Protein 7B73 (pdb70)

Secondary structure (DSSP, 8-state):
--TTHHHHTTPPPTT---TTTT-EEEETTTTSTTHHHHHHHHHHTT-EEEE------STTHHHHHHHHH---SEEEEE---PPP---GGG--HHHHHHHHHHHTTHHHHHHHHHHHHHHHHT-EEEEEEEEGGGTS--TT-HHHHHHHHHHHHHHHHHHHHHGGGTEEEEEEEE-SB--TTTS-HHHHT-HHHHHHHHHH-TTSSPBPHHHHHHHHHHHTSGGGGG--S-EEEESTTS--/-GGGT---TTTT-EEEETTTTSTTHHHHHHHHHHTT-EEEE------STTHHHHHHHHH---SEEEEE---PPP---GGG--HHHHHHHHHHHTTHHHHHHHHHHHHHHHHT-EEEEEEEEGGGTS--TT-HHHHHHHHHHHHHHHHHHHHHGGGTEEEEEEEE-SB--TTTS-HHHHT-HHHHHHHHHH-TTSSPBPHHHHHHHHHHHTSGGGGG--S-EEEESTTS--/------TTTT-EEEETTTTSTTHHHHHHHHHHTT-EEEE------STTHHHHHHHHH---SEEEEE---PPP---GGG--HHHHHHHHHHHTTHHHHHHHHHHHHHHHHT-EEEEEEEEGGGTS--TT-HHHHHHHHHHHHHHHHHHHHHGGGTEEEEEEEE-SB--TTTS-HHHHT-HHHHHHHHHH-TTSSPBPHHHHHHHHHHHTSGGGGG--S-EEEESTTS--/--TTTT-EEEETTTTSTTHHHHHHHHHHTT-EEEE------STTHHHHHHHHH---SEEEE----PPP---GGG--HHHHHHHHHHHTTHHHHHHHHHHHHHHHHT-EEEEEEEEGGGTS--TT-HHHHHHHHHHHHHHHHHHHHHGGGTEEEEEEEE-SB--TTTS-HHHHH-HHHHHHHHHH-TTSSPBPHHHHHHHHHHHTSGGGGG--S-EEEESTTS--

Structure (mmCIF, N/CA/C/O backbone):
data_7B73
#
_entry.id   7B73
#
_cell.length_a   78.022
_cell.length_b   94.857
_cell.length_c   140.271
_cell.angle_alpha   90.000
_cell.angle_beta   90.000
_cell.angle_gamma   90.000
#
_symmetry.space_group_name_H-M   'P 21 21 21'
#
loop_
_entity.id
_entity.type
_entity.pdbx_description
1 polymer 'Short-chain dehydrogenase/reductase SDR'
2 non-polymer '2-[N-CYCLOHEXYLAMINO]ETHANE SULFONIC ACID'
3 non-polymer GLYCEROL
4 water water
#
loop_
_atom_site.group_PDB
_atom_site.id
_atom_site.type_symbol
_atom_site.label_atom_id
_atom_site.label_alt_id
_atom_site.label_comp_id
_atom_site.label_asym_id
_atom_site.label_entity_id
_atom_site.label_seq_id
_atom_site.pdbx_PDB_ins_code
_atom_site.Cartn_x
_atom_site.Cartn_y
_atom_site.Cartn_z
_atom_site.occupancy
_atom_site.B_iso_or_equiv
_atom_site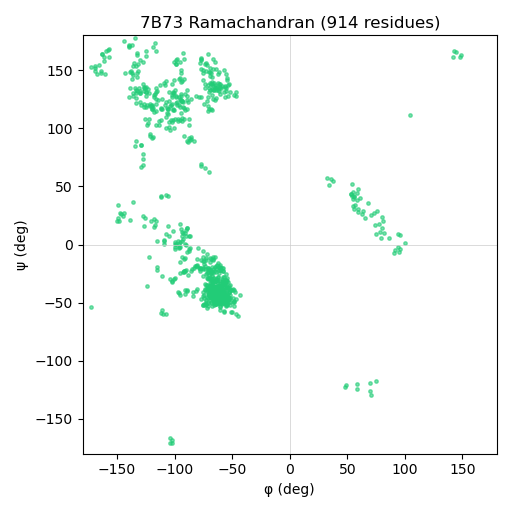.auth_seq_id
_atom_site.auth_comp_id
_atom_site.auth_asym_id
_atom_site.auth_atom_id
_atom_site.pdbx_PDB_model_num
ATOM 1 N N . SER A 1 1 ? 32.842 9.907 8.537 1.00 38.71 -16 SER A N 1
ATOM 2 C CA . SER A 1 1 ? 33.495 8.569 8.908 1.00 37.78 -16 SER A CA 1
ATOM 3 C C . SER A 1 1 ? 34.456 8.638 10.119 1.00 38.97 -16 SER A C 1
ATOM 4 O O . SER A 1 1 ? 34.932 7.517 10.518 1.00 33.93 -16 SER A O 1
ATOM 7 N N . HIS A 1 2 ? 34.805 9.834 10.650 1.00 33.23 -15 HIS A N 1
ATOM 8 C CA . HIS A 1 2 ? 35.850 9.998 11.700 1.00 34.04 -15 HIS A CA 1
ATOM 9 C C . HIS A 1 2 ? 35.325 9.551 13.089 1.00 28.80 -15 HIS A C 1
ATOM 10 O O . HIS A 1 2 ? 34.165 9.840 13.503 1.00 26.08 -15 HIS A O 1
ATOM 17 N N . HIS A 1 3 ? 36.197 8.904 13.856 1.00 28.67 -14 HIS A N 1
ATOM 18 C CA . HIS A 1 3 ? 35.812 8.171 15.089 1.00 28.25 -14 HIS A CA 1
ATOM 19 C C . HIS A 1 3 ? 35.402 9.102 16.235 1.00 29.00 -14 HIS A C 1
ATOM 20 O O . HIS A 1 3 ? 34.725 8.634 17.159 1.00 22.82 -14 HIS A O 1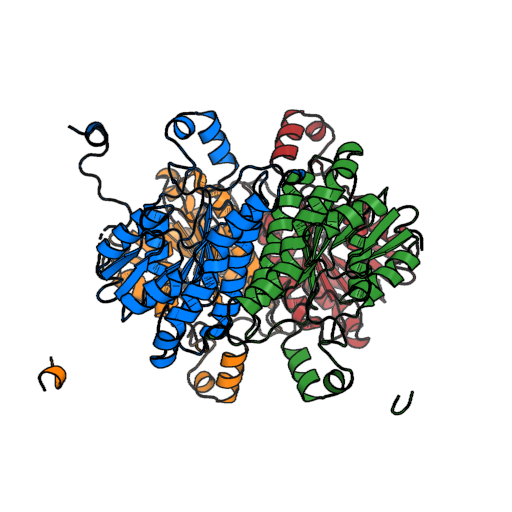
ATOM 27 N N . HIS A 1 4 ? 35.851 10.358 16.254 1.00 30.47 -13 HIS A N 1
ATOM 28 C CA . HIS A 1 4 ? 35.428 11.297 17.325 1.00 31.78 -13 HIS A CA 1
ATOM 29 C C . HIS A 1 4 ? 33.903 11.489 17.277 1.00 27.97 -13 HIS A C 1
ATOM 30 O O . HIS A 1 4 ? 33.338 11.873 18.291 1.00 28.47 -13 HIS A O 1
ATOM 37 N N . HIS A 1 5 ? 33.212 11.184 16.180 1.00 26.90 -12 HIS A N 1
ATOM 38 C CA . HIS A 1 5 ? 31.752 11.436 16.104 1.00 25.95 -12 HIS A CA 1
ATOM 39 C C . HIS A 1 5 ? 30.962 10.449 16.976 1.00 23.10 -12 HIS A C 1
ATOM 40 O O . HIS A 1 5 ? 29.818 10.782 17.260 1.00 23.82 -12 HIS A O 1
ATOM 47 N N . HIS A 1 6 ? 31.478 9.244 17.293 1.00 23.14 -11 HIS A N 1
ATOM 48 C CA . HIS A 1 6 ? 30.694 8.242 18.063 1.00 22.80 -11 HIS A CA 1
ATOM 49 C C . HIS A 1 6 ? 30.213 8.899 19.362 1.00 23.51 -11 HIS A C 1
ATOM 50 O O . HIS A 1 6 ? 29.044 8.761 19.711 1.00 22.95 -11 HIS A O 1
ATOM 57 N N . HIS A 1 7 ? 31.094 9.623 20.037 1.00 20.15 -10 HIS A N 1
ATOM 58 C CA . HIS A 1 7 ? 30.803 10.148 21.394 1.00 21.02 -10 HIS A CA 1
ATOM 59 C C . HIS A 1 7 ? 30.909 11.662 21.477 1.00 23.75 -10 HIS A C 1
ATOM 60 O O . HIS A 1 7 ? 30.518 12.170 22.535 1.00 25.33 -10 HIS A O 1
ATOM 67 N N . SER A 1 8 ? 31.447 12.357 20.463 1.00 24.66 -9 SER A N 1
ATOM 68 C CA . SER A 1 8 ? 31.705 13.826 20.576 1.00 26.45 -9 SER A CA 1
ATOM 69 C C . SER A 1 8 ? 30.881 14.592 19.536 1.00 30.74 -9 SER A C 1
ATOM 70 O O . SER A 1 8 ? 31.163 15.763 19.313 1.00 31.79 -9 SER A O 1
ATOM 73 N N . SER A 1 9 ? 29.885 13.966 18.922 1.00 31.13 -8 SER A N 1
ATOM 74 C CA . SER A 1 9 ? 28.969 14.682 18.000 1.00 34.66 -8 SER A CA 1
ATOM 75 C C . SER A 1 9 ? 28.118 15.692 18.773 1.00 32.85 -8 SER A C 1
ATOM 76 O O . SER A 1 9 ? 27.648 15.364 19.887 1.00 34.29 -8 SER A O 1
ATOM 79 N N . GLY A 1 10 ? 27.935 16.862 18.163 1.00 35.91 -7 GLY A N 1
ATOM 80 C CA . GLY A 1 10 ? 27.007 17.922 18.603 1.00 37.75 -7 GLY A CA 1
ATOM 81 C C . GLY A 1 10 ? 27.438 18.635 19.872 1.00 37.31 -7 GLY A C 1
ATOM 82 O O . GLY A 1 10 ? 26.561 19.160 20.568 1.00 43.28 -7 GLY A O 1
ATOM 83 N N . LEU A 1 11 ? 28.733 18.668 20.198 1.00 38.70 -6 LEU A N 1
ATOM 84 C CA . LEU A 1 11 ? 29.185 19.302 21.462 1.00 35.56 -6 LEU A CA 1
ATOM 85 C C . LEU A 1 11 ? 29.712 20.713 21.161 1.00 37.63 -6 LEU A C 1
ATOM 86 O O . LEU A 1 11 ? 30.469 20.861 20.227 1.00 33.56 -6 LEU A O 1
ATOM 91 N N . VAL A 1 12 ? 29.305 21.710 21.939 1.00 38.86 -5 VAL A N 1
ATOM 92 C CA . VAL A 1 12 ? 29.797 23.107 21.750 1.00 45.74 -5 VAL A CA 1
ATOM 93 C C . VAL A 1 12 ? 31.116 23.238 22.522 1.00 42.37 -5 VAL A C 1
ATOM 94 O O . VAL A 1 12 ? 31.144 22.953 23.722 1.00 39.68 -5 VAL A O 1
ATOM 98 N N . PRO A 1 13 ? 32.241 23.659 21.886 1.00 43.85 -4 PRO A N 1
ATOM 99 C CA . PRO A 1 13 ? 33.501 23.845 22.612 1.00 43.76 -4 PRO A CA 1
ATOM 100 C C . PRO A 1 13 ? 33.376 24.842 23.785 1.00 44.08 -4 PRO A C 1
ATOM 101 O O . PRO A 1 13 ? 32.521 25.735 23.718 1.00 40.67 -4 PRO A O 1
ATOM 105 N N . ARG A 1 14 ? 34.194 24.643 24.833 1.00 43.67 -3 ARG A N 1
ATOM 106 C CA . ARG A 1 14 ? 34.402 25.549 26.009 1.00 46.46 -3 ARG A CA 1
ATOM 107 C C . ARG A 1 14 ? 34.598 27.002 25.547 1.00 39.36 -3 ARG A C 1
ATOM 108 O O . ARG A 1 14 ? 35.391 27.208 24.650 1.00 36.76 -3 ARG A O 1
ATOM 116 N N . GLY A 1 15 ? 33.892 27.978 26.128 1.00 40.85 -2 GLY A N 1
ATOM 117 C CA . GLY A 1 15 ? 34.037 29.415 25.793 1.00 45.54 -2 GLY A CA 1
ATOM 118 C C . GLY A 1 15 ? 33.559 29.793 24.391 1.00 46.67 -2 GLY A C 1
ATOM 119 O O . GLY A 1 15 ? 34.181 30.691 23.801 1.00 48.90 -2 GLY A O 1
ATOM 120 N N . SER A 1 16 ? 32.485 29.175 23.876 1.00 48.29 -1 SER A N 1
ATOM 121 C CA . SER A 1 16 ? 31.773 29.571 22.622 1.00 56.74 -1 SER A CA 1
ATOM 122 C C . SER A 1 16 ? 30.549 30.447 22.955 1.00 55.85 -1 SER A C 1
ATOM 123 O O . SER A 1 16 ? 30.601 31.674 22.690 1.00 55.80 -1 SER A O 1
ATOM 126 N N . ASN A 1 20 ? 33.733 36.374 20.401 1.00 54.53 3 ASN A N 1
ATOM 127 C CA . ASN A 1 20 ? 33.051 36.438 19.078 1.00 56.45 3 ASN A CA 1
ATOM 128 C C . ASN A 1 20 ? 33.715 37.548 18.242 1.00 55.41 3 ASN A C 1
ATOM 129 O O . ASN A 1 20 ? 34.160 37.268 17.099 1.00 58.37 3 ASN A O 1
ATOM 134 N N . SER A 1 21 ? 33.803 38.769 18.786 1.00 44.90 4 SER A N 1
ATOM 135 C CA . SER A 1 21 ? 34.493 39.919 18.143 1.00 41.94 4 SER A CA 1
ATOM 136 C C . SER A 1 21 ? 35.512 40.539 19.124 1.00 31.72 4 SER A C 1
ATOM 137 O O . SER A 1 21 ? 35.881 41.690 18.960 1.00 31.11 4 SER A O 1
ATOM 140 N N . GLN A 1 22 ? 35.995 39.761 20.102 1.00 30.15 5 GLN A N 1
ATOM 141 C CA . GLN A 1 22 ? 36.967 40.229 21.119 1.00 28.97 5 GLN A CA 1
ATOM 142 C C . GLN A 1 22 ? 38.267 40.699 20.443 1.00 26.86 5 GLN A C 1
ATOM 143 O O . GLN A 1 22 ? 38.907 41.633 20.972 1.00 26.20 5 GLN A O 1
ATOM 149 N N . LEU A 1 23 ? 38.671 40.126 19.304 1.00 22.48 6 LEU A N 1
ATOM 150 C CA . LEU A 1 23 ? 39.924 40.563 18.619 1.00 22.39 6 LEU A CA 1
ATOM 151 C C . LEU A 1 23 ? 39.635 41.130 17.225 1.00 24.25 6 LEU A C 1
ATOM 152 O O . LEU A 1 23 ? 40.580 41.232 16.447 1.00 24.10 6 LEU A O 1
ATOM 157 N N . ALA A 1 24 ? 38.407 41.577 16.966 1.00 26.94 7 ALA A N 1
ATOM 158 C CA . ALA A 1 24 ? 37.984 42.109 15.647 1.00 27.78 7 ALA A CA 1
ATOM 159 C C . ALA A 1 24 ? 38.910 43.249 15.222 1.00 28.16 7 ALA A C 1
ATOM 160 O O . ALA A 1 24 ? 39.132 44.165 16.035 1.00 28.63 7 ALA A O 1
ATOM 162 N N . GLY A 1 25 ? 39.387 43.199 13.983 1.00 33.27 8 GLY A N 1
ATOM 163 C CA . GLY A 1 25 ? 40.172 44.287 13.357 1.00 36.28 8 GLY A CA 1
ATOM 164 C C . GLY A 1 25 ? 41.587 44.339 13.897 1.00 35.01 8 GLY A C 1
ATOM 165 O O . GLY A 1 25 ? 42.275 45.345 13.659 1.00 43.34 8 GLY A O 1
ATOM 166 N N . LYS A 1 26 ? 42.001 43.342 14.679 1.00 27.95 9 LYS A N 1
ATOM 167 C CA . LYS A 1 26 ? 43.400 43.253 15.168 1.00 24.97 9 LYS A CA 1
ATOM 168 C C . LYS A 1 26 ? 44.197 42.374 14.220 1.00 24.49 9 LYS A C 1
ATOM 169 O O . LYS A 1 26 ? 43.752 41.258 13.911 1.00 25.48 9 LYS A O 1
ATOM 175 N N . ARG A 1 27 ? 45.346 42.880 13.786 1.00 21.54 10 ARG A N 1
ATOM 176 C CA . ARG A 1 27 ? 46.317 42.093 13.026 1.00 20.86 10 ARG A CA 1
ATOM 177 C C . ARG A 1 27 ? 47.277 41.459 14.019 1.00 21.39 10 ARG A C 1
ATOM 178 O O . ARG A 1 27 ? 48.080 42.169 14.664 1.00 19.42 10 ARG A O 1
ATOM 186 N N . ILE A 1 28 ? 47.242 40.138 14.071 1.00 20.48 11 ILE A N 1
ATOM 187 C CA . ILE A 1 28 ? 48.048 39.375 15.053 1.00 19.86 11 ILE A CA 1
ATOM 188 C C . ILE A 1 28 ? 48.981 38.447 14.320 1.00 21.05 11 ILE A C 1
ATOM 189 O O . ILE A 1 28 ? 48.496 37.600 13.605 1.00 21.00 11 ILE A O 1
ATOM 194 N N . LEU A 1 29 ? 50.275 38.639 14.532 1.00 19.44 12 LEU A N 1
ATOM 195 C CA . LEU A 1 29 ? 51.303 37.793 13.925 1.00 20.59 12 LEU A CA 1
ATOM 196 C C . LEU A 1 29 ? 51.640 36.711 14.929 1.00 20.79 12 LEU A C 1
ATOM 197 O O . LEU A 1 29 ? 51.983 37.054 16.090 1.00 18.73 12 LEU A O 1
ATOM 202 N N . VAL A 1 30 ? 51.516 35.449 14.500 1.00 19.91 13 VAL A N 1
ATOM 203 C CA . VAL A 1 30 ? 51.873 34.263 15.330 1.00 17.69 13 VAL A CA 1
ATOM 204 C C . VAL A 1 30 ? 53.100 33.583 14.727 1.00 19.19 13 VAL A C 1
ATOM 205 O O . VAL A 1 30 ? 53.087 33.101 13.548 1.00 21.01 13 VAL A O 1
ATOM 209 N N . THR A 1 31 ? 54.193 33.553 15.467 1.00 18.89 14 THR A N 1
ATOM 210 C CA . THR A 1 31 ? 55.429 32.882 15.006 1.00 19.62 14 THR A CA 1
ATOM 211 C C . THR A 1 31 ? 55.289 31.365 15.160 1.00 22.46 14 THR A C 1
ATOM 212 O O . THR A 1 31 ? 54.405 30.889 15.936 1.00 21.45 14 THR A O 1
ATOM 216 N N . GLN A 1 32 ? 56.107 30.620 14.412 1.00 20.46 15 GLN A N 1
ATOM 217 C CA . GLN A 1 32 ? 56.071 29.133 14.399 1.00 21.95 15 GLN A CA 1
ATOM 218 C C . GLN A 1 32 ? 54.614 28.682 14.503 1.00 22.15 15 GLN A C 1
ATOM 219 O O . GLN A 1 32 ? 54.318 27.834 15.362 1.00 23.98 15 GLN A O 1
ATOM 225 N N . ALA A 1 33 ? 53.758 29.162 13.598 1.00 20.47 16 ALA A N 1
ATOM 226 C CA . ALA A 1 33 ? 52.289 29.074 13.703 1.00 23.00 16 ALA A CA 1
ATOM 227 C C . ALA A 1 33 ? 51.843 27.623 13.528 1.00 23.55 16 ALA A C 1
ATOM 228 O O . ALA A 1 33 ? 50.697 27.350 13.883 1.00 22.29 16 ALA A O 1
ATOM 230 N N . ASP A 1 34 ? 52.737 26.774 13.020 1.00 25.39 17 ASP A N 1
ATOM 231 C CA . ASP A 1 34 ? 52.481 25.364 12.677 1.00 28.36 17 ASP A CA 1
ATOM 232 C C . ASP A 1 34 ? 52.910 24.454 13.821 1.00 30.21 17 ASP A C 1
ATOM 233 O O . ASP A 1 34 ? 52.624 23.269 13.684 1.00 30.24 17 ASP A O 1
ATOM 238 N N . THR A 1 35 ? 53.492 24.950 14.932 1.00 27.85 18 THR A N 1
ATOM 239 C CA . THR A 1 35 ? 54.000 24.097 16.055 1.00 32.31 18 THR A CA 1
ATOM 240 C C . THR A 1 35 ? 53.694 24.694 17.441 1.00 33.08 18 THR A C 1
ATOM 241 O O . THR A 1 35 ? 53.248 25.881 17.510 1.00 29.14 18 THR A O 1
ATOM 245 N N . PHE A 1 36 ? 53.926 23.885 18.500 1.00 35.28 19 PHE A N 1
ATOM 246 C CA . PHE A 1 36 ? 53.633 24.171 19.938 1.00 31.74 19 PHE A CA 1
ATOM 247 C C . PHE A 1 36 ? 52.178 24.670 19.959 1.00 28.17 19 PHE A C 1
ATOM 248 O O . PHE A 1 36 ? 51.270 23.982 19.474 1.00 26.67 19 PHE A O 1
ATOM 256 N N . MET A 1 37 ? 51.963 25.876 20.440 1.00 24.37 20 MET A N 1
ATOM 257 C CA . MET A 1 37 ? 50.597 26.410 20.593 1.00 24.00 20 MET A CA 1
ATOM 258 C C . MET A 1 37 ? 50.133 27.090 19.296 1.00 22.46 20 MET A C 1
ATOM 259 O O . MET A 1 37 ? 48.997 27.592 19.271 1.00 20.03 20 MET A O 1
ATOM 264 N N . GLY A 1 38 ? 50.988 27.179 18.276 1.00 23.11 21 GLY A N 1
ATOM 265 C CA . GLY A 1 38 ? 50.681 27.970 17.058 1.00 21.03 21 GLY A CA 1
ATOM 266 C C . GLY A 1 38 ? 49.311 27.653 16.463 1.00 22.30 21 GLY A C 1
ATOM 267 O O . GLY A 1 38 ? 48.466 28.530 16.224 1.00 19.73 21 GLY A O 1
ATOM 268 N N . PRO A 1 39 ? 49.067 26.367 16.111 1.00 21.40 22 PRO A N 1
ATOM 269 C CA . PRO A 1 39 ? 47.820 26.028 15.449 1.00 21.62 22 PRO A CA 1
ATOM 270 C C . PRO A 1 39 ? 46.607 26.501 16.239 1.00 20.51 22 PRO A C 1
ATOM 271 O O . PRO A 1 39 ? 45.732 27.113 15.669 1.00 22.77 22 PRO A O 1
ATOM 275 N N . THR A 1 40 ? 46.547 26.149 17.524 1.00 20.77 23 THR A N 1
ATOM 276 C CA . THR A 1 40 ? 45.387 26.492 18.377 1.00 21.27 23 THR A CA 1
ATOM 277 C C . THR A 1 40 ? 45.240 28.001 18.481 1.00 18.91 23 THR A C 1
ATOM 278 O O . THR A 1 40 ? 44.119 28.534 18.449 1.00 20.31 23 THR A O 1
ATOM 282 N N . LEU A 1 41 ? 46.360 28.707 18.635 1.00 20.68 24 LEU A N 1
ATOM 283 C CA . LEU A 1 41 ? 46.300 30.185 18.732 1.00 21.24 24 LEU A CA 1
ATOM 284 C C . LEU A 1 41 ? 45.702 30.763 17.453 1.00 18.96 24 LEU A C 1
ATOM 285 O O . LEU A 1 41 ? 44.776 31.616 17.530 1.00 19.80 24 LEU A O 1
ATOM 290 N N . CYS A 1 42 ? 46.158 30.277 16.302 1.00 20.52 25 CYS A N 1
ATOM 291 C CA . CYS A 1 42 ? 45.705 30.795 14.985 1.00 22.55 25 CYS A CA 1
ATOM 292 C C . CYS A 1 42 ? 44.198 30.551 14.878 1.00 22.19 25 CYS A C 1
ATOM 293 O O . CYS A 1 42 ? 43.470 31.478 14.493 1.00 22.03 25 CYS A O 1
ATOM 296 N N . GLU A 1 43 ? 43.750 29.366 15.287 1.00 21.64 26 GLU A N 1
ATOM 297 C CA . GLU A 1 43 ? 42.314 29.004 15.164 1.00 23.53 26 GLU A CA 1
ATOM 298 C C . GLU A 1 43 ? 41.510 29.875 16.122 1.00 20.93 26 GLU A C 1
ATOM 299 O O . GLU A 1 43 ? 40.527 30.460 15.722 1.00 22.18 26 GLU A O 1
ATOM 305 N N . VAL A 1 44 ? 41.917 29.944 17.387 1.00 21.98 27 VAL A N 1
ATOM 306 C CA . VAL A 1 44 ? 41.109 30.680 18.386 1.00 22.28 27 VAL A CA 1
ATOM 307 C C . VAL A 1 44 ? 41.120 32.171 18.050 1.00 22.61 27 VAL A C 1
ATOM 308 O O . VAL A 1 44 ? 40.065 32.829 18.204 1.00 22.12 27 VAL A O 1
ATOM 312 N N . PHE A 1 45 ? 42.274 32.731 17.714 1.00 20.27 28 PHE A N 1
ATOM 313 C CA . PHE A 1 45 ? 42.322 34.175 17.401 1.00 21.94 28 PHE A CA 1
ATOM 314 C C . PHE A 1 45 ? 41.398 34.502 16.218 1.00 21.66 28 PHE A C 1
ATOM 315 O O . PHE A 1 45 ? 40.716 35.512 16.264 1.00 20.62 28 PHE A O 1
ATOM 323 N N . ALA A 1 46 ? 41.408 33.673 15.157 1.00 21.69 29 ALA A N 1
ATOM 324 C CA . ALA A 1 46 ? 40.504 33.860 13.987 1.00 23.39 29 ALA A CA 1
ATOM 325 C C . ALA A 1 46 ? 39.050 33.774 14.450 1.00 23.04 29 ALA A C 1
ATOM 326 O O . ALA A 1 46 ? 38.189 34.605 14.049 1.00 23.47 29 ALA A O 1
ATOM 328 N N . GLU A 1 47 ? 38.764 32.816 15.325 1.00 23.72 30 GLU A N 1
ATOM 329 C CA . GLU A 1 47 ? 37.415 32.633 15.865 1.00 25.02 30 GLU A CA 1
ATOM 330 C C . GLU A 1 47 ? 36.975 33.927 16.552 1.00 27.83 30 GLU A C 1
ATOM 331 O O . GLU A 1 47 ? 35.794 34.259 16.431 1.00 27.59 30 GLU A O 1
ATOM 337 N N . MET A 1 48 ? 37.890 34.680 17.187 1.00 25.98 31 MET A N 1
ATOM 338 C CA . MET A 1 48 ? 37.508 35.904 17.953 1.00 30.05 31 MET A CA 1
ATOM 339 C C . MET A 1 48 ? 37.598 37.143 17.051 1.00 27.07 31 MET A C 1
ATOM 340 O O . MET A 1 48 ? 37.517 38.288 17.547 1.00 28.11 31 MET A O 1
ATOM 345 N N . GLY A 1 49 ? 37.790 36.942 15.754 1.00 27.73 32 GLY A N 1
ATOM 346 C CA . GLY A 1 49 ? 37.719 38.005 14.743 1.00 27.37 32 GLY A CA 1
ATOM 347 C C . GLY A 1 49 ? 39.059 38.613 14.379 1.00 25.08 32 GLY A C 1
ATOM 348 O O . GLY A 1 49 ? 39.044 39.602 13.636 1.00 24.66 32 GLY A O 1
ATOM 349 N N . ALA A 1 50 ? 40.186 38.065 14.835 1.00 24.73 33 ALA A N 1
ATOM 350 C CA . ALA A 1 50 ? 41.516 38.601 14.475 1.00 23.07 33 ALA A CA 1
ATOM 351 C C . ALA A 1 50 ? 41.810 38.352 12.997 1.00 25.70 33 ALA A C 1
ATOM 352 O O . ALA A 1 50 ? 41.402 37.306 12.455 1.00 24.71 33 ALA A O 1
ATOM 354 N N . GLU A 1 51 ? 42.619 39.220 12.400 1.00 24.01 34 GLU A N 1
ATOM 355 C CA . GLU A 1 51 ? 43.326 38.897 11.142 1.00 24.06 34 GLU A CA 1
ATOM 356 C C . GLU A 1 51 ? 44.681 38.311 11.519 1.00 23.02 34 GLU A C 1
ATOM 357 O O . GLU A 1 51 ? 45.564 39.046 11.972 1.00 24.08 34 GLU A O 1
ATOM 363 N N . VAL A 1 52 ? 44.824 37.023 11.320 1.00 20.58 35 VAL A N 1
ATOM 364 C CA . VAL A 1 52 ? 45.967 36.234 11.808 1.00 21.70 35 VAL A CA 1
ATOM 365 C C . VAL A 1 52 ? 47.005 36.183 10.694 1.00 24.54 35 VAL A C 1
ATOM 366 O O . VAL A 1 52 ? 46.671 35.748 9.566 1.00 22.86 35 VAL A O 1
ATOM 370 N N . ILE A 1 53 ? 48.210 36.632 11.000 1.00 22.29 36 ILE A N 1
ATOM 371 C CA . ILE A 1 53 ? 49.397 36.494 10.129 1.00 23.23 36 ILE A CA 1
ATOM 372 C C . ILE A 1 53 ? 50.170 35.315 10.690 1.00 24.50 36 ILE A C 1
ATOM 373 O O . ILE A 1 53 ? 50.723 35.422 11.798 1.00 25.64 36 ILE A O 1
ATOM 378 N N . ALA A 1 54 ? 50.161 34.199 9.978 1.00 24.74 37 ALA A N 1
ATOM 379 C CA . ALA A 1 54 ? 50.770 32.941 10.444 1.00 23.60 37 ALA A CA 1
ATOM 380 C C . ALA A 1 54 ? 52.133 32.747 9.785 1.00 27.83 37 ALA A C 1
ATOM 381 O O . ALA A 1 54 ? 52.179 32.643 8.565 1.00 32.46 37 ALA A O 1
ATOM 383 N N . ASP A 1 55 ? 53.220 32.741 10.550 1.00 24.14 38 ASP A N 1
ATOM 384 C CA . ASP A 1 55 ? 54.560 32.460 10.019 1.00 24.13 38 ASP A CA 1
ATOM 385 C C . ASP A 1 55 ? 55.039 31.124 10.547 1.00 27.76 38 ASP A C 1
ATOM 386 O O . ASP A 1 55 ? 55.064 30.960 11.776 1.00 22.45 38 ASP A O 1
ATOM 391 N N . ASN A 1 56 ? 55.420 30.201 9.650 1.00 25.32 39 ASN A N 1
ATOM 392 C CA . ASN A 1 56 ? 55.776 28.817 10.059 1.00 26.83 39 ASN A CA 1
ATOM 393 C C . ASN A 1 56 ? 57.276 28.625 10.220 1.00 26.85 39 ASN A C 1
ATOM 394 O O . ASN A 1 56 ? 57.685 27.515 10.532 1.00 31.32 39 ASN A O 1
ATOM 399 N N . ASN A 1 57 ? 58.098 29.649 10.055 1.00 25.79 40 ASN A N 1
ATOM 400 C CA . ASN A 1 57 ? 59.568 29.434 10.082 1.00 25.74 40 ASN A CA 1
ATOM 401 C C . ASN A 1 57 ? 60.071 29.168 11.505 1.00 27.58 40 ASN A C 1
ATOM 402 O O . ASN A 1 57 ? 59.723 29.975 12.420 1.00 26.08 40 ASN A O 1
ATOM 407 N N . LEU A 1 58 ? 60.936 28.169 11.680 1.00 25.26 41 LEU A N 1
ATOM 408 C CA . LEU A 1 58 ? 61.909 28.144 12.803 1.00 27.36 41 LEU A CA 1
ATOM 409 C C . LEU A 1 58 ? 62.802 29.391 12.655 1.00 29.31 41 LEU A C 1
ATOM 410 O O . LEU A 1 58 ? 63.126 29.741 11.527 1.00 26.43 41 LEU A O 1
ATOM 415 N N . LEU A 1 59 ? 63.127 30.099 13.731 1.00 25.06 42 LEU A N 1
ATOM 416 C CA . LEU A 1 59 ? 63.736 31.441 13.593 1.00 26.85 42 LEU A CA 1
ATOM 417 C C . LEU A 1 59 ? 65.167 31.382 14.080 1.00 24.85 42 LEU A C 1
ATOM 418 O O . LEU A 1 59 ? 65.598 32.306 14.766 1.00 24.73 42 LEU A O 1
ATOM 423 N N . THR A 1 60 ? 65.911 30.336 13.743 1.00 26.32 43 THR A N 1
ATOM 424 C CA . THR A 1 60 ? 67.332 30.284 14.147 1.00 26.67 43 THR A CA 1
ATOM 425 C C . THR A 1 60 ? 68.152 31.290 13.320 1.00 27.79 43 THR A C 1
ATOM 426 O O . THR A 1 60 ? 69.144 31.795 13.840 1.00 26.42 43 THR A O 1
ATOM 430 N N . ASP A 1 61 ? 67.751 31.598 12.089 1.00 26.95 44 ASP A N 1
ATOM 431 C CA . ASP A 1 61 ? 68.470 32.575 11.224 1.00 27.86 44 ASP A CA 1
ATOM 432 C C . ASP A 1 61 ? 68.338 33.996 11.802 1.00 26.93 44 ASP A C 1
ATOM 433 O O . ASP A 1 61 ? 67.244 34.562 11.858 1.00 23.44 44 ASP A O 1
ATOM 438 N N . PRO A 1 62 ? 69.442 34.640 12.233 1.00 23.97 45 PRO A N 1
ATOM 439 C CA . PRO A 1 62 ? 69.372 35.982 12.815 1.00 25.82 45 PRO A CA 1
ATOM 440 C C . PRO A 1 62 ? 68.702 37.060 11.947 1.00 24.34 45 PRO A C 1
ATOM 441 O O . PRO A 1 62 ? 68.144 38.010 12.459 1.00 24.39 45 PRO A O 1
ATOM 445 N N . ALA A 1 63 ? 68.711 36.888 10.631 1.00 24.85 46 ALA A N 1
ATOM 446 C CA . ALA A 1 63 ? 68.165 37.903 9.713 1.00 24.97 46 ALA A CA 1
ATOM 447 C C . ALA A 1 63 ? 66.652 37.769 9.585 1.00 23.38 46 ALA A C 1
ATOM 448 O O . ALA A 1 63 ? 66.030 38.709 9.114 1.00 25.08 46 ALA A O 1
ATOM 450 N N . LEU A 1 64 ? 66.079 36.625 9.943 1.00 22.51 47 LEU A N 1
ATOM 451 C CA . LEU A 1 64 ? 64.714 36.284 9.527 1.00 22.86 47 LEU A CA 1
ATOM 452 C C . LEU A 1 64 ? 63.670 37.074 10.310 1.00 22.69 47 LEU A C 1
ATOM 453 O O . LEU A 1 64 ? 62.700 37.537 9.712 1.00 22.12 47 LEU A O 1
ATOM 458 N N . PRO A 1 65 ? 63.738 37.203 11.658 1.00 20.99 48 PRO A N 1
ATOM 459 C CA . PRO A 1 65 ? 62.703 37.972 12.360 1.00 20.62 48 PRO A CA 1
ATOM 460 C C . PRO A 1 65 ? 62.398 39.347 11.754 1.00 19.31 48 PRO A C 1
ATOM 461 O O . PRO A 1 65 ? 61.221 39.682 11.566 1.00 18.92 48 PRO A O 1
ATOM 465 N N . ALA A 1 66 ? 63.439 40.141 11.469 1.00 21.17 49 ALA A N 1
ATOM 466 C CA . ALA A 1 66 ? 63.258 41.506 10.949 1.00 23.24 49 ALA A CA 1
ATOM 467 C C . ALA A 1 66 ? 62.492 41.418 9.624 1.00 23.16 49 ALA A C 1
ATOM 468 O O . ALA A 1 66 ? 61.609 42.263 9.374 1.00 21.99 49 ALA A O 1
ATOM 470 N N . LYS A 1 67 ? 62.803 40.405 8.813 1.00 22.61 50 LYS A N 1
ATOM 471 C CA . LYS A 1 67 ? 62.186 40.296 7.464 1.00 24.61 50 LYS A CA 1
ATOM 472 C C . LYS A 1 67 ? 60.709 39.950 7.624 1.00 21.25 50 LYS A C 1
ATOM 473 O O . LYS A 1 67 ? 59.878 40.537 6.945 1.00 22.31 50 LYS A O 1
ATOM 479 N N . ILE A 1 68 ? 60.377 39.059 8.557 1.00 21.60 51 ILE A N 1
ATOM 480 C CA . ILE A 1 68 ? 58.959 38.655 8.760 1.00 20.38 51 ILE A CA 1
ATOM 481 C C . ILE A 1 68 ? 58.124 39.848 9.252 1.00 21.10 51 ILE A C 1
ATOM 482 O O . ILE A 1 68 ? 56.987 40.059 8.800 1.00 20.57 51 ILE A O 1
ATOM 487 N N . ILE A 1 69 ? 58.637 40.589 10.225 1.00 19.89 52 ILE A N 1
ATOM 488 C CA . ILE A 1 69 ? 57.929 41.793 10.744 1.00 20.22 52 ILE A CA 1
ATOM 489 C C . ILE A 1 69 ? 57.781 42.828 9.602 1.00 17.68 52 ILE A C 1
ATOM 490 O O . ILE A 1 69 ? 56.697 43.404 9.403 1.00 19.79 52 ILE A O 1
ATOM 495 N N . GLN A 1 70 ? 58.864 43.076 8.877 1.00 21.44 53 GLN A N 1
ATOM 496 C CA . GLN A 1 70 ? 58.887 44.073 7.770 1.00 19.68 53 GLN A CA 1
ATOM 497 C C . GLN A 1 70 ? 57.774 43.762 6.768 1.00 21.29 53 GLN A C 1
ATOM 498 O O . GLN A 1 70 ? 57.001 44.649 6.372 1.00 20.49 53 GLN A O 1
ATOM 504 N N . GLN A 1 71 ? 57.665 42.513 6.353 1.00 21.85 54 GLN A N 1
ATOM 505 C CA . GLN A 1 71 ? 56.715 42.144 5.286 1.00 23.54 54 GLN A CA 1
ATOM 506 C C . GLN A 1 71 ? 55.270 42.212 5.779 1.00 22.27 54 GLN A C 1
ATOM 507 O O . GLN A 1 71 ? 54.365 42.276 4.931 1.00 21.97 54 GLN A O 1
ATOM 513 N N . ALA A 1 72 ? 55.010 42.177 7.100 1.00 20.48 55 ALA A N 1
ATOM 514 C CA . ALA A 1 72 ? 53.645 42.136 7.636 1.00 20.54 55 ALA A CA 1
ATOM 515 C C . ALA A 1 72 ? 52.993 43.512 7.572 1.00 21.33 55 ALA A C 1
ATOM 516 O O . ALA A 1 72 ? 51.755 43.577 7.648 1.00 23.83 55 ALA A O 1
ATOM 518 N N . GLY A 1 73 ? 53.772 44.595 7.468 1.00 20.95 56 GLY A N 1
ATOM 519 C CA . GLY A 1 73 ? 53.192 45.935 7.570 1.00 21.16 56 GLY A CA 1
ATOM 520 C C . GLY A 1 73 ? 52.724 46.232 9.005 1.00 19.87 56 GLY A C 1
ATOM 521 O O . GLY A 1 73 ? 53.543 46.218 9.900 1.00 20.41 56 GLY A O 1
ATOM 522 N N . HIS A 1 74 ? 51.440 46.490 9.185 1.00 20.24 57 HIS A N 1
ATOM 523 C CA . HIS A 1 74 ? 50.847 46.811 10.501 1.00 19.65 57 HIS A CA 1
ATOM 524 C C . HIS A 1 74 ? 50.688 45.526 11.331 1.00 20.95 57 HIS A C 1
ATOM 525 O O . HIS A 1 74 ? 49.997 44.562 10.892 1.00 19.87 57 HIS A O 1
ATOM 532 N N . ILE A 1 75 ? 51.213 45.544 12.540 1.00 20.12 58 ILE A N 1
ATOM 533 C CA . ILE A 1 75 ? 50.990 44.457 13.521 1.00 19.01 58 ILE A CA 1
ATOM 534 C C . ILE A 1 75 ? 50.467 45.080 14.813 1.00 20.09 58 ILE A C 1
ATOM 535 O O . ILE A 1 75 ? 51.183 45.904 15.377 1.00 20.38 58 ILE A O 1
ATOM 540 N N . ASP A 1 76 ? 49.245 44.701 15.212 1.00 18.72 59 ASP A N 1
ATOM 541 C CA . ASP A 1 76 ? 48.626 45.099 16.499 1.00 18.04 59 ASP A CA 1
ATOM 542 C C . ASP A 1 76 ? 49.257 44.251 17.612 1.00 18.63 59 ASP A C 1
ATOM 543 O O . ASP A 1 76 ? 49.540 44.797 18.704 1.00 19.00 59 ASP A O 1
ATOM 548 N N . VAL A 1 77 ? 49.348 42.947 17.381 1.00 17.10 60 VAL A N 1
ATOM 549 C CA . VAL A 1 77 ? 49.781 41.997 18.439 1.00 18.33 60 VAL A CA 1
ATOM 550 C C . VAL A 1 77 ? 50.807 41.058 17.843 1.00 18.32 60 VAL A C 1
ATOM 551 O O . VAL A 1 77 ? 50.516 40.438 16.832 1.00 18.16 60 VAL A O 1
ATOM 555 N N . LEU A 1 78 ? 51.963 40.966 18.472 1.00 17.51 61 LEU A N 1
ATOM 556 C CA . LEU A 1 78 ? 52.961 39.934 18.158 1.00 17.87 61 LEU A CA 1
ATOM 557 C C . LEU A 1 78 ? 52.906 38.831 19.220 1.00 17.86 61 LEU A C 1
ATOM 558 O O . LEU A 1 78 ? 53.131 39.136 20.404 1.00 17.84 61 LEU A O 1
ATOM 563 N N . VAL A 1 79 ? 52.639 37.611 18.794 1.00 18.44 62 VAL A N 1
ATOM 564 C CA . VAL A 1 79 ? 52.656 36.406 19.676 1.00 18.07 62 VAL A CA 1
ATOM 565 C C . VAL A 1 79 ? 53.919 35.611 19.391 1.00 18.56 62 VAL A C 1
ATOM 566 O O . VAL A 1 79 ? 54.066 35.070 18.251 1.00 19.51 62 VAL A O 1
ATOM 570 N N . ILE A 1 80 ? 54.862 35.706 20.330 1.00 17.33 63 ILE A N 1
ATOM 571 C CA . ILE A 1 80 ? 56.183 35.052 20.267 1.00 17.35 63 ILE A CA 1
ATOM 572 C C . ILE A 1 80 ? 56.035 33.622 20.749 1.00 18.67 63 ILE A C 1
ATOM 573 O O . ILE A 1 80 ? 56.130 33.371 21.957 1.00 17.82 63 ILE A O 1
ATOM 578 N N . ASN A 1 81 ? 55.731 32.738 19.792 1.00 18.50 64 ASN A N 1
ATOM 579 C CA . ASN A 1 81 ? 55.542 31.292 19.998 1.00 19.39 64 ASN A CA 1
ATOM 580 C C . ASN A 1 81 ? 56.819 30.663 19.471 1.00 19.63 64 ASN A C 1
ATOM 581 O O . ASN A 1 81 ? 56.947 30.600 18.239 1.00 19.73 64 ASN A O 1
ATOM 586 N N . LEU A 1 82 ? 57.766 30.329 20.325 1.00 19.07 65 LEU A N 1
ATOM 587 C CA . LEU A 1 82 ? 59.066 29.801 19.873 1.00 19.67 65 LEU A CA 1
ATOM 588 C C . LEU A 1 82 ? 59.241 28.464 20.547 1.00 20.20 65 LEU A C 1
ATOM 589 O O . LEU A 1 82 ? 59.060 28.391 21.755 1.00 23.40 65 LEU A O 1
ATOM 594 N N . ALA A 1 83 ? 59.645 27.426 19.830 1.00 19.69 66 ALA A N 1
ATOM 595 C CA . ALA A 1 83 ? 59.809 26.129 20.492 1.00 19.16 66 ALA A CA 1
ATOM 596 C C . ALA A 1 83 ? 60.629 25.206 19.613 1.00 21.17 66 ALA A C 1
ATOM 597 O O . ALA A 1 83 ? 60.537 25.301 18.356 1.00 24.59 66 ALA A O 1
ATOM 599 N N . ILE A 1 84 ? 61.331 24.351 20.313 1.00 20.98 67 ILE A N 1
ATOM 600 C CA . ILE A 1 84 ? 61.878 23.085 19.762 1.00 24.30 67 ILE A CA 1
ATOM 601 C C . ILE A 1 84 ? 61.526 22.010 20.767 1.00 23.89 67 ILE A C 1
ATOM 602 O O . ILE A 1 84 ? 61.160 22.307 21.907 1.00 23.13 67 ILE A O 1
ATOM 607 N N . PRO A 1 85 ? 61.620 20.725 20.383 1.00 25.08 68 PRO A N 1
ATOM 608 C CA . PRO A 1 85 ? 61.395 19.647 21.347 1.00 26.70 68 PRO A CA 1
ATOM 609 C C . PRO A 1 85 ? 62.356 19.834 22.520 1.00 24.71 68 PRO A C 1
ATOM 610 O O . PRO A 1 85 ? 63.534 20.013 22.315 1.00 22.22 68 PRO A O 1
ATOM 614 N N . ALA A 1 86 ? 61.830 19.860 23.736 1.00 22.71 69 ALA A N 1
ATOM 615 C CA . ALA A 1 86 ? 62.630 20.150 24.936 1.00 23.94 69 ALA A CA 1
ATOM 616 C C . ALA A 1 86 ? 63.640 19.040 25.079 1.00 24.32 69 ALA A C 1
ATOM 617 O O . ALA A 1 86 ? 63.223 17.895 25.180 1.00 22.14 69 ALA A O 1
ATOM 619 N N . PRO A 1 87 ? 64.955 19.323 25.181 1.00 22.05 70 PRO A N 1
ATOM 620 C CA . PRO A 1 87 ? 65.897 18.296 25.591 1.00 24.20 70 PRO A CA 1
ATOM 621 C C . PRO A 1 87 ? 65.516 17.649 26.927 1.00 27.24 70 PRO A C 1
ATOM 622 O O . PRO A 1 87 ? 65.070 18.358 27.844 1.00 25.20 70 PRO A O 1
ATOM 626 N N . PHE A 1 88 ? 65.721 16.332 27.030 1.00 25.47 71 PHE A N 1
ATOM 627 C CA . PHE A 1 88 ? 65.490 15.498 28.241 1.00 27.34 71 PHE A CA 1
ATOM 628 C C . PHE A 1 88 ? 66.855 15.142 28.873 1.00 27.48 71 PHE A C 1
ATOM 629 O O . PHE A 1 88 ? 66.980 14.287 29.769 1.00 34.47 71 PHE A O 1
ATOM 637 N N . THR A 1 89 ? 67.904 15.846 28.490 1.00 27.35 72 THR A N 1
ATOM 638 C CA . THR A 1 89 ? 69.300 15.516 28.843 1.00 25.14 72 THR A CA 1
ATOM 639 C C . THR A 1 89 ? 69.536 15.697 30.335 1.00 26.69 72 THR A C 1
ATOM 640 O O . THR A 1 89 ? 69.175 16.760 30.898 1.00 25.68 72 THR A O 1
ATOM 644 N N . LYS A 1 90 ? 70.176 14.724 30.974 1.00 23.84 73 LYS A N 1
ATOM 645 C CA . LYS A 1 90 ? 70.682 14.861 32.354 1.00 25.25 73 LYS A CA 1
ATOM 646 C C . LYS A 1 90 ? 71.564 16.107 32.470 1.00 25.90 73 LYS A C 1
ATOM 647 O O . LYS A 1 90 ? 72.409 16.321 31.589 1.00 25.87 73 LYS A O 1
ATOM 653 N N . GLY A 1 91 ? 71.410 16.882 33.541 1.00 23.14 74 GLY A N 1
ATOM 654 C CA . GLY A 1 91 ? 72.129 18.162 33.719 1.00 26.04 74 GLY A CA 1
ATOM 655 C C . GLY A 1 91 ? 73.634 18.016 33.554 1.00 24.04 74 GLY A C 1
ATOM 656 O O . GLY A 1 91 ? 74.250 18.929 32.985 1.00 26.27 74 GLY A O 1
ATOM 657 N N . GLU A 1 92 ? 74.227 16.909 34.011 1.00 26.58 75 GLU A N 1
ATOM 658 C CA . GLU A 1 92 ? 75.709 16.735 33.961 1.00 29.09 75 GLU A CA 1
ATOM 659 C C . GLU A 1 92 ? 76.164 16.425 32.525 1.00 28.40 75 GLU A C 1
ATOM 660 O O . GLU A 1 92 ? 77.376 16.509 32.265 1.00 27.67 75 GLU A O 1
ATOM 666 N N . LEU A 1 93 ? 75.243 16.148 31.605 1.00 27.10 76 LEU A N 1
ATOM 667 C CA . LEU A 1 93 ? 75.594 15.709 30.221 1.00 29.11 76 LEU A CA 1
ATOM 668 C C . LEU A 1 93 ? 75.304 16.768 29.171 1.00 29.17 76 LEU A C 1
ATOM 669 O O . LEU A 1 93 ? 75.511 16.460 27.983 1.00 28.54 76 LEU A O 1
ATOM 674 N N . VAL A 1 94 ? 74.842 17.953 29.559 1.00 25.77 77 VAL A N 1
ATOM 675 C CA . VAL A 1 94 ? 74.469 18.986 28.577 1.00 26.15 77 VAL A CA 1
ATOM 676 C C . VAL A 1 94 ? 75.730 19.506 27.893 1.00 24.89 77 VAL A C 1
ATOM 677 O O . VAL A 1 94 ? 76.748 19.769 28.584 1.00 28.23 77 VAL A O 1
ATOM 681 N N . ASP A 1 95 ? 75.644 19.725 26.581 1.00 26.79 78 ASP A N 1
ATOM 682 C CA . ASP A 1 95 ? 76.795 20.203 25.781 1.00 26.86 78 ASP A CA 1
ATOM 683 C C . ASP A 1 95 ? 76.417 21.474 25.029 1.00 28.82 78 ASP A C 1
ATOM 684 O O . ASP A 1 95 ? 75.236 21.801 24.934 1.00 24.80 78 ASP A O 1
ATOM 689 N N . ASP A 1 96 ? 77.415 22.152 24.496 1.00 27.17 79 ASP A N 1
ATOM 690 C CA . ASP A 1 96 ? 77.276 23.406 23.723 1.00 27.65 79 ASP A CA 1
ATOM 691 C C . ASP A 1 96 ? 76.261 23.250 22.597 1.00 27.82 79 ASP A C 1
ATOM 692 O O . ASP A 1 96 ? 75.546 24.246 22.267 1.00 26.66 79 ASP A O 1
ATOM 697 N N . SER A 1 97 ? 76.242 22.095 21.923 1.00 26.37 80 SER A N 1
ATOM 698 C CA . SER A 1 97 ? 75.337 21.891 20.783 1.00 28.64 80 SER A CA 1
ATOM 699 C C . SER A 1 97 ? 73.888 21.992 21.266 1.00 25.27 80 SER A C 1
ATOM 700 O O . SER A 1 97 ? 73.098 22.669 20.608 1.00 25.59 80 SER A O 1
ATOM 703 N N . GLU A 1 98 ? 73.579 21.369 22.392 1.00 24.63 81 GLU A N 1
ATOM 704 C CA . GLU A 1 98 ? 72.207 21.403 22.965 1.00 24.89 81 GLU A CA 1
ATOM 705 C C . GLU A 1 98 ? 71.873 22.824 23.443 1.00 24.54 81 GLU A C 1
ATOM 706 O O . GLU A 1 98 ? 70.730 23.323 23.214 1.00 24.42 81 GLU A O 1
ATOM 712 N N . TRP A 1 99 ? 72.823 23.462 24.107 1.00 25.07 82 TRP A N 1
ATOM 713 C CA . TRP A 1 99 ? 72.589 24.794 24.691 1.00 24.45 82 TRP A CA 1
ATOM 714 C C . TRP A 1 99 ? 72.366 25.785 23.554 1.00 23.77 82 TRP A C 1
ATOM 715 O O . TRP A 1 99 ? 71.342 26.491 23.558 1.00 23.22 82 TRP A O 1
ATOM 726 N N . SER A 1 100 ? 73.248 25.750 22.545 1.00 23.42 83 SER A N 1
ATOM 727 C CA . SER A 1 100 ? 73.176 26.641 21.364 1.00 25.95 83 SER A CA 1
ATOM 728 C C . SER A 1 100 ? 71.865 26.403 20.613 1.00 25.20 83 SER A C 1
ATOM 729 O O . SER A 1 100 ? 71.242 27.373 20.223 1.00 24.71 83 SER A O 1
ATOM 732 N N . ALA A 1 101 ? 71.498 25.145 20.348 1.00 25.43 84 ALA A N 1
ATOM 733 C CA . ALA A 1 101 ? 70.286 24.773 19.597 1.00 26.69 84 ALA A CA 1
ATOM 734 C C . ALA A 1 101 ? 69.067 25.355 20.320 1.00 25.64 84 ALA A C 1
ATOM 735 O O . ALA A 1 101 ? 68.138 25.862 19.659 1.00 23.33 84 ALA A O 1
ATOM 737 N N . THR A 1 102 ? 69.056 25.269 21.646 1.00 23.45 85 THR A N 1
ATOM 738 C CA . THR A 1 102 ? 67.853 25.658 22.417 1.00 22.58 85 THR A CA 1
ATOM 739 C C . THR A 1 102 ? 67.777 27.179 22.453 1.00 21.96 85 THR A C 1
ATOM 740 O O . THR A 1 102 ? 66.698 27.764 22.151 1.00 20.24 85 THR A O 1
ATOM 744 N N . PHE A 1 103 ? 68.863 27.841 22.853 1.00 21.76 86 PHE A N 1
ATOM 745 C CA . PHE A 1 103 ? 68.871 29.313 22.964 1.00 20.72 86 PHE A CA 1
ATOM 746 C C . PHE A 1 103 ? 68.672 29.942 21.582 1.00 21.69 86 PHE A C 1
ATOM 747 O O . PHE A 1 103 ? 67.950 30.938 21.440 1.00 19.95 86 PHE A O 1
ATOM 755 N N . SER A 1 104 ? 69.289 29.395 20.532 1.00 22.26 87 SER A N 1
ATOM 756 C CA . SER A 1 104 ? 69.183 29.957 19.166 1.00 21.93 87 SER A CA 1
ATOM 757 C C . SER A 1 104 ? 67.742 29.972 18.692 1.00 20.17 87 SER A C 1
ATOM 758 O O . SER A 1 104 ? 67.387 30.888 17.970 1.00 22.60 87 SER A O 1
ATOM 761 N N . ALA A 1 105 ? 66.956 28.989 19.105 1.00 21.75 88 ALA A N 1
ATOM 762 C CA . ALA A 1 105 ? 65.557 28.817 18.644 1.00 20.16 88 ALA A CA 1
ATOM 763 C C . ALA A 1 105 ? 64.571 29.550 19.565 1.00 19.97 88 ALA A C 1
ATOM 764 O O . ALA A 1 105 ? 63.576 30.038 19.059 1.00 20.31 88 ALA A O 1
ATOM 766 N N . VAL A 1 106 ? 64.819 29.515 20.868 1.00 20.07 89 VAL A N 1
ATOM 767 C CA . VAL A 1 106 ? 63.810 29.881 21.907 1.00 22.59 89 VAL A CA 1
ATOM 768 C C . VAL A 1 106 ? 64.086 31.275 22.461 1.00 20.83 89 VAL A C 1
ATOM 769 O O . VAL A 1 106 ? 63.105 31.952 22.795 1.00 19.85 89 VAL A O 1
ATOM 773 N N . VAL A 1 107 ? 65.348 31.690 22.505 1.00 20.05 90 VAL A N 1
ATOM 774 C CA . VAL A 1 107 ? 65.729 32.934 23.232 1.00 20.32 90 VAL A CA 1
ATOM 775 C C . VAL A 1 107 ? 66.159 34.028 22.249 1.00 20.75 90 VAL A C 1
ATOM 776 O O . VAL A 1 107 ? 65.534 35.119 22.216 1.00 20.84 90 VAL A O 1
ATOM 780 N N . ASP A 1 108 ? 67.146 33.724 21.420 1.00 19.23 91 ASP A N 1
ATOM 781 C CA . ASP A 1 108 ? 67.783 34.757 20.559 1.00 19.86 91 ASP A CA 1
ATOM 782 C C . ASP A 1 108 ? 66.780 35.392 19.601 1.00 20.51 91 ASP A C 1
ATOM 783 O O . ASP A 1 108 ? 66.900 36.566 19.303 1.00 20.59 91 ASP A O 1
ATOM 788 N N . PRO A 1 109 ? 65.750 34.698 19.060 1.00 19.47 92 PRO A N 1
ATOM 789 C CA . PRO A 1 109 ? 64.834 35.365 18.142 1.00 20.94 92 PRO A CA 1
ATOM 790 C C . PRO A 1 109 ? 63.968 36.421 18.835 1.00 19.95 92 PRO A C 1
ATOM 791 O O . PRO A 1 109 ? 63.415 37.308 18.189 1.00 19.05 92 PRO A O 1
ATOM 795 N N . MET A 1 110 ? 63.798 36.254 20.135 1.00 20.04 93 MET A N 1
ATOM 796 C CA . MET A 1 110 ? 62.802 37.038 20.892 1.00 20.05 93 MET A CA 1
ATOM 797 C C . MET A 1 110 ? 63.124 38.527 20.787 1.00 18.26 93 MET A C 1
ATOM 798 O O . MET A 1 110 ? 62.280 39.337 20.370 1.00 17.31 93 MET A O 1
ATOM 803 N N . PRO A 1 111 ? 64.326 39.006 21.159 1.00 19.70 94 PRO A N 1
ATOM 804 C CA . PRO A 1 111 ? 64.629 40.438 21.008 1.00 21.21 94 PRO A CA 1
ATOM 805 C C . PRO A 1 111 ? 64.691 40.904 19.543 1.00 19.15 94 PRO A C 1
ATOM 806 O O . PRO A 1 111 ? 64.342 42.035 19.230 1.00 21.14 94 PRO A O 1
ATOM 810 N N . ARG A 1 112 ? 65.055 40.012 18.631 1.00 17.65 95 ARG A N 1
ATOM 811 C CA . ARG A 1 112 ? 65.045 40.407 17.187 1.00 18.12 95 ARG A CA 1
ATOM 812 C C . ARG A 1 112 ? 63.616 40.751 16.761 1.00 18.11 95 ARG A C 1
ATOM 813 O O . ARG A 1 112 ? 63.427 41.688 16.022 1.00 18.41 95 ARG A O 1
ATOM 821 N N . LEU A 1 113 ? 62.660 39.905 17.129 1.00 17.32 96 LEU A N 1
ATOM 822 C CA . LEU A 1 113 ? 61.239 40.134 16.827 1.00 18.06 96 LEU A CA 1
ATOM 823 C C . LEU A 1 113 ? 60.802 41.433 17.492 1.00 17.99 96 LEU A C 1
ATOM 824 O O . LEU A 1 113 ? 60.142 42.218 16.864 1.00 20.14 96 LEU A O 1
ATOM 829 N N . CYS A 1 114 ? 61.151 41.639 18.761 1.00 19.03 97 CYS A N 1
ATOM 830 C CA . CYS A 1 114 ? 60.649 42.810 19.523 1.00 19.28 97 CYS A CA 1
ATOM 831 C C . CYS A 1 114 ? 61.281 44.100 18.968 1.00 19.09 97 CYS A C 1
ATOM 832 O O . CYS A 1 114 ? 60.558 45.063 18.796 1.00 18.78 97 CYS A O 1
ATOM 835 N N . THR A 1 115 ? 62.599 44.116 18.717 1.00 19.79 98 THR A N 1
ATOM 836 C CA . THR A 1 115 ? 63.252 45.325 18.142 1.00 20.49 98 THR A CA 1
ATOM 837 C C . THR A 1 115 ? 62.696 45.622 16.742 1.00 18.96 98 THR A C 1
ATOM 838 O O . THR A 1 115 ? 62.630 46.823 16.361 1.00 19.83 98 THR A O 1
ATOM 842 N N . ALA A 1 116 ? 62.277 44.601 15.984 1.00 19.41 99 ALA A N 1
ATOM 843 C CA . ALA A 1 116 ? 61.687 44.819 14.652 1.00 20.15 99 ALA A CA 1
ATOM 844 C C . ALA A 1 116 ? 60.299 45.475 14.781 1.00 19.60 99 ALA A C 1
ATOM 845 O O . ALA A 1 116 ? 60.008 46.365 14.008 1.00 21.06 99 ALA A O 1
ATOM 847 N N . VAL A 1 117 ? 59.441 45.027 15.707 1.00 17.74 100 VAL A N 1
ATOM 848 C CA . VAL A 1 117 ? 58.032 45.485 15.762 1.00 18.08 100 VAL A CA 1
ATOM 849 C C . VAL A 1 117 ? 57.870 46.691 16.692 1.00 17.49 100 VAL A C 1
ATOM 850 O O . VAL A 1 117 ? 56.941 47.487 16.468 1.00 18.30 100 VAL A O 1
ATOM 854 N N . LEU A 1 118 ? 58.751 46.912 17.659 1.00 17.86 101 LEU A N 1
ATOM 855 C CA . LEU A 1 118 ? 58.507 48.004 18.640 1.00 17.72 101 LEU A CA 1
ATOM 856 C C . LEU A 1 118 ? 58.457 49.403 18.020 1.00 18.55 101 LEU A C 1
ATOM 857 O O . LEU A 1 118 ? 57.634 50.208 18.437 1.00 19.24 101 LEU A O 1
ATOM 862 N N . PRO A 1 119 ? 59.283 49.771 17.005 1.00 20.32 102 PRO A N 1
ATOM 863 C CA . PRO A 1 119 ? 59.209 51.115 16.443 1.00 21.40 102 PRO A CA 1
ATOM 864 C C . PRO A 1 119 ? 57.811 51.508 15.983 1.00 20.15 102 PRO A C 1
ATOM 865 O O . PRO A 1 119 ? 57.436 52.627 16.308 1.00 21.14 102 PRO A O 1
ATOM 869 N N . GLN A 1 120 ? 57.043 50.659 15.262 1.00 19.27 103 GLN A N 1
ATOM 870 C CA . GLN A 1 120 ? 55.712 51.097 14.812 1.00 18.70 103 GLN A CA 1
ATOM 871 C C . GLN A 1 120 ? 54.810 51.255 16.035 1.00 17.88 103 GLN A C 1
ATOM 872 O O . GLN A 1 120 ? 53.940 52.125 16.045 1.00 18.57 103 GLN A O 1
ATOM 878 N N . MET A 1 121 ? 54.975 50.400 17.034 1.00 19.11 104 MET A N 1
ATOM 879 C CA . MET A 1 121 ? 54.123 50.453 18.245 1.00 20.45 104 MET A CA 1
ATOM 880 C C . MET A 1 121 ? 54.449 51.704 19.062 1.00 17.65 104 MET A C 1
ATOM 881 O O . MET A 1 121 ? 53.519 52.366 19.542 1.00 20.38 104 MET A O 1
ATOM 886 N N . ILE A 1 122 ? 55.724 52.007 19.221 1.00 19.39 105 ILE A N 1
ATOM 887 C CA . ILE A 1 122 ? 56.157 53.250 19.939 1.00 19.39 105 ILE A CA 1
ATOM 888 C C . ILE A 1 122 ? 55.577 54.461 19.213 1.00 20.10 105 ILE A C 1
ATOM 889 O O . ILE A 1 122 ? 55.045 55.381 19.838 1.00 21.30 105 ILE A O 1
ATOM 894 N N . GLU A 1 123 ? 55.702 54.481 17.896 1.00 22.22 106 GLU A N 1
ATOM 895 C CA . GLU A 1 123 ? 55.265 55.666 17.125 1.00 22.46 106 GLU A CA 1
ATOM 896 C C . GLU A 1 123 ? 53.771 55.888 17.359 1.00 23.31 106 GLU A C 1
ATOM 897 O O . GLU A 1 123 ? 53.377 57.027 17.459 1.00 23.42 106 GLU A O 1
ATOM 903 N N . ARG A 1 124 ? 52.933 54.862 17.427 1.00 21.06 107 ARG A N 1
ATOM 904 C CA . ARG A 1 124 ? 51.487 55.118 17.549 1.00 22.82 107 ARG A CA 1
ATOM 905 C C . ARG A 1 124 ? 51.023 54.981 19.003 1.00 21.42 107 ARG A C 1
ATOM 906 O O . ARG A 1 124 ? 49.832 55.108 19.226 1.00 22.39 107 ARG A O 1
ATOM 914 N N . GLN A 1 125 ? 51.935 54.676 19.916 1.00 24.36 108 GLN A N 1
ATOM 915 C CA . GLN A 1 125 ? 51.671 54.515 21.378 1.00 22.65 108 GLN A CA 1
ATOM 916 C C . GLN A 1 125 ? 50.629 53.409 21.581 1.00 19.80 108 GLN A C 1
ATOM 917 O O . GLN A 1 125 ? 49.742 53.585 22.357 1.00 22.20 108 GLN A O 1
ATOM 923 N N . GLY A 1 126 ? 50.818 52.265 20.933 1.00 19.81 109 GLY A N 1
ATOM 924 C CA . GLY A 1 126 ? 49.932 51.112 21.115 1.00 19.76 109 GLY A CA 1
ATOM 925 C C . GLY A 1 126 ? 50.542 49.849 20.552 1.00 20.18 109 GLY A C 1
ATOM 926 O O . GLY A 1 126 ? 51.377 49.927 19.608 1.00 19.75 109 GLY A O 1
ATOM 927 N N . GLY A 1 127 ? 50.121 48.704 21.099 1.00 18.87 110 GLY A N 1
ATOM 928 C CA . GLY A 1 127 ? 50.575 47.395 20.618 1.00 18.41 110 GLY A CA 1
ATOM 929 C C . GLY A 1 127 ? 50.780 46.429 21.756 1.00 19.76 110 GLY A C 1
ATOM 930 O O . GLY A 1 127 ? 50.926 46.870 22.913 1.00 18.64 110 GLY A O 1
ATOM 931 N N . LYS A 1 128 ? 50.809 45.155 21.419 1.00 17.79 111 LYS A N 1
ATOM 932 C CA . LYS A 1 128 ? 50.987 44.096 22.418 1.00 18.18 111 LYS A CA 1
ATOM 933 C C . LYS A 1 128 ? 52.039 43.125 21.930 1.00 18.57 111 LYS A C 1
ATOM 934 O O . LYS A 1 128 ? 52.078 42.799 20.717 1.00 18.01 111 LYS A O 1
ATOM 940 N N . ILE A 1 129 ? 52.837 42.612 22.862 1.00 18.27 112 ILE A N 1
ATOM 941 C CA . ILE A 1 129 ? 53.725 41.452 22.600 1.00 16.98 112 ILE A CA 1
ATOM 942 C C . ILE A 1 129 ? 53.408 40.408 23.676 1.00 18.19 112 ILE A C 1
ATOM 943 O O . ILE A 1 129 ? 53.482 40.747 24.856 1.00 19.33 112 ILE A O 1
ATOM 948 N N . LEU A 1 130 ? 52.984 39.214 23.270 1.00 16.73 113 LEU A N 1
ATOM 949 C CA . LEU A 1 130 ? 52.720 38.102 24.219 1.00 16.13 113 LEU A CA 1
ATOM 950 C C . LEU A 1 130 ? 53.721 36.997 23.946 1.00 16.76 113 LEU A C 1
ATOM 951 O O . LEU A 1 130 ? 53.719 36.468 22.809 1.00 19.53 113 LEU A O 1
ATOM 956 N N . VAL A 1 131 ? 54.483 36.582 24.952 1.00 16.66 114 VAL A N 1
ATOM 957 C CA . VAL A 1 131 ? 55.420 35.447 24.839 1.00 16.59 114 VAL A CA 1
ATOM 958 C C . VAL A 1 131 ? 54.717 34.190 25.348 1.00 16.57 114 VAL A C 1
ATOM 959 O O . VAL A 1 131 ? 54.175 34.207 26.479 1.00 17.18 114 VAL A O 1
ATOM 963 N N . MET A 1 132 ? 54.691 33.153 24.514 1.00 15.97 115 MET A N 1
ATOM 964 C CA . MET A 1 132 ? 54.163 31.829 24.919 1.00 17.36 115 MET A CA 1
ATOM 965 C C . MET A 1 132 ? 55.290 31.069 25.587 1.00 16.79 115 MET A C 1
ATOM 966 O O . MET A 1 132 ? 56.123 30.392 24.900 1.00 17.37 115 MET A O 1
ATOM 971 N N . GLY A 1 133 ? 55.371 31.241 26.911 1.00 16.59 116 GLY A N 1
ATOM 972 C CA . GLY A 1 133 ? 56.491 30.722 27.700 1.00 16.58 116 GLY A CA 1
ATOM 973 C C . GLY A 1 133 ? 56.131 29.482 28.476 1.00 16.44 116 GLY A C 1
ATOM 974 O O . GLY A 1 133 ? 55.047 28.924 28.295 1.00 17.38 116 GLY A O 1
ATOM 975 N N . SER A 1 134 ? 56.997 29.143 29.400 1.00 17.67 117 SER A N 1
ATOM 976 C CA . SER A 1 134 ? 56.975 27.847 30.102 1.00 16.52 117 SER A CA 1
ATOM 977 C C . SER A 1 134 ? 57.066 28.024 31.627 1.00 18.80 117 SER A C 1
ATOM 978 O O . SER A 1 134 ? 57.996 28.716 32.082 1.00 18.22 117 SER A O 1
ATOM 981 N N . ALA A 1 135 ? 56.221 27.297 32.360 1.00 16.54 118 ALA A N 1
ATOM 982 C CA . ALA A 1 135 ? 56.247 27.246 33.834 1.00 15.46 118 ALA A CA 1
ATOM 983 C C . ALA A 1 135 ? 57.459 26.457 34.282 1.00 16.65 118 ALA A C 1
ATOM 984 O O . ALA A 1 135 ? 57.749 26.471 35.477 1.00 16.54 118 ALA A O 1
ATOM 986 N N . SER A 1 136 ? 58.188 25.804 33.369 1.00 19.37 119 SER A N 1
ATOM 987 C CA . SER A 1 136 ? 59.459 25.135 33.752 1.00 18.05 119 SER A CA 1
ATOM 988 C C . SER A 1 136 ? 60.472 26.176 34.227 1.00 17.96 119 SER A C 1
ATOM 989 O O . SER A 1 136 ? 61.402 25.772 34.901 1.00 19.05 119 SER A O 1
ATOM 992 N N . ALA A 1 137 ? 60.280 27.446 33.845 1.00 17.64 120 ALA A N 1
ATOM 993 C CA . ALA A 1 137 ? 61.143 28.587 34.233 1.00 16.89 120 ALA A CA 1
ATOM 994 C C . ALA A 1 137 ? 60.802 29.029 35.681 1.00 17.07 120 ALA A C 1
ATOM 995 O O . ALA A 1 137 ? 61.606 29.759 36.298 1.00 19.20 120 ALA A O 1
ATOM 997 N N . LEU A 1 138 ? 59.595 28.708 36.152 1.00 18.32 121 LEU A N 1
ATOM 998 C CA . LEU A 1 138 ? 59.103 29.109 37.479 1.00 17.29 121 LEU A CA 1
ATOM 999 C C . LEU A 1 138 ? 59.434 28.042 38.524 1.00 19.94 121 LEU A C 1
ATOM 1000 O O . LEU A 1 138 ? 59.760 28.398 39.680 1.00 22.20 121 LEU A O 1
ATOM 1005 N N . ARG A 1 139 ? 59.246 26.772 38.177 1.00 18.23 122 ARG A N 1
ATOM 1006 C CA . ARG A 1 139 ? 59.327 25.661 39.142 1.00 18.73 122 ARG A CA 1
ATOM 1007 C C . ARG A 1 139 ? 60.246 24.596 38.566 1.00 19.85 122 ARG A C 1
ATOM 1008 O O . ARG A 1 139 ? 60.088 24.256 37.363 1.00 20.58 122 ARG A O 1
ATOM 1016 N N . GLY A 1 140 ? 61.207 24.146 39.367 1.00 19.19 123 GLY A N 1
ATOM 1017 C CA . GLY A 1 140 ? 62.249 23.225 38.902 1.00 20.97 123 GLY A CA 1
ATOM 1018 C C . GLY A 1 140 ? 61.671 21.837 38.624 1.00 21.60 123 GLY A C 1
ATOM 1019 O O . GLY A 1 140 ? 60.925 21.249 39.478 1.00 21.44 123 GLY A O 1
ATOM 1020 N N . MET A 1 141 ? 62.061 21.271 37.490 1.00 25.00 124 MET A N 1
ATOM 1021 C CA . MET A 1 141 ? 61.782 19.862 37.197 1.00 25.29 124 MET A CA 1
ATOM 1022 C C . MET A 1 141 ? 63.086 19.208 36.760 1.00 26.03 124 MET A C 1
ATOM 1023 O O . MET A 1 141 ? 64.017 19.913 36.397 1.00 21.85 124 MET A O 1
ATOM 1028 N N . LYS A 1 142 ? 63.122 17.887 36.872 1.00 27.76 125 LYS A N 1
ATOM 1029 C CA . LYS A 1 142 ? 64.288 17.063 36.468 1.00 24.81 125 LYS A CA 1
ATOM 1030 C C . LYS A 1 142 ? 64.401 16.988 34.958 1.00 22.78 125 LYS A C 1
ATOM 1031 O O . LYS A 1 142 ? 63.381 16.959 34.274 1.00 26.73 125 LYS A O 1
ATOM 1037 N N . ARG A 1 143 ? 65.639 16.866 34.473 1.00 22.93 126 ARG A N 1
ATOM 1038 C CA . ARG A 1 143 ? 65.987 16.572 33.070 1.00 24.43 126 ARG A CA 1
ATOM 1039 C C . ARG A 1 143 ? 65.358 17.607 32.151 1.00 22.61 126 ARG A C 1
ATOM 1040 O O . ARG A 1 143 ? 64.930 17.269 31.078 1.00 23.47 126 ARG A O 1
ATOM 1048 N N . ALA A 1 144 ? 65.412 18.868 32.568 1.00 22.62 127 ALA A N 1
ATOM 1049 C CA . ALA A 1 144 ? 64.860 19.983 31.776 1.00 21.99 127 ALA A CA 1
ATOM 1050 C C . ALA A 1 144 ? 65.729 21.219 31.960 1.00 22.17 127 ALA A C 1
ATOM 1051 O O . ALA A 1 144 ? 65.213 22.333 31.784 1.00 21.35 127 ALA A O 1
ATOM 1053 N N . SER A 1 145 ? 66.998 21.059 32.306 1.00 21.32 128 SER A N 1
ATOM 1054 C CA . SER A 1 145 ? 67.840 22.211 32.725 1.00 20.03 128 SER A CA 1
ATOM 1055 C C . SER A 1 145 ? 68.027 23.207 31.563 1.00 22.04 128 SER A C 1
ATOM 1056 O O . SER A 1 145 ? 67.793 24.408 31.752 1.00 20.51 128 SER A O 1
ATOM 1059 N N . THR A 1 146 ? 68.403 22.745 30.373 1.00 20.06 129 THR A N 1
ATOM 1060 C CA . THR A 1 146 ? 68.613 23.661 29.237 1.00 20.37 129 THR A CA 1
ATOM 1061 C C . THR A 1 146 ? 67.322 24.385 28.908 1.00 18.31 129 THR A C 1
ATOM 1062 O O . THR A 1 146 ? 67.331 25.649 28.727 1.00 20.23 129 THR A O 1
ATOM 1066 N N . TYR A 1 147 ? 66.244 23.626 28.762 1.00 18.96 130 TYR A N 1
ATOM 1067 C CA . TYR A 1 147 ? 64.956 24.209 28.341 1.00 18.27 130 TYR A CA 1
ATOM 1068 C C . TYR A 1 147 ? 64.470 25.220 29.392 1.00 18.56 130 TYR A C 1
ATOM 1069 O O . TYR A 1 147 ? 63.939 26.295 29.006 1.00 18.63 130 TYR A O 1
ATOM 1078 N N . SER A 1 148 ? 64.581 24.854 30.653 1.00 17.90 131 SER A N 1
ATOM 1079 C CA . SER A 1 148 ? 64.185 25.732 31.782 1.00 18.17 131 SER A CA 1
ATOM 1080 C C . SER A 1 148 ? 64.974 27.054 31.712 1.00 19.04 131 SER A C 1
ATOM 1081 O O . SER A 1 148 ? 64.343 28.133 31.861 1.00 19.68 131 SER A O 1
ATOM 1084 N N . ALA A 1 149 ? 66.295 26.996 31.521 1.00 19.07 132 ALA A N 1
ATOM 1085 C CA . ALA A 1 149 ? 67.161 28.197 31.472 1.00 18.90 132 ALA A CA 1
ATOM 1086 C C . ALA A 1 149 ? 66.707 29.092 30.314 1.00 17.72 132 ALA A C 1
ATOM 1087 O O . ALA A 1 149 ? 66.569 30.298 30.477 1.00 18.93 132 ALA A O 1
ATOM 1089 N N . ALA A 1 150 ? 66.455 28.508 29.142 1.00 17.75 133 ALA A N 1
ATOM 1090 C CA . ALA A 1 150 ? 66.009 29.278 27.963 1.00 18.41 133 ALA A CA 1
ATOM 1091 C C . ALA A 1 150 ? 64.648 29.932 28.270 1.00 18.87 133 ALA A C 1
ATOM 1092 O O . ALA A 1 150 ? 64.452 31.124 27.963 1.00 18.30 133 ALA A O 1
ATOM 1094 N N . ARG A 1 151 ? 63.757 29.192 28.937 1.00 17.18 134 ARG A N 1
ATOM 1095 C CA . ARG A 1 151 ? 62.414 29.703 29.244 1.00 18.15 134 ARG A CA 1
ATOM 1096 C C . ARG A 1 151 ? 62.516 30.801 30.319 1.00 16.80 134 ARG A C 1
ATOM 1097 O O . ARG A 1 151 ? 61.665 31.742 30.275 1.00 18.49 134 ARG A O 1
ATOM 1105 N N . GLY A 1 152 ? 63.508 30.748 31.211 1.00 15.57 135 GLY A N 1
ATOM 1106 C CA . GLY A 1 152 ? 63.737 31.790 32.230 1.00 16.62 135 GLY A CA 1
ATOM 1107 C C . GLY A 1 152 ? 64.193 33.081 31.600 1.00 17.06 135 GLY A C 1
ATOM 1108 O O . GLY A 1 152 ? 63.828 34.152 32.089 1.00 17.32 135 GLY A O 1
ATOM 1109 N N . ALA A 1 153 ? 65.051 33.004 30.583 1.00 18.40 136 ALA A N 1
ATOM 1110 C CA . ALA A 1 153 ? 65.478 34.190 29.796 1.00 19.43 136 ALA A CA 1
ATOM 1111 C C . ALA A 1 153 ? 64.235 34.860 29.222 1.00 17.65 136 ALA A C 1
ATOM 1112 O O . ALA A 1 153 ? 64.115 36.084 29.311 1.00 17.49 136 ALA A O 1
ATOM 1114 N N . GLN A 1 154 ? 63.279 34.090 28.672 1.00 15.91 137 GLN A N 1
ATOM 1115 C CA . GLN A 1 154 ? 62.052 34.708 28.108 1.00 15.62 137 GLN A CA 1
ATOM 1116 C C . GLN A 1 154 ? 61.314 35.466 29.214 1.00 15.63 137 GLN A C 1
ATOM 1117 O O . GLN A 1 154 ? 60.890 36.592 28.953 1.00 16.20 137 GLN A O 1
ATOM 1123 N N . LEU A 1 155 ? 61.014 34.798 30.344 1.00 16.69 138 LEU A N 1
ATOM 1124 C CA . LEU A 1 155 ? 60.110 35.398 31.347 1.00 16.74 138 LEU A CA 1
ATOM 1125 C C . LEU A 1 155 ? 60.763 36.674 31.906 1.00 16.18 138 LEU A C 1
ATOM 1126 O O . LEU A 1 155 ? 60.081 37.663 32.094 1.00 15.25 138 LEU A O 1
ATOM 1131 N N . SER A 1 156 ? 62.057 36.669 32.157 1.00 15.04 139 SER A N 1
ATOM 1132 C CA . SER A 1 156 ? 62.772 37.829 32.754 1.00 16.30 139 SER A CA 1
ATOM 1133 C C . SER A 1 156 ? 62.853 38.969 31.726 1.00 16.28 139 SER A C 1
ATOM 1134 O O . SER A 1 156 ? 62.686 40.148 32.096 1.00 17.23 139 SER A O 1
ATOM 1137 N N . TYR A 1 157 ? 63.053 38.633 30.456 1.00 16.03 140 TYR A N 1
ATOM 1138 C CA . TYR A 1 157 ? 62.996 39.613 29.346 1.00 16.94 140 TYR A CA 1
ATOM 1139 C C . TYR A 1 157 ? 61.635 40.316 29.409 1.00 15.91 140 TYR A C 1
ATOM 1140 O O . TYR A 1 157 ? 61.552 41.559 29.328 1.00 17.43 140 TYR A O 1
ATOM 1149 N N . VAL A 1 158 ? 60.562 39.524 29.466 1.00 15.47 141 VAL A N 1
ATOM 1150 C CA . VAL A 1 158 ? 59.191 40.076 29.503 1.00 15.34 141 VAL A CA 1
ATOM 1151 C C . VAL A 1 158 ? 59.037 41.013 30.703 1.00 15.77 141 VAL A C 1
ATOM 1152 O O . VAL A 1 158 ? 58.370 42.036 30.538 1.00 16.01 141 VAL A O 1
ATOM 1156 N N . LYS A 1 159 ? 59.454 40.624 31.891 1.00 16.11 142 LYS A N 1
ATOM 1157 C CA . LYS A 1 159 ? 59.173 41.467 33.085 1.00 16.78 142 LYS A CA 1
ATOM 1158 C C . LYS A 1 159 ? 59.898 42.810 32.922 1.00 16.55 142 LYS A C 1
ATOM 1159 O O . LYS A 1 159 ? 59.308 43.863 33.307 1.00 18.68 142 LYS A O 1
ATOM 1165 N N . ALA A 1 160 ? 61.104 42.790 32.349 1.00 16.70 143 ALA A N 1
ATOM 1166 C CA . ALA A 1 160 ? 61.920 44.014 32.200 1.00 15.99 143 ALA A CA 1
ATOM 1167 C C . ALA A 1 160 ? 61.348 44.870 31.064 1.00 15.69 143 ALA A C 1
ATOM 1168 O O . ALA A 1 160 ? 61.037 46.076 31.261 1.00 17.48 143 ALA A O 1
ATOM 1170 N N . MET A 1 161 ? 61.144 44.272 29.894 1.00 16.57 144 MET A N 1
ATOM 1171 C CA . MET A 1 161 ? 60.597 44.998 28.734 1.00 16.70 144 MET A CA 1
ATOM 1172 C C . MET A 1 161 ? 59.184 45.505 29.041 1.00 16.53 144 MET A C 1
ATOM 1173 O O . MET A 1 161 ? 58.785 46.571 28.548 1.00 16.97 144 MET A O 1
ATOM 1178 N N . GLY A 1 162 ? 58.378 44.748 29.810 1.00 15.89 145 GLY A N 1
ATOM 1179 C CA . GLY A 1 162 ? 57.001 45.212 30.049 1.00 16.33 145 GLY A CA 1
ATOM 1180 C C . GLY A 1 162 ? 57.005 46.459 30.909 1.00 15.73 145 GLY A C 1
ATOM 1181 O O . GLY A 1 162 ? 56.166 47.346 30.694 1.00 17.34 145 GLY A O 1
ATOM 1182 N N . VAL A 1 163 ? 57.889 46.506 31.892 1.00 16.17 146 VAL A N 1
ATOM 1183 C CA . VAL A 1 163 ? 58.028 47.760 32.699 1.00 16.77 146 VAL A CA 1
ATOM 1184 C C . VAL A 1 163 ? 58.509 48.897 31.792 1.00 16.01 146 VAL A C 1
ATOM 1185 O O . VAL A 1 163 ? 57.992 49.983 31.874 1.00 18.29 146 VAL A O 1
ATOM 1189 N N . GLU A 1 164 ? 59.461 48.606 30.944 1.00 16.17 147 GLU A N 1
ATOM 1190 C CA . GLU A 1 164 ? 60.104 49.645 30.104 1.00 17.17 147 GLU A CA 1
ATOM 1191 C C . GLU A 1 164 ? 59.105 50.197 29.086 1.00 17.77 147 GLU A C 1
ATOM 1192 O O . GLU A 1 164 ? 59.171 51.393 28.861 1.00 19.48 147 GLU A O 1
ATOM 1198 N N . MET A 1 165 ? 58.294 49.356 28.435 1.00 17.31 148 MET A N 1
ATOM 1199 C CA . MET A 1 165 ? 57.445 49.773 27.297 1.00 17.22 148 MET A CA 1
ATOM 1200 C C . MET A 1 165 ? 56.044 50.211 27.748 1.00 17.82 148 MET A C 1
ATOM 1201 O O . MET A 1 165 ? 55.363 50.852 26.964 1.00 17.97 148 MET A O 1
ATOM 1206 N N . ALA A 1 166 ? 55.641 49.947 28.989 1.00 18.40 149 ALA A N 1
ATOM 1207 C CA . ALA A 1 166 ? 54.310 50.319 29.526 1.00 19.16 149 ALA A CA 1
ATOM 1208 C C . ALA A 1 166 ? 54.030 51.802 29.331 1.00 18.73 149 ALA A C 1
ATOM 1209 O O . ALA A 1 166 ? 52.943 52.168 28.903 1.00 19.55 149 ALA A O 1
ATOM 1211 N N . PRO A 1 167 ? 54.954 52.701 29.703 1.00 23.02 150 PRO A N 1
ATOM 1212 C CA . PRO A 1 167 ? 54.722 54.136 29.539 1.00 24.72 150 PRO A CA 1
ATOM 1213 C C . PRO A 1 167 ? 54.541 54.573 28.091 1.00 27.79 150 PRO A C 1
ATOM 1214 O O . PRO A 1 167 ? 54.033 55.645 27.875 1.00 28.12 150 PRO A O 1
ATOM 1218 N N . GLN A 1 168 ? 54.921 53.743 27.123 1.00 23.60 151 GLN A N 1
ATOM 1219 C CA . GLN A 1 168 ? 54.711 54.017 25.683 1.00 24.74 151 GLN A CA 1
ATOM 1220 C C . GLN A 1 168 ? 53.418 53.405 25.194 1.00 23.70 151 GLN A C 1
ATOM 1221 O O . GLN A 1 168 ? 53.231 53.439 24.018 1.00 27.04 151 GLN A O 1
ATOM 1227 N N . GLY A 1 169 ? 52.544 52.907 26.076 1.00 19.81 152 GLY A N 1
ATOM 1228 C CA . GLY A 1 169 ? 51.200 52.451 25.715 1.00 19.30 152 GLY A CA 1
ATOM 1229 C C . GLY A 1 169 ? 51.219 51.038 25.128 1.00 19.20 152 GLY A C 1
ATOM 1230 O O . GLY A 1 169 ? 50.263 50.678 24.461 1.00 18.91 152 GLY A O 1
ATOM 1231 N N . ILE A 1 170 ? 52.275 50.266 25.390 1.00 20.37 153 ILE A N 1
ATOM 1232 C CA . ILE A 1 170 ? 52.518 48.907 24.836 1.00 19.48 153 ILE A CA 1
ATOM 1233 C C . ILE A 1 170 ? 52.488 47.885 25.979 1.00 19.14 153 ILE A C 1
ATOM 1234 O O . ILE A 1 170 ? 53.083 48.145 27.002 1.00 19.57 153 ILE A O 1
ATOM 1239 N N . GLN A 1 171 ? 51.761 46.784 25.796 1.00 15.69 154 GLN A N 1
ATOM 1240 C CA . GLN A 1 171 ? 51.646 45.707 26.814 1.00 16.64 154 GLN A CA 1
ATOM 1241 C C . GLN A 1 171 ? 52.456 44.497 26.376 1.00 16.25 154 GLN A C 1
ATOM 1242 O O . GLN A 1 171 ? 52.112 43.863 25.366 1.00 16.96 154 GLN A O 1
ATOM 1248 N N . ILE A 1 172 ? 53.466 44.160 27.164 1.00 16.29 155 ILE A N 1
ATOM 1249 C CA . ILE A 1 172 ? 54.341 42.988 26.990 1.00 14.92 155 ILE A CA 1
ATOM 1250 C C . ILE A 1 172 ? 54.148 42.071 28.194 1.00 15.96 155 ILE A C 1
ATOM 1251 O O . ILE A 1 172 ? 54.450 42.496 29.319 1.00 16.12 155 ILE A O 1
ATOM 1256 N N . ASN A 1 173 ? 53.606 40.893 27.917 1.00 14.88 156 ASN A N 1
ATOM 1257 C CA . ASN A 1 173 ? 53.263 39.887 28.943 1.00 14.87 156 ASN A CA 1
ATOM 1258 C C . ASN A 1 173 ? 53.671 38.498 28.478 1.00 16.26 156 ASN A C 1
ATOM 1259 O O . ASN A 1 173 ? 54.137 38.325 27.356 1.00 15.90 156 ASN A O 1
ATOM 1264 N N . ALA A 1 174 ? 53.568 37.530 29.374 1.00 15.74 157 ALA A N 1
ATOM 1265 C CA . ALA A 1 174 ? 53.866 36.132 29.037 1.00 17.11 157 ALA A CA 1
ATOM 1266 C C . ALA A 1 174 ? 52.845 35.209 29.680 1.00 16.82 157 ALA A C 1
ATOM 1267 O O . ALA A 1 174 ? 52.438 35.450 30.805 1.00 16.65 157 ALA A O 1
ATOM 1269 N N . ILE A 1 175 ? 52.572 34.099 29.004 1.00 15.16 158 ILE A N 1
ATOM 1270 C CA . ILE A 1 175 ? 52.036 32.877 29.638 1.00 16.03 158 ILE A CA 1
ATOM 1271 C C . ILE A 1 175 ? 53.214 31.967 29.988 1.00 16.83 158 ILE A C 1
ATOM 1272 O O . ILE A 1 175 ? 54.216 31.898 29.218 1.00 17.95 158 ILE A O 1
ATOM 1277 N N . ALA A 1 176 ? 53.144 31.315 31.165 1.00 16.51 159 ALA A N 1
ATOM 1278 C CA . ALA A 1 176 ? 54.126 30.316 31.606 1.00 16.82 159 ALA A CA 1
ATOM 1279 C C . ALA A 1 176 ? 53.375 28.985 31.781 1.00 17.94 159 ALA A C 1
ATOM 1280 O O . ALA A 1 176 ? 52.690 28.810 32.821 1.00 16.56 159 ALA A O 1
ATOM 1282 N N . GLN A 1 177 ? 53.369 28.174 30.724 1.00 16.52 160 GLN A N 1
ATOM 1283 C CA . GLN A 1 177 ? 52.456 27.000 30.732 1.00 16.80 160 GLN A CA 1
ATOM 1284 C C . GLN A 1 177 ? 53.192 25.723 31.124 1.00 18.15 160 GLN A C 1
ATOM 1285 O O . GLN A 1 177 ? 54.421 25.592 30.924 1.00 17.86 160 GLN A O 1
ATOM 1291 N N . ASN A 1 178 ? 52.421 24.769 31.641 1.00 18.37 161 ASN A N 1
ATOM 1292 C CA . ASN A 1 178 ? 52.855 23.359 31.752 1.00 17.80 161 ASN A CA 1
ATOM 1293 C C . ASN A 1 178 ? 51.572 22.534 31.833 1.00 18.42 161 ASN A C 1
ATOM 1294 O O . ASN A 1 178 ? 50.485 23.103 32.134 1.00 17.52 161 ASN A O 1
ATOM 1299 N N . PHE A 1 179 ? 51.685 21.241 31.564 1.00 18.28 162 PHE A N 1
ATOM 1300 C CA . PHE A 1 179 ? 50.530 20.307 31.660 1.00 20.05 162 PHE A CA 1
ATOM 1301 C C . PHE A 1 179 ? 49.379 20.809 30.808 1.00 19.01 162 PHE A C 1
ATOM 1302 O O . PHE A 1 179 ? 48.204 20.676 31.205 1.00 20.52 162 PHE A O 1
ATOM 1310 N N . VAL A 1 180 ? 49.721 21.340 29.626 1.00 18.87 163 VAL A N 1
ATOM 1311 C CA . VAL A 1 180 ? 48.760 21.625 28.549 1.00 20.52 163 VAL A CA 1
ATOM 1312 C C . VAL A 1 180 ? 48.781 20.425 27.603 1.00 21.94 163 VAL A C 1
ATOM 1313 O O . VAL A 1 180 ? 49.848 19.887 27.344 1.00 23.40 163 VAL A O 1
ATOM 1317 N N . ASP A 1 181 ? 47.611 20.091 27.084 1.00 20.70 164 ASP A N 1
ATOM 1318 C CA . ASP A 1 181 ? 47.392 18.849 26.295 1.00 20.96 164 ASP A CA 1
ATOM 1319 C C . ASP A 1 181 ? 47.928 18.980 24.859 1.00 23.39 164 ASP A C 1
ATOM 1320 O O . ASP A 1 181 ? 47.128 18.977 23.914 1.00 24.76 164 ASP A O 1
ATOM 1325 N N . ASN A 1 182 ? 49.247 19.038 24.745 1.00 26.47 165 ASN A N 1
ATOM 1326 C CA . ASN A 1 182 ? 50.014 19.068 23.483 1.00 30.23 165 ASN A CA 1
ATOM 1327 C C . ASN A 1 182 ? 50.346 17.611 23.225 1.00 28.75 165 ASN A C 1
ATOM 1328 O O . ASN A 1 182 ? 51.126 17.064 23.988 1.00 24.91 165 ASN A O 1
ATOM 1333 N N . PRO A 1 183 ? 49.751 16.930 22.220 1.00 30.78 166 PRO A N 1
ATOM 1334 C CA . PRO A 1 183 ? 49.984 15.495 22.007 1.00 34.72 166 PRO A CA 1
ATOM 1335 C C . PRO A 1 183 ? 51.454 15.103 21.787 1.00 33.93 166 PRO A C 1
ATOM 1336 O O . PRO A 1 183 ? 51.809 13.990 22.072 1.00 36.30 166 PRO A O 1
ATOM 1340 N N . THR A 1 184 ? 52.307 16.037 21.408 1.00 31.91 167 THR A N 1
ATOM 1341 C CA . THR A 1 184 ? 53.777 15.826 21.342 1.00 38.69 167 THR A CA 1
ATOM 1342 C C . THR A 1 184 ? 54.349 15.408 22.701 1.00 32.25 167 THR A C 1
ATOM 1343 O O . THR A 1 184 ? 55.233 14.544 22.762 1.00 30.97 167 THR A O 1
ATOM 1347 N N . TYR A 1 185 ? 53.924 16.054 23.770 1.00 24.90 168 TYR A N 1
ATOM 1348 C CA . TYR A 1 185 ? 54.407 15.736 25.128 1.00 25.32 168 TYR A CA 1
ATOM 1349 C C . TYR A 1 185 ? 53.472 14.771 25.861 1.00 22.91 168 TYR A C 1
ATOM 1350 O O . TYR A 1 185 ? 53.899 14.146 26.853 1.00 22.77 168 TYR A O 1
ATOM 1359 N N . PHE A 1 186 ? 52.199 14.730 25.474 1.00 23.45 169 PHE A N 1
ATOM 1360 C CA . PHE A 1 186 ? 51.205 13.833 26.127 1.00 23.55 169 PHE A CA 1
ATOM 1361 C C . PHE A 1 186 ? 50.506 12.994 25.061 1.00 22.08 169 PHE A C 1
ATOM 1362 O O . PHE A 1 186 ? 49.341 13.207 24.728 1.00 23.02 169 PHE A O 1
ATOM 1370 N N . PRO A 1 187 ? 51.214 12.005 24.499 1.00 23.38 170 PRO A N 1
ATOM 1371 C CA . PRO A 1 187 ? 50.648 11.206 23.421 1.00 23.03 170 PRO A CA 1
ATOM 1372 C C . PRO A 1 187 ? 49.476 10.356 23.923 1.00 23.36 170 PRO A C 1
ATOM 1373 O O . PRO A 1 187 ? 49.412 10.079 25.117 1.00 22.74 170 PRO A O 1
ATOM 1377 N N . GLU A 1 188 ? 48.626 9.914 23.002 1.00 24.51 171 GLU A N 1
ATOM 1378 C CA . GLU A 1 188 ? 47.464 9.037 23.370 1.00 25.69 171 GLU A CA 1
ATOM 1379 C C . GLU A 1 188 ? 47.939 7.853 24.216 1.00 23.93 171 GLU A C 1
ATOM 1380 O O . GLU A 1 188 ? 47.280 7.498 25.170 1.00 22.64 171 GLU A O 1
ATOM 1386 N N . GLU A 1 189 ? 49.087 7.270 23.896 1.00 23.62 172 GLU A N 1
ATOM 1387 C CA . GLU A 1 189 ? 49.571 6.054 24.583 1.00 26.00 172 GLU A CA 1
ATOM 1388 C C . GLU A 1 189 ? 49.866 6.374 26.051 1.00 26.07 172 GLU A C 1
ATOM 1389 O O . GLU A 1 189 ? 49.685 5.491 26.907 1.00 23.78 172 GLU A O 1
ATOM 1395 N N . THR A 1 190 ? 50.338 7.596 26.343 1.00 25.70 173 THR A N 1
ATOM 1396 C CA . THR A 1 190 ? 50.564 8.062 27.733 1.00 25.14 173 THR A CA 1
ATOM 1397 C C . THR A 1 190 ? 49.211 8.293 28.412 1.00 23.35 173 THR A C 1
ATOM 1398 O O . THR A 1 190 ? 49.053 7.868 29.565 1.00 22.39 173 THR A O 1
ATOM 1402 N N . LYS A 1 191 ? 48.284 8.966 27.739 1.00 21.66 174 LYS A N 1
ATOM 1403 C CA . LYS A 1 191 ? 46.987 9.349 28.373 1.00 26.93 174 LYS A CA 1
ATOM 1404 C C . LYS A 1 191 ? 46.175 8.074 28.681 1.00 26.24 174 LYS A C 1
ATOM 1405 O O . LYS A 1 191 ? 45.293 8.120 29.557 1.00 29.12 174 LYS A O 1
ATOM 1411 N N . ALA A 1 192 ? 46.434 6.995 27.957 1.00 25.20 175 ALA A N 1
ATOM 1412 C CA . ALA A 1 192 ? 45.683 5.715 28.065 1.00 25.15 175 ALA A CA 1
ATOM 1413 C C . ALA A 1 192 ? 46.304 4.850 29.169 1.00 27.70 175 ALA A C 1
ATOM 1414 O O . ALA A 1 192 ? 45.942 3.700 29.270 1.00 25.40 175 ALA A O 1
ATOM 1416 N N . ASN A 1 193 ? 47.256 5.389 29.921 1.00 25.65 176 ASN A N 1
ATOM 1417 C CA . ASN A 1 193 ? 47.978 4.632 30.963 1.00 26.49 176 ASN A CA 1
ATOM 1418 C C . ASN A 1 193 ? 47.434 5.072 32.318 1.00 27.04 176 ASN A C 1
ATOM 1419 O O . ASN A 1 193 ? 47.528 6.240 32.688 1.00 27.45 176 ASN A O 1
ATOM 1424 N N . PRO A 1 194 ? 46.853 4.174 33.131 1.00 25.95 177 PRO A N 1
ATOM 1425 C CA . PRO A 1 194 ? 46.204 4.605 34.366 1.00 25.01 177 PRO A CA 1
ATOM 1426 C C . PRO A 1 194 ? 47.207 5.223 35.349 1.00 25.67 177 PRO A C 1
ATOM 1427 O O . PRO A 1 194 ? 46.794 6.043 36.147 1.00 26.69 177 PRO A O 1
ATOM 1431 N N . LYS A 1 195 ? 48.465 4.792 35.311 1.00 26.73 178 LYS A N 1
ATOM 1432 C CA . LYS A 1 195 ? 49.475 5.310 36.260 1.00 30.79 178 LYS A CA 1
ATOM 1433 C C . LYS A 1 195 ? 49.744 6.773 35.917 1.00 31.29 178 LYS A C 1
ATOM 1434 O O . LYS A 1 195 ? 50.019 7.559 36.848 1.00 32.79 178 LYS A O 1
ATOM 1440 N N . PHE A 1 196 ? 49.721 7.130 34.634 1.00 28.35 179 PHE A N 1
ATOM 1441 C CA . PHE A 1 196 ? 49.901 8.547 34.209 1.00 29.53 179 PHE A CA 1
ATOM 1442 C C . PHE A 1 196 ? 48.765 9.404 34.784 1.00 29.66 179 PHE A C 1
ATOM 1443 O O . PHE A 1 196 ? 48.997 10.501 35.315 1.00 31.30 179 PHE A O 1
ATOM 1451 N N . GLN A 1 197 ? 47.535 8.942 34.650 1.00 28.76 180 GLN A N 1
ATOM 1452 C CA . GLN A 1 197 ? 46.341 9.661 35.151 1.00 30.47 180 GLN A CA 1
ATOM 1453 C C . GLN A 1 197 ? 46.464 9.807 36.675 1.00 29.50 180 GLN A C 1
ATOM 1454 O O . GLN A 1 197 ? 46.175 10.902 37.236 1.00 25.18 180 GLN A O 1
ATOM 1460 N N . GLU A 1 198 ? 46.952 8.765 37.349 1.00 29.25 181 GLU A N 1
ATOM 1461 C CA . GLU A 1 198 ? 47.042 8.761 38.834 1.00 28.81 181 GLU A CA 1
ATOM 1462 C C . GLU A 1 198 ? 48.141 9.749 39.249 1.00 30.84 181 GLU A C 1
ATOM 1463 O O . GLU A 1 198 ? 47.897 10.581 40.162 1.00 30.87 181 GLU A O 1
ATOM 1469 N N . ARG A 1 199 ? 49.273 9.740 38.555 1.00 28.73 182 ARG A N 1
ATOM 1470 C CA . ARG A 1 199 ? 50.395 10.672 38.829 1.00 34.88 182 ARG A CA 1
ATOM 1471 C C . ARG A 1 199 ? 49.984 12.121 38.512 1.00 34.22 182 ARG A C 1
ATOM 1472 O O . ARG A 1 199 ? 50.438 13.033 39.233 1.00 31.43 182 ARG A O 1
ATOM 1480 N N . LEU A 1 200 ? 49.242 12.316 37.425 1.00 28.82 183 LEU A N 1
ATOM 1481 C CA . LEU A 1 200 ? 48.751 13.651 36.986 1.00 30.00 183 LEU A CA 1
ATOM 1482 C C . LEU A 1 200 ? 47.885 14.238 38.103 1.00 31.27 183 LEU A C 1
ATOM 1483 O O . LEU A 1 200 ? 48.126 15.389 38.496 1.00 29.96 183 LEU A O 1
ATOM 1488 N N . LYS A 1 201 ? 46.976 13.449 38.680 1.00 30.17 184 LYS A N 1
ATOM 1489 C CA . LYS A 1 201 ? 46.072 13.919 39.761 1.00 36.63 184 LYS A CA 1
ATOM 1490 C C . LYS A 1 201 ? 46.890 14.225 41.028 1.00 36.11 184 LYS A C 1
ATOM 1491 O O . LYS A 1 201 ? 46.472 15.110 41.790 1.00 35.03 184 LYS A O 1
ATOM 1497 N N . ARG A 1 202 ? 48.039 13.570 41.220 1.00 36.31 185 ARG A N 1
ATOM 1498 C CA . ARG A 1 202 ? 48.940 13.835 42.367 1.00 41.01 185 ARG A CA 1
ATOM 1499 C C . ARG A 1 202 ? 49.646 15.176 42.179 1.00 37.12 185 ARG A C 1
ATOM 1500 O O . ARG A 1 202 ? 49.623 15.986 43.129 1.00 37.20 185 ARG A O 1
ATOM 1508 N N . ASP A 1 203 ? 50.262 15.378 41.015 1.00 28.96 186 ASP A N 1
ATOM 1509 C CA . ASP A 1 203 ? 51.193 16.492 40.725 1.00 30.09 186 ASP A CA 1
ATOM 1510 C C . ASP A 1 203 ? 50.461 17.760 40.268 1.00 26.12 186 ASP A C 1
ATOM 1511 O O . ASP A 1 203 ? 51.078 18.839 40.343 1.00 26.96 186 ASP A O 1
ATOM 1516 N N . VAL A 1 204 ? 49.245 17.655 39.746 1.00 24.63 187 VAL A N 1
ATOM 1517 C CA . VAL A 1 204 ? 48.532 18.805 39.135 1.00 22.26 187 VAL A CA 1
ATOM 1518 C C . VAL A 1 204 ? 47.224 19.002 39.863 1.00 21.26 187 VAL A C 1
ATOM 1519 O O . VAL A 1 204 ? 46.282 18.228 39.656 1.00 20.08 187 VAL A O 1
ATOM 1523 N N . PRO A 1 205 ? 47.096 20.078 40.683 1.00 20.01 188 PRO A N 1
ATOM 1524 C CA . PRO A 1 205 ? 45.866 20.296 41.442 1.00 20.82 188 PRO A CA 1
ATOM 1525 C C . PRO A 1 205 ? 44.586 20.203 40.597 1.00 20.33 188 PRO A C 1
ATOM 1526 O O . PRO A 1 205 ? 43.643 19.615 41.055 1.00 21.57 188 PRO A O 1
ATOM 1530 N N . LEU A 1 206 ? 44.586 20.699 39.354 1.00 19.39 189 LEU A N 1
ATOM 1531 C CA . LEU A 1 206 ? 43.434 20.665 38.432 1.00 20.11 189 LEU A CA 1
ATOM 1532 C C . LEU A 1 206 ? 42.978 19.218 38.233 1.00 21.88 189 LEU A C 1
ATOM 1533 O O . LEU A 1 206 ? 41.780 18.979 38.000 1.00 22.03 189 LEU A O 1
ATOM 1538 N N . GLY A 1 207 ? 43.920 18.291 38.268 1.00 23.05 190 GLY A N 1
ATOM 1539 C CA . GLY A 1 207 ? 43.577 16.850 38.138 1.00 24.43 190 GLY A CA 1
ATOM 1540 C C . GLY A 1 207 ? 43.349 16.424 36.703 1.00 24.86 190 GLY A C 1
ATOM 1541 O O . GLY A 1 207 ? 42.933 15.267 36.476 1.00 23.38 190 GLY A O 1
ATOM 1542 N N . ARG A 1 208 ? 43.754 17.246 35.733 1.00 20.35 191 ARG A N 1
ATOM 1543 C CA . ARG A 1 208 ? 43.640 16.925 34.299 1.00 21.75 191 ARG A CA 1
ATOM 1544 C C . ARG A 1 208 ? 44.575 17.898 33.578 1.00 21.51 191 ARG A C 1
ATOM 1545 O O . ARG A 1 208 ? 45.019 18.842 34.233 1.00 21.68 191 ARG A O 1
ATOM 1553 N N . LEU A 1 209 ? 44.907 17.631 32.326 1.00 19.89 192 LEU A N 1
ATOM 1554 C CA . LEU A 1 209 ? 45.624 18.588 31.463 1.00 20.78 192 LEU A CA 1
ATOM 1555 C C . LEU A 1 209 ? 44.725 19.801 31.190 1.00 19.41 192 LEU A C 1
ATOM 1556 O O . LEU A 1 209 ? 43.493 19.678 31.004 1.00 20.39 192 LEU A O 1
ATOM 1561 N N . VAL A 1 210 ? 45.348 20.985 31.225 1.00 18.36 193 VAL A N 1
ATOM 1562 C CA . VAL A 1 210 ? 44.754 22.201 30.621 1.00 16.67 193 VAL A CA 1
ATOM 1563 C C . VAL A 1 210 ? 44.566 21.961 29.123 1.00 17.12 193 VAL A C 1
ATOM 1564 O O . VAL A 1 210 ? 45.488 21.431 28.478 1.00 17.87 193 VAL A O 1
ATOM 1568 N N . SER A 1 211 ? 43.385 22.218 28.582 1.00 19.40 194 SER A N 1
ATOM 1569 C CA . SER A 1 211 ? 43.115 21.991 27.138 1.00 20.49 194 SER A CA 1
ATOM 1570 C C . SER A 1 211 ? 43.901 23.027 26.341 1.00 21.93 194 SER A C 1
ATOM 1571 O O . SER A 1 211 ? 44.105 24.166 26.855 1.00 19.07 194 SER A O 1
ATOM 1574 N N . LEU A 1 212 ? 44.341 22.663 25.137 1.00 20.40 195 LEU A N 1
ATOM 1575 C CA . LEU A 1 212 ? 44.884 23.656 24.175 1.00 20.11 195 LEU A CA 1
ATOM 1576 C C . LEU A 1 212 ? 43.949 24.861 24.115 1.00 20.92 195 LEU A C 1
ATOM 1577 O O . LEU A 1 212 ? 44.431 26.009 24.049 1.00 20.53 195 LEU A O 1
ATOM 1582 N N . ARG A 1 213 ? 42.649 24.625 23.992 1.00 20.55 196 ARG A N 1
ATOM 1583 C CA . ARG A 1 213 ? 41.679 25.700 23.804 1.00 19.40 196 ARG A CA 1
ATOM 1584 C C . ARG A 1 213 ? 41.730 26.632 25.035 1.00 18.48 196 ARG A C 1
ATOM 1585 O O . ARG A 1 213 ? 41.635 27.839 24.854 1.00 18.57 196 ARG A O 1
ATOM 1593 N N . GLU A 1 214 ? 41.730 26.077 26.243 1.00 19.33 197 GLU A N 1
ATOM 1594 C CA . GLU A 1 214 ? 41.693 26.896 27.471 1.00 19.02 197 GLU A CA 1
ATOM 1595 C C . GLU A 1 214 ? 42.884 27.848 27.449 1.00 18.76 197 GLU A C 1
ATOM 1596 O O . GLU A 1 214 ? 42.729 29.048 27.751 1.00 20.62 197 GLU A O 1
ATOM 1602 N N . ASP A 1 215 ? 44.035 27.321 27.091 1.00 17.95 198 ASP A N 1
ATOM 1603 C CA . ASP A 1 215 ? 45.310 28.089 27.047 1.00 18.89 198 ASP A CA 1
ATOM 1604 C C . ASP A 1 215 ? 45.172 29.203 26.005 1.00 17.44 198 ASP A C 1
ATOM 1605 O O . ASP A 1 215 ? 45.432 30.358 26.316 1.00 15.96 198 ASP A O 1
ATOM 1610 N N . ALA A 1 216 ? 44.650 28.860 24.821 1.00 17.75 199 ALA A N 1
ATOM 1611 C CA . ALA A 1 216 ? 44.518 29.842 23.726 1.00 17.57 199 ALA A CA 1
ATOM 1612 C C . ALA A 1 216 ? 43.453 30.884 24.062 1.00 17.53 199 ALA A C 1
ATOM 1613 O O . ALA A 1 216 ? 43.600 32.027 23.638 1.00 16.33 199 ALA A O 1
ATOM 1615 N N . LEU A 1 217 ? 42.377 30.504 24.742 1.00 17.02 200 LEU A N 1
ATOM 1616 C CA . LEU A 1 217 ? 41.333 31.474 25.135 1.00 17.06 200 LEU A CA 1
ATOM 1617 C C . LEU A 1 217 ? 41.938 32.507 26.114 1.00 17.32 200 LEU A C 1
ATOM 1618 O O . LEU A 1 217 ? 41.565 33.666 26.044 1.00 18.08 200 LEU A O 1
ATOM 1623 N N . PHE A 1 218 ? 42.812 32.054 27.000 1.00 19.18 201 PHE A N 1
ATOM 1624 C CA . PHE A 1 218 ? 43.538 32.965 27.936 1.00 18.13 201 PHE A CA 1
ATOM 1625 C C . PHE A 1 218 ? 44.489 33.887 27.153 1.00 17.02 201 PHE A C 1
ATOM 1626 O O . PHE A 1 218 ? 44.452 35.093 27.403 1.00 17.69 201 PHE A O 1
ATOM 1634 N N . ALA A 1 219 ? 45.254 33.354 26.213 1.00 17.93 202 ALA A N 1
ATOM 1635 C CA . ALA A 1 219 ? 46.091 34.173 25.298 1.00 16.41 202 ALA A CA 1
ATOM 1636 C C . ALA A 1 219 ? 45.217 35.194 24.565 1.00 17.18 202 ALA A C 1
ATOM 1637 O O . ALA A 1 219 ? 45.578 36.356 24.541 1.00 18.31 202 ALA A O 1
ATOM 1639 N N . ALA A 1 220 ? 44.022 34.793 24.097 1.00 17.96 203 ALA A N 1
ATOM 1640 C CA . ALA A 1 220 ? 43.112 35.694 23.354 1.00 18.13 203 ALA A CA 1
ATOM 1641 C C . ALA A 1 220 ? 42.680 36.803 24.295 1.00 17.57 203 ALA A C 1
ATOM 1642 O O . ALA A 1 220 ? 42.624 37.941 23.862 1.00 18.02 203 ALA A O 1
ATOM 1644 N N . TYR A 1 221 ? 42.355 36.488 25.547 1.00 16.64 204 TYR A N 1
ATOM 1645 C CA . TYR A 1 221 ? 42.012 37.539 26.538 1.00 17.30 204 TYR A CA 1
ATOM 1646 C C . TYR A 1 221 ? 43.184 38.528 26.645 1.00 17.31 204 TYR A C 1
ATOM 1647 O O . TYR A 1 221 ? 42.972 39.767 26.600 1.00 18.27 204 TYR A O 1
ATOM 1656 N N . LEU A 1 222 ? 44.402 38.017 26.801 1.00 18.17 205 LEU A N 1
ATOM 1657 C CA . LEU A 1 222 ? 45.575 38.896 27.019 1.00 17.30 205 LEU A CA 1
ATOM 1658 C C . LEU A 1 222 ? 45.829 39.755 25.775 1.00 17.82 205 LEU A C 1
ATOM 1659 O O . LEU A 1 222 ? 46.472 40.827 25.903 1.00 19.48 205 LEU A O 1
ATOM 1664 N N . CYS A 1 223 ? 45.371 39.327 24.615 1.00 16.76 206 CYS A N 1
ATOM 1665 C CA . CYS A 1 223 ? 45.548 40.074 23.354 1.00 17.80 206 CYS A CA 1
ATOM 1666 C C . CYS A 1 223 ? 44.426 41.100 23.158 1.00 18.11 206 CYS A C 1
ATOM 1667 O O . CYS A 1 223 ? 44.502 41.897 22.153 1.00 19.56 206 CYS A O 1
ATOM 1670 N N . SER A 1 224 ? 43.441 41.139 24.068 1.00 16.65 207 SER A N 1
ATOM 1671 C CA . SER A 1 224 ? 42.227 41.976 23.909 1.00 18.37 207 SER A CA 1
ATOM 1672 C C . SER A 1 224 ? 42.438 43.330 24.583 1.00 18.79 207 SER A C 1
ATOM 1673 O O . SER A 1 224 ? 43.339 43.485 25.467 1.00 19.16 207 SER A O 1
ATOM 1676 N N . ASP A 1 225 ? 41.563 44.282 24.250 1.00 21.53 208 ASP A N 1
ATOM 1677 C CA . ASP A 1 225 ? 41.628 45.645 24.823 1.00 21.43 208 ASP A CA 1
ATOM 1678 C C . ASP A 1 225 ? 41.406 45.585 26.333 1.00 18.56 208 ASP A C 1
ATOM 1679 O O . ASP A 1 225 ? 41.965 46.438 27.052 1.00 20.00 208 ASP A O 1
ATOM 1684 N N . ALA A 1 226 ? 40.603 44.633 26.810 1.00 18.22 209 ALA A N 1
ATOM 1685 C CA . ALA A 1 226 ? 40.301 44.482 28.247 1.00 20.53 209 ALA A CA 1
ATOM 1686 C C . ALA A 1 226 ? 41.599 44.288 29.038 1.00 18.37 209 ALA A C 1
ATOM 1687 O O . ALA A 1 226 ? 41.651 44.635 30.241 1.00 19.08 209 ALA A O 1
ATOM 1689 N N . ALA A 1 227 ? 42.593 43.665 28.419 1.00 17.94 210 ALA A N 1
ATOM 1690 C CA . ALA A 1 227 ? 43.870 43.325 29.085 1.00 17.32 210 ALA A CA 1
ATOM 1691 C C . ALA A 1 227 ? 44.912 44.452 28.955 1.00 16.80 210 ALA A C 1
ATOM 1692 O O . ALA A 1 227 ? 46.103 44.225 29.284 1.00 16.59 210 ALA A O 1
ATOM 1694 N N . ASP A 1 228 ? 44.532 45.653 28.521 1.00 18.15 211 ASP A N 1
ATOM 1695 C CA . ASP A 1 228 ? 45.474 46.813 28.459 1.00 18.92 211 ASP A CA 1
ATOM 1696 C C . ASP A 1 228 ? 46.071 47.138 29.841 1.00 18.94 211 ASP A C 1
ATOM 1697 O O . ASP A 1 228 ? 47.122 47.775 29.861 1.00 17.60 211 ASP A O 1
ATOM 1702 N N . CYS A 1 229 ? 45.431 46.705 30.935 1.00 17.66 212 CYS A N 1
ATOM 1703 C CA . CYS A 1 229 ? 45.895 46.943 32.331 1.00 18.61 212 CYS A CA 1
ATOM 1704 C C . CYS A 1 229 ? 47.084 46.065 32.698 1.00 18.29 212 CYS A C 1
ATOM 1705 O O . CYS A 1 229 ? 47.716 46.368 33.724 1.00 19.36 212 CYS A O 1
ATOM 1708 N N . PHE A 1 230 ? 47.384 45.033 31.905 1.00 16.69 213 PHE A N 1
ATOM 1709 C CA . PHE A 1 230 ? 48.456 44.077 32.260 1.00 17.94 213 PHE A CA 1
ATOM 1710 C C . PHE A 1 230 ? 49.707 44.460 31.491 1.00 17.30 213 PHE A C 1
ATOM 1711 O O . PHE A 1 230 ? 49.655 44.503 30.249 1.00 17.75 213 PHE A O 1
ATOM 1719 N N . VAL A 1 231 ? 50.773 44.724 32.238 1.00 16.20 214 VAL A N 1
ATOM 1720 C CA . VAL A 1 231 ? 52.129 45.042 31.720 1.00 16.95 214 VAL A CA 1
ATOM 1721 C C . VAL A 1 231 ? 53.166 44.243 32.486 1.00 16.55 214 VAL A C 1
ATOM 1722 O O . VAL A 1 231 ? 53.181 44.233 33.740 1.00 16.61 214 VAL A O 1
ATOM 1726 N N . GLY A 1 232 ? 54.103 43.659 31.749 1.00 16.33 215 GLY A N 1
ATOM 1727 C CA . GLY A 1 232 ? 55.263 42.992 32.335 1.00 15.19 215 GLY A CA 1
ATOM 1728 C C . GLY A 1 232 ? 54.840 41.868 33.259 1.00 15.74 215 GLY A C 1
ATOM 1729 O O . GLY A 1 232 ? 55.603 41.546 34.195 1.00 15.78 215 GLY A O 1
ATOM 1730 N N . GLN A 1 233 ? 53.699 41.218 32.978 1.00 15.68 216 GLN A N 1
ATOM 1731 C CA . GLN A 1 233 ? 53.163 40.186 33.893 1.00 15.58 216 GLN A CA 1
ATOM 1732 C C . GLN A 1 233 ? 53.316 38.767 33.289 1.00 15.09 216 GLN A C 1
ATOM 1733 O O . GLN A 1 233 ? 53.084 38.582 32.072 1.00 16.57 216 GLN A O 1
ATOM 1739 N N . VAL A 1 234 ? 53.720 37.815 34.124 1.00 15.07 217 VAL A N 1
ATOM 1740 C CA . VAL A 1 234 ? 53.762 36.376 33.802 1.00 15.48 217 VAL A CA 1
ATOM 1741 C C . VAL A 1 234 ? 52.514 35.708 34.380 1.00 17.79 217 VAL A C 1
ATOM 1742 O O . VAL A 1 234 ? 52.217 35.877 35.572 1.00 17.11 217 VAL A O 1
ATOM 1746 N N . PHE A 1 235 ? 51.788 34.977 33.553 1.00 16.46 218 PHE A N 1
ATOM 1747 C CA . PHE A 1 235 ? 50.576 34.265 33.976 1.00 16.84 218 PHE A CA 1
ATOM 1748 C C . PHE A 1 235 ? 50.816 32.770 33.894 1.00 15.87 218 PHE A C 1
ATOM 1749 O O . PHE A 1 235 ? 50.916 32.195 32.784 1.00 15.67 218 PHE A O 1
ATOM 1757 N N . PRO A 1 236 ? 50.975 32.103 35.042 1.00 16.83 219 PRO A N 1
ATOM 1758 C CA . PRO A 1 236 ? 51.125 30.650 35.023 1.00 16.44 219 PRO A CA 1
ATOM 1759 C C . PRO A 1 236 ? 49.816 30.030 34.546 1.00 16.48 219 PRO A C 1
ATOM 1760 O O . PRO A 1 236 ? 48.749 30.430 34.961 1.00 16.66 219 PRO A O 1
ATOM 1764 N N . VAL A 1 237 ? 49.952 29.103 33.616 1.00 17.36 220 VAL A N 1
ATOM 1765 C CA . VAL A 1 237 ? 48.828 28.289 33.090 1.00 16.89 220 VAL A CA 1
ATOM 1766 C C . VAL A 1 237 ? 49.279 26.845 33.181 1.00 16.74 220 VAL A C 1
ATOM 1767 O O . VAL A 1 237 ? 49.831 26.326 32.210 1.00 16.45 220 VAL A O 1
ATOM 1771 N N . SER A 1 238 ? 49.082 26.226 34.330 1.00 18.46 221 SER A N 1
ATOM 1772 C CA . SER A 1 238 ? 49.614 24.871 34.598 1.00 18.12 221 SER A CA 1
ATOM 1773 C C . SER A 1 238 ? 48.717 24.050 35.535 1.00 17.11 221 SER A C 1
ATOM 1774 O O . SER A 1 238 ? 49.230 23.043 36.103 1.00 17.80 221 SER A O 1
ATOM 1777 N N . GLY A 1 239 ? 47.446 24.422 35.671 1.00 19.04 222 GLY A N 1
ATOM 1778 C CA . GLY A 1 239 ? 46.469 23.675 36.488 1.00 19.01 222 GLY A CA 1
ATOM 1779 C C . GLY A 1 239 ? 46.880 23.673 37.946 1.00 21.34 222 GLY A C 1
ATOM 1780 O O . GLY A 1 239 ? 46.589 22.700 38.662 1.00 19.48 222 GLY A O 1
ATOM 1781 N N . GLY A 1 240 ? 47.631 24.703 38.364 1.00 19.14 223 GLY A N 1
ATOM 1782 C CA . GLY A 1 240 ? 48.067 24.871 39.755 1.00 18.45 223 GLY A CA 1
ATOM 1783 C C . GLY A 1 240 ? 49.425 24.237 40.043 1.00 17.48 223 GLY A C 1
ATOM 1784 O O . GLY A 1 240 ? 49.888 24.311 41.183 1.00 18.68 223 GLY A O 1
ATOM 1785 N N . TRP A 1 241 ? 50.025 23.535 39.091 1.00 17.26 224 TRP A N 1
ATOM 1786 C CA . TRP A 1 241 ? 51.376 22.956 39.262 1.00 18.12 224 TRP A CA 1
ATOM 1787 C C . TRP A 1 241 ? 52.374 24.071 39.622 1.00 20.43 224 TRP A C 1
ATOM 1788 O O . TRP A 1 241 ? 53.242 23.901 40.515 1.00 19.51 224 TRP A O 1
ATOM 1799 N N . ALA A 1 242 ? 52.259 25.192 38.908 1.00 20.78 225 ALA A N 1
ATOM 1800 C CA . ALA A 1 242 ? 52.907 26.472 39.282 1.00 20.17 225 ALA A CA 1
ATOM 1801 C C . ALA A 1 242 ? 51.842 27.566 39.236 1.00 18.45 225 ALA A C 1
ATOM 1802 O O . ALA A 1 242 ? 51.013 27.586 38.300 1.00 19.82 225 ALA A O 1
ATOM 1804 N N . VAL A 1 243 ? 51.769 28.347 40.309 1.00 21.15 226 VAL A N 1
ATOM 1805 C CA . VAL A 1 243 ? 50.851 29.505 40.383 1.00 22.36 226 VAL A CA 1
ATOM 1806 C C . VAL A 1 243 ? 51.687 30.757 40.667 1.00 23.50 226 VAL A C 1
ATOM 1807 O O . VAL A 1 243 ? 51.094 31.826 40.565 1.00 24.22 226 VAL A O 1
ATOM 1812 N N . HIS B 1 3 ? 32.232 63.014 6.894 1.00 94.98 -14 HIS B N 1
ATOM 1813 C CA . HIS B 1 3 ? 30.996 63.864 6.956 1.00 94.68 -14 HIS B CA 1
ATOM 1814 C C . HIS B 1 3 ? 29.800 63.009 7.409 1.00 95.01 -14 HIS B C 1
ATOM 1815 O O . HIS B 1 3 ? 28.984 63.526 8.193 1.00 95.51 -14 HIS B O 1
ATOM 1822 N N . HIS B 1 4 ? 29.712 61.748 6.967 1.00 98.71 -13 HIS B N 1
ATOM 1823 C CA . HIS B 1 4 ? 28.849 60.700 7.585 1.00 97.63 -13 HIS B CA 1
ATOM 1824 C C . HIS B 1 4 ? 29.249 60.504 9.055 1.00 90.62 -13 HIS B C 1
ATOM 1825 O O . HIS B 1 4 ? 28.351 60.250 9.871 1.00 88.60 -13 HIS B O 1
ATOM 1832 N N . HIS B 1 5 ? 30.546 60.620 9.381 1.00 79.76 -12 HIS B N 1
ATOM 1833 C CA . HIS B 1 5 ? 31.124 60.247 10.703 1.00 70.23 -12 HIS B CA 1
ATOM 1834 C C . HIS B 1 5 ? 30.527 61.105 11.828 1.00 59.47 -12 HIS B C 1
ATOM 1835 O O . HIS B 1 5 ? 30.464 60.603 12.973 1.00 55.01 -12 HIS B O 1
ATOM 1842 N N . HIS B 1 6 ? 30.079 62.340 11.560 1.00 49.16 -11 HIS B N 1
ATOM 1843 C CA . HIS B 1 6 ? 29.519 63.208 12.637 1.00 46.60 -11 HIS B CA 1
ATOM 1844 C C . HIS B 1 6 ? 28.503 62.416 13.465 1.00 50.62 -11 HIS B C 1
ATOM 1845 O O . HIS B 1 6 ? 28.611 62.424 14.706 1.00 49.02 -11 HIS B O 1
ATOM 1852 N N . HIS B 1 7 ? 27.563 61.752 12.798 1.00 47.16 -10 HIS B N 1
ATOM 1853 C CA . HIS B 1 7 ? 26.430 61.063 13.460 1.00 54.39 -10 HIS B CA 1
ATOM 1854 C C . HIS B 1 7 ? 26.506 59.546 13.246 1.00 59.84 -10 HIS B C 1
ATOM 1855 O O . HIS B 1 7 ? 25.876 58.839 14.044 1.00 65.41 -10 HIS B O 1
ATOM 1862 N N . SER B 1 8 ? 27.259 59.073 12.242 1.00 70.47 -9 SER B N 1
ATOM 1863 C CA . SER B 1 8 ? 27.129 57.713 11.638 1.00 76.34 -9 SER B CA 1
ATOM 1864 C C . SER B 1 8 ? 28.301 56.811 12.050 1.00 73.78 -9 SER B C 1
ATOM 1865 O O . SER B 1 8 ? 28.926 57.105 13.091 1.00 70.63 -9 SER B O 1
ATOM 1868 N N . ASN B 1 20 ? 26.292 40.626 25.171 1.00 68.80 3 ASN B N 1
ATOM 1869 C CA . ASN B 1 20 ? 27.307 39.598 25.517 1.00 64.92 3 ASN B CA 1
ATOM 1870 C C . ASN B 1 20 ? 26.667 38.499 26.380 1.00 59.86 3 ASN B C 1
ATOM 1871 O O . ASN B 1 20 ? 25.675 38.797 27.090 1.00 61.41 3 ASN B O 1
ATOM 1876 N N . SER B 1 21 ? 27.219 37.277 26.323 1.00 49.69 4 SER B N 1
ATOM 1877 C CA . SER B 1 21 ? 26.655 36.074 26.986 1.00 43.78 4 SER B CA 1
ATOM 1878 C C . SER B 1 21 ? 27.752 35.205 27.633 1.00 37.67 4 SER B C 1
ATOM 1879 O O . SER B 1 21 ? 27.453 34.051 27.940 1.00 36.92 4 SER B O 1
ATOM 1882 N N . GLN B 1 22 ? 28.928 35.765 27.928 1.00 32.71 5 GLN B N 1
ATOM 1883 C CA . GLN B 1 22 ? 30.061 35.082 28.617 1.00 32.37 5 GLN B CA 1
ATOM 1884 C C . GLN B 1 22 ? 29.591 34.414 29.930 1.00 29.23 5 GLN B C 1
ATOM 1885 O O . GLN B 1 22 ? 30.249 33.448 30.373 1.00 28.71 5 GLN B O 1
ATOM 1891 N N . LEU B 1 23 ? 28.638 34.994 30.651 1.00 24.39 6 LEU B N 1
ATOM 1892 C CA . LEU B 1 23 ? 28.206 34.464 31.970 1.00 25.24 6 LEU B CA 1
ATOM 1893 C C . LEU B 1 23 ? 26.704 34.127 31.896 1.00 29.48 6 LEU B C 1
ATOM 1894 O O . LEU B 1 23 ? 26.021 34.007 32.967 1.00 25.01 6 LEU B O 1
ATOM 1899 N N . ALA B 1 24 ? 26.196 33.949 30.672 1.00 31.48 7 ALA B N 1
ATOM 1900 C CA . ALA B 1 24 ? 24.751 33.719 30.443 1.00 32.38 7 ALA B CA 1
ATOM 1901 C C . ALA B 1 24 ? 24.304 32.544 31.310 1.00 27.91 7 ALA B C 1
ATOM 1902 O O . ALA B 1 24 ? 24.914 31.478 31.223 1.00 28.74 7 ALA B O 1
ATOM 1904 N N . GLY B 1 25 ? 23.258 32.744 32.084 1.00 33.30 8 GLY B N 1
ATOM 1905 C CA . GLY B 1 25 ? 22.584 31.647 32.802 1.00 39.12 8 GLY B CA 1
ATOM 1906 C C . GLY B 1 25 ? 23.346 31.250 34.049 1.00 38.56 8 GLY B C 1
ATOM 1907 O O . GLY B 1 25 ? 23.005 30.229 34.665 1.00 40.07 8 GLY B O 1
ATOM 1908 N N . LYS B 1 26 ? 24.402 31.983 34.396 1.00 32.50 9 LYS B N 1
ATOM 1909 C CA . LYS B 1 26 ? 25.056 31.776 35.706 1.00 29.75 9 LYS B CA 1
ATOM 1910 C C . LYS B 1 26 ? 24.396 32.679 36.744 1.00 27.09 9 LYS B C 1
ATOM 1911 O O . LYS B 1 26 ? 24.281 33.917 36.502 1.00 27.13 9 LYS B O 1
ATOM 1917 N N . ARG B 1 27 ? 24.077 32.093 37.894 1.00 25.31 10 ARG B N 1
ATOM 1918 C CA . ARG B 1 27 ? 23.593 32.827 39.075 1.00 24.05 10 ARG B CA 1
ATOM 1919 C C . ARG B 1 27 ? 24.821 33.168 39.929 1.00 25.35 10 ARG B C 1
ATOM 1920 O O . ARG B 1 27 ? 25.501 32.232 40.407 1.00 22.04 10 ARG B O 1
ATOM 1928 N N . ILE B 1 28 ? 25.081 34.448 40.104 1.00 23.73 11 ILE B N 1
ATOM 1929 C CA . ILE B 1 28 ? 26.352 34.882 40.749 1.00 23.04 11 ILE B CA 1
ATOM 1930 C C . ILE B 1 28 ? 26.013 35.768 41.923 1.00 21.59 11 ILE B C 1
ATOM 1931 O O . ILE B 1 28 ? 25.391 36.801 41.727 1.00 24.28 11 ILE B O 1
ATOM 1936 N N . LEU B 1 29 ? 26.392 35.347 43.111 1.00 24.34 12 LEU B N 1
ATOM 1937 C CA . LEU B 1 29 ? 26.171 36.132 44.337 1.00 23.72 12 LEU B CA 1
ATOM 1938 C C . LEU B 1 29 ? 27.404 37.005 44.562 1.00 22.55 12 LEU B C 1
ATOM 1939 O O . LEU B 1 29 ? 28.507 36.449 44.576 1.00 23.96 12 LEU B O 1
ATOM 1944 N N . VAL B 1 30 ? 27.192 38.293 44.783 1.00 22.84 13 VAL B N 1
ATOM 1945 C CA . VAL B 1 30 ? 28.278 39.268 45.047 1.00 22.33 13 VAL B CA 1
ATOM 1946 C C . VAL B 1 30 ? 28.012 39.862 46.425 1.00 22.02 13 VAL B C 1
ATOM 1947 O O . VAL B 1 30 ? 26.968 40.522 46.604 1.00 24.35 13 VAL B O 1
ATOM 1951 N N . THR B 1 31 ? 28.921 39.622 47.352 1.00 21.86 14 THR B N 1
ATOM 1952 C CA . THR B 1 31 ? 28.877 40.154 48.742 1.00 20.96 14 THR B CA 1
ATOM 1953 C C . THR B 1 31 ? 29.325 41.620 48.785 1.00 24.53 14 THR B C 1
ATOM 1954 O O . THR B 1 31 ? 30.007 42.119 47.847 1.00 22.28 14 THR B O 1
ATOM 1958 N N . GLN B 1 32 ? 28.873 42.319 49.831 1.00 21.79 15 GLN B N 1
ATOM 1959 C CA . GLN B 1 32 ? 29.070 43.781 50.011 1.00 22.30 15 GLN B CA 1
ATOM 1960 C C . GLN B 1 32 ? 28.992 44.460 48.650 1.00 20.86 15 GLN B C 1
ATOM 1961 O O . GLN B 1 32 ? 29.901 45.179 48.263 1.00 20.56 15 GLN B O 1
ATOM 1967 N N . ALA B 1 33 ? 27.883 44.254 47.947 1.00 21.47 16 ALA B N 1
ATOM 1968 C CA . ALA B 1 33 ? 27.703 44.651 46.538 1.00 21.40 16 ALA B CA 1
ATOM 1969 C C . ALA B 1 33 ? 27.691 46.169 46.357 1.00 22.99 16 ALA B C 1
ATOM 1970 O O . ALA B 1 33 ? 27.801 46.642 45.209 1.00 24.54 16 ALA B O 1
ATOM 1972 N N . ASP B 1 34 ? 27.571 46.932 47.441 1.00 24.46 17 ASP B N 1
ATOM 1973 C CA . ASP B 1 34 ? 27.538 48.408 47.401 1.00 26.86 17 ASP B CA 1
ATOM 1974 C C . ASP B 1 34 ? 28.925 48.995 47.651 1.00 25.84 17 ASP B C 1
ATOM 1975 O O . ASP B 1 34 ? 29.020 50.205 47.642 1.00 29.49 17 ASP B O 1
ATOM 1980 N N . THR B 1 35 ? 29.975 48.221 47.909 1.00 24.22 18 THR B N 1
ATOM 1981 C CA . THR B 1 35 ? 31.288 48.858 48.181 1.00 23.69 18 THR B CA 1
ATOM 1982 C C . THR B 1 35 ? 32.436 48.035 47.609 1.00 23.53 18 THR B C 1
ATOM 1983 O O . THR B 1 35 ? 32.195 46.951 47.081 1.00 21.00 18 THR B O 1
ATOM 1987 N N . PHE B 1 36 ? 33.640 48.585 47.716 1.00 20.11 19 PHE B N 1
ATOM 1988 C CA . PHE B 1 36 ? 34.861 48.026 47.090 1.00 20.38 19 PHE B CA 1
ATOM 1989 C C . PHE B 1 36 ? 34.510 47.701 45.639 1.00 21.85 19 PHE B C 1
ATOM 1990 O O . PHE B 1 36 ? 34.076 48.624 44.932 1.00 20.29 19 PHE B O 1
ATOM 1998 N N . MET B 1 37 ? 34.677 46.452 45.193 1.00 19.70 20 MET B N 1
ATOM 1999 C CA . MET B 1 37 ? 34.489 46.123 43.762 1.00 19.22 20 MET B CA 1
ATOM 2000 C C . MET B 1 37 ? 33.067 45.652 43.508 1.00 18.87 20 MET B C 1
ATOM 2001 O O . MET B 1 37 ? 32.776 45.267 42.339 1.00 17.48 20 MET B O 1
ATOM 2006 N N . GLY B 1 38 ? 32.187 45.733 44.508 1.00 18.48 21 GLY B N 1
ATOM 2007 C CA . GLY B 1 38 ? 30.818 45.220 44.327 1.00 21.53 21 GLY B CA 1
ATOM 2008 C C . GLY B 1 38 ? 30.095 45.905 43.165 1.00 19.66 21 GLY B C 1
ATOM 2009 O O . GLY B 1 38 ? 29.576 45.229 42.266 1.00 19.93 21 GLY B O 1
ATOM 2010 N N . PRO B 1 39 ? 30.062 47.253 43.116 1.00 21.55 22 PRO B N 1
ATOM 2011 C CA . PRO B 1 39 ? 29.346 47.961 42.047 1.00 21.81 22 PRO B CA 1
ATOM 2012 C C . PRO B 1 39 ? 29.845 47.602 40.650 1.00 23.13 22 PRO B C 1
ATOM 2013 O O . PRO B 1 39 ? 29.020 47.343 39.778 1.00 23.51 22 PRO B O 1
ATOM 2017 N N . THR B 1 40 ? 31.170 47.517 40.464 1.00 19.07 23 THR B N 1
ATOM 2018 C CA . THR B 1 40 ? 31.719 47.223 39.118 1.00 19.42 23 THR B CA 1
ATOM 2019 C C . THR B 1 40 ? 31.389 45.778 38.761 1.00 19.06 23 THR B C 1
ATOM 2020 O O . THR B 1 40 ? 31.008 45.515 37.626 1.00 19.58 23 THR B O 1
ATOM 2024 N N . LEU B 1 41 ? 31.525 44.852 39.700 1.00 18.28 24 LEU B N 1
ATOM 2025 C CA . LEU B 1 41 ? 31.262 43.428 39.396 1.00 20.30 24 LEU B CA 1
ATOM 2026 C C . LEU B 1 41 ? 29.787 43.272 39.038 1.00 20.73 24 LEU B C 1
ATOM 2027 O O . LEU B 1 41 ? 29.496 42.559 38.064 1.00 21.89 24 LEU B O 1
ATOM 2032 N N . CYS B 1 42 ? 28.875 43.844 39.815 1.00 21.18 25 CYS B N 1
ATOM 2033 C CA . CYS B 1 42 ? 27.423 43.641 39.575 1.00 22.05 25 CYS B CA 1
ATOM 2034 C C . CYS B 1 42 ? 27.075 44.218 38.197 1.00 21.11 25 CYS B C 1
ATOM 2035 O O . CYS B 1 42 ? 26.338 43.562 37.432 1.00 22.86 25 CYS B O 1
ATOM 2038 N N . GLU B 1 43 ? 27.694 45.334 37.804 1.00 22.08 26 GLU B N 1
ATOM 2039 C CA . GLU B 1 43 ? 27.314 46.048 36.561 1.00 23.87 26 GLU B CA 1
ATOM 2040 C C . GLU B 1 43 ? 27.801 45.237 35.364 1.00 24.89 26 GLU B C 1
ATOM 2041 O O . GLU B 1 43 ? 26.992 44.894 34.469 1.00 24.81 26 GLU B O 1
ATOM 2047 N N . VAL B 1 44 ? 29.077 44.866 35.386 1.00 20.88 27 VAL B N 1
ATOM 2048 C CA . VAL B 1 44 ? 29.737 44.156 34.263 1.00 21.43 27 VAL B CA 1
ATOM 2049 C C . VAL B 1 44 ? 29.210 42.711 34.192 1.00 21.49 27 VAL B C 1
ATOM 2050 O O . VAL B 1 44 ? 29.012 42.190 33.085 1.00 22.70 27 VAL B O 1
ATOM 2054 N N . PHE B 1 45 ? 28.979 42.032 35.318 1.00 22.73 28 PHE B N 1
ATOM 2055 C CA . PHE B 1 45 ? 28.470 40.638 35.289 1.00 22.63 28 PHE B CA 1
ATOM 2056 C C . PHE B 1 45 ? 27.074 40.621 34.643 1.00 23.75 28 PHE B C 1
ATOM 2057 O O . PHE B 1 45 ? 26.770 39.705 33.859 1.00 23.83 28 PHE B O 1
ATOM 2065 N N . ALA B 1 46 ? 26.230 41.583 34.989 1.00 25.03 29 ALA B N 1
ATOM 2066 C CA . ALA B 1 46 ? 24.885 41.690 34.367 1.00 26.69 29 ALA B CA 1
ATOM 2067 C C . ALA B 1 46 ? 25.034 41.953 32.865 1.00 27.21 29 ALA B C 1
ATOM 2068 O O . ALA B 1 46 ? 24.330 41.288 32.059 1.00 26.30 29 ALA B O 1
ATOM 2070 N N . GLU B 1 47 ? 25.947 42.833 32.434 1.00 25.13 30 GLU B N 1
ATOM 2071 C CA . GLU B 1 47 ? 26.139 43.116 30.982 1.00 27.93 30 GLU B CA 1
ATOM 2072 C C . GLU B 1 47 ? 26.446 41.799 30.274 1.00 27.80 30 GLU B C 1
ATOM 2073 O O . GLU B 1 47 ? 26.122 41.628 29.095 1.00 25.32 30 GLU B O 1
ATOM 2079 N N . MET B 1 48 ? 27.149 40.907 30.960 1.00 29.70 31 MET B N 1
ATOM 2080 C CA . MET B 1 48 ? 27.628 39.644 30.361 1.00 29.62 31 MET B CA 1
ATOM 2081 C C . MET B 1 48 ? 26.673 38.488 30.632 1.00 29.41 31 MET B C 1
ATOM 2082 O O . MET B 1 48 ? 27.062 37.339 30.343 1.00 32.04 31 MET B O 1
ATOM 2087 N N . GLY B 1 49 ? 25.432 38.779 31.012 1.00 29.41 32 GLY B N 1
ATOM 2088 C CA . GLY B 1 49 ? 24.369 37.762 30.967 1.00 32.50 32 GLY B CA 1
ATOM 2089 C C . GLY B 1 49 ? 24.185 37.034 32.286 1.00 32.73 32 GLY B C 1
ATOM 2090 O O . GLY B 1 49 ? 23.188 36.250 32.381 1.00 31.08 32 GLY B O 1
ATOM 2091 N N . ALA B 1 50 ? 24.994 37.322 33.318 1.00 26.29 33 ALA B N 1
ATOM 2092 C CA . ALA B 1 50 ? 24.748 36.704 34.647 1.00 25.29 33 ALA B CA 1
ATOM 2093 C C . ALA B 1 50 ? 23.402 37.165 35.210 1.00 28.67 33 ALA B C 1
ATOM 2094 O O . ALA B 1 50 ? 23.021 38.361 35.044 1.00 27.10 33 ALA B O 1
ATOM 2096 N N . GLU B 1 51 ? 22.815 36.281 36.010 1.00 25.14 34 GLU B N 1
ATOM 2097 C CA . GLU B 1 51 ? 21.808 36.644 37.021 1.00 28.14 34 GLU B CA 1
ATOM 2098 C C . GLU B 1 51 ? 22.550 37.000 38.306 1.00 25.57 34 GLU B C 1
ATOM 2099 O O . GLU B 1 51 ? 22.971 36.064 39.021 1.00 28.29 34 GLU B O 1
ATOM 2105 N N . VAL B 1 52 ? 22.674 38.291 38.586 1.00 25.75 35 VAL B N 1
ATOM 2106 C CA . VAL B 1 52 ? 23.454 38.804 39.737 1.00 27.22 35 VAL B CA 1
ATOM 2107 C C . VAL B 1 52 ? 22.585 38.889 40.990 1.00 27.33 35 VAL B C 1
ATOM 2108 O O . VAL B 1 52 ? 21.541 39.556 40.973 1.00 27.94 35 VAL B O 1
ATOM 2112 N N . ILE B 1 53 ? 23.010 38.215 42.049 1.00 27.47 36 ILE B N 1
ATOM 2113 C CA . ILE B 1 53 ? 22.382 38.343 43.394 1.00 26.72 36 ILE B CA 1
ATOM 2114 C C . ILE B 1 53 ? 23.305 39.262 44.191 1.00 27.82 36 ILE B C 1
ATOM 2115 O O . ILE B 1 53 ? 24.415 38.857 44.517 1.00 24.64 36 ILE B O 1
ATOM 2120 N N . ALA B 1 54 ? 22.879 40.490 44.429 1.00 28.07 37 ALA B N 1
ATOM 2121 C CA . ALA B 1 54 ? 23.703 41.522 45.087 1.00 28.04 37 ALA B CA 1
ATOM 2122 C C . ALA B 1 54 ? 23.303 41.552 46.548 1.00 31.43 37 ALA B C 1
ATOM 2123 O O . ALA B 1 54 ? 22.135 41.749 46.812 1.00 31.81 37 ALA B O 1
ATOM 2125 N N . ASP B 1 55 ? 24.223 41.356 47.473 1.00 29.50 38 ASP B N 1
ATOM 2126 C CA . ASP B 1 55 ? 23.910 41.541 48.904 1.00 30.65 38 ASP B CA 1
ATOM 2127 C C . ASP B 1 55 ? 24.763 42.684 49.448 1.00 32.44 38 ASP B C 1
ATOM 2128 O O . ASP B 1 55 ? 25.967 42.632 49.217 1.00 26.47 38 ASP B O 1
ATOM 2133 N N . ASN B 1 56 ? 24.170 43.605 50.219 1.00 31.04 39 ASN B N 1
ATOM 2134 C CA . ASN B 1 56 ? 24.815 44.862 50.690 1.00 32.34 39 ASN B CA 1
ATOM 2135 C C . ASN B 1 56 ? 25.329 44.764 52.123 1.00 31.18 39 ASN B C 1
ATOM 2136 O O . ASN B 1 56 ? 25.933 45.748 52.555 1.00 31.27 39 ASN B O 1
ATOM 2141 N N . ASN B 1 57 ? 25.132 43.644 52.820 1.00 29.61 40 ASN B N 1
ATOM 2142 C CA . ASN B 1 57 ? 25.464 43.511 54.266 1.00 30.89 40 ASN B CA 1
ATOM 2143 C C . ASN B 1 57 ? 26.979 43.510 54.523 1.00 32.75 40 ASN B C 1
ATOM 2144 O O . ASN B 1 57 ? 27.723 42.704 53.893 1.00 27.55 40 ASN B O 1
ATOM 2149 N N . LEU B 1 58 ? 27.427 44.330 55.479 1.00 30.07 41 LEU B N 1
ATOM 2150 C CA . LEU B 1 58 ? 28.715 44.083 56.165 1.00 30.83 41 LEU B CA 1
ATOM 2151 C C . LEU B 1 58 ? 28.559 42.760 56.934 1.00 30.06 41 LEU B C 1
ATOM 2152 O O . LEU B 1 58 ? 27.471 42.492 57.439 1.00 31.47 41 LEU B O 1
ATOM 2157 N N . LEU B 1 59 ? 29.533 41.855 56.879 1.00 27.91 42 LEU B N 1
ATOM 2158 C CA . LEU B 1 59 ? 29.308 40.481 57.375 1.00 28.70 42 LEU B CA 1
ATOM 2159 C C . LEU B 1 59 ? 30.021 40.253 58.716 1.00 27.92 42 LEU B C 1
ATOM 2160 O O . LEU B 1 59 ? 30.582 39.173 58.926 1.00 29.17 42 LEU B O 1
ATOM 2165 N N . THR B 1 60 ? 29.966 41.219 59.624 1.00 28.21 43 THR B N 1
ATOM 2166 C CA . THR B 1 60 ? 30.601 41.051 60.947 1.00 31.27 43 THR B CA 1
ATOM 2167 C C . THR B 1 60 ? 29.769 40.026 61.720 1.00 31.45 43 THR B C 1
ATOM 2168 O O . THR B 1 60 ? 30.375 39.236 62.436 1.00 32.17 43 THR B O 1
ATOM 2172 N N . ASP B 1 61 ? 28.475 39.930 61.450 1.00 31.37 44 ASP B N 1
ATOM 2173 C CA . ASP B 1 61 ? 27.582 38.987 62.180 1.00 33.29 44 ASP B CA 1
ATOM 2174 C C . ASP B 1 61 ? 27.899 37.548 61.768 1.00 29.77 44 ASP B C 1
ATOM 2175 O O . ASP B 1 61 ? 27.720 37.191 60.619 1.00 28.42 44 ASP B O 1
ATOM 2180 N N . PRO B 1 62 ? 28.396 36.666 62.660 1.00 28.32 45 PRO B N 1
ATOM 2181 C CA . PRO B 1 62 ? 28.747 35.297 62.284 1.00 29.91 45 PRO B CA 1
ATOM 2182 C C . PRO B 1 62 ? 27.616 34.449 61.691 1.00 29.94 45 PRO B C 1
ATOM 2183 O O . PRO B 1 62 ? 27.926 33.503 60.993 1.00 28.20 45 PRO B O 1
ATOM 2187 N N . ALA B 1 63 ? 26.350 34.794 61.974 1.00 30.91 46 ALA B N 1
ATOM 2188 C CA . ALA B 1 63 ? 25.169 34.040 61.488 1.00 32.31 46 ALA B CA 1
ATOM 2189 C C . ALA B 1 63 ? 24.766 34.450 60.068 1.00 31.52 46 ALA B C 1
ATOM 2190 O O . ALA B 1 63 ? 24.048 33.660 59.448 1.00 33.66 46 ALA B O 1
ATOM 2192 N N . LEU B 1 64 ? 25.172 35.625 59.575 1.00 30.44 47 LEU B N 1
ATOM 2193 C CA . LEU B 1 64 ? 24.547 36.268 58.396 1.00 29.14 47 LEU B CA 1
ATOM 2194 C C . LEU B 1 64 ? 24.972 35.589 57.095 1.00 31.70 47 LEU B C 1
ATOM 2195 O O . LEU B 1 64 ? 24.132 35.405 56.207 1.00 30.09 47 LEU B O 1
ATOM 2200 N N . PRO B 1 65 ? 26.257 35.194 56.897 1.00 27.89 48 PRO B N 1
ATOM 2201 C CA . PRO B 1 65 ? 26.644 34.560 55.634 1.00 28.10 48 PRO B CA 1
ATOM 2202 C C . PRO B 1 65 ? 25.793 33.326 55.293 1.00 28.81 48 PRO B C 1
ATOM 2203 O O . PRO B 1 65 ? 25.346 33.197 54.185 1.00 27.25 48 PRO B O 1
ATOM 2207 N N . ALA B 1 66 ? 25.586 32.421 56.241 1.00 27.46 49 ALA B N 1
ATOM 2208 C CA . ALA B 1 66 ? 24.804 31.201 55.984 1.00 28.28 49 ALA B CA 1
ATOM 2209 C C . ALA B 1 66 ? 23.368 31.601 55.590 1.00 28.59 49 ALA B C 1
ATOM 2210 O O . ALA B 1 66 ? 22.819 30.930 54.698 1.00 30.09 49 ALA B O 1
ATOM 2212 N N . LYS B 1 67 ? 22.785 32.656 56.175 1.00 32.56 50 LYS B N 1
ATOM 2213 C CA . LYS B 1 67 ? 21.400 33.107 55.817 1.00 32.01 50 LYS B CA 1
ATOM 2214 C C . LYS B 1 67 ? 21.370 33.649 54.381 1.00 32.50 50 LYS B C 1
ATOM 2215 O O . LYS B 1 67 ? 20.450 33.295 53.601 1.00 27.95 50 LYS B O 1
ATOM 2221 N N . ILE B 1 68 ? 22.343 34.488 54.017 1.00 29.46 51 ILE B N 1
ATOM 2222 C CA . ILE B 1 68 ? 22.427 35.079 52.643 1.00 30.24 51 ILE B CA 1
ATOM 2223 C C . ILE B 1 68 ? 22.561 33.958 51.610 1.00 27.25 51 ILE B C 1
ATOM 2224 O O . ILE B 1 68 ? 21.947 34.047 50.521 1.00 28.82 51 ILE B O 1
ATOM 2229 N N . ILE B 1 69 ? 23.415 32.978 51.870 1.00 30.37 52 ILE B N 1
ATOM 2230 C CA . ILE B 1 69 ? 23.616 31.852 50.910 1.00 29.54 52 ILE B CA 1
ATOM 2231 C C . ILE B 1 69 ? 22.323 31.027 50.813 1.00 32.54 52 ILE B C 1
ATOM 2232 O O . ILE B 1 69 ? 21.880 30.724 49.698 1.00 30.74 52 ILE B O 1
ATOM 2237 N N . GLN B 1 70 ? 21.759 30.658 51.954 1.00 32.74 53 GLN B N 1
ATOM 2238 C CA . GLN B 1 70 ? 20.502 29.870 52.028 1.00 39.33 53 GLN B CA 1
ATOM 2239 C C . GLN B 1 70 ? 19.469 30.514 51.096 1.00 31.12 53 GLN B C 1
ATOM 2240 O O . GLN B 1 70 ? 18.914 29.808 50.236 1.00 32.63 53 GLN B O 1
ATOM 2246 N N . GLN B 1 71 ? 19.244 31.806 51.273 1.00 33.55 54 GLN B N 1
ATOM 2247 C CA . GLN B 1 71 ? 18.115 32.595 50.726 1.00 34.80 54 GLN B CA 1
ATOM 2248 C C . GLN B 1 71 ? 18.343 32.813 49.230 1.00 38.50 54 GLN B C 1
ATOM 2249 O O . GLN B 1 71 ? 17.371 33.027 48.526 1.00 35.51 54 GLN B O 1
ATOM 2255 N N . ALA B 1 72 ? 19.585 32.702 48.750 1.00 34.86 55 ALA B N 1
ATOM 2256 C CA . ALA B 1 72 ? 19.939 32.959 47.332 1.00 34.24 55 ALA B CA 1
ATOM 2257 C C . ALA B 1 72 ? 19.608 31.742 46.472 1.00 33.17 55 ALA B C 1
ATOM 2258 O O . ALA B 1 72 ? 19.562 31.875 45.246 1.00 36.91 55 ALA B O 1
ATOM 2260 N N . GLY B 1 73 ? 19.421 30.587 47.092 1.00 32.10 56 GLY B N 1
ATOM 2261 C CA . GLY B 1 73 ? 19.121 29.347 46.371 1.00 34.41 56 GLY B CA 1
ATOM 2262 C C . GLY B 1 73 ? 20.321 28.859 45.580 1.00 31.76 56 GLY B C 1
ATOM 2263 O O . GLY B 1 73 ? 21.384 28.716 46.177 1.00 33.52 56 GLY B O 1
ATOM 2264 N N . HIS B 1 74 ? 20.140 28.626 44.279 1.00 28.49 57 HIS B N 1
ATOM 2265 C CA . HIS B 1 74 ? 21.168 28.030 43.402 1.00 30.21 57 HIS B CA 1
ATOM 2266 C C . HIS B 1 74 ? 22.232 29.098 43.139 1.00 28.22 57 HIS B C 1
ATOM 2267 O O . HIS B 1 74 ? 21.884 30.155 42.584 1.00 28.08 57 HIS B O 1
ATOM 2274 N N . ILE B 1 75 ? 23.477 28.804 43.513 1.00 26.30 58 ILE B N 1
ATOM 2275 C CA . ILE B 1 75 ? 24.613 29.724 43.239 1.00 24.92 58 ILE B CA 1
ATOM 2276 C C . ILE B 1 75 ? 25.636 28.967 42.393 1.00 22.67 58 ILE B C 1
ATOM 2277 O O . ILE B 1 75 ? 26.181 27.959 42.851 1.00 24.00 58 ILE B O 1
ATOM 2282 N N . ASP B 1 76 ? 25.918 29.498 41.215 1.00 23.66 59 ASP B N 1
ATOM 2283 C CA . ASP B 1 76 ? 26.960 28.981 40.302 1.00 23.16 59 ASP B CA 1
ATOM 2284 C C . ASP B 1 76 ? 28.327 29.548 40.685 1.00 22.98 59 ASP B C 1
ATOM 2285 O O . ASP B 1 76 ? 29.318 28.835 40.568 1.00 21.43 59 ASP B O 1
ATOM 2290 N N . VAL B 1 77 ? 28.345 30.818 41.032 1.00 21.78 60 VAL B N 1
ATOM 2291 C CA . VAL B 1 77 ? 29.589 31.554 41.326 1.00 21.74 60 VAL B CA 1
ATOM 2292 C C . VAL B 1 77 ? 29.336 32.384 42.569 1.00 20.78 60 VAL B C 1
ATOM 2293 O O . VAL B 1 77 ? 28.368 33.178 42.560 1.00 21.01 60 VAL B O 1
ATOM 2297 N N . LEU B 1 78 ? 30.237 32.291 43.542 1.00 20.84 61 LEU B N 1
ATOM 2298 C CA . LEU B 1 78 ? 30.254 33.161 44.733 1.00 20.45 61 LEU B CA 1
ATOM 2299 C C . LEU B 1 78 ? 31.428 34.126 44.576 1.00 20.03 61 LEU B C 1
ATOM 2300 O O . LEU B 1 78 ? 32.584 33.664 44.482 1.00 21.91 61 LEU B O 1
ATOM 2305 N N . VAL B 1 79 ? 31.136 35.417 44.603 1.00 20.13 62 VAL B N 1
ATOM 2306 C CA . VAL B 1 79 ? 32.237 36.415 44.566 1.00 19.83 62 VAL B CA 1
ATOM 2307 C C . VAL B 1 79 ? 32.334 36.998 45.976 1.00 20.60 62 VAL B C 1
ATOM 2308 O O . VAL B 1 79 ? 31.413 37.734 46.425 1.00 20.79 62 VAL B O 1
ATOM 2312 N N . ILE B 1 80 ? 33.433 36.705 46.639 1.00 18.77 63 ILE B N 1
ATOM 2313 C CA . ILE B 1 80 ? 33.697 37.163 48.023 1.00 19.80 63 ILE B CA 1
ATOM 2314 C C . ILE B 1 80 ? 34.396 38.517 47.922 1.00 18.66 63 ILE B C 1
ATOM 2315 O O . ILE B 1 80 ? 35.643 38.587 47.875 1.00 19.98 63 ILE B O 1
ATOM 2320 N N . ASN B 1 81 ? 33.561 39.545 47.889 1.00 21.33 64 ASN B N 1
ATOM 2321 C CA . ASN B 1 81 ? 33.941 40.970 47.878 1.00 20.93 64 ASN B CA 1
ATOM 2322 C C . ASN B 1 81 ? 33.759 41.476 49.305 1.00 20.04 64 ASN B C 1
ATOM 2323 O O . ASN B 1 81 ? 32.569 41.686 49.713 1.00 21.66 64 ASN B O 1
ATOM 2328 N N . LEU B 1 82 ? 34.841 41.586 50.066 1.00 21.00 65 LEU B N 1
ATOM 2329 C CA . LEU B 1 82 ? 34.781 41.993 51.491 1.00 20.62 65 LEU B CA 1
ATOM 2330 C C . LEU B 1 82 ? 35.740 43.151 51.715 1.00 20.17 65 LEU B C 1
ATOM 2331 O O . LEU B 1 82 ? 36.830 43.138 51.155 1.00 21.16 65 LEU B O 1
ATOM 2336 N N . ALA B 1 83 ? 35.332 44.165 52.476 1.00 20.16 66 ALA B N 1
ATOM 2337 C CA . ALA B 1 83 ? 36.184 45.352 52.726 1.00 19.25 66 ALA B CA 1
ATOM 2338 C C . ALA B 1 83 ? 35.594 46.190 53.854 1.00 21.27 66 ALA B C 1
ATOM 2339 O O . ALA B 1 83 ? 34.373 46.228 53.998 1.00 23.66 66 ALA B O 1
ATOM 2341 N N . ILE B 1 84 ? 36.481 46.801 54.610 1.00 22.11 67 ILE B N 1
ATOM 2342 C CA . ILE B 1 84 ? 36.270 48.041 55.395 1.00 23.64 67 ILE B CA 1
ATOM 2343 C C . ILE B 1 84 ? 37.412 48.938 54.955 1.00 21.66 67 ILE B C 1
ATOM 2344 O O . ILE B 1 84 ? 38.421 48.444 54.452 1.00 21.09 67 ILE B O 1
ATOM 2349 N N . PRO B 1 85 ? 37.279 50.270 55.098 1.00 22.85 68 PRO B N 1
ATOM 2350 C CA . PRO B 1 85 ? 38.384 51.177 54.807 1.00 20.83 68 PRO B CA 1
ATOM 2351 C C . PRO B 1 85 ? 39.632 50.719 55.573 1.00 21.38 68 PRO B C 1
ATOM 2352 O O . PRO B 1 85 ? 39.521 50.388 56.760 1.00 22.57 68 PRO B O 1
ATOM 2356 N N . ALA B 1 86 ? 40.775 50.622 54.884 1.00 21.30 69 ALA B N 1
ATOM 2357 C CA . ALA B 1 86 ? 42.028 50.125 55.492 1.00 19.89 69 ALA B CA 1
ATOM 2358 C C . ALA B 1 86 ? 42.519 51.098 56.548 1.00 21.43 69 ALA B C 1
ATOM 2359 O O . ALA B 1 86 ? 42.792 52.256 56.252 1.00 21.03 69 ALA B O 1
ATOM 2361 N N . PRO B 1 87 ? 42.754 50.635 57.791 1.00 20.07 70 PRO B N 1
ATOM 2362 C CA . PRO B 1 87 ? 43.478 51.464 58.749 1.00 19.53 70 PRO B CA 1
ATOM 2363 C C . PRO B 1 87 ? 44.838 51.925 58.216 1.00 22.99 70 PRO B C 1
ATOM 2364 O O . PRO B 1 87 ? 45.471 51.166 57.485 1.00 18.26 70 PRO B O 1
ATOM 2368 N N . PHE B 1 88 ? 45.250 53.137 58.628 1.00 21.20 71 PHE B N 1
ATOM 2369 C CA . PHE B 1 88 ? 46.553 53.769 58.305 1.00 20.64 71 PHE B CA 1
ATOM 2370 C C . PHE B 1 88 ? 47.443 53.759 59.567 1.00 19.32 71 PHE B C 1
ATOM 2371 O O . PHE B 1 88 ? 48.547 54.349 59.592 1.00 22.56 71 PHE B O 1
ATOM 2379 N N . THR B 1 89 ? 47.004 53.054 60.598 1.00 19.96 72 THR B N 1
ATOM 2380 C CA . THR B 1 89 ? 47.638 53.097 61.940 1.00 21.66 72 THR B CA 1
ATOM 2381 C C . THR B 1 89 ? 49.082 52.629 61.822 1.00 20.73 72 THR B C 1
ATOM 2382 O O . THR B 1 89 ? 49.322 51.596 61.184 1.00 20.86 72 THR B O 1
ATOM 2386 N N . LYS B 1 90 ? 50.000 53.330 62.463 1.00 20.88 73 LYS B N 1
ATOM 2387 C CA . LYS B 1 90 ? 51.398 52.889 62.617 1.00 20.40 73 LYS B CA 1
ATOM 2388 C C . LYS B 1 90 ? 51.438 51.504 63.252 1.00 20.42 73 LYS B C 1
ATOM 2389 O O . LYS B 1 90 ? 50.680 51.248 64.162 1.00 20.12 73 LYS B O 1
ATOM 2395 N N . GLY B 1 91 ? 52.255 50.622 62.714 1.00 18.52 74 GLY B N 1
ATOM 2396 C CA . GLY B 1 91 ? 52.294 49.224 63.159 1.00 21.07 74 GLY B CA 1
ATOM 2397 C C . GLY B 1 91 ? 52.524 49.097 64.655 1.00 22.13 74 GLY B C 1
ATOM 2398 O O . GLY B 1 91 ? 51.948 48.175 65.230 1.00 20.25 74 GLY B O 1
ATOM 2399 N N . GLU B 1 92 ? 53.364 49.959 65.263 1.00 19.86 75 GLU B N 1
ATOM 2400 C CA . GLU B 1 92 ? 53.614 49.856 66.737 1.00 20.63 75 GLU B CA 1
ATOM 2401 C C . GLU B 1 92 ? 52.437 50.384 67.579 1.00 21.49 75 GLU B C 1
ATOM 2402 O O . GLU B 1 92 ? 52.479 50.174 68.814 1.00 20.95 75 GLU B O 1
ATOM 2408 N N . LEU B 1 93 ? 51.392 50.970 66.999 1.00 19.62 76 LEU B N 1
ATOM 2409 C CA . LEU B 1 93 ? 50.250 51.567 67.743 1.00 21.29 76 LEU B CA 1
ATOM 2410 C C . LEU B 1 93 ? 48.963 50.748 67.583 1.00 20.57 76 LEU B C 1
ATOM 2411 O O . LEU B 1 93 ? 47.953 51.133 68.138 1.00 21.47 76 LEU B O 1
ATOM 2416 N N . VAL B 1 94 ? 48.967 49.643 66.844 1.00 19.27 77 VAL B N 1
ATOM 2417 C CA . VAL B 1 94 ? 47.716 48.917 66.513 1.00 20.34 77 VAL B CA 1
ATOM 2418 C C . VAL B 1 94 ? 47.146 48.301 67.791 1.00 19.86 77 VAL B C 1
ATOM 2419 O O . VAL B 1 94 ? 47.925 47.675 68.543 1.00 20.61 77 VAL B O 1
ATOM 2423 N N . ASP B 1 95 ? 45.830 48.379 67.959 1.00 20.53 78 ASP B N 1
ATOM 2424 C CA . ASP B 1 95 ? 45.180 47.812 69.158 1.00 22.58 78 ASP B CA 1
ATOM 2425 C C . ASP B 1 95 ? 44.235 46.674 68.776 1.00 24.01 78 ASP B C 1
ATOM 2426 O O . ASP B 1 95 ? 43.936 46.456 67.576 1.00 21.80 78 ASP B O 1
ATOM 2431 N N . ASP B 1 96 ? 43.816 45.914 69.782 1.00 22.24 79 ASP B N 1
ATOM 2432 C CA . ASP B 1 96 ? 42.905 44.764 69.565 1.00 24.85 79 ASP B CA 1
ATOM 2433 C C . ASP B 1 96 ? 41.644 45.189 68.826 1.00 23.31 79 ASP B C 1
ATOM 2434 O O . ASP B 1 96 ? 41.173 44.391 68.035 1.00 24.57 79 ASP B O 1
ATOM 2439 N N . SER B 1 97 ? 41.085 46.365 69.084 1.00 22.96 80 SER B N 1
ATOM 2440 C CA . SER B 1 97 ? 39.832 46.807 68.417 1.00 24.46 80 SER B CA 1
ATOM 2441 C C . SER B 1 97 ? 40.045 46.897 66.909 1.00 22.15 80 SER B C 1
ATOM 2442 O O . SER B 1 97 ? 39.184 46.438 66.160 1.00 22.89 80 SER B O 1
ATOM 2445 N N . GLU B 1 98 ? 41.166 47.459 66.486 1.00 21.14 81 GLU B N 1
ATOM 2446 C CA . GLU B 1 98 ? 41.413 47.620 65.023 1.00 20.87 81 GLU B CA 1
ATOM 2447 C C . GLU B 1 98 ? 41.596 46.225 64.400 1.00 21.03 81 GLU B C 1
ATOM 2448 O O . GLU B 1 98 ? 41.043 45.955 63.326 1.00 21.41 81 GLU B O 1
ATOM 2454 N N . TRP B 1 99 ? 42.388 45.380 65.052 1.00 20.84 82 TRP B N 1
ATOM 2455 C CA . TRP B 1 99 ? 42.679 44.012 64.573 1.00 20.23 82 TRP B CA 1
ATOM 2456 C C . TRP B 1 99 ? 41.365 43.252 64.449 1.00 21.53 82 TRP B C 1
ATOM 2457 O O . TRP B 1 99 ? 41.079 42.699 63.362 1.00 20.61 82 TRP B O 1
ATOM 2468 N N . SER B 1 100 ? 40.513 43.275 65.481 1.00 22.18 83 SER B N 1
ATOM 2469 C CA . SER B 1 100 ? 39.259 42.484 65.420 1.00 24.38 83 SER B CA 1
ATOM 2470 C C . SER B 1 100 ? 38.303 43.085 64.382 1.00 22.11 83 SER B C 1
ATOM 2471 O O . SER B 1 100 ? 37.662 42.312 63.719 1.00 23.25 83 SER B O 1
ATOM 2474 N N . ALA B 1 101 ? 38.188 44.402 64.249 1.00 22.96 84 ALA B N 1
ATOM 2475 C CA . ALA B 1 101 ? 37.262 45.058 63.288 1.00 23.64 84 ALA B CA 1
ATOM 2476 C C . ALA B 1 101 ? 37.648 44.643 61.862 1.00 22.07 84 ALA B C 1
ATOM 2477 O O . ALA B 1 101 ? 36.758 44.232 61.093 1.00 22.58 84 ALA B O 1
ATOM 2479 N N . THR B 1 102 ? 38.954 44.619 61.582 1.00 21.07 85 THR B N 1
ATOM 2480 C CA . THR B 1 102 ? 39.493 44.297 60.237 1.00 19.38 85 THR B CA 1
ATOM 2481 C C . THR B 1 102 ? 39.294 42.814 59.966 1.00 19.85 85 THR B C 1
ATOM 2482 O O . THR B 1 102 ? 38.716 42.488 58.914 1.00 22.08 85 THR B O 1
ATOM 2486 N N . PHE B 1 103 ? 39.749 41.939 60.860 1.00 19.53 86 PHE B N 1
ATOM 2487 C CA . PHE B 1 103 ? 39.602 40.476 60.641 1.00 20.35 86 PHE B CA 1
ATOM 2488 C C . PHE B 1 103 ? 38.137 40.050 60.658 1.00 21.49 86 PHE B C 1
ATOM 2489 O O . PHE B 1 103 ? 37.781 39.163 59.842 1.00 19.93 86 PHE B O 1
ATOM 2497 N N . SER B 1 104 ? 37.286 40.663 61.505 1.00 22.95 87 SER B N 1
ATOM 2498 C CA . SER B 1 104 ? 35.829 40.336 61.564 1.00 24.25 87 SER B CA 1
ATOM 2499 C C . SER B 1 104 ? 35.156 40.607 60.229 1.00 24.25 87 SER B C 1
ATOM 2500 O O . SER B 1 104 ? 34.200 39.853 59.872 1.00 23.40 87 SER B O 1
ATOM 2503 N N . ALA B 1 105 ? 35.586 41.654 59.534 1.00 23.23 88 ALA B N 1
ATOM 2504 C CA . ALA B 1 105 ? 34.931 42.096 58.280 1.00 23.02 88 ALA B CA 1
ATOM 2505 C C . ALA B 1 105 ? 35.527 41.415 57.047 1.00 22.73 88 ALA B C 1
ATOM 2506 O O . ALA B 1 105 ? 34.772 41.116 56.130 1.00 25.78 88 ALA B O 1
ATOM 2508 N N . VAL B 1 106 ? 36.839 41.243 57.004 1.00 21.71 89 VAL B N 1
ATOM 2509 C CA . VAL B 1 106 ? 37.558 40.861 55.753 1.00 21.20 89 VAL B CA 1
ATOM 2510 C C . VAL B 1 106 ? 37.886 39.378 55.729 1.00 19.04 89 VAL B C 1
ATOM 2511 O O . VAL B 1 106 ? 37.983 38.811 54.630 1.00 18.97 89 VAL B O 1
ATOM 2515 N N . VAL B 1 107 ? 38.083 38.755 56.888 1.00 19.52 90 VAL B N 1
ATOM 2516 C CA . VAL B 1 107 ? 38.652 37.389 56.972 1.00 19.77 90 VAL B CA 1
ATOM 2517 C C . VAL B 1 107 ? 37.554 36.424 57.472 1.00 22.05 90 VAL B C 1
ATOM 2518 O O . VAL B 1 107 ? 37.286 35.402 56.793 1.00 21.79 90 VAL B O 1
ATOM 2522 N N . ASP B 1 108 ? 37.002 36.690 58.654 1.00 22.16 91 ASP B N 1
ATOM 2523 C CA . ASP B 1 108 ? 36.118 35.691 59.340 1.00 23.20 91 ASP B CA 1
ATOM 2524 C C . ASP B 1 108 ? 34.923 35.313 58.460 1.00 21.80 91 ASP B C 1
ATOM 2525 O O . ASP B 1 108 ? 34.451 34.174 58.503 1.00 22.57 91 ASP B O 1
ATOM 2530 N N . PRO B 1 109 ? 34.345 36.222 57.651 1.00 22.78 92 PRO B N 1
ATOM 2531 C CA . PRO B 1 109 ? 33.184 35.856 56.841 1.00 20.72 92 PRO B CA 1
ATOM 2532 C C . PRO B 1 109 ? 33.489 34.864 55.719 1.00 22.33 92 PRO B C 1
ATOM 2533 O O . PRO B 1 109 ? 32.616 34.139 55.294 1.00 22.61 92 PRO B O 1
ATOM 2537 N N . MET B 1 110 ? 34.742 34.837 55.270 1.00 22.86 93 MET B N 1
ATOM 2538 C CA . MET B 1 110 ? 35.158 34.041 54.102 1.00 23.06 93 MET B CA 1
ATOM 2539 C C . MET B 1 110 ? 34.829 32.560 54.289 1.00 23.57 93 MET B C 1
ATOM 2540 O O . MET B 1 110 ? 34.107 31.974 53.460 1.00 22.59 93 MET B O 1
ATOM 2545 N N . PRO B 1 111 ? 35.317 31.861 55.343 1.00 22.26 94 PRO B N 1
ATOM 2546 C CA . PRO B 1 111 ? 34.997 30.454 55.532 1.00 22.81 94 PRO B CA 1
ATOM 2547 C C . PRO B 1 111 ? 33.497 30.240 55.772 1.00 23.78 94 PRO B C 1
ATOM 2548 O O . PRO B 1 111 ? 32.957 29.201 55.374 1.00 26.35 94 PRO B O 1
ATOM 2552 N N . ARG B 1 112 ? 32.852 31.206 56.393 1.00 23.73 95 ARG B N 1
ATOM 2553 C CA . ARG B 1 112 ? 31.385 31.108 56.668 1.00 24.49 95 ARG B CA 1
ATOM 2554 C C . ARG B 1 112 ? 30.627 31.061 55.342 1.00 25.16 95 ARG B C 1
ATOM 2555 O O . ARG B 1 112 ? 29.722 30.192 55.197 1.00 24.62 95 ARG B O 1
ATOM 2563 N N . LEU B 1 113 ? 30.990 31.927 54.383 1.00 22.71 96 LEU B N 1
ATOM 2564 C CA . LEU B 1 113 ? 30.411 31.914 53.025 1.00 21.59 96 LEU B CA 1
ATOM 2565 C C . LEU B 1 113 ? 30.775 30.628 52.301 1.00 21.88 96 LEU B C 1
ATOM 2566 O O . LEU B 1 113 ? 29.875 30.023 51.652 1.00 23.59 96 LEU B O 1
ATOM 2571 N N . CYS B 1 114 ? 32.020 30.170 52.412 1.00 20.98 97 CYS B N 1
ATOM 2572 C CA . CYS B 1 114 ? 32.459 28.985 51.645 1.00 21.92 97 CYS B CA 1
ATOM 2573 C C . CYS B 1 114 ? 31.775 27.706 52.177 1.00 23.66 97 CYS B C 1
ATOM 2574 O O . CYS B 1 114 ? 31.384 26.879 51.364 1.00 22.84 97 CYS B O 1
ATOM 2577 N N . THR B 1 115 ? 31.704 27.522 53.489 1.00 25.02 98 THR B N 1
ATOM 2578 C CA . THR B 1 115 ? 31.092 26.310 54.093 1.00 24.43 98 THR B CA 1
ATOM 2579 C C . THR B 1 115 ? 29.590 26.333 53.786 1.00 24.93 98 THR B C 1
ATOM 2580 O O . THR B 1 115 ? 29.060 25.253 53.625 1.00 26.58 98 THR B O 1
ATOM 2584 N N . ALA B 1 116 ? 28.933 27.493 53.684 1.00 23.96 99 ALA B N 1
ATOM 2585 C CA . ALA B 1 116 ? 27.499 27.564 53.326 1.00 25.91 99 ALA B CA 1
ATOM 2586 C C . ALA B 1 116 ? 27.281 27.172 51.858 1.00 27.76 99 ALA B C 1
ATOM 2587 O O . ALA B 1 116 ? 26.322 26.428 51.559 1.00 27.11 99 ALA B O 1
ATOM 2589 N N . VAL B 1 117 ? 28.142 27.621 50.931 1.00 23.71 100 VAL B N 1
ATOM 2590 C CA . VAL B 1 117 ? 27.882 27.430 49.483 1.00 22.96 100 VAL B CA 1
ATOM 2591 C C . VAL B 1 117 ? 28.513 26.140 48.976 1.00 23.39 100 VAL B C 1
ATOM 2592 O O . VAL B 1 117 ? 28.022 25.652 47.938 1.00 26.28 100 VAL B O 1
ATOM 2596 N N . LEU B 1 118 ? 29.540 25.589 49.621 1.00 24.68 101 LEU B N 1
ATOM 2597 C CA . LEU B 1 118 ? 30.261 24.429 49.048 1.00 24.63 101 LEU B CA 1
ATOM 2598 C C . LEU B 1 118 ? 29.348 23.198 48.957 1.00 27.27 101 LEU B C 1
ATOM 2599 O O . LEU B 1 118 ? 29.392 22.505 47.945 1.00 29.30 101 LEU B O 1
ATOM 2604 N N . PRO B 1 119 ? 28.478 22.877 49.943 1.00 26.92 102 PRO B N 1
ATOM 2605 C CA . PRO B 1 119 ? 27.674 21.660 49.818 1.00 28.65 102 PRO B CA 1
ATOM 2606 C C . PRO B 1 119 ? 26.987 21.560 48.448 1.00 24.55 102 PRO B C 1
ATOM 2607 O O . PRO B 1 119 ? 27.154 20.516 47.865 1.00 27.04 102 PRO B O 1
ATOM 2611 N N . GLN B 1 120 ? 26.296 22.600 47.951 1.00 24.72 103 GLN B N 1
ATOM 2612 C CA . GLN B 1 120 ? 25.579 22.521 46.642 1.00 25.49 103 GLN B CA 1
ATOM 2613 C C . GLN B 1 120 ? 26.586 22.331 45.497 1.00 29.55 103 GLN B C 1
ATOM 2614 O O . GLN B 1 120 ? 26.294 21.575 44.536 1.00 27.92 103 GLN B O 1
ATOM 2620 N N . MET B 1 121 ? 27.758 22.968 45.569 1.00 25.94 104 MET B N 1
ATOM 2621 C CA . MET B 1 121 ? 28.758 22.821 44.490 1.00 24.00 104 MET B CA 1
ATOM 2622 C C . MET B 1 121 ? 29.354 21.410 44.541 1.00 23.91 104 MET B C 1
ATOM 2623 O O . MET B 1 121 ? 29.613 20.819 43.468 1.00 24.40 104 MET B O 1
ATOM 2628 N N . ILE B 1 122 ? 29.571 20.846 45.727 1.00 25.86 105 ILE B N 1
ATOM 2629 C CA . ILE B 1 122 ? 30.137 19.477 45.836 1.00 25.59 105 ILE B CA 1
ATOM 2630 C C . ILE B 1 122 ? 29.078 18.500 45.305 1.00 26.37 105 ILE B C 1
ATOM 2631 O O . ILE B 1 122 ? 29.447 17.608 44.545 1.00 28.52 105 ILE B O 1
ATOM 2636 N N . GLU B 1 123 ? 27.803 18.724 45.628 1.00 30.12 106 GLU B N 1
ATOM 2637 C CA . GLU B 1 123 ? 26.682 17.849 45.155 1.00 34.89 106 GLU B CA 1
ATOM 2638 C C . GLU B 1 123 ? 26.687 17.860 43.621 1.00 35.21 106 GLU B C 1
ATOM 2639 O O . GLU B 1 123 ? 26.552 16.788 43.012 1.00 33.88 106 GLU B O 1
ATOM 2645 N N . ARG B 1 124 ? 26.901 19.004 42.969 1.00 30.67 107 ARG B N 1
ATOM 2646 C CA . ARG B 1 124 ? 26.748 19.028 41.496 1.00 33.18 107 ARG B CA 1
ATOM 2647 C C . ARG B 1 124 ? 28.109 18.909 40.824 1.00 30.14 107 ARG B C 1
ATOM 2648 O O . ARG B 1 124 ? 28.144 18.884 39.594 1.00 29.36 107 ARG B O 1
ATOM 2656 N N . GLN B 1 125 ? 29.180 18.792 41.602 1.00 26.86 108 GLN B N 1
ATOM 2657 C CA . GLN B 1 125 ? 30.578 18.706 41.110 1.00 25.57 108 GLN B CA 1
ATOM 2658 C C . GLN B 1 125 ? 30.886 19.909 40.203 1.00 25.91 108 GLN B C 1
ATOM 2659 O O . GLN B 1 125 ? 31.483 19.754 39.124 1.00 24.20 108 GLN B O 1
ATOM 2665 N N . GLY B 1 126 ? 30.487 21.097 40.631 1.00 25.48 109 GLY B N 1
ATOM 2666 C CA . GLY B 1 126 ? 30.799 22.306 39.847 1.00 26.14 109 GLY B CA 1
ATOM 2667 C C . GLY B 1 126 ? 30.494 23.542 40.636 1.00 24.16 109 GLY B C 1
ATOM 2668 O O . GLY B 1 126 ? 29.620 23.494 41.497 1.00 24.58 109 GLY B O 1
ATOM 2669 N N . GLY B 1 127 ? 31.216 24.628 40.344 1.00 22.01 110 GLY B N 1
ATOM 2670 C CA . GLY B 1 127 ? 30.966 25.924 40.966 1.00 21.67 110 GLY B CA 1
ATOM 2671 C C . GLY B 1 127 ? 32.295 26.666 41.074 1.00 20.95 110 GLY B C 1
ATOM 2672 O O . GLY B 1 127 ? 33.337 26.024 40.886 1.00 18.11 110 GLY B O 1
ATOM 2673 N N . LYS B 1 128 ? 32.178 27.958 41.293 1.00 20.73 111 LYS B N 1
ATOM 2674 C CA . LYS B 1 128 ? 33.336 28.853 41.420 1.00 19.24 111 LYS B CA 1
ATOM 2675 C C . LYS B 1 128 ? 33.174 29.737 42.640 1.00 18.20 111 LYS B C 1
ATOM 2676 O O . LYS B 1 128 ? 32.075 30.262 42.956 1.00 19.62 111 LYS B O 1
ATOM 2682 N N . ILE B 1 129 ? 34.311 30.037 43.206 1.00 18.31 112 ILE B N 1
ATOM 2683 C CA . ILE B 1 129 ? 34.411 31.026 44.289 1.00 18.08 112 ILE B CA 1
ATOM 2684 C C . ILE B 1 129 ? 35.593 31.924 43.933 1.00 17.93 112 ILE B C 1
ATOM 2685 O O . ILE B 1 129 ? 36.685 31.389 43.721 1.00 18.38 112 ILE B O 1
ATOM 2690 N N . LEU B 1 130 ? 35.339 33.204 43.818 1.00 18.55 113 LEU B N 1
ATOM 2691 C CA . LEU B 1 130 ? 36.395 34.178 43.503 1.00 18.10 113 LEU B CA 1
ATOM 2692 C C . LEU B 1 130 ? 36.489 35.144 44.672 1.00 18.69 113 LEU B C 1
ATOM 2693 O O . LEU B 1 130 ? 35.488 35.767 45.008 1.00 19.21 113 LEU B O 1
ATOM 2698 N N . VAL B 1 131 ? 37.701 35.307 45.207 1.00 17.72 114 VAL B N 1
ATOM 2699 C CA . VAL B 1 131 ? 37.938 36.281 46.303 1.00 17.20 114 VAL B CA 1
ATOM 2700 C C . VAL B 1 131 ? 38.507 37.546 45.682 1.00 17.28 114 VAL B C 1
ATOM 2701 O O . VAL B 1 131 ? 39.463 37.466 44.920 1.00 17.05 114 VAL B O 1
ATOM 2705 N N . MET B 1 132 ? 37.876 38.673 45.977 1.00 17.24 115 MET B N 1
ATOM 2706 C CA . MET B 1 132 ? 38.384 39.987 45.554 1.00 15.60 115 MET B CA 1
ATOM 2707 C C . MET B 1 132 ? 39.353 40.454 46.652 1.00 17.00 115 MET B C 1
ATOM 2708 O O . MET B 1 132 ? 38.948 41.081 47.632 1.00 16.93 115 MET B O 1
ATOM 2713 N N . GLY B 1 133 ? 40.618 40.126 46.459 1.00 18.30 116 GLY B N 1
ATOM 2714 C CA . GLY B 1 133 ? 41.680 40.352 47.444 1.00 15.11 116 GLY B CA 1
ATOM 2715 C C . GLY B 1 133 ? 42.560 41.534 47.087 1.00 16.17 116 GLY B C 1
ATOM 2716 O O . GLY B 1 133 ? 42.253 42.258 46.098 1.00 16.35 116 GLY B O 1
ATOM 2717 N N . SER B 1 134 ? 43.660 41.672 47.844 1.00 17.01 117 SER B N 1
ATOM 2718 C CA . SER B 1 134 ? 44.551 42.856 47.800 1.00 15.20 117 SER B CA 1
ATOM 2719 C C . SER B 1 134 ? 45.994 42.449 47.523 1.00 15.05 117 SER B C 1
ATOM 2720 O O . SER B 1 134 ? 46.505 41.594 48.274 1.00 13.70 117 SER B O 1
ATOM 2723 N N . ALA B 1 135 ? 46.660 43.178 46.618 1.00 15.52 118 ALA B N 1
ATOM 2724 C CA . ALA B 1 135 ? 48.106 43.034 46.393 1.00 16.10 118 ALA B CA 1
ATOM 2725 C C . ALA B 1 135 ? 48.898 43.550 47.602 1.00 14.94 118 ALA B C 1
ATOM 2726 O O . ALA B 1 135 ? 50.069 43.231 47.652 1.00 16.19 118 ALA B O 1
ATOM 2728 N N . SER B 1 136 ? 48.298 44.246 48.570 1.00 14.67 119 SER B N 1
ATOM 2729 C CA . SER B 1 136 ? 48.969 44.571 49.862 1.00 15.99 119 SER B CA 1
ATOM 2730 C C . SER B 1 136 ? 49.411 43.300 50.593 1.00 16.13 119 SER B C 1
ATOM 2731 O O . SER B 1 136 ? 50.346 43.378 51.407 1.00 16.09 119 SER B O 1
ATOM 2734 N N . ALA B 1 137 ? 48.795 42.148 50.307 1.00 15.40 120 ALA B N 1
ATOM 2735 C CA . ALA B 1 137 ? 49.181 40.858 50.919 1.00 15.88 120 ALA B CA 1
ATOM 2736 C C . ALA B 1 137 ? 50.422 40.298 50.237 1.00 17.36 120 ALA B C 1
ATOM 2737 O O . ALA B 1 137 ? 51.087 39.404 50.815 1.00 18.11 120 ALA B O 1
ATOM 2739 N N . LEU B 1 138 ? 50.724 40.748 49.008 1.00 16.76 121 LEU B N 1
ATOM 2740 C CA . LEU B 1 138 ? 51.827 40.192 48.195 1.00 16.80 121 LEU B CA 1
ATOM 2741 C C . LEU B 1 138 ? 53.056 41.066 48.359 1.00 18.76 121 LEU B C 1
ATOM 2742 O O . LEU B 1 138 ? 54.152 40.510 48.376 1.00 22.27 121 LEU B O 1
ATOM 2747 N N . ARG B 1 139 ? 52.876 42.385 48.374 1.00 16.39 122 ARG B N 1
ATOM 2748 C CA . ARG B 1 139 ? 54.018 43.333 48.431 1.00 16.90 122 ARG B CA 1
ATOM 2749 C C . ARG B 1 139 ? 53.847 44.206 49.651 1.00 17.39 122 ARG B C 1
ATOM 2750 O O . ARG B 1 139 ? 52.760 44.785 49.815 1.00 17.09 122 ARG B O 1
ATOM 2758 N N . GLY B 1 140 ? 54.896 44.324 50.457 1.00 18.06 123 GLY B N 1
ATOM 2759 C CA . GLY B 1 140 ? 54.829 45.122 51.695 1.00 18.85 123 GLY B CA 1
ATOM 2760 C C . GLY B 1 140 ? 54.752 46.628 51.435 1.00 17.35 123 GLY B C 1
ATOM 2761 O O . GLY B 1 140 ? 55.506 47.204 50.574 1.00 16.96 123 GLY B O 1
ATOM 2762 N N . MET B 1 141 ? 53.887 47.302 52.175 1.00 18.63 124 MET B N 1
ATOM 2763 C CA . MET B 1 141 ? 53.826 48.776 52.145 1.00 19.98 124 MET B CA 1
ATOM 2764 C C . MET B 1 141 ? 53.733 49.282 53.587 1.00 20.16 124 MET B C 1
ATOM 2765 O O . MET B 1 141 ? 53.343 48.511 54.446 1.00 19.70 124 MET B O 1
ATOM 2770 N N . LYS B 1 142 ? 54.153 50.517 53.805 1.00 19.69 125 LYS B N 1
ATOM 2771 C CA . LYS B 1 142 ? 54.107 51.183 55.126 1.00 21.62 125 LYS B CA 1
ATOM 2772 C C . LYS B 1 142 ? 52.663 51.465 55.495 1.00 20.20 125 LYS B C 1
ATOM 2773 O O . LYS B 1 142 ? 51.882 51.792 54.599 1.00 18.57 125 LYS B O 1
ATOM 2779 N N . ARG B 1 143 ? 52.372 51.444 56.794 1.00 19.35 126 ARG B N 1
ATOM 2780 C CA . ARG B 1 143 ? 51.131 51.969 57.399 1.00 19.67 126 ARG B CA 1
ATOM 2781 C C . ARG B 1 143 ? 49.922 51.228 56.840 1.00 19.83 126 ARG B C 1
ATOM 2782 O O . ARG B 1 143 ? 48.885 51.862 56.685 1.00 19.82 126 ARG B O 1
ATOM 2790 N N . ALA B 1 144 ? 50.012 49.906 56.646 1.00 18.92 127 ALA B N 1
ATOM 2791 C CA . ALA B 1 144 ? 48.872 49.096 56.202 1.00 18.65 127 ALA B CA 1
ATOM 2792 C C . ALA B 1 144 ? 48.964 47.702 56.817 1.00 19.91 127 ALA B C 1
ATOM 2793 O O . ALA B 1 144 ? 48.448 46.769 56.211 1.00 18.19 127 ALA B O 1
ATOM 2795 N N . SER B 1 145 ? 49.609 47.571 57.982 1.00 19.08 128 SER B N 1
ATOM 2796 C CA . SER B 1 145 ? 49.987 46.249 58.542 1.00 18.05 128 SER B CA 1
ATOM 2797 C C . SER B 1 145 ? 48.737 45.414 58.863 1.00 17.62 128 SER B C 1
ATOM 2798 O O . SER B 1 145 ? 48.686 44.229 58.445 1.00 16.75 128 SER B O 1
ATOM 2801 N N . THR B 1 146 ? 47.730 45.997 59.513 1.00 17.64 129 THR B N 1
ATOM 2802 C CA . THR B 1 146 ? 46.530 45.206 59.890 1.00 17.64 129 THR B CA 1
ATOM 2803 C C . THR B 1 146 ? 45.809 44.725 58.604 1.00 17.17 129 THR B C 1
ATOM 2804 O O . THR B 1 146 ? 45.466 43.534 58.490 1.00 16.55 129 THR B O 1
ATOM 2808 N N . TYR B 1 147 ? 45.544 45.648 57.689 1.00 17.05 130 TYR B N 1
ATOM 2809 C CA . TYR B 1 147 ? 44.831 45.312 56.435 1.00 16.81 130 TYR B CA 1
ATOM 2810 C C . TYR B 1 147 ? 45.620 44.275 55.631 1.00 16.62 130 TYR B C 1
ATOM 2811 O O . TYR B 1 147 ? 44.998 43.336 55.088 1.00 17.45 130 TYR B O 1
ATOM 2820 N N . SER B 1 148 ? 46.930 44.454 55.511 1.00 16.92 131 SER B N 1
ATOM 2821 C CA . SER B 1 148 ? 47.807 43.536 54.740 1.00 16.60 131 SER B CA 1
ATOM 2822 C C . SER B 1 148 ? 47.700 42.121 55.325 1.00 18.50 131 SER B C 1
ATOM 2823 O O . SER B 1 148 ? 47.604 41.157 54.552 1.00 16.90 131 SER B O 1
ATOM 2826 N N . ALA B 1 149 ? 47.723 42.013 56.651 1.00 16.87 132 ALA B N 1
ATOM 2827 C CA . ALA B 1 149 ? 47.689 40.720 57.367 1.00 17.13 132 ALA B CA 1
ATOM 2828 C C . ALA B 1 149 ? 46.345 40.063 57.038 1.00 16.61 132 ALA B C 1
ATOM 2829 O O . ALA B 1 149 ? 46.278 38.918 56.638 1.00 16.92 132 ALA B O 1
ATOM 2831 N N . ALA B 1 150 ? 45.256 40.814 57.160 1.00 16.67 133 ALA B N 1
ATOM 2832 C CA . ALA B 1 150 ? 43.905 40.297 56.861 1.00 16.43 133 ALA B CA 1
ATOM 2833 C C . ALA B 1 150 ? 43.872 39.813 55.415 1.00 16.09 133 ALA B C 1
ATOM 2834 O O . ALA B 1 150 ? 43.305 38.739 55.109 1.00 16.96 133 ALA B O 1
ATOM 2836 N N . ARG B 1 151 ? 44.416 40.610 54.520 1.00 15.32 134 ARG B N 1
ATOM 2837 C CA . ARG B 1 151 ? 44.350 40.261 53.091 1.00 16.27 134 ARG B CA 1
ATOM 2838 C C . ARG B 1 151 ? 45.204 39.028 52.817 1.00 16.36 134 ARG B C 1
ATOM 2839 O O . ARG B 1 151 ? 44.837 38.246 51.903 1.00 16.88 134 ARG B O 1
ATOM 2847 N N . GLY B 1 152 ? 46.311 38.831 53.548 1.00 16.34 135 GLY B N 1
ATOM 2848 C CA . GLY B 1 152 ? 47.115 37.606 53.383 1.00 17.41 135 GLY B CA 1
ATOM 2849 C C . GLY B 1 152 ? 46.364 36.359 53.819 1.00 18.14 135 GLY B C 1
ATOM 2850 O O . GLY B 1 152 ? 46.552 35.261 53.213 1.00 17.69 135 GLY B O 1
ATOM 2851 N N . ALA B 1 153 ? 45.567 36.472 54.870 1.00 17.22 136 ALA B N 1
ATOM 2852 C CA . ALA B 1 153 ? 44.712 35.330 55.284 1.00 18.27 136 ALA B CA 1
ATOM 2853 C C . ALA B 1 153 ? 43.786 34.939 54.136 1.00 16.84 136 ALA B C 1
ATOM 2854 O O . ALA B 1 153 ? 43.607 33.737 53.899 1.00 17.44 136 ALA B O 1
ATOM 2856 N N . GLN B 1 154 ? 43.257 35.917 53.387 1.00 16.64 137 GLN B N 1
ATOM 2857 C CA . GLN B 1 154 ? 42.372 35.591 52.248 1.00 17.11 137 GLN B CA 1
ATOM 2858 C C . GLN B 1 154 ? 43.169 34.804 51.184 1.00 16.75 137 GLN B C 1
ATOM 2859 O O . GLN B 1 154 ? 42.657 33.786 50.646 1.00 17.16 137 GLN B O 1
ATOM 2865 N N . LEU B 1 155 ? 44.341 35.308 50.766 1.00 16.29 138 LEU B N 1
ATOM 2866 C CA . LEU B 1 155 ? 45.074 34.695 49.631 1.00 16.06 138 LEU B CA 1
ATOM 2867 C C . LEU B 1 155 ? 45.516 33.274 50.002 1.00 16.07 138 LEU B C 1
ATOM 2868 O O . LEU B 1 155 ? 45.404 32.350 49.188 1.00 16.33 138 LEU B O 1
ATOM 2873 N N . SER B 1 156 ? 45.962 33.050 51.226 1.00 17.10 139 SER B N 1
ATOM 2874 C CA . SER B 1 156 ? 46.453 31.708 51.636 1.00 16.14 139 SER B CA 1
ATOM 2875 C C . SER B 1 156 ? 45.273 30.727 51.796 1.00 17.03 139 SER B C 1
ATOM 2876 O O . SER B 1 156 ? 45.405 29.573 51.435 1.00 19.03 139 SER B O 1
ATOM 2879 N N . TYR B 1 157 ? 44.138 31.209 52.248 1.00 18.32 140 TYR B N 1
ATOM 2880 C CA . TYR B 1 157 ? 42.879 30.421 52.286 1.00 18.09 140 TYR B CA 1
ATOM 2881 C C . TYR B 1 157 ? 42.529 29.953 50.872 1.00 18.23 140 TYR B C 1
ATOM 2882 O O . TYR B 1 157 ? 42.198 28.765 50.667 1.00 18.54 140 TYR B O 1
ATOM 2891 N N . VAL B 1 158 ? 42.568 30.864 49.903 1.00 17.86 141 VAL B N 1
ATOM 2892 C CA . VAL B 1 158 ? 42.275 30.531 48.489 1.00 17.68 141 VAL B CA 1
ATOM 2893 C C . VAL B 1 158 ? 43.265 29.505 47.957 1.00 16.34 141 VAL B C 1
ATOM 2894 O O . VAL B 1 158 ? 42.797 28.593 47.280 1.00 17.89 141 VAL B O 1
ATOM 2898 N N . LYS B 1 159 ? 44.561 29.646 48.198 1.00 15.45 142 LYS B N 1
ATOM 2899 C CA . LYS B 1 159 ? 45.569 28.702 47.646 1.00 18.05 142 LYS B CA 1
ATOM 2900 C C . LYS B 1 159 ? 45.301 27.296 48.196 1.00 18.66 142 LYS B C 1
ATOM 2901 O O . LYS B 1 159 ? 45.382 26.334 47.407 1.00 19.58 142 LYS B O 1
ATOM 2907 N N . ALA B 1 160 ? 44.977 27.181 49.467 1.00 18.71 143 ALA B N 1
ATOM 2908 C CA . ALA B 1 160 ? 44.713 25.884 50.142 1.00 19.36 143 ALA B CA 1
ATOM 2909 C C . ALA B 1 160 ? 43.344 25.340 49.691 1.00 18.13 143 ALA B C 1
ATOM 2910 O O . ALA B 1 160 ? 43.271 24.200 49.172 1.00 21.15 143 ALA B O 1
ATOM 2912 N N . MET B 1 161 ? 42.295 26.137 49.781 1.00 17.91 144 MET B N 1
ATOM 2913 C CA . MET B 1 161 ? 40.948 25.673 49.372 1.00 17.97 144 MET B CA 1
ATOM 2914 C C . MET B 1 161 ? 40.931 25.323 47.878 1.00 19.46 144 MET B C 1
ATOM 2915 O O . MET B 1 161 ? 40.230 24.377 47.470 1.00 18.98 144 MET B O 1
ATOM 2920 N N . GLY B 1 162 ? 41.584 26.108 47.015 1.00 18.70 145 GLY B N 1
ATOM 2921 C CA . GLY B 1 162 ? 41.622 25.799 45.574 1.00 20.45 145 GLY B CA 1
ATOM 2922 C C . GLY B 1 162 ? 42.237 24.437 45.271 1.00 18.71 145 GLY B C 1
ATOM 2923 O O . GLY B 1 162 ? 41.697 23.692 44.418 1.00 20.75 145 GLY B O 1
ATOM 2924 N N . VAL B 1 163 ? 43.339 24.088 45.914 1.00 19.07 146 VAL B N 1
ATOM 2925 C CA . VAL B 1 163 ? 43.949 22.741 45.748 1.00 20.50 146 VAL B CA 1
ATOM 2926 C C . VAL B 1 163 ? 42.932 21.693 46.252 1.00 20.44 146 VAL B C 1
ATOM 2927 O O . VAL B 1 163 ? 42.759 20.625 45.593 1.00 20.48 146 VAL B O 1
ATOM 2931 N N . GLU B 1 164 ? 42.300 21.969 47.383 1.00 20.00 147 GLU B N 1
ATOM 2932 C CA . GLU B 1 164 ? 41.413 20.982 48.048 1.00 20.69 147 GLU B CA 1
ATOM 2933 C C . GLU B 1 164 ? 40.131 20.721 47.259 1.00 21.68 147 GLU B C 1
ATOM 2934 O O . GLU B 1 164 ? 39.718 19.543 47.210 1.00 20.09 147 GLU B O 1
ATOM 2940 N N . MET B 1 165 ? 39.480 21.749 46.708 1.00 20.25 148 MET B N 1
ATOM 2941 C CA . MET B 1 165 ? 38.171 21.608 46.055 1.00 19.45 148 MET B CA 1
ATOM 2942 C C . MET B 1 165 ? 38.316 21.311 44.553 1.00 22.60 148 MET B C 1
ATOM 2943 O O . MET B 1 165 ? 37.291 20.960 43.972 1.00 20.31 148 MET B O 1
ATOM 2948 N N . ALA B 1 166 ? 39.514 21.441 43.960 1.00 20.78 149 ALA B N 1
ATOM 2949 C CA . ALA B 1 166 ? 39.743 21.235 42.510 1.00 23.02 149 ALA B CA 1
ATOM 2950 C C . ALA B 1 166 ? 39.248 19.843 42.094 1.00 25.40 149 ALA B C 1
ATOM 2951 O O . ALA B 1 166 ? 38.574 19.727 41.063 1.00 22.53 149 ALA B O 1
ATOM 2953 N N . PRO B 1 167 ? 39.511 18.761 42.868 1.00 24.86 150 PRO B N 1
ATOM 2954 C CA . PRO B 1 167 ? 39.046 17.419 42.461 1.00 25.72 150 PRO B CA 1
ATOM 2955 C C . PRO B 1 167 ? 37.522 17.249 42.467 1.00 26.21 150 PRO B C 1
ATOM 2956 O O . PRO B 1 167 ? 36.986 16.250 41.957 1.00 26.98 150 PRO B O 1
ATOM 2960 N N . GLN B 1 168 ? 36.816 18.189 43.061 1.00 24.43 151 GLN B N 1
ATOM 2961 C CA . GLN B 1 168 ? 35.344 18.185 43.144 1.00 25.69 151 GLN B CA 1
ATOM 2962 C C . GLN B 1 168 ? 34.759 18.973 41.977 1.00 25.14 151 GLN B C 1
ATOM 2963 O O . GLN B 1 168 ? 33.518 19.177 41.975 1.00 27.92 151 GLN B O 1
ATOM 2969 N N . GLY B 1 169 ? 35.589 19.448 41.032 1.00 24.73 152 GLY B N 1
ATOM 2970 C CA . GLY B 1 169 ? 35.115 20.222 39.870 1.00 24.43 152 GLY B CA 1
ATOM 2971 C C . GLY B 1 169 ? 34.844 21.679 40.222 1.00 23.25 152 GLY B C 1
ATOM 2972 O O . GLY B 1 169 ? 34.054 22.305 39.537 1.00 21.25 152 GLY B O 1
ATOM 2973 N N . ILE B 1 170 ? 35.477 22.198 41.284 1.00 20.29 153 ILE B N 1
ATOM 2974 C CA . ILE B 1 170 ? 35.186 23.537 41.858 1.00 21.66 153 ILE B CA 1
ATOM 2975 C C . ILE B 1 170 ? 36.457 24.392 41.742 1.00 19.02 153 ILE B C 1
ATOM 2976 O O . ILE B 1 170 ? 37.565 23.903 42.072 1.00 21.03 153 ILE B O 1
ATOM 2981 N N . GLN B 1 171 ? 36.293 25.589 41.180 1.00 18.36 154 GLN B N 1
ATOM 2982 C CA . GLN B 1 171 ? 37.453 26.482 40.960 1.00 18.05 154 GLN B CA 1
ATOM 2983 C C . GLN B 1 171 ? 37.422 27.617 41.979 1.00 16.82 154 GLN B C 1
ATOM 2984 O O . GLN B 1 171 ? 36.481 28.433 41.919 1.00 19.01 154 GLN B O 1
ATOM 2990 N N . ILE B 1 172 ? 38.431 27.681 42.843 1.00 17.64 155 ILE B N 1
ATOM 2991 C CA . ILE B 1 172 ? 38.534 28.754 43.875 1.00 17.82 155 ILE B CA 1
ATOM 2992 C C . ILE B 1 172 ? 39.805 29.560 43.598 1.00 16.38 155 ILE B C 1
ATOM 2993 O O . ILE B 1 172 ? 40.872 28.980 43.622 1.00 18.75 155 ILE B O 1
ATOM 2998 N N . ASN B 1 173 ? 39.642 30.832 43.233 1.00 16.70 156 ASN B N 1
ATOM 2999 C CA . ASN B 1 173 ? 40.783 31.697 42.881 1.00 15.47 156 ASN B CA 1
ATOM 3000 C C . ASN B 1 173 ? 40.653 33.058 43.565 1.00 16.64 156 ASN B C 1
ATOM 3001 O O . ASN B 1 173 ? 39.617 33.365 44.197 1.00 16.60 156 ASN B O 1
ATOM 3006 N N . ALA B 1 174 ? 41.652 33.913 43.364 1.00 16.67 157 ALA B N 1
ATOM 3007 C CA . ALA B 1 174 ? 41.603 35.280 43.906 1.00 18.21 157 ALA B CA 1
ATOM 3008 C C . ALA B 1 174 ? 42.237 36.239 42.916 1.00 16.29 157 ALA B C 1
ATOM 3009 O O . ALA B 1 174 ? 43.197 35.868 42.232 1.00 15.91 157 ALA B O 1
ATOM 3011 N N . ILE B 1 175 ? 41.687 37.439 42.926 1.00 16.17 158 ILE B N 1
ATOM 3012 C CA . ILE B 1 175 ? 42.404 38.635 42.419 1.00 16.06 158 ILE B CA 1
ATOM 3013 C C . ILE B 1 175 ? 43.114 39.264 43.600 1.00 16.45 158 ILE B C 1
ATOM 3014 O O . ILE B 1 175 ? 42.529 39.325 44.684 1.00 15.67 158 ILE B O 1
ATOM 3019 N N . ALA B 1 176 ? 44.314 39.767 43.365 1.00 15.43 159 ALA B N 1
ATOM 3020 C CA . ALA B 1 176 ? 45.075 40.553 44.350 1.00 15.55 159 ALA B CA 1
ATOM 3021 C C . ALA B 1 176 ? 45.319 41.935 43.755 1.00 16.18 159 ALA B C 1
ATOM 3022 O O . ALA B 1 176 ? 46.306 42.090 43.015 1.00 15.57 159 ALA B O 1
ATOM 3024 N N . GLN B 1 177 ? 44.416 42.878 44.020 1.00 14.77 160 GLN B N 1
ATOM 3025 C CA . GLN B 1 177 ? 44.420 44.157 43.295 1.00 15.72 160 GLN B CA 1
ATOM 3026 C C . GLN B 1 177 ? 45.068 45.270 44.102 1.00 15.04 160 GLN B C 1
ATOM 3027 O O . GLN B 1 177 ? 45.106 45.225 45.365 1.00 15.42 160 GLN B O 1
ATOM 3033 N N . ASN B 1 178 ? 45.527 46.264 43.353 1.00 16.09 161 ASN B N 1
ATOM 3034 C CA . ASN B 1 178 ? 45.921 47.580 43.905 1.00 15.26 161 ASN B CA 1
ATOM 3035 C C . ASN B 1 178 ? 45.928 48.564 42.722 1.00 15.83 161 ASN B C 1
ATOM 3036 O O . ASN B 1 178 ? 45.942 48.101 41.537 1.00 15.47 161 ASN B O 1
ATOM 3041 N N . PHE B 1 179 ? 45.878 49.874 43.020 1.00 16.52 162 PHE B N 1
ATOM 3042 C CA . PHE B 1 179 ? 45.900 50.931 41.976 1.00 16.12 162 PHE B CA 1
ATOM 3043 C C . PHE B 1 179 ? 44.809 50.660 40.951 1.00 17.07 162 PHE B C 1
ATOM 3044 O O . PHE B 1 179 ? 45.006 50.841 39.760 1.00 17.26 162 PHE B O 1
ATOM 3052 N N . VAL B 1 180 ? 43.626 50.301 41.452 1.00 16.76 163 VAL B N 1
ATOM 3053 C CA . VAL B 1 180 ? 42.376 50.281 40.657 1.00 16.67 163 VAL B CA 1
ATOM 3054 C C . VAL B 1 180 ? 41.693 51.618 40.882 1.00 17.52 163 VAL B C 1
ATOM 3055 O O . VAL B 1 180 ? 41.879 52.205 41.978 1.00 17.08 163 VAL B O 1
ATOM 3059 N N . ASP B 1 181 ? 40.944 52.072 39.888 1.00 17.23 164 ASP B N 1
ATOM 3060 C CA . ASP B 1 181 ? 40.268 53.408 39.906 1.00 18.16 164 ASP B CA 1
ATOM 3061 C C . ASP B 1 181 ? 39.071 53.392 40.851 1.00 18.98 164 ASP B C 1
ATOM 3062 O O . ASP B 1 181 ? 37.899 53.577 40.438 1.00 19.15 164 ASP B O 1
ATOM 3067 N N . ASN B 1 182 ? 39.368 53.230 42.130 1.00 20.15 165 ASN B N 1
ATOM 3068 C CA . ASN B 1 182 ? 38.375 53.007 43.196 1.00 20.06 165 ASN B CA 1
ATOM 3069 C C . ASN B 1 182 ? 38.207 54.348 43.898 1.00 19.82 165 ASN B C 1
ATOM 3070 O O . ASN B 1 182 ? 39.144 54.819 44.519 1.00 19.90 165 ASN B O 1
ATOM 3075 N N . PRO B 1 183 ? 37.015 54.985 43.873 1.00 21.77 166 PRO B N 1
ATOM 3076 C CA . PRO B 1 183 ? 36.839 56.281 44.547 1.00 22.54 166 PRO B CA 1
ATOM 3077 C C . PRO B 1 183 ? 37.113 56.285 46.057 1.00 22.64 166 PRO B C 1
ATOM 3078 O O . PRO B 1 183 ? 37.407 57.360 46.581 1.00 21.83 166 PRO B O 1
ATOM 3082 N N . THR B 1 184 ? 37.048 55.141 46.739 1.00 21.27 167 THR B N 1
ATOM 3083 C CA . THR B 1 184 ? 37.389 55.053 48.187 1.00 21.10 167 THR B CA 1
ATOM 3084 C C . THR B 1 184 ? 38.823 55.569 48.424 1.00 22.12 167 THR B C 1
ATOM 3085 O O . THR B 1 184 ? 39.046 56.243 49.428 1.00 21.55 167 THR B O 1
ATOM 3089 N N . TYR B 1 185 ? 39.764 55.267 47.526 1.00 20.10 168 TYR B N 1
ATOM 3090 C CA . TYR B 1 185 ? 41.211 55.524 47.725 1.00 20.14 168 TYR B CA 1
ATOM 3091 C C . TYR B 1 185 ? 41.744 56.536 46.720 1.00 19.86 168 TYR B C 1
ATOM 3092 O O . TYR B 1 185 ? 42.793 57.110 46.994 1.00 21.00 168 TYR B O 1
ATOM 3101 N N . PHE B 1 186 ? 41.089 56.737 45.586 1.00 18.93 169 PHE B N 1
ATOM 3102 C CA . PHE B 1 186 ? 41.603 57.616 44.522 1.00 18.80 169 PHE B CA 1
ATOM 3103 C C . PHE B 1 186 ? 40.494 58.575 44.133 1.00 20.46 169 PHE B C 1
ATOM 3104 O O . PHE B 1 186 ? 40.007 58.548 43.010 1.00 20.91 169 PHE B O 1
ATOM 3112 N N . PRO B 1 187 ? 40.102 59.475 45.041 1.00 21.25 170 PRO B N 1
ATOM 3113 C CA . PRO B 1 187 ? 39.086 60.465 44.664 1.00 22.07 170 PRO B CA 1
ATOM 3114 C C . PRO B 1 187 ? 39.645 61.380 43.565 1.00 20.51 170 PRO B C 1
ATOM 3115 O O . PRO B 1 187 ? 40.862 61.520 43.411 1.00 19.88 170 PRO B O 1
ATOM 3119 N N . GLU B 1 188 ? 38.738 61.989 42.806 1.00 23.19 171 GLU B N 1
ATOM 3120 C CA . GLU B 1 188 ? 39.102 62.851 41.645 1.00 25.26 171 GLU B CA 1
ATOM 3121 C C . GLU B 1 188 ? 40.115 63.910 42.073 1.00 21.62 171 GLU B C 1
ATOM 3122 O O . GLU B 1 188 ? 41.024 64.140 41.279 1.00 22.27 171 GLU B O 1
ATOM 3128 N N . GLU B 1 189 ? 39.993 64.531 43.251 1.00 23.17 172 GLU B N 1
ATOM 3129 C CA . GLU B 1 189 ? 40.932 65.621 43.627 1.00 27.62 172 GLU B CA 1
ATOM 3130 C C . GLU B 1 189 ? 42.329 65.053 43.876 1.00 27.80 172 GLU B C 1
ATOM 3131 O O . GLU B 1 189 ? 43.335 65.720 43.593 1.00 28.17 172 GLU B O 1
ATOM 3137 N N . THR B 1 190 ? 42.409 63.807 44.322 1.00 22.95 173 THR B N 1
ATOM 3138 C CA . THR B 1 190 ? 43.741 63.151 44.413 1.00 22.66 173 THR B CA 1
ATOM 3139 C C . THR B 1 190 ? 44.294 62.923 43.013 1.00 22.07 173 THR B C 1
ATOM 3140 O O . THR B 1 190 ? 45.462 63.233 42.767 1.00 21.92 173 THR B O 1
ATOM 3144 N N . LYS B 1 191 ? 43.523 62.290 42.142 1.00 19.52 174 LYS B N 1
ATOM 3145 C CA . LYS B 1 191 ? 43.966 61.911 40.780 1.00 22.48 174 LYS B CA 1
ATOM 3146 C C . LYS B 1 191 ? 44.437 63.160 40.015 1.00 23.53 174 LYS B C 1
ATOM 3147 O O . LYS B 1 191 ? 45.296 63.032 39.155 1.00 22.46 174 LYS B O 1
ATOM 3153 N N . ALA B 1 192 ? 43.818 64.313 40.295 1.00 23.91 175 ALA B N 1
ATOM 3154 C CA . ALA B 1 192 ? 44.070 65.569 39.566 1.00 25.18 175 ALA B CA 1
ATOM 3155 C C . ALA B 1 192 ? 45.334 66.209 40.093 1.00 26.24 175 ALA B C 1
ATOM 3156 O O . ALA B 1 192 ? 45.849 67.109 39.427 1.00 27.64 175 ALA B O 1
ATOM 3158 N N . ASN B 1 193 ? 45.851 65.735 41.218 1.00 24.74 176 ASN B N 1
ATOM 3159 C CA . ASN B 1 193 ? 47.010 66.391 41.870 1.00 28.27 176 ASN B CA 1
ATOM 3160 C C . ASN B 1 193 ? 48.304 65.945 41.198 1.00 32.57 176 ASN B C 1
ATOM 3161 O O . ASN B 1 193 ? 48.574 64.750 41.042 1.00 28.29 176 ASN B O 1
ATOM 3166 N N . PRO B 1 194 ? 49.181 66.885 40.767 1.00 31.35 177 PRO B N 1
ATOM 3167 C CA . PRO B 1 194 ? 50.365 66.505 40.008 1.00 31.30 177 PRO B CA 1
ATOM 3168 C C . PRO B 1 194 ? 51.376 65.702 40.834 1.00 28.26 177 PRO B C 1
ATOM 3169 O O . PRO B 1 194 ? 52.049 64.925 40.216 1.00 30.25 177 PRO B O 1
ATOM 3173 N N . LYS B 1 195 ? 51.459 65.933 42.143 1.00 29.31 178 LYS B N 1
ATOM 3174 C CA . LYS B 1 195 ? 52.323 65.146 43.049 1.00 31.96 178 LYS B CA 1
ATOM 3175 C C . LYS B 1 195 ? 51.798 63.711 43.051 1.00 28.55 178 LYS B C 1
ATOM 3176 O O . LYS B 1 195 ? 52.608 62.763 42.989 1.00 27.62 178 LYS B O 1
ATOM 3182 N N . PHE B 1 196 ? 50.478 63.536 43.114 1.00 26.09 179 PHE B N 1
ATOM 3183 C CA . PHE B 1 196 ? 49.894 62.169 43.023 1.00 24.03 179 PHE B CA 1
ATOM 3184 C C . PHE B 1 196 ? 50.322 61.525 41.690 1.00 23.47 179 PHE B C 1
ATOM 3185 O O . PHE B 1 196 ? 50.743 60.359 41.690 1.00 23.77 179 PHE B O 1
ATOM 3193 N N . GLN B 1 197 ? 50.155 62.234 40.571 1.00 24.71 180 GLN B N 1
ATOM 3194 C CA . GLN B 1 197 ? 50.437 61.693 39.224 1.00 27.12 180 GLN B CA 1
ATOM 3195 C C . GLN B 1 197 ? 51.920 61.327 39.139 1.00 27.31 180 GLN B C 1
ATOM 3196 O O . GLN B 1 197 ? 52.238 60.280 38.572 1.00 27.93 180 GLN B O 1
ATOM 3202 N N . GLU B 1 198 ? 52.806 62.115 39.737 1.00 29.79 181 GLU B N 1
ATOM 3203 C CA . GLU B 1 198 ? 54.258 61.802 39.696 1.00 32.31 181 GLU B CA 1
ATOM 3204 C C . GLU B 1 198 ? 54.519 60.498 40.466 1.00 27.00 181 GLU B C 1
ATOM 3205 O O . GLU B 1 198 ? 55.265 59.644 39.961 1.00 28.93 181 GLU B O 1
ATOM 3211 N N . ARG B 1 199 ? 53.956 60.373 41.658 1.00 22.90 182 ARG B N 1
ATOM 3212 C CA . ARG B 1 199 ? 54.106 59.146 42.484 1.00 27.15 182 ARG B CA 1
ATOM 3213 C C . ARG B 1 199 ? 53.579 57.933 41.715 1.00 24.82 182 ARG B C 1
ATOM 3214 O O . ARG B 1 199 ? 54.260 56.881 41.689 1.00 25.72 182 ARG B O 1
ATOM 3222 N N . LEU B 1 200 ? 52.405 58.084 41.114 1.00 22.62 183 LEU B N 1
ATOM 3223 C CA . LEU B 1 200 ? 51.727 56.966 40.424 1.00 23.24 183 LEU B CA 1
ATOM 3224 C C . LEU B 1 200 ? 52.632 56.478 39.314 1.00 25.78 183 LEU B C 1
ATOM 3225 O O . LEU B 1 200 ? 52.793 55.273 39.183 1.00 27.79 183 LEU B O 1
ATOM 3230 N N . LYS B 1 201 ? 53.131 57.395 38.487 1.00 25.92 184 LYS B N 1
ATOM 3231 C CA . LYS B 1 201 ? 53.975 57.035 37.329 1.00 28.03 184 LYS B CA 1
ATOM 3232 C C . LYS B 1 201 ? 55.267 56.355 37.797 1.00 28.48 184 LYS B C 1
ATOM 3233 O O . LYS B 1 201 ? 55.671 55.401 37.118 1.00 27.86 184 LYS B O 1
ATOM 3239 N N . ARG B 1 202 ? 55.837 56.773 38.926 1.00 30.97 185 ARG B N 1
ATOM 3240 C CA . ARG B 1 202 ? 57.041 56.150 39.539 1.00 34.71 185 ARG B CA 1
ATOM 3241 C C . ARG B 1 202 ? 56.735 54.725 40.018 1.00 31.32 185 ARG B C 1
ATOM 3242 O O . ARG B 1 202 ? 57.537 53.836 39.754 1.00 32.66 185 ARG B O 1
ATOM 3250 N N . ASP B 1 203 ? 55.608 54.531 40.692 1.00 26.35 186 ASP B N 1
ATOM 3251 C CA . ASP B 1 203 ? 55.302 53.312 41.489 1.00 25.76 186 ASP B CA 1
ATOM 3252 C C . ASP B 1 203 ? 54.552 52.268 40.656 1.00 25.03 186 ASP B C 1
ATOM 3253 O O . ASP B 1 203 ? 54.583 51.072 41.007 1.00 25.82 186 ASP B O 1
ATOM 3258 N N . VAL B 1 204 ? 53.863 52.681 39.605 1.00 20.65 187 VAL B N 1
ATOM 3259 C CA . VAL B 1 204 ? 52.958 51.768 38.861 1.00 20.79 187 VAL B CA 1
ATOM 3260 C C . VAL B 1 204 ? 53.406 51.757 37.411 1.00 18.93 187 VAL B C 1
ATOM 3261 O O . VAL B 1 204 ? 53.130 52.682 36.652 1.00 18.44 187 VAL B O 1
ATOM 3265 N N . PRO B 1 205 ? 54.074 50.685 36.947 1.00 18.64 188 PRO B N 1
ATOM 3266 C CA . PRO B 1 205 ? 54.526 50.652 35.576 1.00 20.53 188 PRO B CA 1
ATOM 3267 C C . PRO B 1 205 ? 53.479 51.063 34.547 1.00 19.80 188 PRO B C 1
ATOM 3268 O O . PRO B 1 205 ? 53.811 51.714 33.585 1.00 20.75 188 PRO B O 1
ATOM 3272 N N . LEU B 1 206 ? 52.234 50.617 34.742 1.00 20.77 189 LEU B N 1
ATOM 3273 C CA . LEU B 1 206 ? 51.121 50.876 33.798 1.00 19.99 189 LEU B CA 1
ATOM 3274 C C . LEU B 1 206 ? 50.983 52.398 33.574 1.00 21.21 189 LEU B C 1
ATOM 3275 O O . LEU B 1 206 ? 50.560 52.801 32.471 1.00 19.47 189 LEU B O 1
ATOM 3280 N N . GLY B 1 207 ? 51.326 53.210 34.567 1.00 21.15 190 GLY B N 1
ATOM 3281 C CA . GLY B 1 207 ? 51.347 54.687 34.427 1.00 20.72 190 GLY B CA 1
ATOM 3282 C C . GLY B 1 207 ? 49.963 55.303 34.592 1.00 20.74 190 GLY B C 1
ATOM 3283 O O . GLY B 1 207 ? 49.780 56.506 34.355 1.00 21.05 190 GLY B O 1
ATOM 3284 N N . ARG B 1 208 ? 48.991 54.526 35.025 1.00 19.05 191 ARG B N 1
ATOM 3285 C CA . ARG B 1 208 ? 47.604 54.954 35.250 1.00 18.28 191 ARG B CA 1
ATOM 3286 C C . ARG B 1 208 ? 46.940 53.888 36.122 1.00 18.54 191 ARG B C 1
ATOM 3287 O O . ARG B 1 208 ? 47.553 52.824 36.349 1.00 18.60 191 ARG B O 1
ATOM 3295 N N . LEU B 1 209 ? 45.807 54.227 36.714 1.00 16.88 192 LEU B N 1
ATOM 3296 C CA . LEU B 1 209 ? 45.001 53.253 37.490 1.00 16.47 192 LEU B CA 1
ATOM 3297 C C . LEU B 1 209 ? 44.408 52.239 36.524 1.00 18.61 192 LEU B C 1
ATOM 3298 O O . LEU B 1 209 ? 44.015 52.598 35.411 1.00 18.12 192 LEU B O 1
ATOM 3303 N N . VAL B 1 210 ? 44.311 51.008 36.989 1.00 17.60 193 VAL B N 1
ATOM 3304 C CA . VAL B 1 210 ? 43.474 49.973 36.333 1.00 16.83 193 VAL B CA 1
ATOM 3305 C C . VAL B 1 210 ? 42.035 50.454 36.430 1.00 16.97 193 VAL B C 1
ATOM 3306 O O . VAL B 1 210 ? 41.634 50.901 37.496 1.00 17.95 193 VAL B O 1
ATOM 3310 N N . SER B 1 211 ? 41.285 50.400 35.337 1.00 17.84 194 SER B N 1
ATOM 3311 C CA . SER B 1 211 ? 39.883 50.866 35.367 1.00 17.92 194 SER B CA 1
ATOM 3312 C C . SER B 1 211 ? 39.022 49.870 36.137 1.00 17.32 194 SER B C 1
ATOM 3313 O O . SER B 1 211 ? 39.357 48.680 36.231 1.00 17.67 194 SER B O 1
ATOM 3316 N N . LEU B 1 212 ? 37.904 50.355 36.666 1.00 18.29 195 LEU B N 1
ATOM 3317 C CA . LEU B 1 212 ? 36.902 49.495 37.346 1.00 17.39 195 LEU B CA 1
ATOM 3318 C C . LEU B 1 212 ? 36.430 48.446 36.331 1.00 19.02 195 LEU B C 1
ATOM 3319 O O . LEU B 1 212 ? 36.258 47.249 36.675 1.00 18.76 195 LEU B O 1
ATOM 3324 N N . ARG B 1 213 ? 36.228 48.853 35.085 1.00 19.83 196 ARG B N 1
ATOM 3325 C CA . ARG B 1 213 ? 35.768 47.927 34.032 1.00 19.50 196 ARG B CA 1
ATOM 3326 C C . ARG B 1 213 ? 36.850 46.868 33.772 1.00 19.03 196 ARG B C 1
ATOM 3327 O O . ARG B 1 213 ? 36.518 45.693 33.643 1.00 20.78 196 ARG B O 1
ATOM 3335 N N . GLU B 1 214 ? 38.113 47.261 33.644 1.00 18.48 197 GLU B N 1
ATOM 3336 C CA . GLU B 1 214 ? 39.217 46.288 33.397 1.00 17.39 197 GLU B CA 1
ATOM 3337 C C . GLU B 1 214 ? 39.242 45.229 34.505 1.00 17.37 197 GLU B C 1
ATOM 3338 O O . GLU B 1 214 ? 39.367 44.026 34.200 1.00 16.53 197 GLU B O 1
ATOM 3344 N N . ASP B 1 215 ? 39.125 45.655 35.749 1.00 18.25 198 ASP B N 1
ATOM 3345 C CA . ASP B 1 215 ? 39.137 44.772 36.940 1.00 18.21 198 ASP B CA 1
ATOM 3346 C C . ASP B 1 215 ? 37.954 43.806 36.827 1.00 17.21 198 ASP B C 1
ATOM 3347 O O . ASP B 1 215 ? 38.161 42.592 36.921 1.00 17.24 198 ASP B O 1
ATOM 3352 N N . ALA B 1 216 ? 36.754 44.321 36.548 1.00 17.32 199 ALA B N 1
ATOM 3353 C CA . ALA B 1 216 ? 35.536 43.464 36.520 1.00 17.08 199 ALA B CA 1
ATOM 3354 C C . ALA B 1 216 ? 35.565 42.529 35.310 1.00 17.40 199 ALA B C 1
ATOM 3355 O O . ALA B 1 216 ? 35.054 41.399 35.420 1.00 18.13 199 ALA B O 1
ATOM 3357 N N . LEU B 1 217 ? 36.090 42.967 34.172 1.00 16.45 200 LEU B N 1
ATOM 3358 C CA . LEU B 1 217 ? 36.172 42.087 32.974 1.00 18.20 200 LEU B CA 1
ATOM 3359 C C . LEU B 1 217 ? 37.121 40.915 33.276 1.00 17.86 200 LEU B C 1
ATOM 3360 O O . LEU B 1 217 ? 36.888 39.817 32.748 1.00 17.81 200 LEU B O 1
ATOM 3365 N N . PHE B 1 218 ? 38.215 41.156 33.997 1.00 18.75 201 PHE B N 1
ATOM 3366 C CA . PHE B 1 218 ? 39.161 40.060 34.364 1.00 17.28 201 PHE B CA 1
ATOM 3367 C C . PHE B 1 218 ? 38.430 39.078 35.303 1.00 16.67 201 PHE B C 1
ATOM 3368 O O . PHE B 1 218 ? 38.492 37.847 35.096 1.00 18.20 201 PHE B O 1
ATOM 3376 N N . ALA B 1 219 ? 37.764 39.617 36.301 1.00 16.55 202 ALA B N 1
ATOM 3377 C CA . ALA B 1 219 ? 36.910 38.855 37.230 1.00 17.17 202 ALA B CA 1
ATOM 3378 C C . ALA B 1 219 ? 35.898 38.042 36.409 1.00 17.14 202 ALA B C 1
ATOM 3379 O O . ALA B 1 219 ? 35.725 36.833 36.691 1.00 18.31 202 ALA B O 1
ATOM 3381 N N . ALA B 1 220 ? 35.298 38.653 35.402 1.00 17.85 203 ALA B N 1
ATOM 3382 C CA . ALA B 1 220 ? 34.260 37.978 34.590 1.00 18.79 203 ALA B CA 1
ATOM 3383 C C . ALA B 1 220 ? 34.916 36.818 33.832 1.00 20.24 203 ALA B C 1
ATOM 3384 O O . ALA B 1 220 ? 34.302 35.745 33.731 1.00 19.69 203 ALA B O 1
ATOM 3386 N N . TYR B 1 221 ? 36.139 36.996 33.297 1.00 18.25 204 TYR B N 1
ATOM 3387 C CA . TYR B 1 221 ? 36.869 35.907 32.632 1.00 19.34 204 TYR B CA 1
ATOM 3388 C C . TYR B 1 221 ? 37.030 34.777 33.643 1.00 18.86 204 TYR B C 1
ATOM 3389 O O . TYR B 1 221 ? 36.778 33.606 33.313 1.00 19.65 204 TYR B O 1
ATOM 3398 N N . LEU B 1 222 ? 37.471 35.076 34.867 1.00 17.89 205 LEU B N 1
ATOM 3399 C CA . LEU B 1 222 ? 37.770 34.014 35.851 1.00 16.54 205 LEU B CA 1
ATOM 3400 C C . LEU B 1 222 ? 36.468 33.307 36.282 1.00 18.05 205 LEU B C 1
ATOM 3401 O O . LEU B 1 222 ? 36.564 32.228 36.847 1.00 20.49 205 LEU B O 1
ATOM 3406 N N . CYS B 1 223 ? 35.308 33.922 36.090 1.00 19.11 206 CYS B N 1
ATOM 3407 C CA . CYS B 1 223 ? 33.993 33.342 36.469 1.00 19.40 206 CYS B CA 1
ATOM 3408 C C . CYS B 1 223 ? 33.380 32.609 35.273 1.00 20.20 206 CYS B C 1
ATOM 3409 O O . CYS B 1 223 ? 32.269 32.010 35.438 1.00 21.64 206 CYS B O 1
ATOM 3412 N N . SER B 1 224 ? 34.088 32.542 34.148 1.00 20.86 207 SER B N 1
ATOM 3413 C CA . SER B 1 224 ? 33.605 31.984 32.860 1.00 20.06 207 SER B CA 1
ATOM 3414 C C . SER B 1 224 ? 34.098 30.545 32.698 1.00 20.48 207 SER B C 1
ATOM 3415 O O . SER B 1 224 ? 35.061 30.103 33.360 1.00 18.81 207 SER B O 1
ATOM 3418 N N . ASP B 1 225 ? 33.425 29.788 31.840 1.00 20.76 208 ASP B N 1
ATOM 3419 C CA . ASP B 1 225 ? 33.787 28.395 31.568 1.00 21.80 208 ASP B CA 1
ATOM 3420 C C . ASP B 1 225 ? 35.226 28.332 31.043 1.00 20.74 208 ASP B C 1
ATOM 3421 O O . ASP B 1 225 ? 35.912 27.294 31.239 1.00 23.33 208 ASP B O 1
ATOM 3426 N N . ALA B 1 226 ? 35.691 29.343 30.335 1.00 19.77 209 ALA B N 1
ATOM 3427 C CA . ALA B 1 226 ? 37.073 29.348 29.805 1.00 20.49 209 ALA B CA 1
ATOM 3428 C C . ALA B 1 226 ? 38.110 29.209 30.936 1.00 18.40 209 ALA B C 1
ATOM 3429 O O . ALA B 1 226 ? 39.240 28.683 30.635 1.00 19.30 209 ALA B O 1
ATOM 3431 N N . ALA B 1 227 ? 37.791 29.655 32.156 1.00 19.46 210 ALA B N 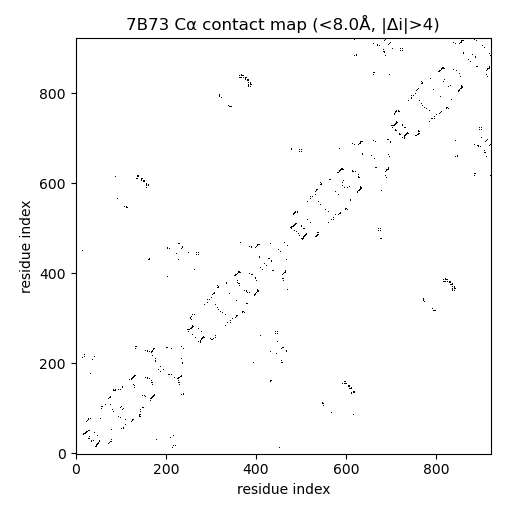1
ATOM 3432 C CA . ALA B 1 227 ? 38.753 29.721 33.289 1.00 19.23 210 ALA B CA 1
ATOM 3433 C C . ALA B 1 227 ? 38.638 28.448 34.151 1.00 19.28 210 ALA B C 1
ATOM 3434 O O . ALA B 1 227 ? 39.185 28.413 35.239 1.00 18.31 210 ALA B O 1
ATOM 3436 N N . ASP B 1 228 ? 37.962 27.388 33.688 1.00 18.95 211 ASP B N 1
ATOM 3437 C CA . ASP B 1 228 ? 37.849 26.148 34.499 1.00 19.41 211 ASP B CA 1
ATOM 3438 C C . ASP B 1 228 ? 39.230 25.545 34.785 1.00 17.54 211 ASP B C 1
ATOM 3439 O O . ASP B 1 228 ? 39.346 24.765 35.740 1.00 19.87 211 ASP B O 1
ATOM 3444 N N . CYS B 1 229 ? 40.241 25.903 34.010 1.00 18.39 212 CYS B N 1
ATOM 3445 C CA . CYS B 1 229 ? 41.617 25.387 34.163 1.00 17.98 212 CYS B CA 1
ATOM 3446 C C . CYS B 1 229 ? 42.353 26.049 35.328 1.00 18.04 212 CYS B C 1
ATOM 3447 O O . CYS B 1 229 ? 43.456 25.589 35.640 1.00 18.81 212 CYS B O 1
ATOM 3450 N N . PHE B 1 230 ? 41.819 27.139 35.870 1.00 18.26 213 PHE B N 1
ATOM 3451 C CA . PHE B 1 230 ? 42.475 27.851 36.997 1.00 17.91 213 PHE B CA 1
ATOM 3452 C C . PHE B 1 230 ? 41.891 27.397 38.319 1.00 16.48 213 PHE B C 1
ATOM 3453 O O . PHE B 1 230 ? 40.650 27.535 38.544 1.00 18.04 213 PHE B O 1
ATOM 3461 N N . VAL B 1 231 ? 42.766 26.852 39.159 1.00 18.62 214 VAL B N 1
ATOM 3462 C CA . VAL B 1 231 ? 42.430 26.417 40.542 1.00 17.97 214 VAL B CA 1
ATOM 3463 C C . VAL B 1 231 ? 43.482 26.912 41.552 1.00 17.26 214 VAL B C 1
ATOM 3464 O O . VAL B 1 231 ? 44.666 26.736 41.323 1.00 16.78 214 VAL B O 1
ATOM 3468 N N . GLY B 1 232 ? 43.022 27.524 42.643 1.00 19.10 215 GLY B N 1
ATOM 3469 C CA . GLY B 1 232 ? 43.872 27.961 43.766 1.00 17.97 215 GLY B CA 1
ATOM 3470 C C . GLY B 1 232 ? 44.857 29.028 43.332 1.00 17.90 215 GLY B C 1
ATOM 3471 O O . GLY B 1 232 ? 45.958 29.046 43.880 1.00 18.58 215 GLY B O 1
ATOM 3472 N N . GLN B 1 233 ? 44.513 29.835 42.323 1.00 16.52 216 GLN B N 1
ATOM 3473 C CA . GLN B 1 233 ? 45.531 30.745 41.753 1.00 16.57 216 GLN B CA 1
ATOM 3474 C C . GLN B 1 233 ? 45.205 32.184 42.179 1.00 16.38 216 GLN B C 1
ATOM 3475 O O . GLN B 1 233 ? 44.052 32.585 42.198 1.00 18.34 216 GLN B O 1
ATOM 3481 N N . VAL B 1 234 ? 46.256 32.927 42.494 1.00 16.71 217 VAL B N 1
ATOM 3482 C CA . VAL B 1 234 ? 46.148 34.368 42.824 1.00 17.19 217 VAL B CA 1
ATOM 3483 C C . VAL B 1 234 ? 46.610 35.153 41.597 1.00 15.92 217 VAL B C 1
ATOM 3484 O O . VAL B 1 234 ? 47.678 34.871 41.046 1.00 15.42 217 VAL B O 1
ATOM 3488 N N . PHE B 1 235 ? 45.772 36.074 41.159 1.00 15.54 218 PHE B N 1
ATOM 3489 C CA . PHE B 1 235 ? 46.082 36.905 39.976 1.00 15.94 218 PHE B CA 1
ATOM 3490 C C . PHE B 1 235 ? 46.286 38.329 40.448 1.00 14.85 218 PHE B C 1
ATOM 3491 O O . PHE B 1 235 ? 45.320 39.036 40.776 1.00 15.36 218 PHE B O 1
ATOM 3499 N N . PRO B 1 236 ? 47.535 38.813 40.459 1.00 15.31 219 PRO B N 1
ATOM 3500 C CA . PRO B 1 236 ? 47.758 40.223 40.732 1.00 15.55 219 PRO B CA 1
ATOM 3501 C C . PRO B 1 236 ? 47.110 41.086 39.644 1.00 15.04 219 PRO B C 1
ATOM 3502 O O . PRO B 1 236 ? 47.295 40.817 38.437 1.00 15.40 219 PRO B O 1
ATOM 3506 N N . VAL B 1 237 ? 46.424 42.147 40.076 1.00 15.28 220 VAL B N 1
ATOM 3507 C CA . VAL B 1 237 ? 45.866 43.167 39.155 1.00 15.62 220 VAL B CA 1
ATOM 3508 C C . VAL B 1 237 ? 46.248 44.504 39.753 1.00 16.57 220 VAL B C 1
ATOM 3509 O O . VAL B 1 237 ? 45.475 45.061 40.563 1.00 16.81 220 VAL B O 1
ATOM 3513 N N . SER B 1 238 ? 47.408 45.013 39.376 1.00 17.94 221 SER B N 1
ATOM 3514 C CA . SER B 1 238 ? 47.917 46.237 40.031 1.00 17.31 221 SER B CA 1
ATOM 3515 C C . SER B 1 238 ? 48.771 47.046 39.068 1.00 17.86 221 SER B C 1
ATOM 3516 O O . SER B 1 238 ? 49.565 47.888 39.525 1.00 16.91 221 SER B O 1
ATOM 3519 N N . GLY B 1 239 ? 48.614 46.812 37.777 1.00 17.01 222 GLY B N 1
ATOM 3520 C CA . GLY B 1 239 ? 49.332 47.653 36.793 1.00 18.33 222 GLY B CA 1
ATOM 3521 C C . GLY B 1 239 ? 50.846 47.453 36.888 1.00 19.41 222 GLY B C 1
ATOM 3522 O O . GLY B 1 239 ? 51.620 48.371 36.520 1.00 18.51 222 GLY B O 1
ATOM 3523 N N . GLY B 1 240 ? 51.281 46.326 37.420 1.00 18.24 223 GLY B N 1
ATOM 3524 C CA . GLY B 1 240 ? 52.711 45.987 37.493 1.00 18.62 223 GLY B CA 1
ATOM 3525 C C . GLY B 1 240 ? 53.322 46.365 38.836 1.00 18.47 223 GLY B C 1
ATOM 3526 O O . GLY B 1 240 ? 54.515 46.035 39.093 1.00 19.29 223 GLY B O 1
ATOM 3527 N N . TRP B 1 241 ? 52.548 47.002 39.716 1.00 17.07 224 TRP B N 1
ATOM 3528 C CA . TRP B 1 241 ? 53.032 47.342 41.086 1.00 18.34 224 TRP B CA 1
ATOM 3529 C C . TRP B 1 241 ? 53.415 46.053 41.824 1.00 18.54 224 TRP B C 1
ATOM 3530 O O . TRP B 1 241 ? 54.495 45.973 42.419 1.00 20.71 224 TRP B O 1
ATOM 3541 N N . ALA B 1 242 ? 52.604 45.026 41.631 1.00 18.67 225 ALA B N 1
ATOM 3542 C CA . ALA B 1 242 ? 52.937 43.652 42.027 1.00 19.94 225 ALA B CA 1
ATOM 3543 C C . ALA B 1 242 ? 52.454 42.749 40.892 1.00 18.29 225 ALA B C 1
ATOM 3544 O O . ALA B 1 242 ? 51.334 42.944 40.410 1.00 18.88 225 ALA B O 1
ATOM 3546 N N . VAL B 1 243 ? 53.299 41.822 40.503 1.00 19.54 226 VAL B N 1
ATOM 3547 C CA . VAL B 1 243 ? 52.982 40.839 39.435 1.00 19.58 226 VAL B CA 1
ATOM 3548 C C . VAL B 1 243 ? 53.230 39.445 40.006 1.00 23.56 226 VAL B C 1
ATOM 3549 O O . VAL B 1 243 ? 52.893 38.507 39.285 1.00 22.63 226 VAL B O 1
ATOM 3554 N N . HIS C 1 5 ? 97.324 58.820 43.183 1.00 69.91 -12 HIS C N 1
ATOM 3555 C CA . HIS C 1 5 ? 95.970 59.069 42.620 1.00 67.48 -12 HIS C CA 1
ATOM 3556 C C . HIS C 1 5 ? 96.170 59.715 41.235 1.00 62.47 -12 HIS C C 1
ATOM 3557 O O . HIS C 1 5 ? 96.183 58.978 40.202 1.00 59.03 -12 HIS C O 1
ATOM 3564 N N . HIS C 1 6 ? 96.423 61.027 41.197 1.00 51.58 -11 HIS C N 1
ATOM 3565 C CA . HIS C 1 6 ? 96.603 61.809 39.941 1.00 44.02 -11 HIS C CA 1
ATOM 3566 C C . HIS C 1 6 ? 97.820 61.335 39.143 1.00 42.25 -11 HIS C C 1
ATOM 3567 O O . HIS C 1 6 ? 97.761 61.418 37.911 1.00 46.22 -11 HIS C O 1
ATOM 3574 N N . HIS C 1 7 ? 98.906 60.983 39.834 1.00 40.64 -10 HIS C N 1
ATOM 3575 C CA . HIS C 1 7 ? 100.210 60.580 39.233 1.00 48.61 -10 HIS C CA 1
ATOM 3576 C C . HIS C 1 7 ? 100.580 59.185 39.769 1.00 54.77 -10 HIS C C 1
ATOM 3577 O O . HIS C 1 7 ? 101.239 58.433 39.023 1.00 63.37 -10 HIS C O 1
ATOM 3584 N N . SER C 1 8 ? 100.231 58.925 41.043 1.00 63.82 -9 SER C N 1
ATOM 3585 C CA . SER C 1 8 ? 99.889 57.617 41.681 1.00 65.48 -9 SER C CA 1
ATOM 3586 C C . SER C 1 8 ? 100.400 57.585 43.139 1.00 67.32 -9 SER C C 1
ATOM 3587 O O . SER C 1 8 ? 99.684 58.139 44.050 1.00 57.45 -9 SER C O 1
ATOM 3590 N N . ASN C 1 20 ? 87.219 31.476 63.106 1.00 78.11 3 ASN C N 1
ATOM 3591 C CA . ASN C 1 20 ? 86.139 31.257 62.103 1.00 72.32 3 ASN C CA 1
ATOM 3592 C C . ASN C 1 20 ? 86.449 29.993 61.290 1.00 57.89 3 ASN C C 1
ATOM 3593 O O . ASN C 1 20 ? 87.424 29.998 60.501 1.00 57.06 3 ASN C O 1
ATOM 3598 N N . SER C 1 21 ? 85.641 28.949 61.478 1.00 49.88 4 SER C N 1
ATOM 3599 C CA . SER C 1 21 ? 85.840 27.608 60.869 1.00 49.40 4 SER C CA 1
ATOM 3600 C C . SER C 1 21 ? 84.576 27.149 60.111 1.00 43.30 4 SER C C 1
ATOM 3601 O O . SER C 1 21 ? 84.485 25.968 59.753 1.00 39.90 4 SER C O 1
ATOM 3604 N N . GLN C 1 22 ? 83.649 28.063 59.807 1.00 44.74 5 GLN C N 1
ATOM 3605 C CA . GLN C 1 22 ? 82.366 27.748 59.121 1.00 39.35 5 GLN C CA 1
ATOM 3606 C C . GLN C 1 22 ? 82.634 26.991 57.804 1.00 37.27 5 GLN C C 1
ATOM 3607 O O . GLN C 1 22 ? 81.808 26.124 57.419 1.00 36.34 5 GLN C O 1
ATOM 3613 N N . LEU C 1 23 ? 83.700 27.327 57.079 1.00 30.95 6 LEU C N 1
ATOM 3614 C CA . LEU C 1 23 ? 83.995 26.676 55.773 1.00 32.41 6 LEU C CA 1
ATOM 3615 C C . LEU C 1 23 ? 85.334 25.922 55.838 1.00 35.67 6 LEU C C 1
ATOM 3616 O O . LEU C 1 23 ? 85.867 25.621 54.767 1.00 31.39 6 LEU C O 1
ATOM 3621 N N . ALA C 1 24 ? 85.852 25.646 57.043 1.00 39.25 7 ALA C N 1
ATOM 3622 C CA . ALA C 1 24 ? 87.130 24.922 57.268 1.00 39.57 7 ALA C CA 1
ATOM 3623 C C . ALA C 1 24 ? 87.178 23.653 56.413 1.00 38.18 7 ALA C C 1
ATOM 3624 O O . ALA C 1 24 ? 86.233 22.877 56.481 1.00 35.67 7 ALA C O 1
ATOM 3626 N N . GLY C 1 25 ? 88.258 23.461 55.655 1.00 42.84 8 GLY C N 1
ATOM 3627 C CA . GLY C 1 25 ? 88.559 22.195 54.959 1.00 45.19 8 GLY C CA 1
ATOM 3628 C C . GLY C 1 25 ? 87.718 22.021 53.707 1.00 44.32 8 GLY C C 1
ATOM 3629 O O . GLY C 1 25 ? 87.593 20.878 53.241 1.00 54.56 8 GLY C O 1
ATOM 3630 N N . LYS C 1 26 ? 87.135 23.110 53.206 1.00 37.60 9 LYS C N 1
ATOM 3631 C CA . LYS C 1 26 ? 86.404 23.153 51.914 1.00 36.49 9 LYS C CA 1
ATOM 3632 C C . LYS C 1 26 ? 87.271 23.863 50.878 1.00 33.46 9 LYS C C 1
ATOM 3633 O O . LYS C 1 26 ? 87.774 24.976 51.150 1.00 32.00 9 LYS C O 1
ATOM 3639 N N . ARG C 1 27 ? 87.398 23.247 49.708 1.00 31.61 10 ARG C N 1
ATOM 3640 C CA . ARG C 1 27 ? 88.050 23.892 48.555 1.00 32.78 10 ARG C CA 1
ATOM 3641 C C . ARG C 1 27 ? 86.927 24.578 47.754 1.00 29.66 10 ARG C C 1
ATOM 3642 O O . ARG C 1 27 ? 86.002 23.876 47.285 1.00 30.04 10 ARG C O 1
ATOM 3650 N N . ILE C 1 28 ? 87.000 25.893 47.621 1.00 31.28 11 ILE C N 1
ATOM 3651 C CA . ILE C 1 28 ? 85.930 26.687 46.955 1.00 27.37 11 ILE C CA 1
ATOM 3652 C C . ILE C 1 28 ? 86.550 27.392 45.775 1.00 27.58 11 ILE C C 1
ATOM 3653 O O . ILE C 1 28 ? 87.460 28.211 45.999 1.00 27.39 11 ILE C O 1
ATOM 3658 N N . LEU C 1 29 ? 86.090 27.052 44.568 1.00 28.49 12 LEU C N 1
ATOM 3659 C CA . LEU C 1 29 ? 86.488 27.774 43.343 1.00 28.25 12 LEU C CA 1
ATOM 3660 C C . LEU C 1 29 ? 85.517 28.937 43.098 1.00 27.94 12 LEU C C 1
ATOM 3661 O O . LEU C 1 29 ? 84.286 28.686 42.995 1.00 27.56 12 LEU C O 1
ATOM 3666 N N . VAL C 1 30 ? 86.075 30.140 42.988 1.00 27.06 13 VAL C N 1
ATOM 3667 C CA . VAL C 1 30 ? 85.333 31.393 42.683 1.00 26.81 13 VAL C CA 1
ATOM 3668 C C . VAL C 1 30 ? 85.752 31.858 41.297 1.00 29.27 13 VAL C C 1
ATOM 3669 O O . VAL C 1 30 ? 86.931 32.202 41.114 1.00 29.73 13 VAL C O 1
ATOM 3673 N N . THR C 1 31 ? 84.800 31.907 40.364 1.00 26.74 14 THR C N 1
ATOM 3674 C CA . THR C 1 31 ? 85.021 32.430 38.993 1.00 25.73 14 THR C CA 1
ATOM 3675 C C . THR C 1 31 ? 85.056 33.955 39.013 1.00 26.20 14 THR C C 1
ATOM 3676 O O . THR C 1 31 ? 84.561 34.568 39.992 1.00 25.47 14 THR C O 1
ATOM 3680 N N . GLN C 1 32 ? 85.637 34.523 37.953 1.00 26.40 15 GLN C N 1
ATOM 3681 C CA . GLN C 1 32 ? 85.861 35.977 37.797 1.00 27.08 15 GLN C CA 1
ATOM 3682 C C . GLN C 1 32 ? 86.147 36.567 39.184 1.00 26.94 15 GLN C C 1
ATOM 3683 O O . GLN C 1 32 ? 85.523 37.560 39.580 1.00 26.92 15 GLN C O 1
ATOM 3689 N N . ALA C 1 33 ? 87.094 35.966 39.894 1.00 27.97 16 ALA C N 1
ATOM 3690 C CA . ALA C 1 33 ? 87.394 36.255 41.315 1.00 31.10 16 ALA C CA 1
ATOM 3691 C C . ALA C 1 33 ? 87.800 37.719 41.497 1.00 28.30 16 ALA C C 1
ATOM 3692 O O . ALA C 1 33 ? 87.742 38.181 42.632 1.00 28.11 16 ALA C O 1
ATOM 3694 N N . ASP C 1 34 ? 88.175 38.424 40.424 1.00 29.25 17 ASP C N 1
ATOM 3695 C CA . ASP C 1 34 ? 88.609 39.844 40.501 1.00 34.64 17 ASP C CA 1
ATOM 3696 C C . ASP C 1 34 ? 87.439 40.794 40.214 1.00 34.99 17 ASP C C 1
ATOM 3697 O O . ASP C 1 34 ? 87.674 42.010 40.241 1.00 33.76 17 ASP C O 1
ATOM 3702 N N . THR C 1 35 ? 86.329 40.192 40.019 1.00 30.79 18 THR C N 1
ATOM 3703 C CA . THR C 1 35 ? 85.259 41.072 39.451 1.00 32.85 18 THR C CA 1
ATOM 3704 C C . THR C 1 35 ? 83.936 40.946 40.199 1.00 32.37 18 THR C C 1
ATOM 3705 O O . THR C 1 35 ? 83.730 39.884 40.871 1.00 31.68 18 THR C O 1
ATOM 3709 N N . PHE C 1 36 ? 82.891 41.889 40.288 1.00 33.06 19 PHE C N 1
ATOM 3710 C CA . PHE C 1 36 ? 81.522 41.782 40.859 1.00 32.13 19 PHE C CA 1
ATOM 3711 C C . PHE C 1 36 ? 81.750 41.399 42.331 1.00 28.65 19 PHE C C 1
ATOM 3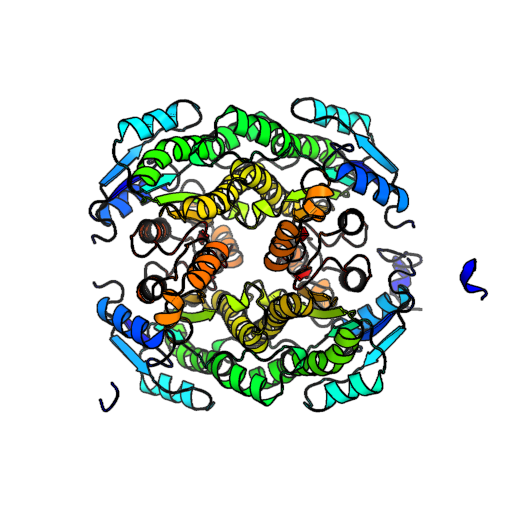712 O O . PHE C 1 36 ? 82.457 42.101 43.028 1.00 30.31 19 PHE C O 1
ATOM 3720 N N . MET C 1 37 ? 81.243 40.260 42.768 1.00 28.95 20 MET C N 1
ATOM 3721 C CA . MET C 1 37 ? 81.311 39.844 44.177 1.00 27.95 20 MET C CA 1
ATOM 3722 C C . MET C 1 37 ? 82.603 39.055 44.458 1.00 25.53 20 MET C C 1
ATOM 3723 O O . MET C 1 37 ? 82.823 38.739 45.626 1.00 27.62 20 MET C O 1
ATOM 3728 N N . GLY C 1 38 ? 83.393 38.738 43.421 1.00 28.75 21 GLY C N 1
ATOM 3729 C CA . GLY C 1 38 ? 84.633 37.931 43.519 1.00 28.84 21 GLY C CA 1
ATOM 3730 C C . GLY C 1 38 ? 85.515 38.361 44.687 1.00 27.21 21 GLY C C 1
ATOM 3731 O O . GLY C 1 38 ? 85.794 37.564 45.572 1.00 27.76 21 GLY C O 1
ATOM 3732 N N . PRO C 1 39 ? 86.008 39.619 44.717 1.00 30.30 22 PRO C N 1
ATOM 3733 C CA . PRO C 1 39 ? 86.963 40.013 45.758 1.00 30.69 22 PRO C CA 1
ATOM 3734 C C . PRO C 1 39 ? 86.437 39.749 47.173 1.00 32.25 22 PRO C C 1
ATOM 3735 O O . PRO C 1 39 ? 87.125 39.085 47.939 1.00 30.24 22 PRO C O 1
ATOM 3739 N N . THR C 1 40 ? 85.221 40.217 47.486 1.00 29.78 23 THR C N 1
ATOM 3740 C CA . THR C 1 40 ? 84.634 40.092 48.843 1.00 28.14 23 THR C CA 1
ATOM 3741 C C . THR C 1 40 ? 84.371 38.615 49.149 1.00 27.25 23 THR C C 1
ATOM 3742 O O . THR C 1 40 ? 84.654 38.186 50.251 1.00 26.42 23 THR C O 1
ATOM 3746 N N . LEU C 1 41 ? 83.873 37.841 48.185 1.00 25.53 24 LEU C N 1
ATOM 3747 C CA . LEU C 1 41 ? 83.651 36.404 48.410 1.00 25.31 24 LEU C CA 1
ATOM 3748 C C . LEU C 1 41 ? 84.983 35.740 48.797 1.00 28.70 24 LEU C C 1
ATOM 3749 O O . LEU C 1 41 ? 84.976 34.897 49.689 1.00 28.71 24 LEU C O 1
ATOM 3754 N N . CYS C 1 42 ? 86.060 36.082 48.092 1.00 29.81 25 CYS C N 1
ATOM 3755 C CA . CYS C 1 42 ? 87.377 35.416 48.288 1.00 32.45 25 CYS C CA 1
ATOM 3756 C C . CYS C 1 42 ? 87.861 35.749 49.703 1.00 30.21 25 CYS C C 1
ATOM 3757 O O . CYS C 1 42 ? 88.195 34.798 50.448 1.00 29.59 25 CYS C O 1
ATOM 3760 N N . GLU C 1 43 ? 87.862 37.033 50.058 1.00 32.61 26 GLU C N 1
ATOM 3761 C CA . GLU C 1 43 ? 88.201 37.559 51.406 1.00 34.66 26 GLU C CA 1
ATOM 3762 C C . GLU C 1 43 ? 87.392 36.816 52.475 1.00 36.17 26 GLU C C 1
ATOM 3763 O O . GLU C 1 43 ? 88.002 36.247 53.403 1.00 30.06 26 GLU C O 1
ATOM 3769 N N . VAL C 1 44 ? 86.054 36.845 52.389 1.00 31.47 27 VAL C N 1
ATOM 3770 C CA . VAL C 1 44 ? 85.178 36.289 53.465 1.00 30.60 27 VAL C CA 1
ATOM 3771 C C . VAL C 1 44 ? 85.337 34.768 53.548 1.00 28.85 27 VAL C C 1
ATOM 3772 O O . VAL C 1 44 ? 85.337 34.212 54.660 1.00 31.64 27 VAL C O 1
ATOM 3776 N N . PHE C 1 45 ? 85.370 34.075 52.410 1.00 31.26 28 PHE C N 1
ATOM 3777 C CA . PHE C 1 45 ? 85.458 32.597 52.413 1.00 29.97 28 PHE C CA 1
ATOM 3778 C C . PHE C 1 45 ? 86.771 32.183 53.116 1.00 30.66 28 PHE C C 1
ATOM 3779 O O . PHE C 1 45 ? 86.727 31.219 53.939 1.00 29.38 28 PHE C O 1
ATOM 3787 N N . ALA C 1 46 ? 87.862 32.897 52.828 1.00 31.53 29 ALA C N 1
ATOM 3788 C CA . ALA C 1 46 ? 89.213 32.675 53.399 1.00 33.64 29 ALA C CA 1
ATOM 3789 C C . ALA C 1 46 ? 89.153 32.946 54.906 1.00 33.74 29 ALA C C 1
ATOM 3790 O O . ALA C 1 46 ? 89.635 32.094 55.674 1.00 36.23 29 ALA C O 1
ATOM 3792 N N . GLU C 1 47 ? 88.476 34.025 55.316 1.00 35.30 30 GLU C N 1
ATOM 3793 C CA . GLU C 1 47 ? 88.246 34.365 56.750 1.00 39.44 30 GLU C CA 1
ATOM 3794 C C . GLU C 1 47 ? 87.595 33.188 57.480 1.00 39.77 30 GLU C C 1
ATOM 3795 O O . GLU C 1 47 ? 87.824 33.035 58.709 1.00 38.11 30 GLU C O 1
ATOM 3801 N N . MET C 1 48 ? 86.780 32.401 56.787 1.00 35.82 31 MET C N 1
ATOM 3802 C CA . MET C 1 48 ? 86.003 31.327 57.445 1.00 40.71 31 MET C CA 1
ATOM 3803 C C . MET C 1 48 ? 86.645 29.971 57.219 1.00 34.94 31 MET C C 1
ATOM 3804 O O . MET C 1 48 ? 85.996 28.986 57.553 1.00 36.77 31 MET C O 1
ATOM 3809 N N . GLY C 1 49 ? 87.883 29.936 56.714 1.00 35.07 32 GLY C N 1
ATOM 3810 C CA . GLY C 1 49 ? 88.704 28.714 56.750 1.00 38.01 32 GLY C CA 1
ATOM 3811 C C . GLY C 1 49 ? 88.706 27.973 55.435 1.00 36.69 32 GLY C C 1
ATOM 3812 O O . GLY C 1 49 ? 89.339 26.910 55.371 1.00 36.40 32 GLY C O 1
ATOM 3813 N N . ALA C 1 50 ? 88.016 28.478 54.409 1.00 35.75 33 ALA C N 1
ATOM 3814 C CA . ALA C 1 50 ? 88.002 27.824 53.080 1.00 34.50 33 ALA C CA 1
ATOM 3815 C C . ALA C 1 50 ? 89.398 27.931 52.445 1.00 31.22 33 ALA C C 1
ATOM 3816 O O . ALA C 1 50 ? 90.046 28.979 52.600 1.00 30.45 33 ALA C O 1
ATOM 3818 N N . GLU C 1 51 ? 89.768 26.923 51.663 1.00 31.92 34 GLU C N 1
ATOM 3819 C CA . GLU C 1 51 ? 90.869 27.005 50.680 1.00 34.14 34 GLU C CA 1
ATOM 3820 C C . GLU C 1 51 ? 90.241 27.543 49.383 1.00 31.55 34 GLU C C 1
ATOM 3821 O O . GLU C 1 51 ? 89.470 26.826 48.739 1.00 31.85 34 GLU C O 1
ATOM 3827 N N . VAL C 1 52 ? 90.531 28.787 49.049 1.00 30.25 35 VAL C N 1
ATOM 3828 C CA . VAL C 1 52 ? 89.866 29.522 47.945 1.00 32.20 35 VAL C CA 1
ATOM 3829 C C . VAL C 1 52 ? 90.713 29.347 46.693 1.00 36.47 35 VAL C C 1
ATOM 3830 O O . VAL C 1 52 ? 91.912 29.676 46.752 1.00 35.51 35 VAL C O 1
ATOM 3834 N N . ILE C 1 53 ? 90.114 28.837 45.620 1.00 33.79 36 ILE C N 1
ATOM 3835 C CA . ILE C 1 53 ? 90.711 28.863 44.258 1.00 31.78 36 ILE C CA 1
ATOM 3836 C C . ILE C 1 53 ? 90.111 30.064 43.533 1.00 32.40 36 ILE C C 1
ATOM 3837 O O . ILE C 1 53 ? 88.931 29.999 43.097 1.00 34.06 36 ILE C O 1
ATOM 3842 N N . ALA C 1 54 ? 90.900 31.115 43.368 1.00 32.53 37 ALA C N 1
ATOM 3843 C CA . ALA C 1 54 ? 90.444 32.366 42.731 1.00 35.41 37 ALA C CA 1
ATOM 3844 C C . ALA C 1 54 ? 90.834 32.321 41.255 1.00 38.07 37 ALA C C 1
ATOM 3845 O O . ALA C 1 54 ? 92.014 32.465 40.983 1.00 35.27 37 ALA C O 1
ATOM 3847 N N . ASP C 1 55 ? 89.872 32.131 40.350 1.00 33.56 38 ASP C N 1
ATOM 3848 C CA . ASP C 1 55 ? 90.106 32.200 38.890 1.00 35.10 38 ASP C CA 1
ATOM 3849 C C . ASP C 1 55 ? 89.607 33.540 38.361 1.00 33.50 38 ASP C C 1
ATOM 3850 O O . ASP C 1 55 ? 88.437 33.890 38.612 1.00 34.35 38 ASP C O 1
ATOM 3855 N N . ASN C 1 56 ? 90.462 34.246 37.614 1.00 33.34 39 ASN C N 1
ATOM 3856 C CA . ASN C 1 56 ? 90.218 35.638 37.175 1.00 38.55 39 ASN C CA 1
ATOM 3857 C C . ASN C 1 56 ? 89.717 35.725 35.730 1.00 37.80 39 ASN C C 1
ATOM 3858 O O . ASN C 1 56 ? 89.359 36.845 35.327 1.00 43.99 39 ASN C O 1
ATOM 3863 N N . ASN C 1 57 ? 89.618 34.618 35.000 1.00 37.38 40 ASN C N 1
ATOM 3864 C CA . ASN C 1 57 ? 89.295 34.627 33.545 1.00 38.36 40 ASN C CA 1
ATOM 3865 C C . ASN C 1 57 ? 87.847 35.060 33.281 1.00 37.26 40 ASN C C 1
ATOM 3866 O O . ASN C 1 57 ? 86.933 34.512 33.912 1.00 34.54 40 ASN C O 1
ATOM 3871 N N . LEU C 1 58 ? 87.645 35.969 32.335 1.00 38.56 41 LEU C N 1
ATOM 3872 C CA . LEU C 1 58 ? 86.353 36.065 31.610 1.00 37.11 41 LEU C CA 1
ATOM 3873 C C . LEU C 1 58 ? 86.186 34.719 30.882 1.00 38.07 41 LEU C C 1
ATOM 3874 O O . LEU C 1 58 ? 87.188 34.157 30.402 1.00 36.78 41 LEU C O 1
ATOM 3879 N N . LEU C 1 59 ? 84.983 34.156 30.877 1.00 35.06 42 LEU C N 1
ATOM 3880 C CA . LEU C 1 59 ? 84.771 32.769 30.393 1.00 33.06 42 LEU C CA 1
ATOM 3881 C C . LEU C 1 59 ? 83.959 32.784 29.094 1.00 34.07 42 LEU C C 1
ATOM 3882 O O . LEU C 1 59 ? 83.121 31.904 28.915 1.00 37.05 42 LEU C O 1
ATOM 3887 N N . THR C 1 60 ? 84.250 33.721 28.182 1.00 34.09 43 THR C N 1
ATOM 3888 C CA . THR C 1 60 ? 83.656 33.745 26.823 1.00 36.73 43 THR C CA 1
ATOM 3889 C C . THR C 1 60 ? 84.188 32.543 26.029 1.00 37.23 43 THR C C 1
ATOM 3890 O O . THR C 1 60 ? 83.420 31.986 25.250 1.00 31.54 43 THR C O 1
ATOM 3894 N N . ASP C 1 61 ? 85.426 32.106 26.261 1.00 32.06 44 ASP C N 1
ATOM 3895 C CA . ASP C 1 61 ? 85.974 30.931 25.531 1.00 35.16 44 ASP C CA 1
ATOM 3896 C C . ASP C 1 61 ? 85.290 29.651 26.011 1.00 31.14 44 ASP C C 1
ATOM 3897 O O . ASP C 1 61 ? 85.409 29.273 27.172 1.00 27.47 44 ASP C O 1
ATOM 3902 N N . PRO C 1 62 ? 84.597 28.903 25.126 1.00 29.77 45 PRO C N 1
ATOM 3903 C CA . PRO C 1 62 ? 83.914 27.676 25.524 1.00 31.94 45 PRO C CA 1
ATOM 3904 C C . PRO C 1 62 ? 84.764 26.583 26.175 1.00 34.31 45 PRO C C 1
ATOM 3905 O O . PRO C 1 62 ? 84.192 25.819 26.926 1.00 31.98 45 PRO C O 1
ATOM 3909 N N . ALA C 1 63 ? 86.067 26.510 25.856 1.00 34.86 46 ALA C N 1
ATOM 3910 C CA . ALA C 1 63 ? 86.977 25.432 26.320 1.00 34.66 46 ALA C CA 1
ATOM 3911 C C . ALA C 1 63 ? 87.466 25.728 27.737 1.00 34.90 46 ALA C C 1
ATOM 3912 O O . ALA C 1 63 ? 87.939 24.788 28.422 1.00 33.43 46 ALA C O 1
ATOM 3914 N N . LEU C 1 64 ? 87.358 26.979 28.174 1.00 33.82 47 LEU C N 1
ATOM 3915 C CA . LEU C 1 64 ? 88.106 27.447 29.364 1.00 36.37 47 LEU C CA 1
ATOM 3916 C C . LEU C 1 64 ? 87.472 26.887 30.646 1.00 35.57 47 LEU C C 1
ATOM 3917 O O . LEU C 1 64 ? 88.196 26.422 31.512 1.00 30.58 47 LEU C O 1
ATOM 3922 N N . PRO C 1 65 ? 86.122 26.846 30.858 1.00 31.40 48 PRO C N 1
ATOM 3923 C CA . PRO C 1 65 ? 85.596 26.264 32.107 1.00 29.49 48 PRO C CA 1
ATOM 3924 C C . PRO C 1 65 ? 86.056 24.837 32.450 1.00 29.11 48 PRO C C 1
ATOM 3925 O O . PRO C 1 65 ? 86.376 24.581 33.590 1.00 31.11 48 PRO C O 1
ATOM 3929 N N . ALA C 1 66 ? 86.073 23.916 31.486 1.00 30.63 49 ALA C N 1
ATOM 3930 C CA . ALA C 1 66 ? 86.579 22.536 31.716 1.00 32.83 49 ALA C CA 1
ATOM 3931 C C . ALA C 1 66 ? 88.058 22.583 32.136 1.00 30.71 49 ALA C C 1
ATOM 3932 O O . ALA C 1 66 ? 88.426 21.842 33.078 1.00 33.24 49 ALA C O 1
ATOM 3934 N N . LYS C 1 67 ? 88.872 23.416 31.484 1.00 33.81 50 LYS C N 1
ATOM 3935 C CA . LYS C 1 67 ? 90.334 23.528 31.805 1.00 36.94 50 LYS C CA 1
ATOM 3936 C C . LYS C 1 67 ? 90.463 23.975 33.264 1.00 37.27 50 LYS C C 1
ATOM 3937 O O . LYS C 1 67 ? 91.204 23.357 34.033 1.00 35.59 50 LYS C O 1
ATOM 3943 N N . ILE C 1 68 ? 89.756 25.043 33.639 1.00 36.36 51 ILE C N 1
ATOM 3944 C CA . ILE C 1 68 ? 89.862 25.650 34.995 1.00 32.83 51 ILE C CA 1
ATOM 3945 C C . ILE C 1 68 ? 89.464 24.602 36.028 1.00 32.09 51 ILE C C 1
ATOM 3946 O O . ILE C 1 68 ? 90.154 24.468 37.054 1.00 33.86 51 ILE C O 1
ATOM 3951 N N . ILE C 1 69 ? 88.356 23.902 35.793 1.00 33.08 52 ILE C N 1
ATOM 3952 C CA . ILE C 1 69 ? 87.855 22.894 36.764 1.00 31.60 52 ILE C CA 1
ATOM 3953 C C . ILE C 1 69 ? 88.856 21.729 36.818 1.00 35.83 52 ILE C C 1
ATOM 3954 O O . ILE C 1 69 ? 89.159 21.280 37.940 1.00 31.36 52 ILE C O 1
ATOM 3959 N N . GLN C 1 70 ? 89.307 21.234 35.659 1.00 36.17 53 GLN C N 1
ATOM 3960 C CA . GLN C 1 70 ? 90.307 20.125 35.612 1.00 38.77 53 GLN C CA 1
ATOM 3961 C C . GLN C 1 70 ? 91.506 20.501 36.487 1.00 36.68 53 GLN C C 1
ATOM 3962 O O . GLN C 1 70 ? 91.812 19.727 37.401 1.00 39.02 53 GLN C O 1
ATOM 3968 N N . GLN C 1 71 ? 92.079 21.688 36.265 1.00 35.93 54 GLN C N 1
ATOM 3969 C CA . GLN C 1 71 ? 93.354 22.151 36.884 1.00 40.56 54 GLN C CA 1
ATOM 3970 C C . GLN C 1 71 ? 93.178 22.340 38.392 1.00 42.92 54 GLN C C 1
ATOM 3971 O O . GLN C 1 71 ? 94.161 22.160 39.127 1.00 36.73 54 GLN C O 1
ATOM 3977 N N . ALA C 1 72 ? 91.970 22.671 38.864 1.00 34.62 55 ALA C N 1
ATOM 3978 C CA . ALA C 1 72 ? 91.721 22.942 40.299 1.00 35.02 55 ALA C CA 1
ATOM 3979 C C . ALA C 1 72 ? 91.682 21.639 41.108 1.00 31.82 55 ALA C C 1
ATOM 3980 O O . ALA C 1 72 ? 91.781 21.712 42.329 1.00 40.70 55 ALA C O 1
ATOM 3982 N N . GLY C 1 73 ? 91.437 20.498 40.481 1.00 33.74 56 GLY C N 1
ATOM 3983 C CA . GLY C 1 73 ? 91.331 19.222 41.204 1.00 34.37 56 GLY C CA 1
ATOM 3984 C C . GLY C 1 73 ? 90.070 19.131 42.049 1.00 35.84 56 GLY C C 1
ATOM 3985 O O . GLY C 1 73 ? 88.960 19.350 41.483 1.00 37.68 56 GLY C O 1
ATOM 3986 N N . HIS C 1 74 ? 90.198 18.775 43.329 1.00 34.40 57 HIS C N 1
ATOM 3987 C CA . HIS C 1 74 ? 89.059 18.538 44.250 1.00 32.38 57 HIS C CA 1
ATOM 3988 C C . HIS C 1 74 ? 88.348 19.875 44.526 1.00 33.99 57 HIS C C 1
ATOM 3989 O O . HIS C 1 74 ? 88.992 20.793 45.072 1.00 31.35 57 HIS C O 1
ATOM 3996 N N . ILE C 1 75 ? 87.080 19.993 44.131 1.00 32.80 58 ILE C N 1
ATOM 3997 C CA . ILE C 1 75 ? 86.227 21.192 44.432 1.00 30.94 58 ILE C CA 1
ATOM 3998 C C . ILE C 1 75 ? 85.031 20.739 45.269 1.00 28.06 58 ILE C C 1
ATOM 3999 O O . ILE C 1 75 ? 84.244 19.907 44.754 1.00 27.34 58 ILE C O 1
ATOM 4004 N N . ASP C 1 76 ? 84.923 21.254 46.492 1.00 28.21 59 ASP C N 1
ATOM 4005 C CA . ASP C 1 76 ? 83.770 21.067 47.393 1.00 27.55 59 ASP C CA 1
ATOM 4006 C C . ASP C 1 76 ? 82.636 22.039 46.995 1.00 27.46 59 ASP C C 1
ATOM 4007 O O . ASP C 1 76 ? 81.455 21.604 47.060 1.00 23.73 59 ASP C O 1
ATOM 4012 N N . VAL C 1 77 ? 82.976 23.264 46.604 1.00 26.55 60 VAL C N 1
ATOM 4013 C CA . VAL C 1 77 ? 81.955 24.318 46.305 1.00 26.91 60 VAL C CA 1
ATOM 4014 C C . VAL C 1 77 ? 82.410 25.079 45.075 1.00 23.81 60 VAL C C 1
ATOM 4015 O O . VAL C 1 77 ? 83.561 25.571 45.080 1.00 27.06 60 VAL C O 1
ATOM 4019 N N . LEU C 1 78 ? 81.552 25.182 44.064 1.00 25.44 61 LEU C N 1
ATOM 4020 C CA . LEU C 1 78 ? 81.797 26.059 42.906 1.00 21.60 61 LEU C CA 1
ATOM 4021 C C . LEU C 1 78 ? 80.892 27.289 43.062 1.00 25.07 61 LEU C C 1
ATOM 4022 O O . LEU C 1 78 ? 79.659 27.116 43.186 1.00 23.09 61 LEU C O 1
ATOM 4027 N N . VAL C 1 79 ? 81.483 28.469 43.072 1.00 23.72 62 VAL C N 1
ATOM 4028 C CA . VAL C 1 79 ? 80.727 29.739 43.110 1.00 23.44 62 VAL C CA 1
ATOM 4029 C C . VAL C 1 79 ? 80.816 30.330 41.725 1.00 25.03 62 VAL C C 1
ATOM 4030 O O . VAL C 1 79 ? 81.914 30.798 41.298 1.00 23.15 62 VAL C O 1
ATOM 4034 N N . ILE C 1 80 ? 79.682 30.366 41.052 1.00 24.31 63 ILE C N 1
ATOM 4035 C CA . ILE C 1 80 ? 79.595 30.862 39.663 1.00 22.88 63 ILE C CA 1
ATOM 4036 C C . ILE C 1 80 ? 79.276 32.335 39.748 1.00 24.14 63 ILE C C 1
ATOM 4037 O O . ILE C 1 80 ? 78.052 32.717 39.823 1.00 21.45 63 ILE C O 1
ATOM 4042 N N . ASN C 1 81 ? 80.342 33.127 39.725 1.00 21.83 64 ASN C N 1
ATOM 4043 C CA . ASN C 1 81 ? 80.364 34.595 39.745 1.00 23.07 64 ASN C CA 1
ATOM 4044 C C . ASN C 1 81 ? 80.692 35.020 38.321 1.00 24.50 64 ASN C C 1
ATOM 4045 O O . ASN C 1 81 ? 81.842 34.834 37.901 1.00 25.54 64 ASN C O 1
ATOM 4050 N N . LEU C 1 82 ? 79.682 35.425 37.554 1.00 24.00 65 LEU C N 1
ATOM 4051 C CA . LEU C 1 82 ? 79.864 35.811 36.134 1.00 23.57 65 LEU C CA 1
ATOM 4052 C C . LEU C 1 82 ? 79.276 37.198 35.962 1.00 29.00 65 LEU C C 1
ATOM 4053 O O . LEU C 1 82 ? 78.158 37.445 36.474 1.00 26.00 65 LEU C O 1
ATOM 4058 N N . ALA C 1 83 ? 79.991 38.083 35.275 1.00 26.50 66 ALA C N 1
ATOM 4059 C CA . ALA C 1 83 ? 79.527 39.466 35.124 1.00 28.86 66 ALA C CA 1
ATOM 4060 C C . ALA C 1 83 ? 80.285 40.136 34.000 1.00 29.25 66 ALA C C 1
ATOM 4061 O O . ALA C 1 83 ? 81.475 39.847 33.834 1.00 30.67 66 ALA C O 1
ATOM 4063 N N . ILE C 1 84 ? 79.582 41.030 33.333 1.00 27.65 67 ILE C N 1
ATOM 4064 C CA . ILE C 1 84 ? 80.148 42.143 32.538 1.00 29.05 67 ILE C CA 1
ATOM 4065 C C . ILE C 1 84 ? 79.359 43.364 32.951 1.00 30.37 67 ILE C C 1
ATOM 4066 O O . ILE C 1 84 ? 78.256 43.222 33.481 1.00 27.72 67 ILE C O 1
ATOM 4071 N N . PRO C 1 85 ? 79.840 44.588 32.668 1.00 30.47 68 PRO C N 1
ATOM 4072 C CA . PRO C 1 85 ? 79.057 45.778 32.972 1.00 30.28 68 PRO C CA 1
ATOM 4073 C C . PRO C 1 85 ? 77.701 45.656 32.248 1.00 29.60 68 PRO C C 1
ATOM 4074 O O . PRO C 1 85 ? 77.650 45.299 31.067 1.00 29.32 68 PRO C O 1
ATOM 4078 N N . ALA C 1 86 ? 76.614 45.886 32.961 1.00 26.63 69 ALA C N 1
ATOM 4079 C CA . ALA C 1 86 ? 75.259 45.676 32.397 1.00 24.97 69 ALA C CA 1
ATOM 4080 C C . ALA C 1 86 ? 75.000 46.690 31.295 1.00 24.41 69 ALA C C 1
ATOM 4081 O O . ALA C 1 86 ? 75.119 47.891 31.499 1.00 22.59 69 ALA C O 1
ATOM 4083 N N . PRO C 1 87 ? 74.566 46.245 30.107 1.00 24.17 70 PRO C N 1
ATOM 4084 C CA . PRO C 1 87 ? 74.095 47.166 29.092 1.00 25.37 70 PRO C CA 1
ATOM 4085 C C . PRO C 1 87 ? 72.879 47.925 29.630 1.00 26.04 70 PRO C C 1
ATOM 4086 O O . PRO C 1 87 ? 72.107 47.368 30.402 1.00 23.76 70 PRO C O 1
ATOM 4090 N N . PHE C 1 88 ? 72.689 49.164 29.203 1.00 25.25 71 PHE C N 1
ATOM 4091 C CA . PHE C 1 88 ? 71.483 49.944 29.578 1.00 25.57 71 PHE C CA 1
ATOM 4092 C C . PHE C 1 88 ? 70.792 50.444 28.318 1.00 22.33 71 PHE C C 1
ATOM 4093 O O . PHE C 1 88 ? 69.946 51.394 28.406 1.00 23.12 71 PHE C O 1
ATOM 4101 N N . THR C 1 89 ? 71.048 49.765 27.192 1.00 21.90 72 THR C N 1
ATOM 4102 C CA . THR C 1 89 ? 70.404 50.044 25.894 1.00 22.34 72 THR C CA 1
ATOM 4103 C C . THR C 1 89 ? 68.881 49.960 26.045 1.00 20.70 72 THR C C 1
ATOM 4104 O O . THR C 1 89 ? 68.406 48.989 26.670 1.00 20.87 72 THR C O 1
ATOM 4108 N N . LYS C 1 90 ? 68.169 50.912 25.461 1.00 21.09 73 LYS C N 1
ATOM 4109 C CA . LYS C 1 90 ? 66.706 50.874 25.288 1.00 20.68 73 LYS C CA 1
ATOM 4110 C C . LYS C 1 90 ? 66.336 49.573 24.620 1.00 20.32 73 LYS C C 1
ATOM 4111 O O . LYS C 1 90 ? 67.006 49.158 23.652 1.00 22.06 73 LYS C O 1
ATOM 4117 N N . GLY C 1 91 ? 65.266 48.969 25.111 1.00 21.15 74 GLY C N 1
ATOM 4118 C CA . GLY C 1 91 ? 64.819 47.668 24.631 1.00 20.24 74 GLY C CA 1
ATOM 4119 C C . GLY C 1 91 ? 64.648 47.587 23.121 1.00 20.92 74 GLY C C 1
ATOM 4120 O O . GLY C 1 91 ? 64.967 46.523 22.560 1.00 22.12 74 GLY C O 1
ATOM 4121 N N . GLU C 1 92 ? 64.094 48.621 22.486 1.00 20.50 75 GLU C N 1
ATOM 4122 C CA . GLU C 1 92 ? 63.819 48.624 21.027 1.00 21.82 75 GLU C CA 1
ATOM 4123 C C . GLU C 1 92 ? 65.114 48.760 20.211 1.00 23.85 75 GLU C C 1
ATOM 4124 O O . GLU C 1 92 ? 65.024 48.554 18.989 1.00 23.22 75 GLU C O 1
ATOM 4130 N N . LEU C 1 93 ? 66.260 49.095 20.812 1.00 22.54 76 LEU C N 1
ATOM 4131 C CA . LEU C 1 93 ? 67.527 49.363 20.073 1.00 23.01 76 LEU C CA 1
ATOM 4132 C C . LEU C 1 93 ? 68.562 48.269 20.283 1.00 22.95 76 LEU C C 1
ATOM 4133 O O . LEU C 1 93 ? 69.659 48.394 19.775 1.00 26.21 76 LEU C O 1
ATOM 4138 N N . VAL C 1 94 ? 68.238 47.201 20.992 1.00 21.87 77 VAL C N 1
ATOM 4139 C CA . VAL C 1 94 ? 69.222 46.130 21.293 1.00 22.34 77 VAL C CA 1
ATOM 4140 C C . VAL C 1 94 ? 69.561 45.393 19.991 1.00 21.13 77 VAL C C 1
ATOM 4141 O O . VAL C 1 94 ? 68.653 45.025 19.272 1.00 21.96 77 VAL C O 1
ATOM 4145 N N . ASP C 1 95 ? 70.848 45.083 19.790 1.00 24.47 78 ASP C N 1
ATOM 4146 C CA . ASP C 1 95 ? 71.325 44.343 18.606 1.00 25.41 78 ASP C CA 1
ATOM 4147 C C . ASP C 1 95 ? 71.967 43.033 19.040 1.00 25.06 78 ASP C C 1
ATOM 4148 O O . ASP C 1 95 ? 72.136 42.787 20.270 1.00 24.80 78 ASP C O 1
ATOM 4153 N N . ASP C 1 96 ? 72.245 42.190 18.045 1.00 23.92 79 ASP C N 1
ATOM 4154 C CA . ASP C 1 96 ? 72.812 40.843 18.230 1.00 24.20 79 ASP C CA 1
ATOM 4155 C C . ASP C 1 96 ? 74.129 40.934 18.993 1.00 23.74 79 ASP C C 1
ATOM 4156 O O . ASP C 1 96 ? 74.371 40.049 19.785 1.00 24.19 79 ASP C O 1
ATOM 4161 N N . SER C 1 97 ? 74.948 41.956 18.768 1.00 23.54 80 SER C N 1
ATOM 4162 C CA . SER C 1 97 ? 76.274 42.032 19.439 1.00 24.88 80 SER C CA 1
ATOM 4163 C C . SER C 1 97 ? 76.092 42.134 20.951 1.00 24.95 80 SER C C 1
ATOM 4164 O O . SER C 1 97 ? 76.787 41.396 21.662 1.00 24.60 80 SER C O 1
ATOM 4167 N N . GLU C 1 98 ? 75.162 42.982 21.379 1.00 22.99 81 GLU C N 1
ATOM 4168 C CA . GLU C 1 98 ? 74.864 43.143 22.831 1.00 23.20 81 GLU C CA 1
ATOM 4169 C C . GLU C 1 98 ? 74.333 41.819 23.396 1.00 23.26 81 GLU C C 1
ATOM 4170 O O . GLU C 1 98 ? 74.801 41.359 24.469 1.00 21.78 81 GLU C O 1
ATOM 4176 N N . TRP C 1 99 ? 73.366 41.236 22.701 1.00 22.66 82 TRP C N 1
ATOM 4177 C CA . TRP C 1 99 ? 72.735 39.988 23.197 1.00 21.41 82 TRP C CA 1
ATOM 4178 C C . TRP C 1 99 ? 73.802 38.922 23.345 1.00 21.86 82 TRP C C 1
ATOM 4179 O O . TRP C 1 99 ? 73.931 38.317 24.417 1.00 20.71 82 TRP C O 1
ATOM 4190 N N . SER C 1 100 ? 74.616 38.758 22.292 1.00 23.76 83 SER C N 1
ATOM 4191 C CA . SER C 1 100 ? 75.649 37.697 22.256 1.00 25.06 83 SER C CA 1
ATOM 4192 C C . SER C 1 100 ? 76.705 37.956 23.336 1.00 23.44 83 SER C C 1
ATOM 4193 O O . SER C 1 100 ? 77.080 36.995 24.027 1.00 25.30 83 SER C O 1
ATOM 4196 N N . ALA C 1 101 ? 77.137 39.198 23.532 1.00 22.97 84 ALA C N 1
ATOM 4197 C CA . ALA C 1 101 ? 78.232 39.497 24.488 1.00 25.96 84 ALA C CA 1
ATOM 4198 C C . ALA C 1 101 ? 77.749 39.183 25.911 1.00 24.68 84 ALA C C 1
ATOM 4199 O O . ALA C 1 101 ? 78.508 38.586 26.716 1.00 26.12 84 ALA C O 1
ATOM 4201 N N . THR C 1 102 ? 76.491 39.520 26.198 1.00 23.81 85 THR C N 1
ATOM 4202 C CA . THR C 1 102 ? 75.926 39.362 27.561 1.00 23.66 85 THR C CA 1
ATOM 4203 C C . THR C 1 102 ? 75.685 37.890 27.853 1.00 21.75 85 THR C C 1
ATOM 4204 O O . THR C 1 102 ? 76.111 37.402 28.912 1.00 24.21 85 THR C O 1
ATOM 4208 N N . PHE C 1 103 ? 75.060 37.169 26.937 1.00 21.53 86 PHE C N 1
ATOM 4209 C CA . PHE C 1 103 ? 74.776 35.732 27.159 1.00 22.19 86 PHE C CA 1
ATOM 4210 C C . PHE C 1 103 ? 76.079 34.922 27.131 1.00 24.06 86 PHE C C 1
ATOM 4211 O O . PHE C 1 103 ? 76.228 33.970 27.918 1.00 21.40 86 PHE C O 1
ATOM 4219 N N . SER C 1 104 ? 77.021 35.306 26.272 1.00 25.61 87 SER C N 1
ATOM 4220 C CA . SER C 1 104 ? 78.321 34.583 26.187 1.00 24.54 87 SER C CA 1
ATOM 4221 C C . SER C 1 104 ? 79.053 34.656 27.522 1.00 23.51 87 SER C C 1
ATOM 4222 O O . SER C 1 104 ? 79.699 33.679 27.873 1.00 28.88 87 SER C O 1
ATOM 4225 N N . ALA C 1 105 ? 78.969 35.779 28.214 1.00 22.92 88 ALA C N 1
ATOM 4226 C CA . ALA C 1 105 ? 79.702 36.012 29.474 1.00 24.42 88 ALA C CA 1
ATOM 4227 C C . ALA C 1 105 ? 78.958 35.446 30.694 1.00 25.77 88 ALA C C 1
ATOM 4228 O O . ALA C 1 105 ? 79.596 34.904 31.593 1.00 25.28 88 ALA C O 1
ATOM 4230 N N . VAL C 1 106 ? 77.650 35.679 30.762 1.00 25.47 89 VAL C N 1
ATOM 4231 C CA . VAL C 1 106 ? 76.861 35.499 32.003 1.00 25.23 89 VAL C CA 1
ATOM 4232 C C . VAL C 1 106 ? 76.116 34.156 31.995 1.00 23.17 89 VAL C C 1
ATOM 4233 O O . VAL C 1 106 ? 75.855 33.629 33.074 1.00 21.78 89 VAL C O 1
ATOM 4237 N N . VAL C 1 107 ? 75.751 33.627 30.837 1.00 22.36 90 VAL C N 1
ATOM 4238 C CA . VAL C 1 107 ? 74.854 32.450 30.727 1.00 22.04 90 VAL C CA 1
ATOM 4239 C C . VAL C 1 107 ? 75.646 31.241 30.225 1.00 23.14 90 VAL C C 1
ATOM 4240 O O . VAL C 1 107 ? 75.670 30.219 30.911 1.00 21.34 90 VAL C O 1
ATOM 4244 N N . ASP C 1 108 ? 76.233 31.350 29.036 1.00 23.80 91 ASP C N 1
ATOM 4245 C CA . ASP C 1 108 ? 76.801 30.171 28.337 1.00 23.75 91 ASP C CA 1
ATOM 4246 C C . ASP C 1 108 ? 77.840 29.481 29.216 1.00 25.16 91 ASP C C 1
ATOM 4247 O O . ASP C 1 108 ? 77.909 28.255 29.143 1.00 24.97 91 ASP C O 1
ATOM 4252 N N . PRO C 1 109 ? 78.644 30.172 30.066 1.00 23.65 92 PRO C N 1
ATOM 4253 C CA . PRO C 1 109 ? 79.682 29.494 30.847 1.00 24.86 92 PRO C CA 1
ATOM 4254 C C . PRO C 1 109 ? 79.137 28.611 31.968 1.00 26.83 92 PRO C C 1
ATOM 4255 O O . PRO C 1 109 ? 79.802 27.705 32.465 1.00 23.87 92 PRO C O 1
ATOM 4259 N N . MET C 1 110 ? 77.889 28.894 32.355 1.00 24.83 93 MET C N 1
ATOM 4260 C CA . MET C 1 110 ? 77.322 28.320 33.587 1.00 22.94 93 MET C CA 1
ATOM 4261 C C . MET C 1 110 ? 77.176 26.800 33.443 1.00 22.21 93 MET C C 1
ATOM 4262 O O . MET C 1 110 ? 77.601 26.045 34.323 1.00 23.72 93 MET C O 1
ATOM 4267 N N . PRO C 1 111 ? 76.538 26.266 32.383 1.00 23.53 94 PRO C N 1
ATOM 4268 C CA . PRO C 1 111 ? 76.438 24.829 32.221 1.00 23.90 94 PRO C CA 1
ATOM 4269 C C . PRO C 1 111 ? 77.819 24.199 31.953 1.00 24.96 94 PRO C C 1
ATOM 4270 O O . PRO C 1 111 ? 78.054 23.091 32.369 1.00 27.56 94 PRO C O 1
ATOM 4274 N N . ARG C 1 112 ? 78.700 24.931 31.290 1.00 24.70 95 ARG C N 1
ATOM 4275 C CA . ARG C 1 112 ? 80.071 24.384 31.000 1.00 25.63 95 ARG C CA 1
ATOM 4276 C C . ARG C 1 112 ? 80.793 24.157 32.323 1.00 24.55 95 ARG C C 1
ATOM 4277 O O . ARG C 1 112 ? 81.480 23.093 32.467 1.00 26.96 95 ARG C O 1
ATOM 4285 N N . LEU C 1 113 ? 80.669 25.093 33.270 1.00 24.97 96 LEU C N 1
ATOM 4286 C CA . LEU C 1 113 ? 81.269 24.933 34.625 1.00 25.12 96 LEU C CA 1
ATOM 4287 C C . LEU C 1 113 ? 80.585 23.783 35.377 1.00 27.03 96 LEU C C 1
ATOM 4288 O O . LEU C 1 113 ? 81.285 22.989 36.072 1.00 26.13 96 LEU C O 1
ATOM 4293 N N . CYS C 1 114 ? 79.245 23.714 35.315 1.00 25.38 97 CYS C N 1
ATOM 4294 C CA . CYS C 1 114 ? 78.490 22.703 36.098 1.00 24.21 97 CYS C CA 1
ATOM 4295 C C . CYS C 1 114 ? 78.775 21.305 35.534 1.00 26.00 97 CYS C C 1
ATOM 4296 O O . CYS C 1 114 ? 78.966 20.381 36.368 1.00 23.55 97 CYS C O 1
ATOM 4299 N N . THR C 1 115 ? 78.763 21.130 34.217 1.00 27.46 98 THR C N 1
ATOM 4300 C CA . THR C 1 115 ? 78.994 19.777 33.625 1.00 27.26 98 THR C CA 1
ATOM 4301 C C . THR C 1 115 ? 80.442 19.363 33.869 1.00 27.25 98 THR C C 1
ATOM 4302 O O . THR C 1 115 ? 80.659 18.170 34.037 1.00 29.72 98 THR C O 1
ATOM 4306 N N . ALA C 1 116 ? 81.377 20.306 33.958 1.00 27.77 99 ALA C N 1
ATOM 4307 C CA . ALA C 1 116 ? 82.762 19.959 34.326 1.00 26.90 99 ALA C CA 1
ATOM 4308 C C . ALA C 1 116 ? 82.843 19.510 35.790 1.00 29.73 99 ALA C C 1
ATOM 4309 O O . ALA C 1 116 ? 83.621 18.579 36.072 1.00 29.51 99 ALA C O 1
ATOM 4311 N N . VAL C 1 117 ? 82.148 20.152 36.747 1.00 25.03 100 VAL C N 1
ATOM 4312 C CA . VAL C 1 117 ? 82.408 19.877 38.187 1.00 24.50 100 VAL C CA 1
ATOM 4313 C C . VAL C 1 117 ? 81.479 18.761 38.699 1.00 27.84 100 VAL C C 1
ATOM 4314 O O . VAL C 1 117 ? 81.820 18.142 39.713 1.00 29.54 100 VAL C O 1
ATOM 4318 N N . LEU C 1 118 ? 80.329 18.501 38.071 1.00 25.66 101 LEU C N 1
ATOM 4319 C CA . LEU C 1 118 ? 79.308 17.602 38.682 1.00 27.53 101 LEU C CA 1
ATOM 4320 C C . LEU C 1 118 ? 79.800 16.156 38.772 1.00 29.42 101 LEU C C 1
ATOM 4321 O O . LEU C 1 118 ? 79.490 15.477 39.743 1.00 27.90 101 LEU C O 1
ATOM 4326 N N . PRO C 1 119 ? 80.545 15.611 37.782 1.00 33.70 102 PRO C N 1
ATOM 4327 C CA . PRO C 1 119 ? 80.975 14.207 37.875 1.00 33.27 102 PRO C CA 1
ATOM 4328 C C . PRO C 1 119 ? 81.662 13.896 39.217 1.00 31.84 102 PRO C C 1
ATOM 4329 O O . PRO C 1 119 ? 81.241 12.971 39.878 1.00 31.86 102 PRO C O 1
ATOM 4333 N N . GLN C 1 120 ? 82.637 14.696 39.655 1.00 31.60 103 GLN C N 1
ATOM 4334 C CA . GLN C 1 120 ? 83.316 14.476 40.960 1.00 32.99 103 GLN C CA 1
ATOM 4335 C C . GLN C 1 120 ? 82.303 14.574 42.112 1.00 35.34 103 GLN C C 1
ATOM 4336 O O . GLN C 1 120 ? 82.385 13.773 43.066 1.00 32.93 103 GLN C O 1
ATOM 4342 N N . MET C 1 121 ? 81.327 15.478 42.035 1.00 31.16 104 MET C N 1
ATOM 4343 C CA . MET C 1 121 ? 80.343 15.647 43.130 1.00 29.35 104 MET C CA 1
ATOM 4344 C C . MET C 1 121 ? 79.371 14.473 43.129 1.00 27.47 104 MET C C 1
ATOM 4345 O O . MET C 1 121 ? 78.997 14.025 44.213 1.00 29.35 104 MET C O 1
ATOM 4350 N N . ILE C 1 122 ? 78.959 13.997 41.953 1.00 30.74 105 ILE C N 1
ATOM 4351 C CA . ILE C 1 122 ? 78.051 12.821 41.844 1.00 28.93 105 ILE C CA 1
ATOM 4352 C C . ILE C 1 122 ? 78.812 11.608 42.400 1.00 32.17 105 ILE C C 1
ATOM 4353 O O . ILE C 1 122 ? 78.229 10.850 43.179 1.00 29.39 105 ILE C O 1
ATOM 4358 N N . GLU C 1 123 ? 80.084 11.475 42.019 1.00 36.14 106 GLU C N 1
ATOM 4359 C CA . GLU C 1 123 ? 80.954 10.335 42.459 1.00 41.57 106 GLU C CA 1
ATOM 4360 C C . GLU C 1 123 ? 80.938 10.305 43.991 1.00 39.19 106 GLU C C 1
ATOM 4361 O O . GLU C 1 123 ? 80.539 9.262 44.532 1.00 39.84 106 GLU C O 1
ATOM 4367 N N . ARG C 1 124 ? 81.242 11.435 44.648 1.00 38.46 107 ARG C N 1
ATOM 4368 C CA . ARG C 1 124 ? 81.286 11.633 46.131 1.00 36.59 107 ARG C CA 1
ATOM 4369 C C . ARG C 1 124 ? 79.895 11.701 46.786 1.00 36.11 107 ARG C C 1
ATOM 4370 O O . ARG C 1 124 ? 79.840 11.597 48.007 1.00 33.30 107 ARG C O 1
ATOM 4378 N N . GLN C 1 125 ? 78.820 11.959 46.035 1.00 32.75 108 GLN C N 1
ATOM 4379 C CA . GLN C 1 125 ? 77.464 12.241 46.584 1.00 33.57 108 GLN C CA 1
ATOM 4380 C C . GLN C 1 125 ? 77.533 13.453 47.517 1.00 31.03 108 GLN C C 1
ATOM 4381 O O . GLN C 1 125 ? 76.948 13.411 48.608 1.00 31.96 108 GLN C O 1
ATOM 4387 N N . GLY C 1 126 ? 78.239 14.502 47.085 1.00 30.93 109 GLY C N 1
ATOM 4388 C CA . GLY C 1 126 ? 78.361 15.738 47.872 1.00 29.93 109 GLY C CA 1
ATOM 4389 C C . GLY C 1 126 ? 78.985 16.848 47.074 1.00 30.02 109 GLY C C 1
ATOM 4390 O O . GLY C 1 126 ? 79.751 16.570 46.117 1.00 29.03 109 GLY C O 1
ATOM 4391 N N . GLY C 1 127 ? 78.590 18.077 47.385 1.00 26.96 110 GLY C N 1
ATOM 4392 C CA . GLY C 1 127 ? 79.076 19.241 46.652 1.00 25.41 110 GLY C CA 1
ATOM 4393 C C . GLY C 1 127 ? 78.014 20.316 46.594 1.00 26.25 110 GLY C C 1
ATOM 4394 O O . GLY C 1 127 ? 76.806 19.978 46.784 1.00 24.41 110 GLY C O 1
ATOM 4395 N N . LYS C 1 128 ? 78.474 21.532 46.298 1.00 27.45 111 LYS C N 1
ATOM 4396 C CA . LYS C 1 128 ? 77.602 22.735 46.247 1.00 24.68 111 LYS C CA 1
ATOM 4397 C C . LYS C 1 128 ? 77.961 23.552 45.026 1.00 25.57 111 LYS C C 1
ATOM 4398 O O . LYS C 1 128 ? 79.154 23.671 44.680 1.00 26.25 111 LYS C O 1
ATOM 4404 N N . ILE C 1 129 ? 76.937 24.123 44.402 1.00 24.99 112 ILE C N 1
ATOM 4405 C CA . ILE C 1 129 ? 77.124 25.102 43.317 1.00 22.96 112 ILE C CA 1
ATOM 4406 C C . ILE C 1 129 ? 76.229 26.291 43.714 1.00 22.49 112 ILE C C 1
ATOM 4407 O O . ILE C 1 129 ? 75.056 26.081 44.008 1.00 23.85 112 ILE C O 1
ATOM 4412 N N . LEU C 1 130 ? 76.829 27.449 43.836 1.00 23.31 113 LEU C N 1
ATOM 4413 C CA . LEU C 1 130 ? 76.136 28.715 44.182 1.00 20.74 113 LEU C CA 1
ATOM 4414 C C . LEU C 1 130 ? 76.345 29.712 43.044 1.00 22.28 113 LEU C C 1
ATOM 4415 O O . LEU C 1 130 ? 77.515 30.065 42.715 1.00 23.89 113 LEU C O 1
ATOM 4420 N N . VAL C 1 131 ? 75.234 30.153 42.454 1.00 20.95 114 VAL C N 1
ATOM 4421 C CA . VAL C 1 131 ? 75.259 31.158 41.380 1.00 22.97 114 VAL C CA 1
ATOM 4422 C C . VAL C 1 131 ? 75.046 32.530 42.020 1.00 21.91 114 VAL C C 1
ATOM 4423 O O . VAL C 1 131 ? 74.049 32.721 42.730 1.00 21.76 114 VAL C O 1
ATOM 4427 N N . MET C 1 132 ? 75.940 33.465 41.711 1.00 21.83 115 MET C N 1
ATOM 4428 C CA . MET C 1 132 ? 75.823 34.877 42.129 1.00 20.31 115 MET C CA 1
ATOM 4429 C C . MET C 1 132 ? 75.007 35.590 41.047 1.00 20.98 115 MET C C 1
ATOM 4430 O O . MET C 1 132 ? 75.569 36.073 40.039 1.00 21.07 115 MET C O 1
ATOM 4435 N N . GLY C 1 133 ? 73.688 35.551 41.222 1.00 19.29 116 GLY C N 1
ATOM 4436 C CA . GLY C 1 133 ? 72.742 36.097 40.255 1.00 20.41 116 GLY C CA 1
ATOM 4437 C C . GLY C 1 133 ? 72.190 37.442 40.664 1.00 19.65 116 GLY C C 1
ATOM 4438 O O . GLY C 1 133 ? 72.687 38.097 41.633 1.00 20.19 116 GLY C O 1
ATOM 4439 N N . SER C 1 134 ? 71.193 37.876 39.907 1.00 19.61 117 SER C N 1
ATOM 4440 C CA . SER C 1 134 ? 70.640 39.241 39.981 1.00 19.01 117 SER C CA 1
ATOM 4441 C C . SER C 1 134 ? 69.132 39.239 40.217 1.00 18.32 117 SER C C 1
ATOM 4442 O O . SER C 1 134 ? 68.414 38.539 39.514 1.00 17.27 117 SER C O 1
ATOM 4445 N N . ALA C 1 135 ? 68.668 40.083 41.129 1.00 17.34 118 ALA C N 1
ATOM 4446 C CA . ALA C 1 135 ? 67.229 40.349 41.353 1.00 17.15 118 ALA C CA 1
ATOM 4447 C C . ALA C 1 135 ? 66.630 41.065 40.139 1.00 17.68 118 ALA C C 1
ATOM 4448 O O . ALA C 1 135 ? 65.387 41.123 40.056 1.00 17.13 118 ALA C O 1
ATOM 4450 N N . SER C 1 136 ? 67.424 41.554 39.165 1.00 18.17 119 SER C N 1
ATOM 4451 C CA . SER C 1 136 ? 66.828 42.104 37.914 1.00 18.47 119 SER C CA 1
ATOM 4452 C C . SER C 1 136 ? 66.046 41.000 37.188 1.00 18.06 119 SER C C 1
ATOM 4453 O O . SER C 1 136 ? 65.184 41.330 36.353 1.00 17.96 119 SER C O 1
ATOM 4456 N N . ALA C 1 137 ? 66.360 39.727 37.461 1.00 16.74 120 ALA C N 1
ATOM 4457 C CA . ALA C 1 137 ? 65.673 38.575 36.839 1.00 16.49 120 ALA C CA 1
ATOM 4458 C C . ALA C 1 137 ? 64.305 38.344 37.516 1.00 17.31 120 ALA C C 1
ATOM 4459 O O . ALA C 1 137 ? 63.436 37.701 36.901 1.00 18.00 120 ALA C O 1
ATOM 4461 N N . LEU C 1 138 ? 64.101 38.865 38.740 1.00 18.01 121 LEU C N 1
ATOM 4462 C CA . LEU C 1 138 ? 62.882 38.658 39.562 1.00 18.15 121 LEU C CA 1
ATOM 4463 C C . LEU C 1 138 ? 61.924 39.831 39.380 1.00 20.47 121 LEU C C 1
ATOM 4464 O O . LEU C 1 138 ? 60.721 39.597 39.355 1.00 22.56 121 LEU C O 1
ATOM 4469 N N . ARG C 1 139 ? 62.429 41.065 39.346 1.00 19.27 122 ARG C N 1
ATOM 4470 C CA . ARG C 1 139 ? 61.580 42.270 39.292 1.00 18.94 122 ARG C CA 1
ATOM 4471 C C . ARG C 1 139 ? 62.007 43.089 38.067 1.00 18.21 122 ARG C C 1
ATOM 4472 O O . ARG C 1 139 ? 63.201 43.363 37.914 1.00 18.97 122 ARG C O 1
ATOM 4480 N N . GLY C 1 140 ? 61.057 43.447 37.225 1.00 17.60 123 GLY C N 1
ATOM 4481 C CA . GLY C 1 140 ? 61.328 44.243 36.019 1.00 17.04 123 GLY C CA 1
ATOM 4482 C C . GLY C 1 140 ? 61.824 45.642 36.337 1.00 19.95 123 GLY C C 1
ATOM 4483 O O . GLY C 1 140 ? 61.245 46.343 37.226 1.00 19.09 123 GLY C O 1
ATOM 4484 N N . MET C 1 141 ? 62.849 46.057 35.628 1.00 19.27 124 MET C N 1
ATOM 4485 C CA . MET C 1 141 ? 63.331 47.452 35.643 1.00 22.04 124 MET C CA 1
ATOM 4486 C C . MET C 1 141 ? 63.582 47.936 34.212 1.00 22.29 124 MET C C 1
ATOM 4487 O O . MET C 1 141 ? 63.784 47.122 33.310 1.00 21.19 124 MET C O 1
ATOM 4492 N N . LYS C 1 142 ? 63.478 49.245 34.042 1.00 22.31 125 LYS C N 1
ATOM 4493 C CA . LYS C 1 142 ? 63.697 49.916 32.736 1.00 23.87 125 LYS C CA 1
ATOM 4494 C C . LYS C 1 142 ? 65.153 49.784 32.352 1.00 21.63 125 LYS C C 1
ATOM 4495 O O . LYS C 1 142 ? 65.984 49.796 33.279 1.00 20.23 125 LYS C O 1
ATOM 4501 N N . ARG C 1 143 ? 65.443 49.764 31.049 1.00 20.43 126 ARG C N 1
ATOM 4502 C CA . ARG C 1 143 ? 66.818 49.865 30.515 1.00 21.64 126 ARG C CA 1
ATOM 4503 C C . ARG C 1 143 ? 67.726 48.780 31.101 1.00 21.66 126 ARG C C 1
ATOM 4504 O O . ARG C 1 143 ? 68.895 49.077 31.439 1.00 22.50 126 ARG C O 1
ATOM 4512 N N . ALA C 1 144 ? 67.233 47.549 31.235 1.00 20.72 127 ALA C N 1
ATOM 4513 C CA . ALA C 1 144 ? 68.049 46.417 31.689 1.00 20.62 127 ALA C CA 1
ATOM 4514 C C . ALA C 1 144 ? 67.527 45.135 31.044 1.00 18.78 127 ALA C C 1
ATOM 4515 O O . ALA C 1 144 ? 67.703 44.077 31.644 1.00 18.97 127 ALA C O 1
ATOM 4517 N N . SER C 1 145 ? 67.022 45.209 29.810 1.00 18.76 128 SER C N 1
ATOM 4518 C CA . SER C 1 145 ? 66.287 44.063 29.203 1.00 18.22 128 SER C CA 1
ATOM 4519 C C . SER C 1 145 ? 67.250 42.903 28.925 1.00 18.44 128 SER C C 1
ATOM 4520 O O . SER C 1 145 ? 66.939 41.736 29.324 1.00 17.95 128 SER C O 1
ATOM 4523 N N . THR C 1 146 ? 68.377 43.187 28.267 1.00 17.41 129 THR C N 1
ATOM 4524 C CA . THR C 1 146 ? 69.321 42.110 27.888 1.00 18.05 129 THR C CA 1
ATOM 4525 C C . THR C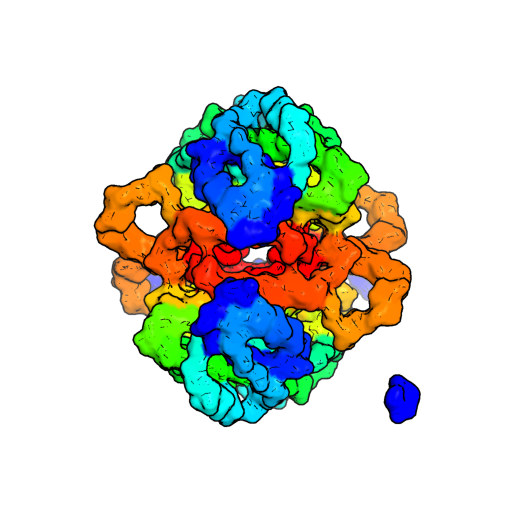 1 146 ? 69.839 41.480 29.175 1.00 17.68 129 THR C C 1
ATOM 4526 O O . THR C 1 146 ? 69.949 40.240 29.266 1.00 17.32 129 THR C O 1
ATOM 4530 N N . TYR C 1 147 ? 70.264 42.316 30.117 1.00 18.70 130 TYR C N 1
ATOM 4531 C CA . TYR C 1 147 ? 70.966 41.826 31.323 1.00 18.81 130 TYR C CA 1
ATOM 4532 C C . TYR C 1 147 ? 69.988 41.000 32.158 1.00 18.18 130 TYR C C 1
ATOM 4533 O O . TYR C 1 147 ? 70.316 39.959 32.686 1.00 16.73 130 TYR C O 1
ATOM 4542 N N . SER C 1 148 ? 68.740 41.470 32.242 1.00 17.02 131 SER C N 1
ATOM 4543 C CA . SER C 1 148 ? 67.689 40.777 33.014 1.00 17.95 131 SER C CA 1
ATOM 4544 C C . SER C 1 148 ? 67.404 39.394 32.417 1.00 17.14 131 SER C C 1
ATOM 4545 O O . SER C 1 148 ? 67.253 38.449 33.166 1.00 17.85 131 SER C O 1
ATOM 4548 N N . ALA C 1 149 ? 67.327 39.296 31.099 1.00 16.57 132 ALA C N 1
ATOM 4549 C CA . ALA C 1 149 ? 67.019 38.051 30.360 1.00 15.76 132 ALA C CA 1
ATOM 4550 C C . ALA C 1 149 ? 68.118 37.046 30.657 1.00 17.75 132 ALA C C 1
ATOM 4551 O O . ALA C 1 149 ? 67.836 35.909 31.041 1.00 16.85 132 ALA C O 1
ATOM 4553 N N . ALA C 1 150 ? 69.363 37.497 30.578 1.00 17.66 133 ALA C N 1
ATOM 4554 C CA . ALA C 1 150 ? 70.531 36.636 30.887 1.00 18.71 133 ALA C CA 1
ATOM 4555 C C . ALA C 1 150 ? 70.450 36.146 32.333 1.00 18.65 133 ALA C C 1
ATOM 4556 O O . ALA C 1 150 ? 70.695 34.966 32.607 1.00 19.15 133 ALA C O 1
ATOM 4558 N N . ARG C 1 151 ? 70.163 37.045 33.261 1.00 17.67 134 ARG C N 1
ATOM 4559 C CA . ARG C 1 151 ? 70.123 36.703 34.698 1.00 17.67 134 ARG C CA 1
ATOM 4560 C C . ARG C 1 151 ? 68.960 35.749 34.955 1.00 17.83 134 ARG C C 1
ATOM 4561 O O . ARG C 1 151 ? 69.080 34.901 35.858 1.00 17.41 134 ARG C O 1
ATOM 4569 N N . GLY C 1 152 ? 67.883 35.874 34.174 1.00 17.19 135 GLY C N 1
ATOM 4570 C CA . GLY C 1 152 ? 66.743 34.952 34.313 1.00 18.75 135 GLY C CA 1
ATOM 4571 C C . GLY C 1 152 ? 67.115 33.547 33.879 1.00 18.36 135 GLY C C 1
ATOM 4572 O O . GLY C 1 152 ? 66.598 32.575 34.464 1.00 18.93 135 GLY C O 1
ATOM 4573 N N . ALA C 1 153 ? 67.928 33.411 32.831 1.00 18.38 136 ALA C N 1
ATOM 4574 C CA . ALA C 1 153 ? 68.441 32.088 32.406 1.00 18.81 136 ALA C CA 1
ATOM 4575 C C . ALA C 1 153 ? 69.174 31.451 33.588 1.00 19.22 136 ALA C C 1
ATOM 4576 O O . ALA C 1 153 ? 68.996 30.247 33.841 1.00 19.23 136 ALA C O 1
ATOM 4578 N N . GLN C 1 154 ? 69.960 32.251 34.341 1.00 18.53 137 GLN C N 1
ATOM 4579 C CA . GLN C 1 154 ? 70.737 31.710 35.482 1.00 19.34 137 GLN C CA 1
ATOM 4580 C C . GLN C 1 154 ? 69.790 31.198 36.552 1.00 19.83 137 GLN C C 1
ATOM 4581 O O . GLN C 1 154 ? 69.964 30.085 37.069 1.00 19.16 137 GLN C O 1
ATOM 4587 N N . LEU C 1 155 ? 68.744 31.969 36.872 1.00 18.44 138 LEU C N 1
ATOM 4588 C CA . LEU C 1 155 ? 67.930 31.567 38.026 1.00 17.96 138 LEU C CA 1
ATOM 4589 C C . LEU C 1 155 ? 67.096 30.325 37.668 1.00 17.87 138 LEU C C 1
ATOM 4590 O O . LEU C 1 155 ? 67.009 29.444 38.547 1.00 17.70 138 LEU C O 1
ATOM 4595 N N . SER C 1 156 ? 66.584 30.225 36.444 1.00 18.55 139 SER C N 1
ATOM 4596 C CA . SER C 1 156 ? 65.729 29.070 36.046 1.00 17.29 139 SER C CA 1
ATOM 4597 C C . SER C 1 156 ? 66.604 27.807 35.920 1.00 18.51 139 SER C C 1
ATOM 4598 O O . SER C 1 156 ? 66.125 26.741 36.232 1.00 20.34 139 SER C O 1
ATOM 4601 N N . TYR C 1 157 ? 67.851 27.955 35.474 1.00 18.57 140 TYR C N 1
ATOM 4602 C CA . TYR C 1 157 ? 68.855 26.861 35.424 1.00 18.77 140 TYR C CA 1
ATOM 4603 C C . TYR C 1 157 ? 69.033 26.310 36.842 1.00 19.47 140 TYR C C 1
ATOM 4604 O O . TYR C 1 157 ? 68.984 25.117 37.068 1.00 21.31 140 TYR C O 1
ATOM 4613 N N . VAL C 1 158 ? 69.252 27.189 37.807 1.00 19.03 141 VAL C N 1
ATOM 4614 C CA . VAL C 1 158 ? 69.452 26.781 39.218 1.00 19.12 141 VAL C CA 1
ATOM 4615 C C . VAL C 1 158 ? 68.222 26.041 39.726 1.00 18.74 141 VAL C C 1
ATOM 4616 O O . VAL C 1 158 ? 68.403 25.065 40.442 1.00 18.32 141 VAL C O 1
ATOM 4620 N N . LYS C 1 159 ? 67.022 26.527 39.462 1.00 18.99 142 LYS C N 1
ATOM 4621 C CA . LYS C 1 159 ? 65.815 25.904 40.053 1.00 18.12 142 LYS C CA 1
ATOM 4622 C C . LYS C 1 159 ? 65.690 24.469 39.531 1.00 19.01 142 LYS C C 1
ATOM 4623 O O . LYS C 1 159 ? 65.299 23.581 40.302 1.00 19.02 142 LYS C O 1
ATOM 4629 N N . ALA C 1 160 ? 65.975 24.267 38.261 1.00 19.84 143 ALA C N 1
ATOM 4630 C CA . ALA C 1 160 ? 65.827 22.973 37.557 1.00 17.88 143 ALA C CA 1
ATOM 4631 C C . ALA C 1 160 ? 66.967 22.064 38.018 1.00 19.51 143 ALA C C 1
ATOM 4632 O O . ALA C 1 160 ? 66.711 20.965 38.542 1.00 19.52 143 ALA C O 1
ATOM 4634 N N . MET C 1 161 ? 68.192 22.556 37.948 1.00 20.06 144 MET C N 1
ATOM 4635 C CA . MET C 1 161 ? 69.380 21.749 38.338 1.00 20.13 144 MET C CA 1
ATOM 4636 C C . MET C 1 161 ? 69.315 21.392 39.834 1.00 23.04 144 MET C C 1
ATOM 4637 O O . MET C 1 161 ? 69.743 20.297 40.224 1.00 21.90 144 MET C O 1
ATOM 4642 N N . GLY C 1 162 ? 68.836 22.296 40.685 1.00 19.21 145 GLY C N 1
ATOM 4643 C CA . GLY C 1 162 ? 68.752 22.033 42.130 1.00 21.43 145 GLY C CA 1
ATOM 4644 C C . GLY C 1 162 ? 67.805 20.897 42.422 1.00 19.77 145 GLY C C 1
ATOM 4645 O O . GLY C 1 162 ? 68.110 20.080 43.311 1.00 20.52 145 GLY C O 1
ATOM 4646 N N . VAL C 1 163 ? 66.653 20.866 41.766 1.00 20.12 146 VAL C N 1
ATOM 4647 C CA . VAL C 1 163 ? 65.698 19.744 41.931 1.00 20.21 146 VAL C CA 1
ATOM 4648 C C . VAL C 1 163 ? 66.386 18.467 41.425 1.00 21.55 146 VAL C C 1
ATOM 4649 O O . VAL C 1 163 ? 66.258 17.414 42.093 1.00 22.57 146 VAL C O 1
ATOM 4653 N N . GLU C 1 164 ? 67.035 18.561 40.277 1.00 22.07 147 GLU C N 1
ATOM 4654 C CA . GLU C 1 164 ? 67.637 17.376 39.606 1.00 22.24 147 GLU C CA 1
ATOM 4655 C C . GLU C 1 164 ? 68.779 16.779 40.424 1.00 24.36 147 GLU C C 1
ATOM 4656 O O . GLU C 1 164 ? 68.855 15.547 40.489 1.00 26.36 147 GLU C O 1
ATOM 4662 N N . MET C 1 165 ? 69.659 17.600 40.973 1.00 23.27 148 MET C N 1
ATOM 4663 C CA . MET C 1 165 ? 70.902 17.091 41.612 1.00 25.57 148 MET C CA 1
ATOM 4664 C C . MET C 1 165 ? 70.729 16.875 43.122 1.00 25.20 148 MET C C 1
ATOM 4665 O O . MET C 1 165 ? 71.576 16.147 43.702 1.00 27.45 148 MET C O 1
ATOM 4670 N N . ALA C 1 166 ? 69.635 17.339 43.743 1.00 26.63 149 ALA C N 1
ATOM 4671 C CA . ALA C 1 166 ? 69.407 17.150 45.209 1.00 28.79 149 ALA C CA 1
ATOM 4672 C C . ALA C 1 166 ? 69.509 15.665 45.615 1.00 27.29 149 ALA C C 1
ATOM 4673 O O . ALA C 1 166 ? 70.170 15.347 46.615 1.00 29.43 149 ALA C O 1
ATOM 4675 N N . PRO C 1 167 ? 68.872 14.715 44.887 1.00 28.54 150 PRO C N 1
ATOM 4676 C CA . PRO C 1 167 ? 68.925 13.297 45.253 1.00 31.21 150 PRO C CA 1
ATOM 4677 C C . PRO C 1 167 ? 70.353 12.744 45.243 1.00 30.33 150 PRO C C 1
ATOM 4678 O O . PRO C 1 167 ? 70.574 11.743 45.875 1.00 31.01 150 PRO C O 1
ATOM 4682 N N . GLN C 1 168 ? 71.285 13.390 44.548 1.00 28.69 151 GLN C N 1
ATOM 4683 C CA . GLN C 1 168 ? 72.718 12.987 44.479 1.00 34.09 151 GLN C CA 1
ATOM 4684 C C . GLN C 1 168 ? 73.497 13.619 45.641 1.00 32.49 151 GLN C C 1
ATOM 4685 O O . GLN C 1 168 ? 74.717 13.464 45.662 1.00 33.11 151 GLN C O 1
ATOM 4691 N N . GLY C 1 169 ? 72.815 14.278 46.591 1.00 28.67 152 GLY C N 1
ATOM 4692 C CA . GLY C 1 169 ? 73.424 14.939 47.756 1.00 28.01 152 GLY C CA 1
ATOM 4693 C C . GLY C 1 169 ? 74.147 16.222 47.404 1.00 27.49 152 GLY C C 1
ATOM 4694 O O . GLY C 1 169 ? 75.044 16.621 48.195 1.00 25.59 152 GLY C O 1
ATOM 4695 N N . ILE C 1 170 ? 73.731 16.905 46.324 1.00 24.59 153 ILE C N 1
ATOM 4696 C CA . ILE C 1 170 ? 74.391 18.139 45.802 1.00 25.53 153 ILE C CA 1
ATOM 4697 C C . ILE C 1 170 ? 73.390 19.294 45.936 1.00 23.47 153 ILE C C 1
ATOM 4698 O O . ILE C 1 170 ? 72.209 19.110 45.594 1.00 22.45 153 ILE C O 1
ATOM 4703 N N . GLN C 1 171 ? 73.843 20.406 46.492 1.00 24.39 154 GLN C N 1
ATOM 4704 C CA . GLN C 1 171 ? 72.971 21.595 46.714 1.00 22.72 154 GLN C CA 1
ATOM 4705 C C . GLN C 1 171 ? 73.355 22.647 45.682 1.00 21.34 154 GLN C C 1
ATOM 4706 O O . GLN C 1 171 ? 74.488 23.171 45.746 1.00 20.09 154 GLN C O 1
ATOM 4712 N N . ILE C 1 172 ? 72.425 22.989 44.791 1.00 20.43 155 ILE C N 1
ATOM 4713 C CA . ILE C 1 172 ? 72.614 24.061 43.793 1.00 20.92 155 ILE C CA 1
ATOM 4714 C C . ILE C 1 172 ? 71.580 25.139 44.138 1.00 19.06 155 ILE C C 1
ATOM 4715 O O . ILE C 1 172 ? 70.389 24.854 44.110 1.00 19.55 155 ILE C O 1
ATOM 4720 N N . ASN C 1 173 ? 72.072 26.339 44.417 1.00 19.78 156 ASN C N 1
ATOM 4721 C CA . ASN C 1 173 ? 71.242 27.496 44.827 1.00 19.62 156 ASN C CA 1
ATOM 4722 C C . ASN C 1 173 ? 71.741 28.775 44.159 1.00 19.44 156 ASN C C 1
ATOM 4723 O O . ASN C 1 173 ? 72.800 28.787 43.502 1.00 18.96 156 ASN C O 1
ATOM 4728 N N . ALA C 1 174 ? 70.966 29.857 44.313 1.00 18.77 157 ALA C N 1
ATOM 4729 C CA . ALA C 1 174 ? 71.353 31.184 43.794 1.00 17.99 157 ALA C CA 1
ATOM 4730 C C . ALA C 1 174 ? 71.050 32.278 44.812 1.00 17.39 157 ALA C C 1
ATOM 4731 O O . ALA C 1 174 ? 70.060 32.205 45.481 1.00 19.61 157 ALA C O 1
ATOM 4733 N N . ILE C 1 175 ? 71.888 33.295 44.795 1.00 19.24 158 ILE C N 1
ATOM 4734 C CA . ILE C 1 175 ? 71.580 34.641 45.331 1.00 17.66 158 ILE C CA 1
ATOM 4735 C C . ILE C 1 175 ? 71.074 35.461 44.142 1.00 17.82 158 ILE C C 1
ATOM 4736 O O . ILE C 1 175 ? 71.619 35.344 43.015 1.00 19.62 158 ILE C O 1
ATOM 4741 N N . ALA C 1 176 ? 70.048 36.286 44.364 1.00 17.78 159 ALA C N 1
ATOM 4742 C CA . ALA C 1 176 ? 69.585 37.232 43.345 1.00 17.80 159 ALA C CA 1
ATOM 4743 C C . ALA C 1 176 ? 69.708 38.616 43.963 1.00 18.81 159 ALA C C 1
ATOM 4744 O O . ALA C 1 176 ? 68.809 39.026 44.756 1.00 18.02 159 ALA C O 1
ATOM 4746 N N . GLN C 1 177 ? 70.827 39.293 43.703 1.00 18.14 160 GLN C N 1
ATOM 4747 C CA . GLN C 1 177 ? 71.105 40.550 44.417 1.00 19.17 160 GLN C CA 1
ATOM 4748 C C . GLN C 1 177 ? 70.736 41.788 43.587 1.00 18.63 160 GLN C C 1
ATOM 4749 O O . GLN C 1 177 ? 70.683 41.758 42.339 1.00 19.17 160 GLN C O 1
ATOM 4755 N N . ASN C 1 178 ? 70.544 42.880 44.295 1.00 19.38 161 ASN C N 1
ATOM 4756 C CA . ASN C 1 178 ? 70.534 44.235 43.732 1.00 19.50 161 ASN C CA 1
ATOM 4757 C C . ASN C 1 178 ? 70.804 45.175 44.892 1.00 18.51 161 ASN C C 1
ATOM 4758 O O . ASN C 1 178 ? 70.577 44.774 46.044 1.00 18.83 161 ASN C O 1
ATOM 4763 N N . PHE C 1 179 ? 71.116 46.416 44.589 1.00 17.79 162 PHE C N 1
ATOM 4764 C CA . PHE C 1 179 ? 71.325 47.446 45.634 1.00 19.39 162 PHE C CA 1
ATOM 4765 C C . PHE C 1 179 ? 72.345 46.953 46.659 1.00 18.92 162 PHE C C 1
ATOM 4766 O O . PHE C 1 179 ? 72.228 47.206 47.867 1.00 21.18 162 PHE C O 1
ATOM 4774 N N . VAL C 1 180 ? 73.409 46.365 46.134 1.00 21.23 163 VAL C N 1
ATOM 4775 C CA . VAL C 1 180 ? 74.612 45.953 46.917 1.00 21.47 163 VAL C CA 1
ATOM 4776 C C . VAL C 1 180 ? 75.662 47.027 46.683 1.00 22.78 163 VAL C C 1
ATOM 4777 O O . VAL C 1 180 ? 75.717 47.548 45.545 1.00 24.57 163 VAL C O 1
ATOM 4781 N N . ASP C 1 181 ? 76.424 47.357 47.731 1.00 24.37 164 ASP C N 1
ATOM 4782 C CA . ASP C 1 181 ? 77.400 48.488 47.760 1.00 26.52 164 ASP C CA 1
ATOM 4783 C C . ASP C 1 181 ? 78.604 48.168 46.865 1.00 29.72 164 ASP C C 1
ATOM 4784 O O . ASP C 1 181 ? 79.744 48.027 47.380 1.00 28.48 164 ASP C O 1
ATOM 4789 N N . ASN C 1 182 ? 78.336 48.014 45.575 1.00 28.39 165 ASN C N 1
ATOM 4790 C CA . ASN C 1 182 ? 79.298 47.696 44.488 1.00 34.48 165 ASN C CA 1
ATOM 4791 C C . ASN C 1 182 ? 79.707 49.036 43.885 1.00 31.95 165 ASN C C 1
ATOM 4792 O O . ASN C 1 182 ? 78.861 49.731 43.323 1.00 31.03 165 ASN C O 1
ATOM 4797 N N . PRO C 1 183 ? 80.981 49.471 44.033 1.00 40.02 166 PRO C N 1
ATOM 4798 C CA . PRO C 1 183 ? 81.411 50.789 43.555 1.00 42.22 166 PRO C CA 1
ATOM 4799 C C . PRO C 1 183 ? 81.323 50.968 42.035 1.00 37.77 166 PRO C C 1
ATOM 4800 O O . PRO C 1 183 ? 81.159 52.084 41.636 1.00 39.32 166 PRO C O 1
ATOM 4804 N N . THR C 1 184 ? 81.346 49.883 41.266 1.00 38.43 167 THR C N 1
ATOM 4805 C CA . THR C 1 184 ? 81.039 49.873 39.798 1.00 43.55 167 THR C CA 1
ATOM 4806 C C . THR C 1 184 ? 79.735 50.616 39.519 1.00 39.24 167 THR C C 1
ATOM 4807 O O . THR C 1 184 ? 79.701 51.403 38.584 1.00 42.99 167 THR C O 1
ATOM 4811 N N . TYR C 1 185 ? 78.693 50.340 40.298 1.00 31.38 168 TYR C N 1
ATOM 4812 C CA . TYR C 1 185 ? 77.316 50.832 40.051 1.00 29.46 168 TYR C CA 1
ATOM 4813 C C . TYR C 1 185 ? 76.973 51.975 41.001 1.00 28.45 168 TYR C C 1
ATOM 4814 O O . TYR C 1 185 ? 76.119 52.796 40.623 1.00 28.16 168 TYR C O 1
ATOM 4823 N N . PHE C 1 186 ? 77.549 52.011 42.210 1.00 28.01 169 PHE C N 1
ATOM 4824 C CA . PHE C 1 186 ? 77.200 53.017 43.249 1.00 25.74 169 PHE C CA 1
ATOM 4825 C C . PHE C 1 186 ? 78.494 53.672 43.725 1.00 29.96 169 PHE C C 1
ATOM 4826 O O . PHE C 1 186 ? 78.998 53.347 44.795 1.00 27.43 169 PHE C O 1
ATOM 4834 N N . PRO C 1 187 ? 79.050 54.625 42.940 1.00 29.98 170 PRO C N 1
ATOM 4835 C CA . PRO C 1 187 ? 80.248 55.335 43.372 1.00 31.14 170 PRO C CA 1
ATOM 4836 C C . PRO C 1 187 ? 79.944 56.116 44.658 1.00 29.03 170 PRO C C 1
ATOM 4837 O O . PRO C 1 187 ? 78.818 56.593 44.889 1.00 27.80 170 PRO C O 1
ATOM 4841 N N . GLU C 1 188 ? 80.957 56.233 45.516 1.00 35.38 171 GLU C N 1
ATOM 4842 C CA . GLU C 1 188 ? 80.897 57.033 46.773 1.00 35.73 171 GLU C CA 1
ATOM 4843 C C . GLU C 1 188 ? 80.207 58.379 46.516 1.00 32.95 171 GLU C C 1
ATOM 4844 O O . GLU C 1 188 ? 79.341 58.839 47.340 1.00 30.47 171 GLU C O 1
ATOM 4850 N N . GLU C 1 189 ? 80.544 59.043 45.411 1.00 31.63 172 GLU C N 1
ATOM 4851 C CA . GLU C 1 189 ? 80.031 60.420 45.165 1.00 33.98 172 GLU C CA 1
ATOM 4852 C C . GLU C 1 189 ? 78.508 60.366 44.981 1.00 34.65 172 GLU C C 1
ATOM 4853 O O . GLU C 1 189 ? 77.786 61.263 45.504 1.00 37.18 172 GLU C O 1
ATOM 4859 N N . THR C 1 190 ? 78.009 59.333 44.306 1.00 29.64 173 THR C N 1
ATOM 4860 C CA . THR C 1 190 ? 76.560 59.111 44.143 1.00 31.70 173 THR C CA 1
ATOM 4861 C C . THR C 1 190 ? 75.918 58.798 45.503 1.00 33.59 173 THR C C 1
ATOM 4862 O O . THR C 1 190 ? 74.890 59.402 45.815 1.00 32.51 173 THR C O 1
ATOM 4866 N N . LYS C 1 191 ? 76.501 57.877 46.273 1.00 32.56 174 LYS C N 1
ATOM 4867 C CA . LYS C 1 191 ? 75.965 57.479 47.603 1.00 33.39 174 LYS C CA 1
ATOM 4868 C C . LYS C 1 191 ? 75.764 58.741 48.466 1.00 37.71 174 LYS C C 1
ATOM 4869 O O . LYS C 1 191 ? 74.683 58.881 49.098 1.00 38.78 174 LYS C O 1
ATOM 4875 N N . ALA C 1 192 ? 76.714 59.676 48.399 1.00 42.24 175 ALA C N 1
ATOM 4876 C CA . ALA C 1 192 ? 76.742 60.925 49.197 1.00 43.55 175 ALA C CA 1
ATOM 4877 C C . ALA C 1 192 ? 75.738 61.964 48.681 1.00 44.43 175 ALA C C 1
ATOM 4878 O O . ALA C 1 192 ? 75.491 62.942 49.413 1.00 48.55 175 ALA C O 1
ATOM 4880 N N . ASN C 1 193 ? 75.193 61.795 47.478 1.00 43.69 176 ASN C N 1
ATOM 4881 C CA . ASN C 1 193 ? 74.206 62.733 46.882 1.00 44.64 176 ASN C CA 1
ATOM 4882 C C . ASN C 1 193 ? 72.859 62.601 47.604 1.00 53.71 176 ASN C C 1
ATOM 4883 O O . ASN C 1 193 ? 72.286 61.508 47.678 1.00 40.67 176 ASN C O 1
ATOM 4888 N N . PRO C 1 194 ? 72.292 63.701 48.164 1.00 52.77 177 PRO C N 1
ATOM 4889 C CA . PRO C 1 194 ? 70.994 63.640 48.847 1.00 51.93 177 PRO C CA 1
ATOM 4890 C C . PRO C 1 194 ? 69.779 63.227 47.996 1.00 51.39 177 PRO C C 1
ATOM 4891 O O . PRO C 1 194 ? 68.839 62.683 48.555 1.00 55.86 177 PRO C O 1
ATOM 4895 N N . LYS C 1 195 ? 69.796 63.484 46.687 1.00 47.63 178 LYS C N 1
ATOM 4896 C CA . LYS C 1 195 ? 68.696 63.094 45.770 1.00 48.98 178 LYS C CA 1
ATOM 4897 C C . LYS C 1 195 ? 68.753 61.576 45.561 1.00 45.85 178 LYS C C 1
ATOM 4898 O O . LYS C 1 195 ? 67.688 60.960 45.471 1.00 44.39 178 LYS C O 1
ATOM 4904 N N . PHE C 1 196 ? 69.955 61.011 45.470 1.00 40.73 179 PHE C N 1
ATOM 4905 C CA . PHE C 1 196 ? 70.162 59.542 45.398 1.00 36.59 179 PHE C CA 1
ATOM 4906 C C . PHE C 1 196 ? 69.691 58.916 46.713 1.00 35.25 179 PHE C C 1
ATOM 4907 O O . PHE C 1 196 ? 68.940 57.928 46.660 1.00 33.64 179 PHE C O 1
ATOM 4915 N N . GLN C 1 197 ? 70.097 59.489 47.841 1.00 33.21 180 GLN C N 1
ATOM 4916 C CA . GLN C 1 197 ? 69.706 59.020 49.198 1.00 37.85 180 GLN C CA 1
ATOM 4917 C C . GLN C 1 197 ? 68.175 59.016 49.304 1.00 42.07 180 GLN C C 1
ATOM 4918 O O . GLN C 1 197 ? 67.621 58.012 49.823 1.00 35.33 180 GLN C O 1
ATOM 4924 N N . GLU C 1 198 ? 67.498 60.042 48.783 1.00 42.28 181 GLU C N 1
ATOM 4925 C CA . GLU C 1 198 ? 66.010 60.093 48.765 1.00 45.95 181 GLU C CA 1
ATOM 4926 C C . GLU C 1 198 ? 65.432 58.955 47.924 1.00 38.65 181 GLU C C 1
ATOM 4927 O O . GLU C 1 198 ? 64.477 58.313 48.376 1.00 36.58 181 GLU C O 1
ATOM 4933 N N . ARG C 1 199 ? 65.918 58.777 46.700 1.00 33.29 182 ARG C N 1
ATOM 4934 C CA . ARG C 1 199 ? 65.412 57.714 45.799 1.00 39.27 182 ARG C CA 1
ATOM 4935 C C . ARG C 1 199 ? 65.658 56.349 46.462 1.00 30.63 182 ARG C C 1
ATOM 4936 O O . ARG C 1 199 ? 64.754 55.492 46.446 1.00 30.55 182 ARG C O 1
ATOM 4944 N N . LEU C 1 200 ? 66.845 56.153 47.018 1.00 30.31 183 LEU C N 1
ATOM 4945 C CA . LEU C 1 200 ? 67.231 54.854 47.612 1.00 28.44 183 LEU C CA 1
ATOM 4946 C C . LEU C 1 200 ? 66.241 54.521 48.732 1.00 27.04 183 LEU C C 1
ATOM 4947 O O . LEU C 1 200 ? 65.726 53.387 48.767 1.00 27.83 183 LEU C O 1
ATOM 4952 N N . LYS C 1 201 ? 65.904 55.483 49.581 1.00 26.71 184 LYS C N 1
ATOM 4953 C CA . LYS C 1 201 ? 65.031 55.221 50.747 1.00 32.96 184 LYS C CA 1
ATOM 4954 C C . LYS C 1 201 ? 63.613 54.911 50.277 1.00 31.23 184 LYS C C 1
ATOM 4955 O O . LYS C 1 201 ? 62.970 54.022 50.881 1.00 33.50 184 LYS C O 1
ATOM 4961 N N . ARG C 1 202 ? 63.191 55.570 49.208 1.00 34.40 185 ARG C N 1
ATOM 4962 C CA . ARG C 1 202 ? 61.906 55.320 48.510 1.00 35.71 185 ARG C CA 1
ATOM 4963 C C . ARG C 1 202 ? 61.878 53.915 47.897 1.00 33.01 185 ARG C C 1
ATOM 4964 O O . ARG C 1 202 ? 60.876 53.228 48.043 1.00 37.80 185 ARG C O 1
ATOM 4972 N N . ASP C 1 203 ? 62.919 53.510 47.180 1.00 28.87 186 ASP C N 1
ATOM 4973 C CA . ASP C 1 203 ? 62.886 52.309 46.306 1.00 28.53 186 ASP C CA 1
ATOM 4974 C C . ASP C 1 203 ? 63.347 51.066 47.071 1.00 28.08 186 ASP C C 1
ATOM 4975 O O . ASP C 1 203 ? 62.992 49.913 46.658 1.00 26.93 186 ASP C O 1
ATOM 4980 N N . VAL C 1 204 ? 64.111 51.248 48.148 1.00 21.32 187 VAL C N 1
ATOM 4981 C CA . VAL C 1 204 ? 64.726 50.107 48.861 1.00 21.37 187 VAL C CA 1
ATOM 4982 C C . VAL C 1 204 ? 64.348 50.168 50.325 1.00 22.26 187 VAL C C 1
ATOM 4983 O O . VAL C 1 204 ? 64.825 51.020 51.075 1.00 21.17 187 VAL C O 1
ATOM 4987 N N . PRO C 1 205 ? 63.467 49.261 50.784 1.00 20.65 188 PRO C N 1
ATOM 4988 C CA . PRO C 1 205 ? 63.001 49.317 52.164 1.00 22.02 188 PRO C CA 1
ATOM 4989 C C . PRO C 1 205 ? 64.128 49.435 53.187 1.00 20.22 188 PRO C C 1
ATOM 4990 O O . PRO C 1 205 ? 63.982 50.213 54.150 1.00 22.10 188 PRO C O 1
ATOM 4994 N N . LEU C 1 206 ? 65.241 48.718 52.960 1.00 19.50 189 LEU C N 1
ATOM 4995 C CA . LEU C 1 206 ? 66.414 48.736 53.877 1.00 18.83 189 LEU C CA 1
ATOM 4996 C C . LEU C 1 206 ? 66.874 50.178 54.115 1.00 19.58 189 LEU C C 1
ATOM 4997 O O . LEU C 1 206 ? 67.366 50.442 55.212 1.00 22.09 189 LEU C O 1
ATOM 5002 N N . GLY C 1 207 ? 66.718 51.044 53.109 1.00 20.22 190 GLY C N 1
ATOM 5003 C CA . GLY C 1 207 ? 67.053 52.475 53.218 1.00 23.29 190 GLY C CA 1
ATOM 5004 C C . GLY C 1 207 ? 68.541 52.716 53.097 1.00 25.42 190 GLY C C 1
ATOM 5005 O O . GLY C 1 207 ? 69.002 53.823 53.391 1.00 25.57 190 GLY C O 1
ATOM 5006 N N . ARG C 1 208 ? 69.281 51.702 52.700 1.00 23.16 191 ARG C N 1
ATOM 5007 C CA . ARG C 1 208 ? 70.732 51.786 52.464 1.00 24.07 191 ARG C CA 1
ATOM 5008 C C . ARG C 1 208 ? 71.076 50.653 51.509 1.00 26.31 191 ARG C C 1
ATOM 5009 O O . ARG C 1 208 ? 70.202 49.753 51.332 1.00 23.02 191 ARG C O 1
ATOM 5017 N N . LEU C 1 209 ? 72.287 50.670 50.952 1.00 23.04 192 LEU C N 1
ATOM 5018 C CA . LEU C 1 209 ? 72.748 49.531 50.136 1.00 22.70 192 LEU C CA 1
ATOM 5019 C C . LEU C 1 209 ? 73.112 48.382 51.077 1.00 21.36 192 LEU C C 1
ATOM 5020 O O . LEU C 1 209 ? 73.560 48.630 52.203 1.00 21.76 192 LEU C O 1
ATOM 5025 N N . VAL C 1 210 ? 72.908 47.158 50.616 1.00 22.39 193 VAL C N 1
ATOM 5026 C CA . VAL C 1 210 ? 73.408 45.930 51.283 1.00 19.49 193 VAL C CA 1
ATOM 5027 C C . VAL C 1 210 ? 74.936 46.014 51.184 1.00 21.54 193 VAL C C 1
ATOM 5028 O O . VAL C 1 210 ? 75.413 46.355 50.090 1.00 22.60 193 VAL C O 1
ATOM 5032 N N . SER C 1 211 ? 75.688 45.770 52.257 1.00 21.60 194 SER C N 1
ATOM 5033 C CA . SER C 1 211 ? 77.168 45.894 52.208 1.00 22.38 194 SER C CA 1
ATOM 5034 C C . SER C 1 211 ? 77.689 44.688 51.419 1.00 22.10 194 SER C C 1
ATOM 5035 O O . SER C 1 211 ? 77.009 43.619 51.370 1.00 23.23 194 SER C O 1
ATOM 5038 N N . LEU C 1 212 ? 78.866 44.830 50.816 1.00 23.88 195 LEU C N 1
ATOM 5039 C CA . LEU C 1 212 ? 79.528 43.710 50.118 1.00 24.01 195 LEU C CA 1
ATOM 5040 C C . LEU C 1 212 ? 79.670 42.554 51.117 1.00 22.42 195 LEU C C 1
ATOM 5041 O O . LEU C 1 212 ? 79.431 41.410 50.752 1.00 22.49 195 LEU C O 1
ATOM 5046 N N . ARG C 1 213 ? 80.085 42.860 52.344 1.00 24.72 196 ARG C N 1
ATOM 5047 C CA . ARG C 1 213 ? 80.308 41.841 53.395 1.00 24.48 196 ARG C CA 1
ATOM 5048 C C . ARG C 1 213 ? 78.993 41.110 53.738 1.00 21.79 196 ARG C C 1
ATOM 5049 O O . ARG C 1 213 ? 78.999 39.875 53.848 1.00 21.20 196 ARG C O 1
ATOM 5057 N N . GLU C 1 214 ? 77.883 41.825 53.904 1.00 23.38 197 GLU C N 1
ATOM 5058 C CA . GLU C 1 214 ? 76.571 41.183 54.212 1.00 20.39 197 GLU C CA 1
ATOM 5059 C C . GLU C 1 214 ? 76.258 40.148 53.117 1.00 20.77 197 GLU C C 1
ATOM 5060 O O . GLU C 1 214 ? 75.783 39.046 53.445 1.00 20.66 197 GLU C O 1
ATOM 5066 N N . ASP C 1 215 ? 76.427 40.536 51.852 1.00 21.62 198 ASP C N 1
ATOM 5067 C CA . ASP C 1 215 ? 76.138 39.637 50.706 1.00 21.12 198 ASP C CA 1
ATOM 5068 C C . ASP C 1 215 ? 77.058 38.415 50.830 1.00 21.96 198 ASP C C 1
ATOM 5069 O O . ASP C 1 215 ? 76.583 37.245 50.754 1.00 24.02 198 ASP C O 1
ATOM 5074 N N . ALA C 1 216 ? 78.354 38.663 51.020 1.00 22.64 199 ALA C N 1
ATOM 5075 C CA . ALA C 1 216 ? 79.357 37.578 51.018 1.00 23.61 199 ALA C CA 1
ATOM 5076 C C . ALA C 1 216 ? 79.101 36.660 52.211 1.00 20.65 199 ALA C C 1
ATOM 5077 O O . ALA C 1 216 ? 79.300 35.455 52.079 1.00 23.69 199 ALA C O 1
ATOM 5079 N N . LEU C 1 217 ? 78.704 37.209 53.353 1.00 22.26 200 LEU C N 1
ATOM 5080 C CA . LEU C 1 217 ? 78.448 36.392 54.574 1.00 21.48 200 LEU C CA 1
ATOM 5081 C C . LEU C 1 217 ? 77.246 35.478 54.333 1.00 22.86 200 LEU C C 1
ATOM 5082 O O . LEU C 1 217 ? 77.224 34.356 54.846 1.00 21.44 200 LEU C O 1
ATOM 5087 N N . PHE C 1 218 ? 76.233 35.962 53.608 1.00 21.94 201 PHE C N 1
ATOM 5088 C CA . PHE C 1 218 ? 75.073 35.109 53.266 1.00 21.19 201 PHE C CA 1
ATOM 5089 C C . PHE C 1 218 ? 75.513 34.023 52.276 1.00 21.28 201 PHE C C 1
ATOM 5090 O O . PHE C 1 218 ? 75.149 32.860 52.450 1.00 22.87 201 PHE C O 1
ATOM 5098 N N . ALA C 1 219 ? 76.334 34.371 51.299 1.00 21.86 202 ALA C N 1
ATOM 5099 C CA . ALA C 1 219 ? 76.919 33.408 50.334 1.00 20.97 202 ALA C CA 1
ATOM 5100 C C . ALA C 1 219 ? 77.651 32.341 51.166 1.00 22.03 202 ALA C C 1
ATOM 5101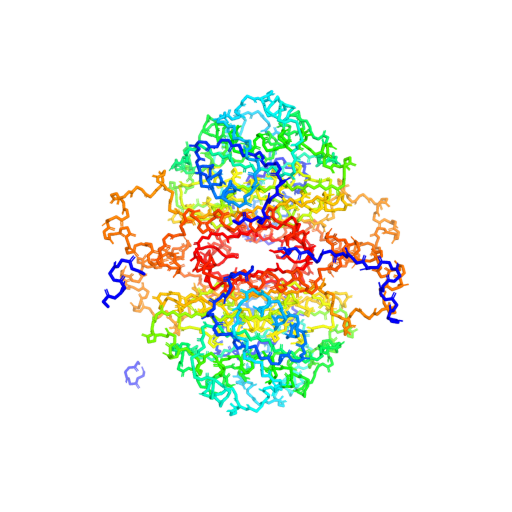 O O . ALA C 1 219 ? 77.460 31.144 50.942 1.00 23.46 202 ALA C O 1
ATOM 5103 N N . ALA C 1 220 ? 78.404 32.776 52.174 1.00 23.45 203 ALA C N 1
ATOM 5104 C CA . ALA C 1 220 ? 79.217 31.862 53.003 1.00 24.72 203 ALA C CA 1
ATOM 5105 C C . ALA C 1 220 ? 78.286 30.928 53.782 1.00 24.62 203 ALA C C 1
ATOM 5106 O O . ALA C 1 220 ? 78.573 29.710 53.896 1.00 26.32 203 ALA C O 1
ATOM 5108 N N . TYR C 1 221 ? 77.186 31.434 54.307 1.00 22.44 204 TYR C N 1
ATOM 5109 C CA . TYR C 1 221 ? 76.193 30.561 54.978 1.00 21.05 204 TYR C CA 1
ATOM 5110 C C . TYR C 1 221 ? 75.687 29.483 53.995 1.00 22.96 204 TYR C C 1
ATOM 5111 O O . TYR C 1 221 ? 75.551 28.299 54.374 1.00 24.41 204 TYR C O 1
ATOM 5120 N N . LEU C 1 222 ? 75.370 29.849 52.758 1.00 20.33 205 LEU C N 1
ATOM 5121 C CA . LEU C 1 222 ? 74.790 28.902 51.763 1.00 21.50 205 LEU C CA 1
ATOM 5122 C C . LEU C 1 222 ? 75.826 27.836 51.365 1.00 24.01 205 LEU C C 1
ATOM 5123 O O . LEU C 1 222 ? 75.424 26.750 50.832 1.00 25.03 205 LEU C O 1
ATOM 5128 N N . CYS C 1 223 ? 77.104 28.165 51.539 1.00 24.20 206 CYS C N 1
ATOM 5129 C CA . CYS C 1 223 ? 78.232 27.265 51.170 1.00 25.08 206 CYS C CA 1
ATOM 5130 C C . CYS C 1 223 ? 78.614 26.382 52.364 1.00 27.35 206 CYS C C 1
ATOM 5131 O O . CYS C 1 223 ? 79.527 25.549 52.203 1.00 26.91 206 CYS C O 1
ATOM 5134 N N . SER C 1 224 ? 77.916 26.524 53.487 1.00 25.74 207 SER C N 1
ATOM 5135 C CA . SER C 1 224 ? 78.210 25.839 54.775 1.00 27.47 207 SER C CA 1
ATOM 5136 C C . SER C 1 224 ? 77.369 24.579 54.916 1.00 27.89 207 SER C C 1
ATOM 5137 O O . SER C 1 224 ? 76.320 24.472 54.280 1.00 24.66 207 SER C O 1
ATOM 5140 N N . ASP C 1 225 ? 77.826 23.629 55.741 1.00 25.95 208 ASP C N 1
ATOM 5141 C CA . ASP C 1 225 ? 77.070 22.372 55.974 1.00 26.10 208 ASP C CA 1
ATOM 5142 C C . ASP C 1 225 ? 75.666 22.668 56.495 1.00 25.04 208 ASP C C 1
ATOM 5143 O O . ASP C 1 225 ? 74.731 21.903 56.168 1.00 24.81 208 ASP C O 1
ATOM 5148 N N . ALA C 1 226 ? 75.508 23.718 57.290 1.00 24.28 209 ALA C N 1
ATOM 5149 C CA . ALA C 1 226 ? 74.201 24.114 57.865 1.00 25.36 209 ALA C CA 1
ATOM 5150 C C . ALA C 1 226 ? 73.164 24.318 56.755 1.00 23.19 209 ALA C C 1
ATOM 5151 O O . ALA C 1 226 ? 71.975 24.001 57.001 1.00 24.29 209 ALA C O 1
ATOM 5153 N N . ALA C 1 227 ? 73.596 24.739 55.571 1.00 23.14 210 ALA C N 1
ATOM 5154 C CA . ALA C 1 227 ? 72.702 25.040 54.425 1.00 23.58 210 ALA C CA 1
ATOM 5155 C C . ALA C 1 227 ? 72.448 23.809 53.544 1.00 26.15 210 ALA C C 1
ATOM 5156 O O . ALA C 1 227 ? 71.869 23.950 52.443 1.00 25.61 210 ALA C O 1
ATOM 5158 N N . ASP C 1 228 ? 72.765 22.591 54.009 1.00 24.97 211 ASP C N 1
ATOM 5159 C CA . ASP C 1 228 ? 72.552 21.387 53.174 1.00 24.27 211 ASP C CA 1
ATOM 5160 C C . ASP C 1 228 ? 71.065 21.168 52.918 1.00 22.88 211 ASP C C 1
ATOM 5161 O O . ASP C 1 228 ? 70.757 20.476 51.945 1.00 22.80 211 ASP C O 1
ATOM 5166 N N . CYS C 1 229 ? 70.194 21.769 53.733 1.00 23.35 212 CYS C N 1
ATOM 5167 C CA . CYS C 1 229 ? 68.720 21.690 53.571 1.00 22.01 212 CYS C CA 1
ATOM 5168 C C . CYS C 1 229 ? 68.210 22.514 52.372 1.00 21.43 212 CYS C C 1
ATOM 5169 O O . CYS C 1 229 ? 67.014 22.322 52.011 1.00 22.37 212 CYS C O 1
ATOM 5172 N N . PHE C 1 230 ? 69.031 23.392 51.798 1.00 23.07 213 PHE C N 1
ATOM 5173 C CA . PHE C 1 230 ? 68.612 24.265 50.667 1.00 22.81 213 PHE C CA 1
ATOM 5174 C C . PHE C 1 230 ? 69.053 23.659 49.349 1.00 21.63 213 PHE C C 1
ATOM 5175 O O . PHE C 1 230 ? 70.261 23.452 49.145 1.00 21.69 213 PHE C O 1
ATOM 5183 N N . VAL C 1 231 ? 68.083 23.378 48.508 1.00 20.62 214 VAL C N 1
ATOM 5184 C CA . VAL C 1 231 ? 68.290 22.839 47.143 1.00 20.62 214 VAL C CA 1
ATOM 5185 C C . VAL C 1 231 ? 67.416 23.640 46.170 1.00 19.69 214 VAL C C 1
ATOM 5186 O O . VAL C 1 231 ? 66.206 23.791 46.408 1.00 20.24 214 VAL C O 1
ATOM 5190 N N . GLY C 1 232 ? 68.006 24.051 45.057 1.00 18.63 215 GLY C N 1
ATOM 5191 C CA . GLY C 1 232 ? 67.287 24.709 43.951 1.00 19.30 215 GLY C CA 1
ATOM 5192 C C . GLY C 1 232 ? 66.555 25.958 44.424 1.00 20.38 215 GLY C C 1
ATOM 5193 O O . GLY C 1 232 ? 65.497 26.274 43.840 1.00 18.28 215 GLY C O 1
ATOM 5194 N N . GLN C 1 233 ? 67.123 26.685 45.397 1.00 19.92 216 GLN C N 1
ATOM 5195 C CA . GLN C 1 233 ? 66.437 27.873 45.979 1.00 18.37 216 GLN C CA 1
ATOM 5196 C C . GLN C 1 233 ? 67.141 29.155 45.555 1.00 19.25 216 GLN C C 1
ATOM 5197 O O . GLN C 1 233 ? 68.375 29.227 45.532 1.00 18.96 216 GLN C O 1
ATOM 5203 N N . VAL C 1 234 ? 66.327 30.157 45.230 1.00 17.45 217 VAL C N 1
ATOM 5204 C CA . VAL C 1 234 ? 66.835 31.511 44.941 1.00 17.98 217 VAL C CA 1
ATOM 5205 C C . VAL C 1 234 ? 66.614 32.379 46.168 1.00 18.36 217 VAL C C 1
ATOM 5206 O O . VAL C 1 234 ? 65.465 32.439 46.664 1.00 19.59 217 VAL C O 1
ATOM 5210 N N . PHE C 1 235 ? 67.638 33.098 46.587 1.00 18.08 218 PHE C N 1
ATOM 5211 C CA . PHE C 1 235 ? 67.579 33.954 47.792 1.00 19.24 218 PHE C CA 1
ATOM 5212 C C . PHE C 1 235 ? 67.761 35.376 47.351 1.00 17.88 218 PHE C C 1
ATOM 5213 O O . PHE C 1 235 ? 68.864 35.774 46.994 1.00 18.71 218 PHE C O 1
ATOM 5221 N N . PRO C 1 236 ? 66.692 36.177 47.279 1.00 17.42 219 PRO C N 1
ATOM 5222 C CA . PRO C 1 236 ? 66.869 37.599 47.012 1.00 18.54 219 PRO C CA 1
ATOM 5223 C C . PRO C 1 236 ? 67.696 38.304 48.096 1.00 18.07 219 PRO C C 1
ATOM 5224 O O . PRO C 1 236 ? 67.478 38.101 49.246 1.00 18.33 219 PRO C O 1
ATOM 5228 N N . VAL C 1 237 ? 68.672 39.081 47.670 1.00 18.84 220 VAL C N 1
ATOM 5229 C CA . VAL C 1 237 ? 69.476 39.928 48.572 1.00 18.02 220 VAL C CA 1
ATOM 5230 C C . VAL C 1 237 ? 69.453 41.323 47.966 1.00 18.28 220 VAL C C 1
ATOM 5231 O O . VAL C 1 237 ? 70.307 41.635 47.131 1.00 18.28 220 VAL C O 1
ATOM 5235 N N . SER C 1 238 ? 68.420 42.105 48.291 1.00 19.91 221 SER C N 1
ATOM 5236 C CA . SER C 1 238 ? 68.271 43.438 47.670 1.00 18.96 221 SER C CA 1
ATOM 5237 C C . SER C 1 238 ? 67.648 44.450 48.627 1.00 19.69 221 SER C C 1
ATOM 5238 O O . SER C 1 238 ? 67.056 45.429 48.140 1.00 19.20 221 SER C O 1
ATOM 5241 N N . GLY C 1 239 ? 67.806 44.240 49.935 1.00 19.74 222 GLY C N 1
ATOM 5242 C CA . GLY C 1 239 ? 67.234 45.125 50.960 1.00 19.07 222 GLY C CA 1
ATOM 5243 C C . GLY C 1 239 ? 65.725 45.326 50.842 1.00 19.66 222 GLY C C 1
ATOM 5244 O O . GLY C 1 239 ? 65.228 46.436 51.144 1.00 19.40 222 GLY C O 1
ATOM 5245 N N . GLY C 1 240 ? 64.986 44.310 50.384 1.00 19.27 223 GLY C N 1
ATOM 5246 C CA . GLY C 1 240 ? 63.520 44.381 50.264 1.00 18.71 223 GLY C CA 1
ATOM 5247 C C . GLY C 1 240 ? 63.063 44.889 48.902 1.00 19.89 223 GLY C C 1
ATOM 5248 O O . GLY C 1 240 ? 61.899 44.782 48.605 1.00 21.41 223 GLY C O 1
ATOM 5249 N N . TRP C 1 241 ? 63.954 45.345 48.031 1.00 18.68 224 TRP C N 1
ATOM 5250 C CA . TRP C 1 241 ? 63.532 45.802 46.686 1.00 19.60 224 TRP C CA 1
ATOM 5251 C C . TRP C 1 241 ? 62.837 44.649 45.950 1.00 19.80 224 TRP C C 1
ATOM 5252 O O . TRP C 1 241 ? 61.747 44.869 45.343 1.00 20.14 224 TRP C O 1
ATOM 5263 N N . ALA C 1 242 ? 63.428 43.457 46.011 1.00 20.11 225 ALA C N 1
ATOM 5264 C CA . ALA C 1 242 ? 62.762 42.194 45.606 1.00 19.91 225 ALA C CA 1
ATOM 5265 C C . ALA C 1 242 ? 62.886 41.234 46.794 1.00 20.27 225 ALA C C 1
ATOM 5266 O O . ALA C 1 242 ? 63.978 41.133 47.343 1.00 20.38 225 ALA C O 1
ATOM 5268 N N . VAL C 1 243 ? 61.828 40.542 47.147 1.00 19.74 226 VAL C N 1
ATOM 5269 C CA . VAL C 1 243 ? 61.873 39.528 48.242 1.00 19.59 226 VAL C CA 1
ATOM 5270 C C . VAL C 1 243 ? 61.286 38.235 47.696 1.00 21.75 226 VAL C C 1
ATOM 5271 O O . VAL C 1 243 ? 60.804 38.220 46.579 1.00 23.02 226 VAL C O 1
ATOM 5276 N N . ASN D 1 20 ? 79.381 28.976 68.592 1.00 74.78 3 ASN D N 1
ATOM 5277 C CA . ASN D 1 20 ? 80.344 30.111 68.586 1.00 76.93 3 ASN D CA 1
ATOM 5278 C C . ASN D 1 20 ? 79.699 31.285 69.359 1.00 78.80 3 ASN D C 1
ATOM 5279 O O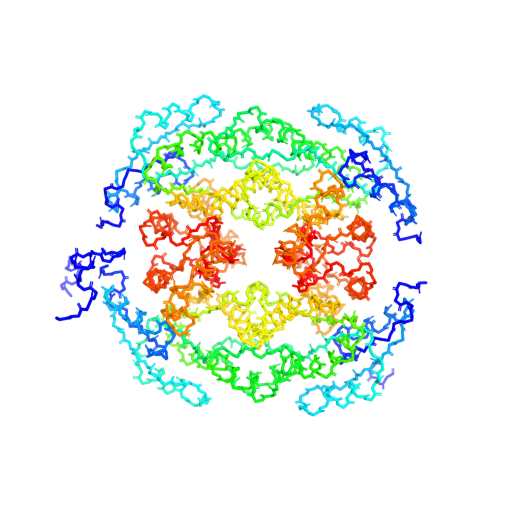 . ASN D 1 20 ? 79.115 31.032 70.448 1.00 75.33 3 ASN D O 1
ATOM 5284 N N . SER D 1 21 ? 79.826 32.518 68.841 1.00 69.94 4 SER D N 1
ATOM 5285 C CA . SER D 1 21 ? 79.351 33.796 69.437 1.00 56.62 4 SER D CA 1
ATOM 5286 C C . SER D 1 21 ? 78.694 34.650 68.338 1.00 41.91 4 SER D C 1
ATOM 5287 O O . SER D 1 21 ? 78.846 35.867 68.329 1.00 37.06 4 SER D O 1
ATOM 5290 N N . GLN D 1 22 ? 77.991 34.010 67.412 1.00 38.78 5 GLN D N 1
ATOM 5291 C CA . GLN D 1 22 ? 77.237 34.691 66.330 1.00 35.78 5 GLN D CA 1
ATOM 5292 C C . GLN D 1 22 ? 76.141 35.551 66.994 1.00 32.39 5 GLN D C 1
ATOM 5293 O O . GLN D 1 22 ? 75.803 36.638 66.464 1.00 31.58 5 GLN D O 1
ATOM 5299 N N . LEU D 1 23 ? 75.619 35.136 68.153 1.00 28.45 6 LEU D N 1
ATOM 5300 C CA . LEU D 1 23 ? 74.558 35.910 68.849 1.00 26.07 6 LEU D CA 1
ATOM 5301 C C . LEU D 1 23 ? 75.031 36.434 70.208 1.00 30.82 6 LEU D C 1
ATOM 5302 O O . LEU D 1 23 ? 74.185 36.787 71.026 1.00 29.55 6 LEU D O 1
ATOM 5307 N N . ALA D 1 24 ? 76.346 36.514 70.425 1.00 31.12 7 ALA D N 1
ATOM 5308 C CA . ALA D 1 24 ? 76.949 37.003 71.690 1.00 32.19 7 ALA D CA 1
ATOM 5309 C C . ALA D 1 24 ? 76.271 38.302 72.142 1.00 32.07 7 ALA D C 1
ATOM 5310 O O . ALA D 1 24 ? 76.142 39.207 71.324 1.00 36.69 7 ALA D O 1
ATOM 5312 N N . GLY D 1 25 ? 75.821 38.332 73.384 1.00 37.31 8 GLY D N 1
ATOM 5313 C CA . GLY D 1 25 ? 75.339 39.546 74.053 1.00 41.05 8 GLY D CA 1
ATOM 5314 C C . GLY D 1 25 ? 73.981 39.976 73.567 1.00 42.60 8 GLY D C 1
ATOM 5315 O O . GLY D 1 25 ? 73.645 41.148 73.808 1.00 50.42 8 GLY D O 1
ATOM 5316 N N . LYS D 1 26 ? 73.239 39.092 72.888 1.00 32.64 9 LYS D N 1
ATOM 5317 C CA . LYS D 1 26 ? 71.855 39.393 72.454 1.00 30.14 9 LYS D CA 1
ATOM 5318 C C . LYS D 1 26 ? 70.865 38.728 73.392 1.00 25.53 9 LYS D C 1
ATOM 5319 O O . LYS D 1 26 ? 71.007 37.516 73.669 1.00 29.84 9 LYS D O 1
ATOM 5325 N N . ARG D 1 27 ? 69.888 39.482 73.871 1.00 25.06 10 ARG D N 1
ATOM 5326 C CA . ARG D 1 27 ? 68.759 38.927 74.641 1.00 23.52 10 ARG D CA 1
ATOM 5327 C C . ARG D 1 27 ? 67.661 38.557 73.646 1.00 25.53 10 ARG D C 1
ATOM 5328 O O . ARG D 1 27 ? 67.108 39.460 72.998 1.00 22.84 10 ARG D O 1
ATOM 5336 N N . ILE D 1 28 ? 67.336 37.272 73.556 1.00 25.01 11 ILE D N 1
ATOM 5337 C CA . ILE D 1 28 ? 66.355 36.775 72.560 1.00 21.75 11 ILE D CA 1
ATOM 5338 C C . ILE D 1 28 ? 65.204 36.134 73.320 1.00 22.79 11 ILE D C 1
ATOM 5339 O O . ILE D 1 28 ? 65.420 35.201 74.101 1.00 22.88 11 ILE D O 1
ATOM 5344 N N . LEU D 1 29 ? 64.019 36.670 73.143 1.00 21.90 12 LEU D N 1
ATOM 5345 C CA . LEU D 1 29 ? 62.813 36.115 73.758 1.00 22.39 12 LEU D CA 1
ATOM 5346 C C . LEU D 1 29 ? 62.154 35.176 72.749 1.00 24.64 12 LEU D C 1
ATOM 5347 O O . LEU D 1 29 ? 61.878 35.601 71.578 1.00 20.75 12 LEU D O 1
ATOM 5352 N N . VAL D 1 30 ? 61.972 33.938 73.173 1.00 21.51 13 VAL D N 1
ATOM 5353 C CA . VAL D 1 30 ? 61.341 32.888 72.343 1.00 22.61 13 VAL D CA 1
ATOM 5354 C C . VAL D 1 30 ? 59.996 32.566 72.971 1.00 24.25 13 VAL D C 1
ATOM 5355 O O . VAL D 1 30 ? 59.967 32.105 74.144 1.00 25.03 13 VAL D O 1
ATOM 5359 N N . THR D 1 31 ? 58.914 32.826 72.237 1.00 21.33 14 THR D N 1
ATOM 5360 C CA . THR D 1 31 ? 57.528 32.497 72.668 1.00 23.29 14 THR D CA 1
ATOM 5361 C C . THR D 1 31 ? 57.257 30.990 72.485 1.00 21.82 14 THR D C 1
ATOM 5362 O O . THR D 1 31 ? 57.972 30.296 71.724 1.00 22.29 14 THR D O 1
ATOM 5366 N N . GLN D 1 32 ? 56.255 30.493 73.197 1.00 24.13 15 GLN D N 1
ATOM 5367 C CA . GLN D 1 32 ? 55.909 29.056 73.278 1.00 26.18 15 GLN D CA 1
ATOM 5368 C C . GLN D 1 32 ? 57.175 28.231 73.171 1.00 23.57 15 GLN D C 1
ATOM 5369 O O . GLN D 1 32 ? 57.256 27.359 72.284 1.00 25.52 15 GLN D O 1
ATOM 5375 N N . ALA D 1 33 ? 58.134 28.472 74.080 1.00 24.31 16 ALA D N 1
ATOM 5376 C CA . ALA D 1 33 ? 59.524 27.965 73.973 1.00 25.05 16 ALA D CA 1
ATOM 5377 C C . ALA D 1 33 ? 59.548 26.436 74.152 1.00 25.08 16 ALA D C 1
ATOM 5378 O O . ALA D 1 33 ? 60.559 25.850 73.831 1.00 26.70 16 ALA D O 1
ATOM 5380 N N . ASP D 1 34 ? 58.445 25.849 74.611 1.00 27.82 17 ASP D N 1
ATOM 5381 C CA . ASP D 1 34 ? 58.300 24.387 74.851 1.00 33.11 17 ASP D CA 1
ATOM 5382 C C . ASP D 1 34 ? 57.631 23.684 73.669 1.00 35.01 17 ASP D C 1
ATOM 5383 O O . ASP D 1 34 ? 57.442 22.481 73.785 1.00 40.06 17 ASP D O 1
ATOM 5388 N N . THR D 1 35 ? 57.257 24.379 72.593 1.00 32.01 18 THR D N 1
ATOM 5389 C CA . THR D 1 35 ? 56.319 23.877 71.532 1.00 36.01 18 THR D CA 1
ATOM 5390 C C . THR D 1 35 ? 56.903 24.120 70.129 1.00 38.52 18 THR D C 1
ATOM 5391 O O . THR D 1 35 ? 57.611 25.114 69.988 1.00 26.97 18 THR D O 1
ATOM 5395 N N . PHE D 1 36 ? 56.608 23.278 69.119 1.00 34.08 19 PHE D N 1
ATOM 5396 C CA . PHE D 1 36 ? 56.962 23.575 67.704 1.00 35.86 19 PHE D CA 1
ATOM 5397 C C . PHE D 1 36 ? 58.488 23.760 67.705 1.00 32.30 19 PHE D C 1
ATOM 5398 O O . PHE D 1 36 ? 59.223 22.893 68.206 1.00 31.38 19 PHE D O 1
ATOM 5406 N N . MET D 1 37 ? 58.977 24.894 67.231 1.00 29.66 20 MET D N 1
ATOM 5407 C CA . MET D 1 37 ? 60.435 25.045 67.035 1.00 27.70 20 MET D CA 1
ATOM 5408 C C . MET D 1 37 ? 61.091 25.543 68.323 1.00 25.36 20 MET D C 1
ATOM 5409 O O . MET D 1 37 ? 62.310 25.612 68.347 1.00 28.26 20 MET D O 1
ATOM 5414 N N . GLY D 1 38 ? 60.295 25.863 69.341 1.00 25.86 21 GLY D N 1
ATOM 5415 C CA . GLY D 1 38 ? 60.776 26.499 70.586 1.00 26.76 21 GLY D CA 1
ATOM 5416 C C . GLY D 1 38 ? 62.022 25.813 71.148 1.00 24.18 21 GLY D C 1
ATOM 5417 O O . GLY D 1 38 ? 63.044 26.460 71.367 1.00 24.46 21 GLY D O 1
ATOM 5418 N N . PRO D 1 39 ? 61.959 24.498 71.493 1.00 26.82 22 PRO D N 1
ATOM 5419 C CA . PRO D 1 39 ? 63.088 23.863 72.181 1.00 27.48 22 PRO D CA 1
ATOM 5420 C C . PRO D 1 39 ? 64.375 23.923 71.370 1.00 26.93 22 PRO D C 1
ATOM 5421 O O . PRO D 1 39 ? 65.421 24.283 71.915 1.00 27.27 22 PRO D O 1
ATOM 5425 N N . THR D 1 40 ? 64.288 23.629 70.065 1.00 31.80 23 THR D N 1
ATOM 5426 C CA . THR D 1 40 ? 65.492 23.675 69.202 1.00 25.98 23 THR D CA 1
ATOM 5427 C C . THR D 1 40 ? 66.034 25.108 69.172 1.00 23.98 23 THR D C 1
ATOM 5428 O O . THR D 1 40 ? 67.237 25.271 69.250 1.00 27.46 23 THR D O 1
ATOM 5432 N N . LEU D 1 41 ? 65.170 26.116 68.972 1.00 26.21 24 LEU D N 1
ATOM 5433 C CA . LEU D 1 41 ? 65.593 27.546 68.895 1.00 24.36 24 LEU D CA 1
ATOM 5434 C C . LEU D 1 41 ? 66.319 27.929 70.200 1.00 23.11 24 LEU D C 1
ATOM 5435 O O . LEU D 1 41 ? 67.411 28.523 70.141 1.00 23.33 24 LEU D O 1
ATOM 5440 N N . CYS D 1 42 ? 65.760 27.577 71.349 1.00 27.29 25 CYS D N 1
ATOM 5441 C CA . CYS D 1 42 ? 66.391 27.923 72.662 1.00 27.33 25 CYS D CA 1
ATOM 5442 C C . CYS D 1 42 ? 67.784 27.280 72.763 1.00 25.95 25 CYS D C 1
ATOM 5443 O O . CYS D 1 42 ? 68.732 27.981 73.073 1.00 30.63 25 CYS D O 1
ATOM 5446 N N . GLU D 1 43 ? 67.897 26.006 72.414 1.00 29.23 26 GLU D N 1
ATOM 5447 C CA . GLU D 1 43 ? 69.189 25.273 72.470 1.00 29.23 26 GLU D CA 1
ATOM 5448 C C . GLU D 1 43 ? 70.196 25.943 71.546 1.00 29.98 26 GLU D C 1
ATOM 5449 O O . GLU D 1 43 ? 71.305 26.281 71.988 1.00 26.96 26 GLU D O 1
ATOM 5455 N N . VAL D 1 44 ? 69.829 26.138 70.275 1.00 26.69 27 VAL D N 1
ATOM 5456 C CA . VAL D 1 44 ? 70.802 26.629 69.267 1.00 26.04 27 VAL D CA 1
ATOM 5457 C C . VAL D 1 44 ? 71.181 28.084 69.561 1.00 22.68 27 VAL D C 1
ATOM 5458 O O . VAL D 1 44 ? 72.375 28.471 69.381 1.00 27.19 27 VAL D O 1
ATOM 5462 N N . PHE D 1 45 ? 70.220 28.941 69.905 1.00 23.64 28 PHE D N 1
ATOM 5463 C CA . PHE D 1 45 ? 70.521 30.369 70.182 1.00 27.37 28 PHE D CA 1
ATOM 5464 C C . PHE D 1 45 ? 71.520 30.449 71.355 1.00 25.65 28 PHE D C 1
ATOM 5465 O O . PHE D 1 45 ? 72.494 31.221 71.288 1.00 28.65 28 PHE D O 1
ATOM 5473 N N . ALA D 1 46 ? 71.317 29.644 72.398 1.00 26.56 29 ALA D N 1
ATOM 5474 C CA . ALA D 1 46 ? 72.244 29.628 73.563 1.00 26.56 29 ALA D CA 1
ATOM 5475 C C . ALA D 1 46 ? 73.607 29.101 73.097 1.00 29.59 29 ALA D C 1
ATOM 5476 O O . ALA D 1 46 ? 74.633 29.710 73.465 1.00 29.44 29 ALA D O 1
ATOM 5478 N N . GLU D 1 47 ? 73.610 28.059 72.270 1.00 29.90 30 GLU D N 1
ATOM 5479 C CA . GLU D 1 47 ? 74.839 27.522 71.645 1.00 30.74 30 GLU D CA 1
ATOM 5480 C C . GLU D 1 47 ? 75.567 28.657 70.916 1.00 34.24 30 GLU D C 1
ATOM 5481 O O . GLU D 1 47 ? 76.784 28.659 70.972 1.00 32.63 30 GLU D O 1
ATOM 5487 N N . MET D 1 48 ? 74.850 29.606 70.283 1.00 30.95 31 MET D N 1
ATOM 5488 C CA . MET D 1 48 ? 75.442 30.717 69.487 1.00 34.23 31 MET D CA 1
ATOM 5489 C C . MET D 1 48 ? 75.693 31.967 70.352 1.00 32.69 31 MET D C 1
ATOM 5490 O O . MET D 1 48 ? 76.059 33.023 69.790 1.00 36.48 31 MET D O 1
ATOM 5495 N N . GLY D 1 49 ? 75.565 31.841 71.672 1.00 29.85 32 GLY D N 1
ATOM 5496 C CA . GLY D 1 49 ? 76.015 32.849 72.638 1.00 30.05 32 GLY D CA 1
ATOM 5497 C C . GLY D 1 49 ? 74.912 33.814 73.034 1.00 30.45 32 GLY D C 1
ATOM 5498 O O . GLY D 1 49 ? 75.212 34.746 73.759 1.00 33.45 32 GLY D O 1
ATOM 5499 N N . ALA D 1 50 ? 73.665 33.556 72.648 1.00 31.10 33 ALA D N 1
ATOM 5500 C CA . ALA D 1 50 ? 72.518 34.403 73.050 1.00 28.28 33 ALA D CA 1
ATOM 5501 C C . ALA D 1 50 ? 72.206 34.200 74.528 1.00 27.30 33 ALA D C 1
ATOM 5502 O O . ALA D 1 50 ? 72.385 33.095 75.000 1.00 30.76 33 ALA D O 1
ATOM 5504 N N . GLU D 1 51 ? 71.606 35.201 75.162 1.00 25.79 34 GLU D N 1
ATOM 5505 C CA . GLU D 1 51 ? 70.891 35.049 76.446 1.00 29.12 34 GLU D CA 1
ATOM 5506 C C . GLU D 1 51 ? 69.419 34.807 76.097 1.00 27.53 34 GLU D C 1
ATOM 5507 O O . GLU D 1 51 ? 68.778 35.728 75.570 1.00 26.88 34 GLU D O 1
ATOM 5513 N N . VAL D 1 52 ? 68.943 33.582 76.254 1.00 24.67 35 VAL D N 1
ATOM 5514 C CA . VAL D 1 52 ? 67.585 33.173 75.815 1.00 23.68 35 VAL D CA 1
ATOM 5515 C C . VAL D 1 52 ? 66.638 33.431 76.951 1.00 26.22 35 VAL D C 1
ATOM 5516 O O . VAL D 1 52 ? 66.933 32.963 78.032 1.00 25.44 35 VAL D O 1
ATOM 5520 N N . ILE D 1 53 ? 65.546 34.148 76.690 1.00 23.53 36 ILE D N 1
ATOM 5521 C CA . ILE D 1 53 ? 64.376 34.281 77.574 1.00 24.81 36 ILE D CA 1
ATOM 5522 C C . ILE D 1 53 ? 63.299 33.362 77.006 1.00 28.13 36 ILE D C 1
ATOM 5523 O O . ILE D 1 53 ? 62.739 33.679 75.941 1.00 25.64 36 ILE D O 1
ATOM 5528 N N . ALA D 1 54 ? 63.059 32.230 77.653 1.00 26.29 37 ALA D N 1
ATOM 5529 C CA . ALA D 1 54 ? 62.081 31.223 77.196 1.00 28.64 37 ALA D CA 1
ATOM 5530 C C . ALA D 1 54 ? 60.760 31.511 77.869 1.00 30.84 37 ALA D C 1
ATOM 5531 O O . ALA D 1 54 ? 60.725 31.512 79.085 1.00 37.94 37 ALA D O 1
ATOM 5533 N N . ASP D 1 55 ? 59.690 31.723 77.120 1.00 25.77 38 ASP D N 1
ATOM 5534 C CA . ASP D 1 55 ? 58.345 31.818 77.707 1.00 26.28 38 ASP D CA 1
ATOM 5535 C C . ASP D 1 55 ? 57.486 30.684 77.160 1.00 30.56 38 ASP D C 1
ATOM 5536 O O . ASP D 1 55 ? 57.386 30.527 75.913 1.00 25.34 38 ASP D O 1
ATOM 5541 N N . ASN D 1 56 ? 56.826 29.940 78.050 1.00 29.02 39 ASN D N 1
ATOM 5542 C CA . ASN D 1 56 ? 56.125 28.691 77.668 1.00 30.95 39 ASN D CA 1
ATOM 5543 C C . ASN D 1 56 ? 54.621 28.897 77.488 1.00 28.84 39 ASN D C 1
ATOM 5544 O O . ASN D 1 56 ? 53.955 27.913 77.123 1.00 36.47 39 ASN D O 1
ATOM 5549 N N . ASN D 1 57 ? 54.077 30.102 77.620 1.00 29.38 40 ASN D N 1
ATOM 5550 C CA . ASN D 1 57 ? 52.605 30.288 77.563 1.00 28.88 40 ASN D CA 1
ATOM 5551 C C . ASN D 1 57 ? 52.068 30.145 76.131 1.00 32.75 40 ASN D C 1
ATOM 5552 O O . ASN D 1 57 ? 52.657 30.733 75.208 1.00 31.45 40 ASN D O 1
ATOM 5557 N N . LEU D 1 58 ? 50.931 29.455 75.990 1.00 32.97 41 LEU D N 1
ATOM 5558 C CA . LEU D 1 58 ? 49.964 29.673 74.891 1.00 33.17 41 LEU D CA 1
ATOM 5559 C C . LEU D 1 58 ? 49.462 31.108 75.033 1.00 33.19 41 LEU D C 1
ATOM 5560 O O . LEU D 1 58 ? 49.217 31.567 76.167 1.00 31.99 41 LEU D O 1
ATOM 5565 N N . LEU D 1 59 ? 49.427 31.872 73.951 1.00 28.90 42 LEU D N 1
ATOM 5566 C CA . LEU D 1 59 ? 49.175 33.323 74.105 1.00 27.48 42 LEU D CA 1
ATOM 5567 C C . LEU D 1 59 ? 47.775 33.663 73.626 1.00 26.70 42 LEU D C 1
ATOM 5568 O O . LEU D 1 59 ? 47.646 34.679 72.989 1.00 27.75 42 LEU D O 1
ATOM 5573 N N . THR D 1 60 ? 46.744 32.871 73.937 1.00 26.74 43 THR D N 1
ATOM 5574 C CA . THR D 1 60 ? 45.348 33.236 73.547 1.00 27.63 43 THR D CA 1
ATOM 5575 C C . THR D 1 60 ? 44.819 34.381 74.403 1.00 28.55 43 THR D C 1
ATOM 5576 O O . THR D 1 60 ? 43.920 35.110 73.927 1.00 26.43 43 THR D O 1
ATOM 5580 N N . ASP D 1 61 ? 45.342 34.564 75.629 1.00 27.23 44 ASP D N 1
ATOM 5581 C CA . ASP D 1 61 ? 44.915 35.680 76.498 1.00 28.14 44 ASP D CA 1
ATOM 5582 C C . ASP D 1 61 ? 45.427 36.993 75.913 1.00 22.82 44 ASP D C 1
ATOM 5583 O O . ASP D 1 61 ? 46.634 37.162 75.847 1.00 24.56 44 ASP D O 1
ATOM 5588 N N . PRO D 1 62 ? 44.543 37.925 75.497 1.00 24.47 45 PRO D N 1
ATOM 5589 C CA . PRO D 1 62 ? 44.948 39.205 74.924 1.00 25.75 45 PRO D CA 1
ATOM 5590 C C . PRO D 1 62 ? 45.904 40.026 75.794 1.00 27.14 45 PRO D C 1
ATOM 5591 O O . PRO D 1 62 ? 46.719 40.724 75.248 1.00 24.14 45 PRO D O 1
ATOM 5595 N N . ALA D 1 63 ? 45.829 39.877 77.124 1.00 29.69 46 ALA D N 1
ATOM 5596 C CA . ALA D 1 63 ? 46.639 40.680 78.075 1.00 29.28 46 ALA D CA 1
ATOM 5597 C C . ALA D 1 63 ? 48.051 40.128 78.204 1.00 25.93 46 ALA D C 1
ATOM 5598 O O . ALA D 1 63 ? 48.929 40.889 78.662 1.00 28.19 46 ALA D O 1
ATOM 5600 N N . LEU D 1 64 ? 48.303 38.885 77.818 1.00 24.16 47 LEU D N 1
ATOM 5601 C CA . LEU D 1 64 ? 49.546 38.187 78.235 1.00 24.16 47 LEU D CA 1
ATOM 5602 C C . LEU D 1 64 ? 50.785 38.665 77.465 1.00 23.09 47 LEU D C 1
ATOM 5603 O O . LEU D 1 64 ? 51.814 38.914 78.070 1.00 22.67 47 LEU D O 1
ATOM 5608 N N . PRO D 1 65 ? 50.763 38.860 76.122 1.00 22.22 48 PRO D N 1
ATOM 5609 C CA . PRO D 1 65 ? 51.985 39.301 75.423 1.00 22.95 48 PRO D CA 1
ATOM 5610 C C . PRO D 1 65 ? 52.641 40.561 76.016 1.00 19.65 48 PRO D C 1
ATOM 5611 O O . PRO D 1 65 ? 53.854 40.585 76.163 1.00 22.90 48 PRO D O 1
ATOM 5615 N N . ALA D 1 66 ? 51.847 41.589 76.290 1.00 21.52 49 ALA D N 1
ATOM 5616 C CA . ALA D 1 66 ? 52.361 42.871 76.833 1.00 22.51 49 ALA D CA 1
ATOM 5617 C C . ALA D 1 66 ? 53.103 42.613 78.164 1.00 23.18 49 ALA D C 1
ATOM 5618 O O . ALA D 1 66 ? 54.188 43.231 78.396 1.00 23.45 49 ALA D O 1
ATOM 5620 N N . LYS D 1 67 ? 52.572 41.713 78.988 1.00 23.90 50 LYS D N 1
ATOM 5621 C CA . LYS D 1 67 ? 53.162 41.410 80.337 1.00 24.12 50 LYS D CA 1
ATOM 5622 C C . LYS D 1 67 ? 54.480 40.674 80.164 1.00 23.75 50 LYS D C 1
ATOM 5623 O O . LYS D 1 67 ? 55.457 41.017 80.857 1.00 23.71 50 LYS D O 1
ATOM 5629 N N . ILE D 1 68 ? 54.544 39.706 79.234 1.00 21.04 51 ILE D N 1
ATOM 5630 C CA . ILE D 1 68 ? 55.771 38.920 78.980 1.00 21.95 51 ILE D CA 1
ATOM 5631 C C . ILE D 1 68 ? 56.876 39.875 78.495 1.00 20.69 51 ILE D C 1
ATOM 5632 O O . ILE D 1 68 ? 58.046 39.766 78.945 1.00 23.03 51 ILE D O 1
ATOM 5637 N N . ILE D 1 69 ? 56.558 40.779 77.574 1.00 20.80 52 ILE D N 1
ATOM 5638 C CA . ILE D 1 69 ? 57.560 41.723 77.024 1.00 19.03 52 ILE D CA 1
ATOM 5639 C C . ILE D 1 69 ? 57.960 42.702 78.129 1.00 19.23 52 ILE D C 1
ATOM 5640 O O . ILE D 1 69 ? 59.157 42.959 78.304 1.00 20.22 52 ILE D O 1
ATOM 5645 N N . GLN D 1 70 ? 56.982 43.211 78.856 1.00 18.62 53 GLN D N 1
ATOM 5646 C CA . GLN D 1 70 ? 57.247 44.169 79.956 1.00 20.56 53 GLN D CA 1
ATOM 5647 C C . GLN D 1 70 ? 58.229 43.538 80.965 1.00 21.54 53 GLN D C 1
ATOM 5648 O O . GLN D 1 70 ? 59.176 44.247 81.376 1.00 20.72 53 GLN D O 1
ATOM 5654 N N . GLN D 1 71 ? 58.018 42.287 81.371 1.00 22.22 54 GLN D N 1
ATOM 5655 C CA . GLN D 1 71 ? 58.814 41.659 82.468 1.00 23.29 54 GLN D CA 1
ATOM 5656 C C . GLN D 1 71 ? 60.231 41.395 81.986 1.00 23.18 54 GLN D C 1
ATOM 5657 O O . GLN D 1 71 ? 61.133 41.241 82.806 1.00 21.41 54 GLN D O 1
ATOM 5663 N N . ALA D 1 72 ? 60.447 41.306 80.664 1.00 20.66 55 ALA D N 1
ATOM 5664 C CA . ALA D 1 72 ? 61.771 40.900 80.145 1.00 21.70 55 ALA D CA 1
ATOM 5665 C C . ALA D 1 72 ? 62.784 42.049 80.187 1.00 19.69 55 ALA D C 1
ATOM 5666 O O . ALA D 1 72 ? 63.993 41.760 80.089 1.00 23.66 55 ALA D O 1
ATOM 5668 N N . GLY D 1 73 ? 62.351 43.302 80.243 1.00 21.18 56 GLY D N 1
ATOM 5669 C CA . GLY D 1 73 ? 63.271 44.463 80.201 1.00 19.79 56 GLY D CA 1
ATOM 5670 C C . GLY D 1 73 ? 63.779 44.670 78.778 1.00 23.14 56 GLY D C 1
ATOM 5671 O O . GLY D 1 73 ? 62.940 44.852 77.891 1.00 23.21 56 GLY D O 1
ATOM 5672 N N . HIS D 1 74 ? 65.086 44.546 78.549 1.00 21.31 57 HIS D N 1
ATOM 5673 C CA . HIS D 1 74 ? 65.708 44.726 77.224 1.00 21.94 57 HIS D CA 1
ATOM 5674 C C . HIS D 1 74 ? 65.505 43.464 76.386 1.00 20.48 57 HIS D C 1
ATOM 5675 O O . HIS D 1 74 ? 65.983 42.399 76.815 1.00 20.23 57 HIS D O 1
ATOM 5682 N N . ILE D 1 75 ? 64.958 43.592 75.178 1.00 20.09 58 ILE D N 1
ATOM 5683 C CA . ILE D 1 75 ? 64.912 42.459 74.210 1.00 19.93 58 ILE D CA 1
ATOM 5684 C C . ILE D 1 75 ? 65.582 42.887 72.900 1.00 20.32 58 ILE D C 1
ATOM 5685 O O . ILE D 1 75 ? 65.115 43.859 72.334 1.00 18.81 58 ILE D O 1
ATOM 5690 N N . ASP D 1 76 ? 66.644 42.190 72.475 1.00 20.32 59 ASP D N 1
ATOM 5691 C CA . ASP D 1 76 ? 67.341 42.497 71.181 1.00 21.17 59 ASP D CA 1
ATOM 5692 C C . ASP D 1 76 ? 66.562 41.841 70.049 1.00 19.02 59 ASP D C 1
ATOM 5693 O O . ASP D 1 76 ? 66.452 42.444 68.962 1.00 19.87 59 ASP D O 1
ATOM 5698 N N . VAL D 1 77 ? 66.080 40.626 70.297 1.00 19.33 60 VAL D N 1
ATOM 5699 C CA . VAL D 1 77 ? 65.381 39.828 69.245 1.00 20.35 60 VAL D CA 1
ATOM 5700 C C . VAL D 1 77 ? 64.156 39.194 69.847 1.00 21.30 60 VAL D C 1
ATOM 5701 O O . VAL D 1 77 ? 64.298 38.521 70.907 1.00 20.43 60 VAL D O 1
ATOM 5705 N N . LEU D 1 78 ? 63.008 39.390 69.196 1.00 19.48 61 LEU D N 1
ATOM 5706 C CA . LEU D 1 78 ? 61.759 38.675 69.552 1.00 19.71 61 LEU D CA 1
ATOM 5707 C C . LEU D 1 78 ? 61.527 37.576 68.517 1.00 20.30 61 LEU D C 1
ATOM 5708 O O . LEU D 1 78 ? 61.388 37.913 67.328 1.00 20.59 61 LEU D O 1
ATOM 5713 N N . VAL D 1 79 ? 61.476 36.321 68.954 1.00 18.99 62 VAL D N 1
ATOM 5714 C CA . VAL D 1 79 ? 61.147 35.179 68.050 1.00 18.84 62 VAL D CA 1
ATOM 5715 C C . VAL D 1 79 ? 59.713 34.767 68.319 1.00 19.94 62 VAL D C 1
ATOM 5716 O O . VAL D 1 79 ? 59.398 34.224 69.375 1.00 21.57 62 VAL D O 1
ATOM 5720 N N . ILE D 1 80 ? 58.838 35.089 67.372 1.00 18.72 63 ILE D N 1
ATOM 5721 C CA . ILE D 1 80 ? 57.389 34.811 67.470 1.00 19.55 63 ILE D CA 1
ATOM 5722 C C . ILE D 1 80 ? 57.169 33.391 66.956 1.00 23.08 63 ILE D C 1
ATOM 5723 O O . ILE D 1 80 ? 56.995 33.156 65.730 1.00 20.30 63 ILE D O 1
ATOM 5728 N N . ASN D 1 81 ? 57.196 32.472 67.904 1.00 21.82 64 ASN D N 1
ATOM 5729 C CA . ASN D 1 81 ? 56.997 31.027 67.698 1.00 21.75 64 ASN D CA 1
ATOM 5730 C C . ASN D 1 81 ? 55.611 30.740 68.269 1.00 22.02 64 ASN D C 1
ATOM 5731 O O . ASN D 1 81 ? 55.445 30.700 69.527 1.00 20.63 64 ASN D O 1
ATOM 5736 N N . LEU D 1 82 ? 54.617 30.643 67.383 1.00 22.62 65 LEU D N 1
ATOM 5737 C CA . LEU D 1 82 ? 53.209 30.499 67.783 1.00 22.79 65 LEU D CA 1
ATOM 5738 C C . LEU D 1 82 ? 52.698 29.246 67.078 1.00 24.78 65 LEU D C 1
ATOM 5739 O O . LEU D 1 82 ? 52.904 29.130 65.852 1.00 24.49 65 LEU D O 1
ATOM 5744 N N . ALA D 1 83 ? 52.037 28.338 67.804 1.00 24.38 66 ALA D N 1
ATOM 5745 C CA . ALA D 1 83 ? 51.491 27.126 67.158 1.00 25.72 66 ALA D CA 1
ATOM 5746 C C . ALA D 1 83 ? 50.398 26.495 68.010 1.00 29.96 66 ALA D C 1
ATOM 5747 O O . ALA D 1 83 ? 50.479 26.575 69.249 1.00 29.81 66 ALA D O 1
ATOM 5749 N N . ILE D 1 84 ? 49.407 25.907 67.340 1.00 30.25 67 ILE D N 1
ATOM 5750 C CA . ILE D 1 84 ? 48.568 24.805 67.871 1.00 27.85 67 ILE D CA 1
ATOM 5751 C C . ILE D 1 84 ? 48.686 23.686 66.848 1.00 29.98 67 ILE D C 1
ATOM 5752 O O . ILE D 1 84 ? 49.099 23.902 65.723 1.00 25.52 67 ILE D O 1
ATOM 5757 N N . PRO D 1 85 ? 48.347 22.427 67.174 1.00 30.82 68 PRO D N 1
ATOM 5758 C CA . PRO D 1 85 ? 48.360 21.391 66.143 1.00 28.42 68 PRO D CA 1
ATOM 5759 C C . PRO D 1 85 ? 47.377 21.863 65.060 1.00 24.80 68 PRO D C 1
ATOM 5760 O O . PRO D 1 85 ? 46.337 22.362 65.387 1.00 27.32 68 PRO D O 1
ATOM 5764 N N . ALA D 1 86 ? 47.756 21.723 63.802 1.00 26.54 69 ALA D N 1
ATOM 5765 C CA . ALA D 1 86 ? 47.012 22.254 62.641 1.00 24.80 69 ALA D CA 1
ATOM 5766 C C . ALA D 1 86 ? 45.742 21.431 62.485 1.00 24.26 69 ALA D C 1
ATOM 5767 O O . ALA D 1 86 ? 45.827 20.228 62.417 1.00 25.74 69 ALA D O 1
ATOM 5769 N N . PRO D 1 87 ? 44.552 22.033 62.426 1.00 24.60 70 PRO D N 1
ATOM 5770 C CA . PRO D 1 87 ? 43.351 21.306 62.059 1.00 25.65 70 PRO D CA 1
ATOM 5771 C C . PRO D 1 87 ? 43.535 20.593 60.720 1.00 27.31 70 PRO D C 1
ATOM 5772 O O . PRO D 1 87 ? 44.239 21.107 59.863 1.00 23.96 70 PRO D O 1
ATOM 5776 N N . PHE D 1 88 ? 42.953 19.390 60.609 1.00 26.35 71 PHE D N 1
ATOM 5777 C CA . PHE D 1 88 ? 42.910 18.536 59.389 1.00 29.20 71 PHE D CA 1
ATOM 5778 C C . PHE D 1 88 ? 41.497 18.603 58.781 1.00 24.16 71 PHE D C 1
ATOM 5779 O O . PHE D 1 88 ? 41.230 17.830 57.858 1.00 30.27 71 PHE D O 1
ATOM 5787 N N . THR D 1 89 ? 40.613 19.472 59.279 1.00 26.08 72 THR D N 1
ATOM 5788 C CA . THR D 1 89 ? 39.183 19.549 58.900 1.00 23.89 72 THR D CA 1
ATOM 5789 C C . THR D 1 89 ? 39.021 19.834 57.399 1.00 27.75 72 THR D C 1
ATOM 5790 O O . THR D 1 89 ? 39.748 20.715 56.847 1.00 25.61 72 THR D O 1
ATOM 5794 N N . LYS D 1 90 ? 38.122 19.086 56.745 1.00 25.34 73 LYS D N 1
ATOM 5795 C CA . LYS D 1 90 ? 37.724 19.373 55.342 1.00 26.07 73 LYS D CA 1
ATOM 5796 C C . LYS D 1 90 ? 37.208 20.795 55.233 1.00 24.64 73 LYS D C 1
ATOM 5797 O O . LYS D 1 90 ? 36.401 21.222 56.078 1.00 23.73 73 LYS D O 1
ATOM 5803 N N . GLY D 1 91 ? 37.638 21.517 54.188 1.00 22.13 74 GLY D N 1
ATOM 5804 C CA . GLY D 1 91 ? 37.283 22.941 54.060 1.00 22.47 74 GLY D CA 1
ATOM 5805 C C . GLY D 1 91 ? 35.808 23.233 54.164 1.00 22.37 74 GLY D C 1
ATOM 5806 O O . GLY D 1 91 ? 35.453 24.258 54.751 1.00 24.20 74 GLY D O 1
ATOM 5807 N N . GLU D 1 92 ? 34.940 22.348 53.657 1.00 22.11 75 GLU D N 1
ATOM 5808 C CA . GLU D 1 92 ? 33.495 22.655 53.660 1.00 23.29 75 GLU D CA 1
ATOM 5809 C C . GLU D 1 92 ? 32.878 22.382 55.039 1.00 23.10 75 GLU D C 1
ATOM 5810 O O . GLU D 1 92 ? 31.730 22.766 55.213 1.00 26.68 75 GLU D O 1
ATOM 5816 N N . LEU D 1 93 ? 33.639 21.867 55.992 1.00 27.49 76 LEU D N 1
ATOM 5817 C CA . LEU D 1 93 ? 33.119 21.463 57.327 1.00 27.96 76 LEU D CA 1
ATOM 5818 C C . LEU D 1 93 ? 33.720 22.330 58.434 1.00 27.61 76 LEU D C 1
ATOM 5819 O O . LEU D 1 93 ? 33.467 22.051 59.628 1.00 27.97 76 LEU D O 1
ATOM 5824 N N . VAL D 1 94 ? 34.536 23.318 58.094 1.00 24.75 77 VAL D N 1
ATOM 5825 C CA . VAL D 1 94 ? 35.120 24.209 59.144 1.00 23.16 77 VAL D CA 1
ATOM 5826 C C . VAL D 1 94 ? 34.033 25.015 59.844 1.00 23.38 77 VAL D C 1
ATOM 5827 O O . VAL D 1 94 ? 33.200 25.620 59.180 1.00 25.39 77 VAL D O 1
ATOM 5831 N N . ASP D 1 95 ? 34.109 25.131 61.183 1.00 25.65 78 ASP D N 1
ATOM 5832 C CA . ASP D 1 95 ? 33.171 25.977 61.952 1.00 27.39 78 ASP D CA 1
ATOM 5833 C C . ASP D 1 95 ? 33.911 27.113 62.669 1.00 26.34 78 ASP D C 1
ATOM 5834 O O . ASP D 1 95 ? 35.170 27.181 62.678 1.00 26.40 78 ASP D O 1
ATOM 5839 N N . ASP D 1 96 ? 33.141 28.001 63.267 1.00 26.79 79 ASP D N 1
ATOM 5840 C CA . ASP D 1 96 ? 33.653 29.229 63.923 1.00 27.54 79 ASP D CA 1
ATOM 5841 C C . ASP D 1 96 ? 34.617 28.875 65.042 1.00 29.14 79 ASP D C 1
ATOM 5842 O O . ASP D 1 96 ? 35.581 29.631 65.239 1.00 26.89 79 ASP D O 1
ATOM 5847 N N . SER D 1 97 ? 34.393 27.785 65.779 1.00 25.76 80 SER D N 1
ATOM 5848 C CA . SER D 1 97 ? 35.266 27.473 66.934 1.00 27.33 80 SER D CA 1
ATOM 5849 C C . SER D 1 97 ? 36.678 27.080 66.459 1.00 24.00 80 SER D C 1
ATOM 5850 O O . SER D 1 97 ? 37.643 27.531 67.082 1.00 25.19 80 SER D O 1
ATOM 5853 N N . GLU D 1 98 ? 36.831 26.360 65.346 1.00 23.34 81 GLU D N 1
ATOM 5854 C CA . GLU D 1 98 ? 38.155 25.999 64.799 1.00 22.39 81 GLU D CA 1
ATOM 5855 C C . GLU D 1 98 ? 38.855 27.273 64.282 1.00 21.42 81 GLU D C 1
ATOM 5856 O O . GLU D 1 98 ? 40.049 27.457 64.531 1.00 23.84 81 GLU D O 1
ATOM 5862 N N . TRP D 1 99 ? 38.104 28.096 63.566 1.00 22.82 82 TRP D N 1
ATOM 5863 C CA . TRP D 1 99 ? 38.627 29.360 62.993 1.00 21.91 82 TRP D CA 1
ATOM 5864 C C . TRP D 1 99 ? 39.124 30.242 64.137 1.00 22.55 82 TRP D C 1
ATOM 5865 O O . TRP D 1 99 ? 40.315 30.696 64.128 1.00 24.25 82 TRP D O 1
ATOM 5876 N N . SER D 1 100 ? 38.285 30.403 65.149 1.00 25.91 83 SER D N 1
ATOM 5877 C CA . SER D 1 100 ? 38.593 31.248 66.328 1.00 27.58 83 SER D CA 1
ATOM 5878 C C . SER D 1 100 ? 39.831 30.725 67.071 1.00 26.65 83 SER D C 1
ATOM 5879 O O . SER D 1 100 ? 40.763 31.542 67.383 1.00 25.87 83 SER D O 1
ATOM 5882 N N . ALA D 1 101 ? 39.876 29.423 67.348 1.00 25.32 84 ALA D N 1
ATOM 5883 C CA . ALA D 1 101 ? 40.953 28.763 68.113 1.00 25.19 84 ALA D CA 1
ATOM 5884 C C . ALA D 1 101 ? 42.282 28.958 67.382 1.00 23.92 84 ALA D C 1
ATOM 5885 O O . ALA D 1 101 ? 43.303 29.280 68.045 1.00 23.54 84 ALA D O 1
ATOM 5887 N N . THR D 1 102 ? 42.278 28.788 66.062 1.00 22.85 85 THR D N 1
ATOM 5888 C CA . THR D 1 102 ? 43.524 28.843 65.281 1.00 21.59 85 THR D CA 1
ATOM 5889 C C . THR D 1 102 ? 43.994 30.302 65.216 1.00 20.93 85 THR D C 1
ATOM 5890 O O . THR D 1 102 ? 45.151 30.565 65.533 1.00 21.32 85 THR D O 1
ATOM 5894 N N . PHE D 1 103 ? 43.122 31.230 64.866 1.00 20.27 86 PHE D N 1
ATOM 5895 C CA . PHE D 1 103 ? 43.545 32.647 64.726 1.00 19.18 86 PHE D CA 1
ATOM 5896 C C . PHE D 1 103 ? 43.892 33.193 66.118 1.00 21.41 86 PHE D C 1
ATOM 5897 O O . PHE D 1 103 ? 44.843 33.999 66.214 1.00 22.47 86 PHE D O 1
ATOM 5905 N N . SER D 1 104 ? 43.190 32.766 67.178 1.00 20.87 87 SER D N 1
ATOM 5906 C CA . SER D 1 104 ? 43.479 33.280 68.548 1.00 23.00 87 SER D CA 1
ATOM 5907 C C . SER D 1 104 ? 44.896 32.919 68.983 1.00 21.94 87 SER D C 1
ATOM 5908 O O . SER D 1 104 ? 45.476 33.706 69.747 1.00 22.78 87 SER D O 1
ATOM 5911 N N . ALA D 1 105 ? 45.391 31.757 68.595 1.00 23.33 88 ALA D N 1
ATOM 5912 C CA . ALA D 1 105 ? 46.690 31.219 69.047 1.00 23.59 88 ALA D CA 1
ATOM 5913 C C . ALA D 1 105 ? 47.819 31.677 68.135 1.00 22.71 88 ALA D C 1
ATOM 5914 O O . ALA D 1 105 ? 48.926 31.826 68.629 1.00 21.85 88 ALA D O 1
ATOM 5916 N N . VAL D 1 106 ? 47.563 31.724 66.821 1.00 22.06 89 VAL D N 1
ATOM 5917 C CA . VAL D 1 106 ? 48.640 31.829 65.801 1.00 23.07 89 VAL D CA 1
ATOM 5918 C C . VAL D 1 106 ? 48.729 33.263 65.277 1.00 21.18 89 VAL D C 1
ATOM 5919 O O . VAL D 1 106 ? 49.840 33.657 64.899 1.00 20.67 89 VAL D O 1
ATOM 5923 N N . VAL D 1 107 ? 47.626 33.989 65.214 1.00 19.17 90 VAL D N 1
ATOM 5924 C CA . VAL D 1 107 ? 47.590 35.302 64.513 1.00 20.27 90 VAL D CA 1
ATOM 5925 C C . VAL D 1 107 ? 47.500 36.433 65.534 1.00 22.10 90 VAL D C 1
ATOM 5926 O O . VAL D 1 107 ? 48.380 37.340 65.555 1.00 19.57 90 VAL D O 1
ATOM 5930 N N . ASP D 1 108 ? 46.439 36.416 66.332 1.00 23.02 91 ASP D N 1
ATOM 5931 C CA . ASP D 1 108 ? 46.081 37.574 67.178 1.00 21.76 91 ASP D CA 1
ATOM 5932 C C . ASP D 1 108 ? 47.246 37.921 68.090 1.00 20.73 91 ASP D C 1
ATOM 5933 O O . ASP D 1 108 ? 47.402 39.100 68.382 1.00 22.43 91 ASP D O 1
ATOM 5938 N N . PRO D 1 109 ? 48.037 36.970 68.651 1.00 20.00 92 PRO D N 1
ATOM 5939 C CA . PRO D 1 109 ? 49.078 37.366 69.602 1.00 20.07 92 PRO D CA 1
ATOM 5940 C C . PRO D 1 109 ? 50.237 38.126 68.936 1.00 20.45 92 PRO D C 1
ATOM 5941 O O . PRO D 1 109 ? 50.975 38.864 69.593 1.00 18.75 92 PRO D O 1
ATOM 5945 N N . MET D 1 110 ? 50.382 37.943 67.618 1.00 19.51 93 MET D N 1
ATOM 5946 C CA . MET D 1 110 ? 51.518 38.486 66.847 1.00 20.93 93 MET D CA 1
ATOM 5947 C C . MET D 1 110 ? 51.628 40.007 66.997 1.00 19.39 93 MET D C 1
ATOM 5948 O O . MET D 1 110 ? 52.682 40.522 67.375 1.00 19.90 93 MET D O 1
ATOM 5953 N N . PRO D 1 111 ? 50.605 40.826 66.667 1.00 19.92 94 PRO D N 1
ATOM 5954 C CA . PRO D 1 111 ? 50.736 42.259 66.817 1.00 21.04 94 PRO D CA 1
ATOM 5955 C C . PRO D 1 111 ? 50.771 42.724 68.274 1.00 20.32 94 PRO D C 1
ATOM 5956 O O . PRO D 1 111 ? 51.345 43.738 68.540 1.00 20.88 94 PRO D O 1
ATOM 5960 N N . ARG D 1 112 ? 50.174 41.942 69.170 1.00 20.20 95 ARG D N 1
ATOM 5961 C CA . ARG D 1 112 ? 50.242 42.214 70.620 1.00 19.74 95 ARG D CA 1
ATOM 5962 C C . ARG D 1 112 ? 51.712 42.164 71.027 1.00 18.01 95 ARG D C 1
ATOM 5963 O O . ARG D 1 112 ? 52.157 43.075 71.749 1.00 21.05 95 ARG D O 1
ATOM 5971 N N . LEU D 1 113 ? 52.436 41.143 70.604 1.00 17.44 96 LEU D N 1
ATOM 5972 C CA . LEU D 1 113 ? 53.875 41.013 70.896 1.00 18.33 96 LEU D CA 1
ATOM 5973 C C . LEU D 1 113 ? 54.655 42.149 70.231 1.00 19.17 96 LEU D C 1
ATOM 5974 O O . LEU D 1 113 ? 55.543 42.758 70.866 1.00 19.90 96 LEU D O 1
ATOM 5979 N N . CYS D 1 114 ? 54.358 42.453 68.964 1.00 19.03 97 CYS D N 1
ATOM 5980 C CA . CYS D 1 114 ? 55.149 43.483 68.235 1.00 18.49 97 CYS D CA 1
ATOM 5981 C C . CYS D 1 114 ? 54.891 44.877 68.811 1.00 18.89 97 CYS D C 1
ATOM 5982 O O . CYS D 1 114 ? 55.873 45.649 69.018 1.00 18.99 97 CYS D O 1
ATOM 5985 N N . THR D 1 115 ? 53.642 45.229 69.049 1.00 18.62 98 THR D N 1
ATOM 5986 C CA . THR D 1 115 ? 53.317 46.557 69.619 1.00 20.86 98 THR D CA 1
ATOM 5987 C C . THR D 1 115 ? 53.915 46.693 71.014 1.00 20.34 98 THR D C 1
ATOM 5988 O O . THR D 1 115 ? 54.282 47.814 71.403 1.00 21.74 98 THR D O 1
ATOM 5992 N N . ALA D 1 116 ? 54.067 45.593 71.739 1.00 21.74 99 ALA D N 1
ATOM 5993 C CA . ALA D 1 116 ? 54.667 45.625 73.084 1.00 21.02 99 ALA D CA 1
ATOM 5994 C C . ALA D 1 116 ? 56.180 45.886 72.989 1.00 20.09 99 ALA D C 1
ATOM 5995 O O . ALA D 1 116 ? 56.668 46.724 73.768 1.00 21.56 99 ALA D O 1
ATOM 5997 N N . VAL D 1 117 ? 56.909 45.219 72.092 1.00 18.97 100 VAL D N 1
ATOM 5998 C CA . VAL D 1 117 ? 58.400 45.302 72.023 1.00 18.82 100 VAL D CA 1
ATOM 5999 C C . VAL D 1 117 ? 58.848 46.460 71.133 1.00 19.75 100 VAL D C 1
ATOM 6000 O O . VAL D 1 117 ? 59.977 46.932 71.307 1.00 19.53 100 VAL D O 1
ATOM 6004 N N . LEU D 1 118 ? 58.066 46.907 70.155 1.00 18.22 101 LEU D N 1
ATOM 6005 C CA . LEU D 1 118 ? 58.646 47.832 69.146 1.00 18.79 101 LEU D CA 1
ATOM 6006 C C . LEU D 1 118 ? 59.052 49.177 69.752 1.00 18.87 101 LEU D C 1
ATOM 6007 O O . LEU D 1 118 ? 60.048 49.735 69.305 1.00 20.98 101 LEU D O 1
ATOM 6012 N N . PRO D 1 119 ? 58.333 49.767 70.737 1.00 18.52 102 PRO D N 1
ATOM 6013 C CA . PRO D 1 119 ? 58.741 51.065 71.293 1.00 22.19 102 PRO D CA 1
ATOM 6014 C C . PRO D 1 119 ? 60.204 51.105 71.752 1.00 19.65 102 PRO D C 1
ATOM 6015 O O . PRO D 1 119 ? 60.893 52.041 71.404 1.00 20.45 102 PRO D O 1
ATOM 6019 N N . GLN D 1 120 ? 60.693 50.104 72.481 1.00 18.92 103 GLN D N 1
ATOM 6020 C CA . GLN D 1 120 ? 62.110 50.101 72.931 1.00 19.32 103 GLN D CA 1
ATOM 6021 C C . GLN D 1 120 ? 63.018 49.983 71.727 1.00 21.50 103 GLN D C 1
ATOM 6022 O O . GLN D 1 120 ? 64.096 50.613 71.711 1.00 19.84 103 GLN D O 1
ATOM 6028 N N . MET D 1 121 ? 62.621 49.209 70.712 1.00 19.91 104 MET D N 1
ATOM 6029 C CA . MET D 1 121 ? 63.448 49.072 69.496 1.00 18.40 104 MET D CA 1
ATOM 6030 C C . MET D 1 121 ? 63.456 50.393 68.703 1.00 17.89 104 MET D C 1
ATOM 6031 O O . MET D 1 121 ? 64.516 50.772 68.195 1.00 20.56 104 MET D O 1
ATOM 6036 N N . ILE D 1 122 ? 62.300 51.036 68.552 1.00 17.78 105 ILE D N 1
ATOM 6037 C CA . ILE D 1 122 ? 62.235 52.319 67.804 1.00 19.72 105 ILE D CA 1
ATOM 6038 C C . ILE D 1 122 ? 63.100 53.354 68.550 1.00 21.48 105 ILE D C 1
ATOM 6039 O O . ILE D 1 122 ? 63.855 54.078 67.894 1.00 21.99 105 ILE D O 1
ATOM 6044 N N . GLU D 1 123 ? 63.036 53.347 69.871 1.00 21.88 106 GLU D N 1
ATOM 6045 C CA . GLU D 1 123 ? 63.742 54.372 70.686 1.00 23.60 106 GLU D CA 1
ATOM 6046 C C . GLU D 1 123 ? 65.249 54.228 70.465 1.00 22.19 106 GLU D C 1
ATOM 6047 O O . GLU D 1 123 ? 65.908 55.291 70.349 1.00 24.69 106 GLU D O 1
ATOM 6053 N N . ARG D 1 124 ? 65.806 53.014 70.381 1.00 22.96 107 ARG D N 1
ATOM 6054 C CA . ARG D 1 124 ? 67.270 52.807 70.243 1.00 23.74 107 ARG D CA 1
ATOM 6055 C C . ARG D 1 124 ? 67.653 52.626 68.763 1.00 23.01 107 ARG D C 1
ATOM 6056 O O . ARG D 1 124 ? 68.827 52.448 68.459 1.00 24.35 107 ARG D O 1
ATOM 6064 N N . GLN D 1 125 ? 66.674 52.632 67.870 1.00 22.86 108 GLN D N 1
ATOM 6065 C CA . GLN D 1 125 ? 66.843 52.396 66.417 1.00 22.78 108 GLN D CA 1
ATOM 6066 C C . GLN D 1 125 ? 67.570 51.067 66.203 1.00 22.58 108 GLN D C 1
ATOM 6067 O O . GLN D 1 125 ? 68.527 51.014 65.430 1.00 22.71 108 GLN D O 1
ATOM 6073 N N . GLY D 1 126 ? 67.080 49.993 66.819 1.00 21.08 109 GLY D N 1
ATOM 6074 C CA . GLY D 1 126 ? 67.626 48.658 66.575 1.00 20.74 109 GLY D CA 1
ATOM 6075 C C . GLY D 1 126 ? 66.746 47.589 67.176 1.00 18.72 109 GLY D C 1
ATOM 6076 O O . GLY D 1 126 ? 66.035 47.854 68.164 1.00 20.29 109 GLY D O 1
ATOM 6077 N N . GLY D 1 127 ? 66.816 46.402 66.592 1.00 19.17 110 GLY D N 1
ATOM 6078 C CA . GLY D 1 127 ? 66.139 45.209 67.093 1.00 18.93 110 GLY D CA 1
ATOM 6079 C C . GLY D 1 127 ? 65.622 44.360 65.952 1.00 19.15 110 GLY D C 1
ATOM 6080 O O . GLY D 1 127 ? 65.613 44.826 64.767 1.00 17.81 110 GLY D O 1
ATOM 6081 N N . LYS D 1 128 ? 65.240 43.144 66.291 1.00 19.91 111 LYS D N 1
ATOM 6082 C CA . LYS D 1 128 ? 64.784 42.183 65.268 1.00 17.44 111 LYS D CA 1
ATOM 6083 C C . LYS D 1 128 ? 63.536 41.487 65.774 1.00 18.25 111 LYS D C 1
ATOM 6084 O O . LYS D 1 128 ? 63.450 41.206 66.983 1.00 19.97 111 LYS D O 1
ATOM 6090 N N . ILE D 1 129 ? 62.633 41.164 64.864 1.00 17.91 112 ILE D N 1
ATOM 6091 C CA . ILE D 1 129 ? 61.453 40.304 65.096 1.00 18.20 112 ILE D CA 1
ATOM 6092 C C . ILE D 1 129 ? 61.460 39.237 64.005 1.00 21.49 112 ILE D C 1
ATOM 6093 O O . ILE D 1 129 ? 61.508 39.593 62.817 1.00 20.55 112 ILE D O 1
ATOM 6098 N N . LEU D 1 130 ? 61.525 37.977 64.405 1.00 20.32 113 LEU D N 1
ATOM 6099 C CA . LEU D 1 130 ? 61.496 36.843 63.460 1.00 19.45 113 LEU D CA 1
ATOM 6100 C C . LEU D 1 130 ? 60.232 36.053 63.740 1.00 19.54 113 LEU D C 1
ATOM 6101 O O . LEU D 1 130 ? 60.112 35.529 64.865 1.00 18.80 113 LEU D O 1
ATOM 6106 N N . VAL D 1 131 ? 59.408 35.842 62.723 1.00 17.51 114 VAL D N 1
ATOM 6107 C CA . VAL D 1 131 ? 58.199 34.996 62.842 1.00 17.70 114 VAL D CA 1
ATOM 6108 C C . VAL D 1 131 ? 58.554 33.602 62.344 1.00 18.09 114 VAL D C 1
ATOM 6109 O O . VAL D 1 131 ? 59.085 33.437 61.225 1.00 18.89 114 VAL D O 1
ATOM 6113 N N . MET D 1 132 ? 58.291 32.588 63.171 1.00 18.80 115 MET D N 1
ATOM 6114 C CA . MET D 1 132 ? 58.438 31.176 62.747 1.00 18.16 115 MET D CA 1
ATOM 6115 C C . MET D 1 132 ? 57.133 30.758 62.090 1.00 20.50 115 MET D C 1
ATOM 6116 O O . MET D 1 132 ? 56.182 30.335 62.742 1.00 17.82 115 MET D O 1
ATOM 6121 N N . GLY D 1 133 ? 57.065 30.964 60.788 1.00 19.89 116 GLY D N 1
ATOM 6122 C CA . GLY D 1 133 ? 55.848 30.703 60.024 1.00 20.75 116 GLY D CA 1
ATOM 6123 C C . GLY D 1 133 ? 55.904 29.406 59.237 1.00 18.93 116 GLY D C 1
ATOM 6124 O O . GLY D 1 133 ? 56.836 28.563 59.402 1.00 19.75 116 GLY D O 1
ATOM 6125 N N . SER D 1 134 ? 54.929 29.268 58.349 1.00 19.84 117 SER D N 1
ATOM 6126 C CA . SER D 1 134 ? 54.632 28.010 57.633 1.00 18.21 117 SER D CA 1
ATOM 6127 C C . SER D 1 134 ? 54.587 28.218 56.120 1.00 18.28 117 SER D C 1
ATOM 6128 O O . SER D 1 134 ? 53.900 29.137 55.687 1.00 18.31 117 SER D O 1
ATOM 6131 N N . ALA D 1 135 ? 55.261 27.351 55.359 1.00 18.28 118 ALA D N 1
ATOM 6132 C CA . ALA D 1 135 ? 55.175 27.286 53.883 1.00 17.30 118 ALA D CA 1
ATOM 6133 C C . ALA D 1 135 ? 53.763 26.873 53.422 1.00 17.90 118 ALA D C 1
ATOM 6134 O O . ALA D 1 135 ? 53.453 27.055 52.219 1.00 19.12 118 ALA D O 1
ATOM 6136 N N . SER D 1 136 ? 52.857 26.411 54.311 1.00 18.20 119 SER D N 1
ATOM 6137 C CA . SER D 1 136 ? 51.433 26.158 53.958 1.00 19.66 119 SER D CA 1
ATOM 6138 C C . SER D 1 136 ? 50.755 27.465 53.503 1.00 19.41 119 SER D C 1
ATOM 6139 O O . SER D 1 136 ? 49.785 27.391 52.798 1.00 19.46 119 SER D O 1
ATOM 6142 N N . ALA D 1 137 ? 51.253 28.626 53.925 1.00 19.77 120 ALA D N 1
ATOM 6143 C CA . ALA D 1 137 ? 50.750 29.948 53.496 1.00 18.90 120 ALA D CA 1
ATOM 6144 C C . ALA D 1 137 ? 51.217 30.261 52.075 1.00 18.18 120 ALA D C 1
ATOM 6145 O O . ALA D 1 137 ? 50.618 31.193 51.478 1.00 19.06 120 ALA D O 1
ATOM 6147 N N . LEU D 1 138 ? 52.274 29.598 51.587 1.00 19.74 121 LEU D N 1
ATOM 6148 C CA . LEU D 1 138 ? 52.877 29.912 50.267 1.00 19.70 121 LEU D CA 1
ATOM 6149 C C . LEU D 1 138 ? 52.300 28.990 49.203 1.00 22.50 121 LEU D C 1
ATOM 6150 O O . LEU D 1 138 ? 52.051 29.470 48.103 1.00 25.54 121 LEU D O 1
ATOM 6155 N N . ARG D 1 139 ? 52.182 27.698 49.520 1.00 21.09 122 ARG D N 1
ATOM 6156 C CA . ARG D 1 139 ? 51.760 26.645 48.559 1.00 20.39 122 ARG D CA 1
ATOM 6157 C C . ARG D 1 139 ? 50.559 25.914 49.144 1.00 21.16 122 ARG D C 1
ATOM 6158 O O . ARG D 1 139 ? 50.582 25.525 50.350 1.00 21.09 122 ARG D O 1
ATOM 6166 N N . GLY D 1 140 ? 49.526 25.764 48.334 1.00 20.51 123 GLY D N 1
ATOM 6167 C CA . GLY D 1 140 ? 48.270 25.141 48.734 1.00 21.17 123 GLY D CA 1
ATOM 6168 C C . GLY D 1 140 ? 48.453 23.671 49.031 1.00 22.38 123 GLY D C 1
ATOM 6169 O O . GLY D 1 140 ? 49.038 22.945 48.200 1.00 20.33 123 GLY D O 1
ATOM 6170 N N . MET D 1 141 ? 47.833 23.242 50.123 1.00 22.46 124 MET D N 1
ATOM 6171 C CA . MET D 1 141 ? 47.783 21.805 50.451 1.00 23.42 124 MET D CA 1
ATOM 6172 C C . MET D 1 141 ? 46.351 21.487 50.889 1.00 22.74 124 MET D C 1
ATOM 6173 O O . MET D 1 141 ? 45.641 22.391 51.300 1.00 21.90 124 MET D O 1
ATOM 6178 N N . LYS D 1 142 ? 45.941 20.237 50.718 1.00 24.96 125 LYS D N 1
ATOM 6179 C CA . LYS D 1 142 ? 44.578 19.812 51.104 1.00 26.65 125 LYS D CA 1
ATOM 6180 C C . LYS D 1 142 ? 44.435 19.666 52.618 1.00 22.28 125 LYS D C 1
ATOM 6181 O O . LYS D 1 142 ? 45.422 19.333 53.262 1.00 23.40 125 LYS D O 1
ATOM 6187 N N . ARG D 1 143 ? 43.223 19.893 53.117 1.00 24.32 126 ARG D N 1
ATOM 6188 C CA . ARG D 1 143 ? 42.893 19.674 54.546 1.00 26.24 126 ARG D CA 1
ATOM 6189 C C . ARG D 1 143 ? 43.786 20.520 55.448 1.00 27.30 126 ARG D C 1
ATOM 6190 O O . ARG D 1 143 ? 44.188 20.027 56.494 1.00 25.53 126 ARG D O 1
ATOM 6198 N N . ALA D 1 144 ? 44.068 21.752 55.015 1.00 23.48 127 ALA D N 1
ATOM 6199 C CA . ALA D 1 144 ? 44.860 22.667 55.873 1.00 22.68 127 ALA D CA 1
ATOM 6200 C C . ALA D 1 144 ? 44.351 24.108 55.719 1.00 20.75 127 ALA D C 1
ATOM 6201 O O . ALA D 1 144 ? 45.127 25.066 55.964 1.00 22.83 127 ALA D O 1
ATOM 6203 N N . SER D 1 145 ? 43.090 24.297 55.371 1.00 21.37 128 SER D N 1
ATOM 6204 C CA . SER D 1 145 ? 42.570 25.625 54.964 1.00 19.56 128 SER D CA 1
ATOM 6205 C C . SER D 1 145 ? 42.686 26.610 56.141 1.00 20.84 128 SER D C 1
ATOM 6206 O O . SER D 1 145 ? 43.239 27.696 55.974 1.00 19.24 128 SER D O 1
ATOM 6209 N N . THR D 1 146 ? 42.222 26.255 57.332 1.00 18.89 129 THR D N 1
ATOM 6210 C CA . THR D 1 146 ? 42.208 27.208 58.464 1.00 18.87 129 THR D CA 1
ATOM 6211 C C . THR D 1 146 ? 43.652 27.579 58.810 1.00 18.64 129 THR D C 1
ATOM 6212 O O . THR D 1 146 ? 43.963 28.771 58.947 1.00 20.82 129 THR D O 1
ATOM 6216 N N . TYR D 1 147 ? 44.501 26.570 58.984 1.00 19.19 130 TYR D N 1
ATOM 6217 C CA . TYR D 1 147 ? 45.916 26.772 59.368 1.00 19.52 130 TYR D CA 1
ATOM 6218 C C . TYR D 1 147 ? 46.632 27.610 58.308 1.00 20.96 130 TYR D C 1
ATOM 6219 O O . TYR D 1 147 ? 47.434 28.486 58.657 1.00 20.12 130 TYR D O 1
ATOM 6228 N N . SER D 1 148 ? 46.469 27.256 57.041 1.00 20.20 131 SER D N 1
ATOM 6229 C CA . SER D 1 148 ? 47.071 28.021 55.914 1.00 19.79 131 SER D CA 1
ATOM 6230 C C . SER D 1 148 ? 46.688 29.503 55.981 1.00 17.05 131 SER D C 1
ATOM 6231 O O . SER D 1 148 ? 47.584 30.357 55.832 1.00 18.33 131 SER D O 1
ATOM 6234 N N . ALA D 1 149 ? 45.414 29.819 56.208 1.00 17.93 132 ALA D N 1
ATOM 6235 C CA . ALA D 1 149 ? 44.877 31.191 56.246 1.00 18.25 132 ALA D CA 1
ATOM 6236 C C . ALA D 1 149 ? 45.567 31.914 57.398 1.00 19.53 132 ALA D C 1
ATOM 6237 O O . ALA D 1 149 ? 46.039 33.050 57.236 1.00 16.98 132 ALA D O 1
ATOM 6239 N N . ALA D 1 150 ? 45.646 31.268 58.549 1.00 17.70 133 ALA D N 1
ATOM 6240 C CA . ALA D 1 150 ? 46.249 31.876 59.748 1.00 18.24 133 ALA D CA 1
ATOM 6241 C C . ALA D 1 150 ? 47.715 32.159 59.436 1.00 16.98 133 ALA D C 1
ATOM 6242 O O . ALA D 1 150 ? 48.175 33.264 59.765 1.00 19.75 133 ALA D O 1
ATOM 6244 N N . ARG D 1 151 ? 48.430 31.191 58.864 1.00 16.33 134 ARG D N 1
ATOM 6245 C CA . ARG D 1 151 ? 49.865 31.353 58.533 1.00 16.54 134 ARG D CA 1
ATOM 6246 C C . ARG D 1 151 ? 50.050 32.428 57.457 1.00 16.25 134 ARG D C 1
ATOM 6247 O O . ARG D 1 151 ? 51.093 33.128 57.471 1.00 17.14 134 ARG D O 1
ATOM 6255 N N . GLY D 1 152 ? 49.087 32.592 56.563 1.00 17.05 135 GLY D N 1
ATOM 6256 C CA . GLY D 1 152 ? 49.164 33.694 55.565 1.00 17.25 135 GLY D CA 1
ATOM 6257 C C . GLY D 1 152 ? 49.063 35.078 56.201 1.00 17.45 135 GLY D C 1
ATOM 6258 O O . GLY D 1 152 ? 49.735 36.036 55.691 1.00 18.28 135 GLY D O 1
ATOM 6259 N N . ALA D 1 153 ? 48.215 35.240 57.229 1.00 17.61 136 ALA D N 1
ATOM 6260 C CA . ALA D 1 153 ? 48.125 36.484 58.013 1.00 18.12 136 ALA D CA 1
ATOM 6261 C C . ALA D 1 153 ? 49.498 36.809 58.596 1.00 18.89 136 ALA D C 1
ATOM 6262 O O . ALA D 1 153 ? 49.914 37.981 58.549 1.00 17.62 136 ALA D O 1
ATOM 6264 N N . GLN D 1 154 ? 50.236 35.819 59.089 1.00 17.02 137 GLN D N 1
ATOM 6265 C CA . GLN D 1 154 ? 51.568 36.061 59.667 1.00 19.29 137 GLN D CA 1
ATOM 6266 C C . GLN D 1 154 ? 52.520 36.568 58.569 1.00 17.60 137 GLN D C 1
ATOM 6267 O O . GLN D 1 154 ? 53.226 37.522 58.812 1.00 16.34 137 GLN D O 1
ATOM 6273 N N . LEU D 1 155 ? 52.601 35.896 57.420 1.00 16.78 138 LEU D N 1
ATOM 6274 C CA . LEU D 1 155 ? 53.594 36.259 56.386 1.00 16.79 138 LEU D CA 1
ATOM 6275 C C . LEU D 1 155 ? 53.276 37.642 55.800 1.00 15.48 138 LEU D C 1
ATOM 6276 O O . LEU D 1 155 ? 54.229 38.390 55.568 1.00 16.01 138 LEU D O 1
ATOM 6281 N N . SER D 1 156 ? 52.011 37.992 55.595 1.00 16.27 139 SER D N 1
ATOM 6282 C CA . SER D 1 156 ? 51.658 39.311 55.007 1.00 16.48 139 SER D CA 1
ATOM 6283 C C . SER D 1 156 ? 51.898 40.403 56.073 1.00 18.37 139 SER D C 1
ATOM 6284 O O . SER D 1 156 ? 52.354 41.505 55.712 1.00 17.05 139 SER D O 1
ATOM 6287 N N . TYR D 1 157 ? 51.676 40.082 57.345 1.00 17.46 140 TYR D N 1
ATOM 6288 C CA . TYR D 1 157 ? 51.991 41.042 58.425 1.00 17.92 140 TYR D CA 1
ATOM 6289 C C . TYR D 1 157 ? 53.478 41.348 58.364 1.00 16.45 140 TYR D C 1
ATOM 6290 O O . TYR D 1 157 ? 53.848 42.528 58.446 1.00 16.47 140 TYR D O 1
ATOM 6299 N N . VAL D 1 158 ? 54.315 40.306 58.283 1.00 15.69 141 VAL D N 1
ATOM 6300 C CA . VAL D 1 158 ? 55.790 40.477 58.252 1.00 17.89 141 VAL D CA 1
ATOM 6301 C C . VAL D 1 158 ? 56.216 41.331 57.050 1.00 17.22 141 VAL D C 1
ATOM 6302 O O . VAL D 1 158 ? 57.062 42.198 57.222 1.00 18.32 141 VAL D O 1
ATOM 6306 N N . LYS D 1 159 ? 55.712 41.039 55.856 1.00 17.21 142 LYS D N 1
ATOM 6307 C CA . LYS D 1 159 ? 56.099 41.815 54.666 1.00 17.94 142 LYS D CA 1
ATOM 6308 C C . LYS D 1 159 ? 55.780 43.299 54.886 1.00 18.88 142 LYS D C 1
ATOM 6309 O O . LYS D 1 159 ? 56.648 44.105 54.560 1.00 16.65 142 LYS D O 1
ATOM 6315 N N . ALA D 1 160 ? 54.612 43.638 55.412 1.00 16.94 143 ALA D N 1
ATOM 6316 C CA . ALA D 1 160 ? 54.184 45.055 55.600 1.00 18.91 143 ALA D CA 1
ATOM 6317 C C . ALA D 1 160 ? 55.004 45.707 56.731 1.00 17.63 143 ALA D C 1
ATOM 6318 O O . ALA D 1 160 ? 55.637 46.762 56.546 1.00 16.63 143 ALA D O 1
ATOM 6320 N N . MET D 1 161 ? 55.059 45.034 57.874 1.00 15.96 144 MET D N 1
ATOM 6321 C CA . MET D 1 161 ? 55.794 45.543 59.061 1.00 16.37 144 MET D CA 1
ATOM 6322 C C . MET D 1 161 ? 57.273 45.667 58.723 1.00 15.83 144 MET D C 1
ATOM 6323 O O . MET D 1 161 ? 57.921 46.586 59.236 1.00 18.11 144 MET D O 1
ATOM 6328 N N . GLY D 1 162 ? 57.840 44.736 57.958 1.00 17.44 145 GLY D N 1
ATOM 6329 C CA . GLY D 1 162 ? 59.276 44.808 57.662 1.00 17.51 145 GLY D CA 1
ATOM 6330 C C . GLY D 1 162 ? 59.601 46.046 56.853 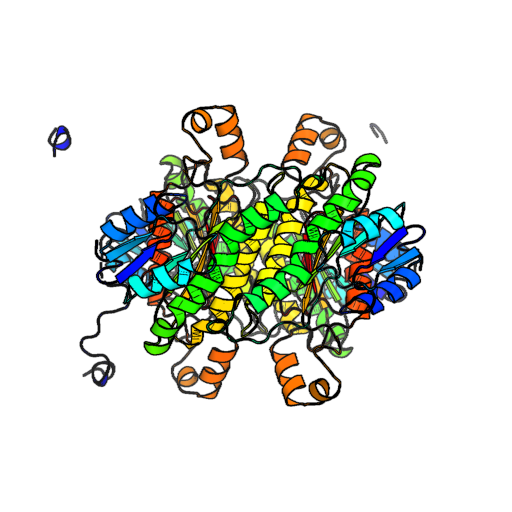1.00 18.25 145 GLY D C 1
ATOM 6331 O O . GLY D 1 162 ? 60.650 46.676 57.088 1.00 17.57 145 GLY D O 1
ATOM 6332 N N . VAL D 1 163 ? 58.758 46.381 55.895 1.00 16.67 146 VAL D N 1
ATOM 6333 C CA . VAL D 1 163 ? 58.941 47.623 55.087 1.00 16.91 146 VAL D CA 1
ATOM 6334 C C . VAL D 1 163 ? 58.767 48.818 56.027 1.00 17.78 146 VAL D C 1
ATOM 6335 O O . VAL D 1 163 ? 59.574 49.778 55.937 1.00 17.11 146 VAL D O 1
ATOM 6339 N N . GLU D 1 164 ? 57.738 48.787 56.850 1.00 18.01 147 GLU D N 1
ATOM 6340 C CA . GLU D 1 164 ? 57.429 49.930 57.726 1.00 18.53 147 GLU D CA 1
ATOM 6341 C C . GLU D 1 164 ? 58.551 50.193 58.748 1.00 19.29 147 GLU D C 1
ATOM 6342 O O . GLU D 1 164 ? 58.851 51.389 59.004 1.00 17.39 147 GLU D O 1
ATOM 6348 N N . MET D 1 165 ? 59.169 49.160 59.342 1.00 18.21 148 MET D N 1
ATOM 6349 C CA . MET D 1 165 ? 60.099 49.318 60.486 1.00 17.85 148 MET D CA 1
ATOM 6350 C C . MET D 1 165 ? 61.562 49.389 60.032 1.00 17.57 148 MET D C 1
ATOM 6351 O O . MET D 1 165 ? 62.391 49.881 60.815 1.00 18.27 148 MET D O 1
ATOM 6356 N N . ALA D 1 166 ? 61.870 49.006 58.789 1.00 18.66 149 ALA D N 1
ATOM 6357 C CA . ALA D 1 166 ? 63.236 49.006 58.247 1.00 20.07 149 ALA D CA 1
ATOM 6358 C C . ALA D 1 166 ? 63.903 50.377 58.431 1.00 19.95 149 ALA D C 1
ATOM 6359 O O . ALA D 1 166 ? 65.049 50.474 58.876 1.00 20.81 149 ALA D O 1
ATOM 6361 N N . PRO D 1 167 ? 63.235 51.508 58.113 1.00 23.49 150 PRO D N 1
ATOM 6362 C CA . PRO D 1 167 ? 63.847 52.833 58.282 1.00 24.51 150 PRO D CA 1
ATOM 6363 C C . PRO D 1 167 ? 64.179 53.208 59.727 1.00 25.79 150 PRO D C 1
ATOM 6364 O O . PRO D 1 167 ? 64.921 54.120 59.919 1.00 26.35 150 PRO D O 1
ATOM 6368 N N . GLN D 1 168 ? 63.583 52.541 60.705 1.00 25.04 151 GLN D N 1
ATOM 6369 C CA . GLN D 1 168 ? 63.884 52.747 62.153 1.00 26.82 151 GLN D CA 1
ATOM 6370 C C . GLN D 1 168 ? 64.984 51.817 62.593 1.00 23.76 151 GLN D C 1
ATOM 6371 O O . GLN D 1 168 ? 65.318 51.809 63.791 1.00 27.23 151 GLN D O 1
ATOM 6377 N N . GLY D 1 169 ? 65.587 51.109 61.660 1.00 22.81 152 GLY D N 1
ATOM 6378 C CA . GLY D 1 169 ? 66.734 50.238 61.919 1.00 23.96 152 GLY D CA 1
ATOM 6379 C C . GLY D 1 169 ? 66.290 48.949 62.592 1.00 21.75 152 GLY D C 1
ATOM 6380 O O . GLY D 1 169 ? 67.130 48.304 63.221 1.00 21.33 152 GLY D O 1
ATOM 6381 N N . ILE D 1 170 ? 65.061 48.504 62.329 1.00 18.58 153 ILE D N 1
ATOM 6382 C CA . ILE D 1 170 ? 64.529 47.232 62.875 1.00 18.24 153 ILE D CA 1
ATOM 6383 C C . ILE D 1 170 ? 64.333 46.235 61.731 1.00 19.00 153 ILE D C 1
ATOM 6384 O O . ILE D 1 170 ? 63.854 46.646 60.684 1.00 20.56 153 ILE D O 1
ATOM 6389 N N . GLN D 1 171 ? 64.708 44.983 61.928 1.00 17.27 154 GLN D N 1
ATOM 6390 C CA . GLN D 1 171 ? 64.544 43.935 60.897 1.00 17.31 154 GLN D CA 1
ATOM 6391 C C . GLN D 1 171 ? 63.423 42.972 61.321 1.00 17.20 154 GLN D C 1
ATOM 6392 O O . GLN D 1 171 ? 63.553 42.277 62.355 1.00 18.17 154 GLN D O 1
ATOM 6398 N N . ILE D 1 172 ? 62.384 42.866 60.498 1.00 17.38 155 ILE D N 1
ATOM 6399 C CA . ILE D 1 172 ? 61.258 41.944 60.751 1.00 17.14 155 ILE D CA 1
ATOM 6400 C C . ILE D 1 172 ? 61.182 41.004 59.559 1.00 17.04 155 ILE D C 1
ATOM 6401 O O . ILE D 1 172 ? 60.975 41.521 58.447 1.00 16.96 155 ILE D O 1
ATOM 6406 N N . ASN D 1 173 ? 61.347 39.722 59.804 1.00 17.76 156 ASN D N 1
ATOM 6407 C CA . ASN D 1 173 ? 61.427 38.693 58.743 1.00 16.93 156 ASN D CA 1
ATOM 6408 C C . ASN D 1 173 ? 60.653 37.451 59.201 1.00 18.49 156 ASN D C 1
ATOM 6409 O O . ASN D 1 173 ? 60.176 37.397 60.358 1.00 17.83 156 ASN D O 1
ATOM 6414 N N . ALA D 1 174 ? 60.460 36.506 58.295 1.00 18.56 157 ALA D N 1
ATOM 6415 C CA . ALA D 1 174 ? 59.797 35.244 58.665 1.00 18.67 157 ALA D CA 1
ATOM 6416 C C . ALA D 1 174 ? 60.519 34.071 58.015 1.00 19.76 157 ALA D C 1
ATOM 6417 O O . ALA D 1 174 ? 61.036 34.202 56.907 1.00 19.30 157 ALA D O 1
ATOM 6419 N N . ILE D 1 175 ? 60.483 32.932 58.685 1.00 17.54 158 ILE D N 1
ATOM 6420 C CA . ILE D 1 175 ? 60.717 31.623 58.037 1.00 18.55 158 ILE D CA 1
ATOM 6421 C C . ILE D 1 175 ? 59.353 31.042 57.697 1.00 18.39 158 ILE D C 1
ATOM 6422 O O . ILE D 1 175 ? 58.407 31.252 58.453 1.00 18.08 158 ILE D O 1
ATOM 6427 N N . ALA D 1 176 ? 59.232 30.366 56.541 1.00 19.39 159 ALA D N 1
ATOM 6428 C CA . ALA D 1 176 ? 57.983 29.670 56.136 1.00 18.56 159 ALA D CA 1
ATOM 6429 C C . ALA D 1 176 ? 58.367 28.204 55.936 1.00 17.46 159 ALA D C 1
ATOM 6430 O O . ALA D 1 176 ? 58.924 27.880 54.871 1.00 18.18 159 ALA D O 1
ATOM 6432 N N . GLN D 1 177 ? 58.197 27.401 56.987 1.00 18.17 160 GLN D N 1
ATOM 6433 C CA . GLN D 1 177 ? 58.756 26.045 57.034 1.00 20.16 160 GLN D CA 1
ATOM 6434 C C . GLN D 1 177 ? 57.705 24.997 56.676 1.00 18.93 160 GLN D C 1
ATOM 6435 O O . GLN D 1 177 ? 56.517 25.245 56.810 1.00 20.24 160 GLN D O 1
ATOM 6441 N N . ASN D 1 178 ? 58.206 23.862 56.194 1.00 20.71 161 ASN D N 1
ATOM 6442 C CA . ASN D 1 178 ? 57.448 22.616 55.989 1.00 22.07 161 ASN D CA 1
ATOM 6443 C C . ASN D 1 178 ? 58.484 21.495 55.890 1.00 22.79 161 ASN D C 1
ATOM 6444 O O . ASN D 1 178 ? 59.663 21.758 55.617 1.00 21.02 161 ASN D O 1
ATOM 6449 N N . PHE D 1 179 ? 58.068 20.257 56.149 1.00 22.83 162 PHE D N 1
ATOM 6450 C CA . PHE D 1 179 ? 58.958 19.071 56.047 1.00 22.37 162 PHE D CA 1
ATOM 6451 C C . PHE D 1 179 ? 60.220 19.259 56.888 1.00 22.35 162 PHE D C 1
ATOM 6452 O O . PHE D 1 179 ? 61.329 18.875 56.496 1.00 24.67 162 PHE D O 1
ATOM 6460 N N . VAL D 1 180 ? 60.029 19.804 58.079 1.00 22.89 163 VAL D N 1
ATOM 6461 C CA . VAL D 1 180 ? 61.059 19.819 59.142 1.00 23.35 163 VAL D CA 1
ATOM 6462 C C . VAL D 1 180 ? 60.767 18.596 60.027 1.00 26.56 163 VAL D C 1
ATOM 6463 O O . VAL D 1 180 ? 59.588 18.276 60.194 1.00 26.36 163 VAL D O 1
ATOM 6467 N N . ASP D 1 181 ? 61.813 18.009 60.592 1.00 27.17 164 ASP D N 1
ATOM 6468 C CA . ASP D 1 181 ? 61.761 16.733 61.366 1.00 27.09 164 ASP D CA 1
ATOM 6469 C C . ASP D 1 181 ? 61.196 17.027 62.765 1.00 28.11 164 ASP D C 1
ATOM 6470 O O . ASP D 1 181 ? 61.923 16.979 63.750 1.00 33.55 164 ASP D O 1
ATOM 6475 N N . ASN D 1 182 ? 59.930 17.392 62.815 1.00 31.19 165 ASN D N 1
ATOM 6476 C CA . ASN D 1 182 ? 59.195 17.836 64.017 1.00 34.77 165 ASN D CA 1
ATOM 6477 C C . ASN D 1 182 ? 58.379 16.624 64.437 1.00 36.96 165 ASN D C 1
ATOM 6478 O O . ASN D 1 182 ? 57.555 16.174 63.653 1.00 33.49 165 ASN D O 1
ATOM 6483 N N . PRO D 1 183 ? 58.608 16.013 65.620 1.00 38.38 166 PRO D N 1
ATOM 6484 C CA . PRO D 1 183 ? 57.881 14.797 65.987 1.00 38.33 166 PRO D CA 1
ATOM 6485 C C . PRO D 1 183 ? 56.361 14.973 66.124 1.00 37.53 166 PRO D C 1
ATOM 6486 O O . PRO D 1 183 ? 55.662 14.011 65.959 1.00 38.37 166 PRO D O 1
ATOM 6490 N N . THR D 1 184 ? 55.868 16.204 66.270 1.00 36.32 167 THR D N 1
ATOM 6491 C CA . THR D 1 184 ? 54.412 16.470 66.291 1.00 36.81 167 THR D CA 1
ATOM 6492 C C . THR D 1 184 ? 53.800 15.893 65.004 1.00 37.27 167 THR D C 1
ATOM 6493 O O . THR D 1 184 ? 52.701 15.332 65.067 1.00 40.94 167 THR D O 1
ATOM 6497 N N . TYR D 1 185 ? 54.483 16.060 63.871 1.00 32.12 168 TYR D N 1
ATOM 6498 C CA . TYR D 1 185 ? 53.908 15.783 62.538 1.00 32.04 168 TYR D CA 1
ATOM 6499 C C . TYR D 1 185 ? 54.573 14.559 61.906 1.00 30.75 168 TYR D C 1
ATOM 6500 O O . TYR D 1 185 ? 53.900 13.967 61.021 1.00 32.69 168 TYR D O 1
ATOM 6509 N N . PHE D 1 186 ? 55.835 14.257 62.261 1.00 30.36 169 PHE D N 1
ATOM 6510 C CA . PHE D 1 186 ? 56.649 13.150 61.681 1.00 32.97 169 PHE D CA 1
ATOM 6511 C C . PHE D 1 186 ? 57.224 12.261 62.793 1.00 32.88 169 PHE D C 1
ATOM 6512 O O . PHE D 1 186 ? 58.432 12.162 62.978 1.00 35.67 169 PHE D O 1
ATOM 6520 N N . PRO D 1 187 ? 56.374 11.508 63.504 1.00 38.69 170 PRO D N 1
ATOM 6521 C CA . PRO D 1 187 ? 56.852 10.594 64.550 1.00 43.09 170 PRO D CA 1
ATOM 6522 C C . PRO D 1 187 ? 57.589 9.386 63.937 1.00 43.46 170 PRO D C 1
ATOM 6523 O O . PRO D 1 187 ? 57.469 9.152 62.735 1.00 38.35 170 PRO D O 1
ATOM 6527 N N . GLU D 1 188 ? 58.359 8.642 64.735 1.00 46.34 171 GLU D N 1
ATOM 6528 C CA . GLU D 1 188 ? 59.251 7.588 64.179 1.00 52.06 171 GLU D CA 1
ATOM 6529 C C . GLU D 1 188 ? 58.418 6.598 63.361 1.00 49.28 171 GLU D C 1
ATOM 6530 O O . GLU D 1 188 ? 58.954 6.121 62.345 1.00 44.88 171 GLU D O 1
ATOM 6536 N N . GLU D 1 189 ? 57.160 6.345 63.755 1.00 50.03 172 GLU D N 1
ATOM 6537 C CA . GLU D 1 189 ? 56.277 5.337 63.101 1.00 55.54 172 GLU D CA 1
ATOM 6538 C C . GLU D 1 189 ? 56.029 5.767 61.653 1.00 52.80 172 GLU D C 1
ATOM 6539 O O . GLU D 1 189 ? 56.192 4.929 60.748 1.00 53.65 172 GLU D O 1
ATOM 6545 N N . THR D 1 190 ? 55.641 7.025 61.448 1.00 45.50 173 THR D N 1
ATOM 6546 C CA . THR D 1 190 ? 55.469 7.609 60.101 1.00 40.11 173 THR D CA 1
ATOM 6547 C C . THR D 1 190 ? 56.785 7.544 59.338 1.00 37.68 173 THR D C 1
ATOM 6548 O O . THR D 1 190 ? 56.734 7.159 58.174 1.00 43.48 173 THR D O 1
ATOM 6552 N N . LYS D 1 191 ? 57.886 7.938 59.959 1.00 36.57 174 LYS D N 1
ATOM 6553 C CA . LYS D 1 191 ? 59.146 8.028 59.195 1.00 40.76 174 LYS D CA 1
ATOM 6554 C C . LYS D 1 191 ? 59.621 6.642 58.769 1.00 48.56 174 LYS D C 1
ATOM 6555 O O . LYS D 1 191 ? 60.398 6.569 57.806 1.00 45.54 174 LYS D O 1
ATOM 6561 N N . ALA D 1 192 ? 59.196 5.602 59.483 1.00 49.99 175 ALA D N 1
ATOM 6562 C CA . ALA D 1 192 ? 59.715 4.245 59.199 1.00 54.39 175 ALA D CA 1
ATOM 6563 C C . ALA D 1 192 ? 58.920 3.596 58.068 1.00 52.53 175 ALA D C 1
ATOM 6564 O O . ALA D 1 192 ? 59.439 2.654 57.461 1.00 55.78 175 ALA D O 1
ATOM 6566 N N . ASN D 1 193 ? 57.709 4.082 57.817 1.00 52.20 176 ASN D N 1
ATOM 6567 C CA . ASN D 1 193 ? 56.855 3.539 56.736 1.00 55.17 176 ASN D CA 1
ATOM 6568 C C . ASN D 1 193 ? 57.525 3.806 55.383 1.00 62.81 176 ASN D C 1
ATOM 6569 O O . ASN D 1 193 ? 57.849 4.964 55.108 1.00 64.11 176 ASN D O 1
ATOM 6574 N N . PRO D 1 194 ? 57.777 2.784 54.538 1.00 63.25 177 PRO D N 1
ATOM 6575 C CA . PRO D 1 194 ? 58.448 2.990 53.263 1.00 57.66 177 PRO D CA 1
ATOM 6576 C C . PRO D 1 194 ? 57.546 3.758 52.300 1.00 52.37 177 PRO D C 1
ATOM 6577 O O . PRO D 1 194 ? 58.065 4.344 51.394 1.00 48.87 177 PRO D O 1
ATOM 6581 N N . LYS D 1 195 ? 56.239 3.724 52.537 1.00 49.97 178 LYS D N 1
ATOM 6582 C CA . LYS D 1 195 ? 55.270 4.495 51.708 1.00 59.16 178 LYS D CA 1
ATOM 6583 C C . LYS D 1 195 ? 55.331 5.988 52.080 1.00 53.26 178 LYS D C 1
ATOM 6584 O O . LYS D 1 195 ? 54.962 6.838 51.245 1.00 51.91 178 LYS D O 1
ATOM 6590 N N . PHE D 1 196 ? 55.720 6.305 53.312 1.00 50.13 179 PHE D N 1
ATOM 6591 C CA . PHE D 1 196 ? 56.005 7.699 53.715 1.00 41.32 179 PHE D CA 1
ATOM 6592 C C . PHE D 1 196 ? 57.318 8.122 53.057 1.00 43.01 179 PHE D C 1
ATOM 6593 O O . PHE D 1 196 ? 57.374 9.244 52.534 1.00 35.74 179 PHE D O 1
ATOM 6601 N N . GLN D 1 197 ? 58.316 7.236 53.029 1.00 39.65 180 GLN D N 1
ATOM 6602 C CA . GLN D 1 197 ? 59.674 7.553 52.508 1.00 46.27 180 GLN D CA 1
ATOM 6603 C C . GLN D 1 197 ? 59.622 7.756 50.982 1.00 48.93 180 GLN D C 1
ATOM 6604 O O . GLN D 1 197 ? 60.449 8.569 50.464 1.00 43.29 180 GLN D O 1
ATOM 6610 N N . GLU D 1 198 ? 58.687 7.070 50.309 1.00 46.81 181 GLU D N 1
ATOM 6611 C CA . GLU D 1 198 ? 58.462 7.131 48.843 1.00 48.49 181 GLU D CA 1
ATOM 6612 C C . GLU D 1 198 ? 57.829 8.478 48.517 1.00 44.61 181 GLU D C 1
ATOM 6613 O O . GLU D 1 198 ? 58.350 9.162 47.648 1.00 43.48 181 GLU D O 1
ATOM 6619 N N . ARG D 1 199 ? 56.719 8.791 49.179 1.00 41.63 182 ARG D N 1
ATOM 6620 C CA . ARG D 1 199 ? 55.973 10.065 49.024 1.00 47.29 182 ARG D CA 1
ATOM 6621 C C . ARG D 1 199 ? 56.938 11.228 49.289 1.00 39.29 182 ARG D C 1
ATOM 6622 O O . ARG D 1 199 ? 57.018 12.157 48.450 1.00 43.88 182 ARG D O 1
ATOM 6630 N N . LEU D 1 200 ? 57.652 11.179 50.410 1.00 34.98 183 LEU D N 1
ATOM 6631 C CA . LEU D 1 200 ? 58.570 12.268 50.829 1.00 35.40 183 LEU D CA 1
ATOM 6632 C C . LEU D 1 200 ? 59.562 12.523 49.686 1.00 40.44 183 LEU D C 1
ATOM 6633 O O . LEU D 1 200 ? 59.755 13.696 49.319 1.00 35.73 183 LEU D O 1
ATOM 6638 N N . LYS D 1 201 ? 60.152 11.471 49.109 1.00 37.23 184 LYS D N 1
ATOM 6639 C CA . LYS D 1 201 ? 61.164 11.651 48.036 1.00 37.90 184 LYS D CA 1
ATOM 6640 C C . LYS D 1 201 ? 60.484 12.187 46.765 1.00 37.29 184 LYS D C 1
ATOM 6641 O O . LYS D 1 201 ? 61.133 12.944 46.030 1.00 37.99 184 LYS D O 1
ATOM 6647 N N . ARG D 1 202 ? 59.206 11.891 46.562 1.00 37.27 185 ARG D N 1
ATOM 6648 C CA . ARG D 1 202 ? 58.409 12.461 45.449 1.00 43.30 185 ARG D CA 1
ATOM 6649 C C . ARG D 1 202 ? 58.170 13.955 45.694 1.00 41.39 185 ARG D C 1
ATOM 6650 O O . ARG D 1 202 ? 58.335 14.722 44.753 1.00 40.89 185 ARG D O 1
ATOM 6658 N N . ASP D 1 203 ? 57.738 14.337 46.895 1.00 37.28 186 ASP D N 1
ATOM 6659 C CA . ASP D 1 203 ? 57.144 15.675 47.143 1.00 36.36 186 ASP D CA 1
ATOM 6660 C C . ASP D 1 203 ? 58.223 16.684 47.547 1.00 33.99 186 ASP D C 1
ATOM 6661 O O . ASP D 1 203 ? 57.966 17.879 47.384 1.00 30.86 186 ASP D O 1
ATOM 6666 N N . VAL D 1 204 ? 59.376 16.227 48.048 1.00 28.82 187 VAL D N 1
ATOM 6667 C CA . VAL D 1 204 ? 60.380 17.110 48.706 1.00 26.18 187 VAL D CA 1
ATOM 6668 C C . VAL D 1 204 ? 61.697 16.933 47.977 1.00 26.18 187 VAL D C 1
ATOM 6669 O O . VAL D 1 204 ? 62.366 15.896 48.133 1.00 24.94 187 VAL D O 1
ATOM 6673 N N . PRO D 1 205 ? 62.084 17.906 47.110 1.00 25.12 188 PRO D N 1
ATOM 6674 C CA . PRO D 1 205 ? 63.293 17.774 46.321 1.00 25.11 188 PRO D CA 1
ATOM 6675 C C . PRO D 1 205 ? 64.499 17.340 47.158 1.00 26.14 188 PRO D C 1
ATOM 6676 O O . PRO D 1 205 ? 65.299 16.549 46.697 1.00 24.30 188 PRO D O 1
ATOM 6680 N N . LEU D 1 206 ? 64.628 17.858 48.372 1.00 25.51 189 LEU D N 1
ATOM 6681 C CA . LEU D 1 206 ? 65.754 17.549 49.274 1.00 25.39 189 LEU D CA 1
ATOM 6682 C C . LEU D 1 206 ? 65.848 16.028 49.472 1.00 25.26 189 LEU D C 1
ATOM 6683 O O . LEU D 1 206 ? 66.925 15.554 49.704 1.00 26.14 189 LEU D O 1
ATOM 6688 N N . GLY D 1 207 ? 64.719 15.330 49.466 1.00 27.70 190 GLY D N 1
ATOM 6689 C CA . GLY D 1 207 ? 64.702 13.854 49.551 1.00 28.24 190 GLY D CA 1
ATOM 6690 C C . GLY D 1 207 ? 64.736 13.378 51.001 1.00 30.59 190 GLY D C 1
ATOM 6691 O O . GLY D 1 207 ? 64.856 12.167 51.224 1.00 27.85 190 GLY D O 1
ATOM 6692 N N . ARG D 1 208 ? 64.662 14.301 51.965 1.00 23.25 191 ARG D N 1
ATOM 6693 C CA . ARG D 1 208 ? 64.605 13.980 53.406 1.00 25.63 191 ARG D CA 1
ATOM 6694 C C . ARG D 1 208 ? 63.984 15.172 54.116 1.00 25.42 191 ARG D C 1
ATOM 6695 O O . ARG D 1 208 ? 63.882 16.235 53.497 1.00 25.34 191 ARG D O 1
ATOM 6703 N N . LEU D 1 209 ? 63.605 15.000 55.364 1.00 27.50 192 LEU D N 1
ATOM 6704 C CA . LEU D 1 209 ? 63.116 16.131 56.181 1.00 25.87 192 LEU D CA 1
ATOM 6705 C C . LEU D 1 209 ? 64.276 17.083 56.435 1.00 24.70 192 LEU D C 1
ATOM 6706 O O . LEU D 1 209 ? 65.431 16.656 56.652 1.00 24.78 192 LEU D O 1
ATOM 6711 N N . VAL D 1 210 ? 63.973 18.380 56.452 1.00 23.15 193 VAL D N 1
ATOM 6712 C CA . VAL D 1 210 ? 64.908 19.400 57.009 1.00 21.65 193 VAL D CA 1
ATOM 6713 C C . VAL D 1 210 ? 65.081 19.046 58.496 1.00 21.43 193 VAL D C 1
ATOM 6714 O O . VAL D 1 210 ? 64.080 18.739 59.157 1.00 21.45 193 VAL D O 1
ATOM 6718 N N . SER D 1 211 ? 66.282 19.139 59.031 1.00 21.64 194 SER D N 1
ATOM 6719 C CA . SER D 1 211 ? 66.527 18.846 60.472 1.00 24.12 194 SER D CA 1
ATOM 6720 C C . SER D 1 211 ? 66.043 20.025 61.307 1.00 26.18 194 SER D C 1
ATOM 6721 O O . SER D 1 211 ? 66.109 21.146 60.822 1.00 26.38 194 SER D O 1
ATOM 6724 N N . LEU D 1 212 ? 65.621 19.762 62.542 1.00 26.03 195 LEU D N 1
ATOM 6725 C CA . LEU D 1 212 ? 65.350 20.854 63.513 1.00 25.30 195 LEU D CA 1
ATOM 6726 C C . LEU D 1 212 ? 66.572 21.779 63.594 1.00 28.20 195 LEU D C 1
ATOM 6727 O O . LEU D 1 212 ? 66.380 23.022 63.552 1.00 25.06 195 LEU D O 1
ATOM 6732 N N . ARG D 1 213 ? 67.785 21.228 63.645 1.00 23.51 196 ARG D N 1
ATOM 6733 C CA . ARG D 1 213 ? 69.016 22.012 63.814 1.00 24.05 196 ARG D CA 1
ATOM 6734 C C . ARG D 1 213 ? 69.231 22.909 62.589 1.00 22.81 196 ARG D C 1
ATOM 6735 O O . ARG D 1 213 ? 69.646 24.070 62.755 1.00 23.09 196 ARG D O 1
ATOM 6743 N N . GLU D 1 214 ? 69.048 22.359 61.391 1.00 21.60 197 GLU D N 1
ATOM 6744 C CA . GLU D 1 214 ? 69.191 23.154 60.141 1.00 22.78 197 GLU D CA 1
ATOM 6745 C C . GLU D 1 214 ? 68.244 24.355 60.213 1.00 23.05 197 GLU D C 1
ATOM 6746 O O . GLU D 1 214 ? 68.674 25.474 59.846 1.00 23.14 197 GLU D O 1
ATOM 6752 N N . ASP D 1 215 ? 66.984 24.103 60.556 1.00 23.02 198 ASP D N 1
ATOM 6753 C CA . ASP D 1 215 ? 65.947 25.178 60.651 1.00 21.95 198 ASP D CA 1
ATOM 6754 C C . ASP D 1 215 ? 66.414 26.239 61.659 1.00 22.99 198 ASP D C 1
ATOM 6755 O O . ASP D 1 215 ? 66.492 27.437 61.314 1.00 21.33 198 ASP D O 1
ATOM 6760 N N . ALA D 1 216 ? 66.813 25.808 62.855 1.00 23.04 199 ALA D N 1
ATOM 6761 C CA . ALA D 1 216 ? 67.225 26.712 63.946 1.00 21.67 199 ALA D CA 1
ATOM 6762 C C . ALA D 1 216 ? 68.503 27.448 63.604 1.00 22.07 199 ALA D C 1
ATOM 6763 O O . ALA D 1 216 ? 68.620 28.603 64.026 1.00 22.45 199 ALA D O 1
ATOM 6765 N N . LEU D 1 217 ? 69.457 26.833 62.889 1.00 22.83 200 LEU D N 1
ATOM 6766 C CA . LEU D 1 217 ? 70.715 27.539 62.550 1.00 21.90 200 LEU D CA 1
ATOM 6767 C C . LEU D 1 217 ? 70.379 28.635 61.537 1.00 22.97 200 LEU D C 1
ATOM 6768 O O . LEU D 1 217 ? 71.037 29.685 61.567 1.00 22.47 200 LEU D O 1
ATOM 6773 N N . PHE D 1 218 ? 69.393 28.385 60.674 1.00 21.82 201 PHE D N 1
ATOM 6774 C CA . PHE D 1 218 ? 68.990 29.416 59.690 1.00 20.72 201 PHE D CA 1
ATOM 6775 C C . PHE D 1 218 ? 68.341 30.576 60.461 1.00 20.91 201 PHE D C 1
ATOM 6776 O O . PHE D 1 218 ? 68.673 31.789 60.229 1.00 20.59 201 PHE D O 1
ATOM 6784 N N . ALA D 1 219 ? 67.469 30.249 61.393 1.00 20.29 202 ALA D N 1
ATOM 6785 C CA . ALA D 1 219 ? 66.856 31.268 62.282 1.00 20.10 202 ALA D CA 1
ATOM 6786 C C . ALA D 1 219 ? 67.962 32.057 63.005 1.00 22.77 202 ALA D C 1
ATOM 6787 O O . ALA D 1 219 ? 67.904 33.312 63.084 1.00 21.87 202 ALA D O 1
ATOM 6789 N N . ALA D 1 220 ? 68.998 31.372 63.509 1.00 22.42 203 ALA D N 1
ATOM 6790 C CA . ALA D 1 220 ? 70.111 32.026 64.247 1.00 23.15 203 ALA D CA 1
ATOM 6791 C C . ALA D 1 220 ? 70.810 33.007 63.317 1.00 22.73 203 ALA D C 1
ATOM 6792 O O . ALA D 1 220 ? 71.131 34.126 63.766 1.00 22.48 203 ALA D O 1
ATOM 6794 N N . TYR D 1 221 ? 71.080 32.602 62.065 1.00 19.84 204 TYR D N 1
ATOM 6795 C CA . TYR D 1 221 ? 71.667 33.512 61.060 1.00 21.31 204 TYR D CA 1
ATOM 6796 C C . TYR D 1 221 ? 70.801 34.771 60.949 1.00 20.72 204 TYR D C 1
ATOM 6797 O O . TYR D 1 221 ? 71.316 35.923 61.007 1.00 21.10 204 TYR D O 1
ATOM 6806 N N . LEU D 1 222 ? 69.485 34.590 60.827 1.00 19.95 205 LEU D N 1
ATOM 6807 C CA . LEU D 1 222 ? 68.584 35.743 60.616 1.00 19.42 205 LEU D CA 1
ATOM 6808 C C . LEU D 1 222 ? 68.554 36.652 61.854 1.00 20.90 205 LEU D C 1
ATOM 6809 O O . LEU D 1 222 ? 68.159 37.821 61.717 1.00 21.18 205 LEU D O 1
ATOM 6814 N N . CYS D 1 223 ? 68.925 36.145 63.034 1.00 20.83 206 CYS D N 1
ATOM 6815 C CA . CYS D 1 223 ? 68.960 36.942 64.285 1.00 21.78 206 CYS D CA 1
ATOM 6816 C C . CYS D 1 223 ? 70.330 37.602 64.468 1.00 20.04 206 CYS D C 1
ATOM 6817 O O . CYS D 1 223 ? 70.474 38.368 65.453 1.00 21.27 206 CYS D O 1
ATOM 6820 N N . SER D 1 224 ? 71.281 37.399 63.559 1.00 21.69 207 SER D N 1
ATOM 6821 C CA . SER D 1 224 ? 72.666 37.933 63.669 1.00 21.35 207 SER D CA 1
ATOM 6822 C C . SER D 1 224 ? 72.764 39.283 62.988 1.00 22.79 207 SER D C 1
ATOM 6823 O O . SER D 1 224 ? 71.898 39.629 62.130 1.00 21.96 207 SER D O 1
ATOM 6826 N N . ASP D 1 225 ? 73.796 40.033 63.363 1.00 22.75 208 ASP D N 1
ATOM 6827 C CA . ASP D 1 225 ? 74.149 41.325 62.740 1.00 23.76 208 ASP D CA 1
ATOM 6828 C C . ASP D 1 225 ? 74.367 41.134 61.248 1.00 22.73 208 ASP D C 1
ATOM 6829 O O . ASP D 1 225 ? 74.061 42.066 60.492 1.00 23.55 208 ASP D O 1
ATOM 6834 N N . ALA D 1 226 ? 74.935 40.012 60.807 1.00 22.71 209 ALA D N 1
ATOM 6835 C CA . ALA D 1 226 ? 75.198 39.839 59.363 1.00 23.03 209 ALA D CA 1
ATOM 6836 C C . ALA D 1 226 ? 73.875 39.951 58.565 1.00 23.73 209 ALA D C 1
ATOM 6837 O O . ALA D 1 226 ? 73.947 40.321 57.362 1.00 23.00 209 ALA D O 1
ATOM 6839 N N . ALA D 1 227 ? 72.751 39.580 59.172 1.00 21.62 210 ALA D N 1
ATOM 6840 C CA . ALA D 1 227 ? 71.404 39.550 58.536 1.00 21.35 210 ALA D CA 1
ATOM 6841 C C . ALA D 1 227 ? 70.675 40.897 58.689 1.00 20.90 210 ALA D C 1
ATOM 6842 O O . ALA D 1 227 ? 69.465 40.972 58.408 1.00 21.40 210 ALA D O 1
ATOM 6844 N N . ASP D 1 228 ? 71.372 41.970 59.077 1.00 20.63 211 ASP D N 1
ATOM 6845 C CA . ASP D 1 228 ? 70.784 43.341 59.154 1.00 20.87 211 ASP D CA 1
ATOM 6846 C C . ASP D 1 228 ? 70.268 43.837 57.790 1.00 19.63 211 ASP D C 1
ATOM 6847 O O . ASP D 1 228 ? 69.398 44.761 57.760 1.00 21.46 211 ASP D O 1
ATOM 6852 N N . CYS D 1 229 ? 70.777 43.253 56.714 1.00 19.43 212 CYS D N 1
ATOM 6853 C CA . CYS D 1 229 ? 70.403 43.575 55.310 1.00 19.73 212 CYS D CA 1
ATOM 6854 C C . CYS D 1 229 ? 69.023 42.998 54.960 1.00 19.01 212 CYS D C 1
ATOM 6855 O O . CYS D 1 229 ? 68.517 43.433 53.952 1.00 18.89 212 CYS D O 1
ATOM 6858 N N . PHE D 1 230 ? 68.476 42.060 55.722 1.00 18.72 213 PHE D N 1
ATOM 6859 C CA . PHE D 1 230 ? 67.161 41.440 55.433 1.00 17.69 213 PHE D CA 1
ATOM 6860 C C . PHE D 1 230 ? 66.057 42.154 56.207 1.00 18.39 213 PHE D C 1
ATOM 6861 O O . PHE D 1 230 ? 66.076 42.232 57.447 1.00 19.04 213 PHE D O 1
ATOM 6869 N N . VAL D 1 231 ? 65.124 42.722 55.460 1.00 17.05 214 VAL D N 1
ATOM 6870 C CA . VAL D 1 231 ? 63.919 43.395 55.993 1.00 17.39 214 VAL D CA 1
ATOM 6871 C C . VAL D 1 231 ? 62.673 42.915 55.232 1.00 18.45 214 VAL D C 1
ATOM 6872 O O . VAL D 1 231 ? 62.691 42.891 53.976 1.00 18.64 214 VAL D O 1
ATOM 6876 N N . GLY D 1 232 ? 61.626 42.556 55.979 1.00 17.23 215 GLY D N 1
ATOM 6877 C CA . GLY D 1 232 ? 60.298 42.147 55.487 1.00 17.58 215 GLY D CA 1
ATOM 6878 C C . GLY D 1 232 ? 60.378 40.977 54.523 1.00 17.63 215 GLY D C 1
ATOM 6879 O O . GLY D 1 232 ? 59.565 40.925 53.549 1.00 17.55 215 GLY D O 1
ATOM 6880 N N . GLN D 1 233 ? 61.363 40.121 54.717 1.00 17.17 216 GLN D N 1
ATOM 6881 C CA . GLN D 1 233 ? 61.591 38.976 53.803 1.00 15.98 216 GLN D CA 1
ATOM 6882 C C . GLN D 1 233 ? 61.091 37.662 54.392 1.00 17.07 216 GLN D C 1
ATOM 6883 O O . GLN D 1 233 ? 61.214 37.417 55.629 1.00 18.88 216 GLN D O 1
ATOM 6889 N N . VAL D 1 234 ? 60.453 36.852 53.532 1.00 15.77 217 VAL D N 1
ATOM 6890 C CA . VAL D 1 234 ? 60.036 35.479 53.894 1.00 17.17 217 VAL D CA 1
ATOM 6891 C C . VAL D 1 234 ? 61.046 34.496 53.311 1.00 18.41 217 VAL D C 1
ATOM 6892 O O . VAL D 1 234 ? 61.336 34.615 52.128 1.00 18.41 217 VAL D O 1
ATOM 6896 N N . PHE D 1 235 ? 61.551 33.572 54.118 1.00 16.78 218 PHE D N 1
ATOM 6897 C CA . PHE D 1 235 ? 62.539 32.543 53.725 1.00 19.83 218 PHE D CA 1
ATOM 6898 C C . PHE D 1 235 ? 61.868 31.184 53.815 1.00 19.65 218 PHE D C 1
ATOM 6899 O O . PHE D 1 235 ? 61.611 30.663 54.918 1.00 19.54 218 PHE D O 1
ATOM 6907 N N . PRO D 1 236 ? 61.479 30.597 52.668 1.00 19.56 219 PRO D N 1
ATOM 6908 C CA . PRO D 1 236 ? 60.988 29.221 52.684 1.00 18.39 219 PRO D CA 1
ATOM 6909 C C . PRO D 1 236 ? 62.088 28.269 53.197 1.00 18.96 219 PRO D C 1
ATOM 6910 O O . PRO D 1 236 ? 63.209 28.351 52.771 1.00 19.87 219 PRO D O 1
ATOM 6914 N N . VAL D 1 237 ? 61.716 27.353 54.089 1.00 19.13 220 VAL D N 1
ATOM 6915 C CA . VAL D 1 237 ? 62.630 26.315 54.636 1.00 19.70 220 VAL D CA 1
ATOM 6916 C C . VAL D 1 237 ? 61.814 25.017 54.581 1.00 18.82 220 VAL D C 1
ATOM 6917 O O . VAL D 1 237 ? 61.118 24.697 55.540 1.00 21.12 220 VAL D O 1
ATOM 6921 N N . SER D 1 238 ? 61.819 24.356 53.426 1.00 20.63 221 SER D N 1
ATOM 6922 C CA . SER D 1 238 ? 60.939 23.185 53.190 1.00 19.53 221 SER D CA 1
ATOM 6923 C C . SER D 1 238 ? 61.576 22.185 52.218 1.00 20.30 221 SER D C 1
ATOM 6924 O O . SER D 1 238 ? 60.830 21.388 51.651 1.00 21.48 221 SER D O 1
ATOM 6927 N N . GLY D 1 239 ? 62.904 22.186 52.084 1.00 21.67 222 GLY D N 1
ATOM 6928 C CA . GLY D 1 239 ? 63.667 21.238 51.240 1.00 20.57 222 GLY D CA 1
ATOM 6929 C C . GLY D 1 239 ? 63.241 21.326 49.784 1.00 22.20 222 GLY D C 1
ATOM 6930 O O . GLY D 1 239 ? 63.321 20.306 49.041 1.00 22.70 222 GLY D O 1
ATOM 6931 N N . GLY D 1 240 ? 62.757 22.498 49.374 1.00 23.61 223 GLY D N 1
ATOM 6932 C CA . GLY D 1 240 ? 62.391 22.748 47.967 1.00 20.37 223 GLY D CA 1
ATOM 6933 C C . GLY D 1 240 ? 60.933 22.526 47.676 1.00 22.95 223 GLY D C 1
ATOM 6934 O O . GLY D 1 240 ? 60.507 22.786 46.524 1.00 25.53 223 GLY D O 1
ATOM 6935 N N . TRP D 1 241 ? 60.169 22.018 48.639 1.00 20.38 224 TRP D N 1
ATOM 6936 C CA . TRP D 1 241 ? 58.711 21.846 48.482 1.00 19.24 224 TRP D CA 1
ATOM 6937 C C . TRP D 1 241 ? 58.088 23.196 48.108 1.00 20.96 224 TRP D C 1
ATOM 6938 O O . TRP D 1 241 ? 57.246 23.233 47.197 1.00 20.48 224 TRP D O 1
ATOM 6949 N N . ALA D 1 242 ? 58.500 24.261 48.804 1.00 21.40 225 ALA D N 1
ATOM 6950 C CA . ALA D 1 242 ? 58.188 25.663 48.445 1.00 21.97 225 ALA D CA 1
ATOM 6951 C C . ALA D 1 242 ? 59.512 26.402 48.469 1.00 21.37 225 ALA D C 1
ATOM 6952 O O . ALA D 1 242 ? 60.307 26.186 49.395 1.00 20.08 225 ALA D O 1
ATOM 6954 N N . VAL D 1 243 ? 59.774 27.177 47.426 1.00 21.94 226 VAL D N 1
ATOM 6955 C CA . VAL D 1 243 ? 61.016 27.994 47.350 1.00 22.80 226 VAL D CA 1
ATOM 6956 C C . VAL D 1 243 ? 60.568 29.419 47.048 1.00 23.38 226 VAL D C 1
ATOM 6957 O O . VAL D 1 243 ? 59.389 29.691 46.784 1.00 22.02 226 VAL D O 1
#

InterPro domains:
  IPR002347 Short-chain dehydrogenase/reductase SDR [PF13561] (47-224)
  IPR002347 Short-chain dehydrogenase/reductase SDR [PR00081] (10-27)
  IPR002347 Short-chain dehydrogenase/reductase SDR [PR00081] (56-67)
  IPR002347 Short-chain dehydrogenase/reductase SDR [PR00081] (104-120)
  IPR002347 Short-chain dehydrogenase/reductase SDR [PR00081] (130-149)
  IPR002347 Short-chain dehydrogenase/reductase SDR [PR00081] (151-168)
  IPR002347 Short-chain dehydrogenase/reductase SDR [PR00081] (188-208)
  IPR036291 NAD(P)-binding domain superfamily [SSF51735] (5-225)

Sequence (922 aa):
SHHHHHHSSGLVPRGSNSQLAGKRILVTQADTFMGPTLCEVFAEMGAEVIADNNLLTDPALPAKIIQQAGHIDVLVINLAIPAPFTKGELVDDSEWSATFSAVVDPMPRLCTAVLPQMIERQGGKILVMGSASALRGMKRASTYSAARGAQLSYVKAMGVEMAPQGIQINAIAQNFVDNPTYFPEETKANPKFQERLKRDVPLGRLVSLREDALFAAYLCSDAADCFVGQVFPVSGGWAVHHHHHSNSQLAGKRILVTQADTFMGPTLCEVFAEMGAEVIADNNLLTDPALPAKIIQQAGHIDVLVINLAIPAPFTKGELVDDSEWSATFSAVVDPMPRLCTAVLPQMIERQGGKILVMGSASALRGMKRASTYSAARGAQLSYVKAMGVEMAPQGIQINAIAQNFVDNPTYFPEETKANPKFQERLKRDVPLGRLVSLREDALFAAYLCSDAADCFVGQVFPVSGGWAVHHHSNSQLAGKRILVTQADTFMGPTLCEVFAEMGAEVIADNNLLTDPALPAKIIQQAGHIDVLVINLAIPAPFTKGELVDDSEWSATFSAVVDPMPRLCTAVLPQMIERQGGKILVMGSASALRGMKRASTYSAARGAQLSYVKAMGVEMAPQGIQINAIAQNFVDNPTYFPEETKANPKFQERLKRDVPLGRLVSLREDALFAAYLCSDAADCFVGQVFPVSGGWAVNSQLAGKRILVTQADTFMGPTLCEVFAEMGAEVIADNNLLTDPALPAKIIQQAGHIDVLVINLAIPAPFTKGELVDDSEWSATFSAVVDPMPRLCTAVLPQMIERQGGKILVMGSASALRGMKRASTYSAARGAQLSYVKAMGVEMAPQGIQINAIAQNFVDNPTYFPEETKANPKFQERLKRDVPLGRLVSLREDALFAAYLCSDAADCFVGQVFPVSGGWAV

Organism: NCBI:txid314287

Foldseek 3Di:
DDPCCVPPPPDDDDPDAQQAAPAEEEEELLVDDLNVLLQVVLVRNHYNYHYHNDQQLDLVPLLVSLVVSPDHQEYEAEWDDPQFLAFPVPDDPVNLSVQCSTQPSVVVVNCVNRVVVCLVVLHHEYEYAAACCLVDPDGSRVSVNVSRVNVLVCQLVVQVVSLVSLYAREYEHEDQEPDCVVCPPVLVVDVVSLVVCVVQAVLSHGHYSNNVSVVVSVCSGPVVSVHTSYYHYHYNVSDD/DCVVPPAAQCAPAAEEEELLVADLNVLQQVLNVVHHYNYHYDNDQQLDLVVLLVSLVVSPDHQEYEAEWDDQFFLDFPVPDDPVNLSVLLSRQPSVVVSNCVNNVVVCLVVLHHEYEYAAACCLVDPDGRRVSNNVSRVNVLVCQLVVQVVSLVSLYAGEYEHEDQAPHCSPCPPVLVPDVVSLVVCVVQAVLSHGHYSNNVSVVVSCCSGPVVSVHTSYYHYHYNVSDD/DVVDDQQQAPAAEEEALLVDDLNVLLQVVLVVHHYNYRYHNDQQLDLVVLLVSLVVSPDHQEYEAEWDDPFFLDFPVPDDPVNLSVQLSTQPSVVVSNCVNRVVNCLVVLHHEYEYAAACCLVDPDHRRVSNNVSRVNVLVCQLVVQVVSLVSLYAREYEHEDQEPDCSVQPPVLQPDVVSLVVCVVQAVLSHGHYSNNVSVVVSVCSGPVVSVHTSYYHYHYNVSDD/DQLPAPAEEEEELLVDDLNVLLQVVLVVNHYNYHYHNDQQLDLPPLLVSLVVSPDHQEYEAEWDDQFFLDFPVPDDPVNLSVQLSTQPSVVVSNCVNRVVVCLVVLHHEYEYAAACCLVDPDGSRVSVNVSRVNVLVCQLVVQVVSLVSLYAGEYEHEDQECGCSVCPPVLVVPVVSLVVCVVQAVLSHGHYSNNVSVVVSNCSGPVVSVHTSYYHYHYNVSPD

Solvent-accessible surface area: 33468 Å² total; per-residue (Å²): 172,107,116,118,113,150,171,57,66,81,125,123,77,86,34,100,156,80,72,0,60,75,32,61,0,0,0,0,10,6,76,63,41,0,0,66,18,0,24,113,0,0,57,71,11,34,12,94,40,35,60,18,89,68,88,0,58,70,75,47,38,0,55,111,8,7,146,144,13,43,82,0,31,0,0,0,0,0,0,15,35,109,31,26,137,37,89,0,40,117,10,84,60,80,28,9,63,51,0,10,30,0,0,0,29,0,0,5,39,0,0,28,31,0,0,69,52,0,35,149,88,95,20,12,8,1,5,1,0,0,9,0,6,2,52,79,13,54,118,74,11,1,2,19,0,0,0,0,2,0,0,5,5,3,0,30,0,0,0,24,18,2,6,77,52,30,0,18,1,5,0,0,0,12,30,33,5,38,18,81,99,94,25,57,142,154,44,61,81,69,86,106,36,91,100,126,14,136,104,63,0,25,17,24,70,17,0,31,49,36,0,0,0,9,0,0,0,8,5,0,4,93,19,0,43,1,3,2,3,2,19,2,15,1,0,2,14,20,10,82,186,130,164,154,181,112,138,77,61,1,59,71,34,67,0,0,0,1,6,8,85,50,27,0,0,68,15,0,23,113,6,0,56,89,22,32,12,100,40,41,62,26,94,64,83,1,61,68,73,51,35,0,55,118,18,5,144,163,10,40,83,0,30,0,0,0,0,0,0,11,34,103,30,30,137,43,90,0,27,116,14,84,65,81,28,9,61,51,0,10,33,0,0,0,29,0,0,6,36,0,1,28,30,0,0,72,46,0,44,149,86,92,19,13,12,2,4,1,0,0,9,0,6,2,56,77,15,50,100,70,10,2,2,18,0,0,0,0,3,0,0,5,5,3,0,32,0,0,0,23,19,4,7,69,61,30,0,19,1,4,0,0,0,10,32,31,2,42,8,95,74,91,22,62,126,158,48,40,84,71,110,129,25,53,101,113,4,117,100,59,0,24,16,24,89,17,0,39,62,119,19,0,0,21,0,0,0,11,4,0,5,67,7,0,33,2,2,2,3,1,18,2,15,1,0,2,14,21,11,82,184,164,184,132,126,75,74,0,59,76,31,55,0,0,0,0,7,6,86,48,39,0,0,70,17,0,22,110,1,0,56,77,14,36,11,94,39,45,60,24,90,66,85,0,63,73,72,63,44,0,53,118,9,7,149,144,14,38,82,0,30,0,0,0,0,0,0,9,35,109,25,28,147,42,92,0,29,114,13,86,61,84,29,9,64,53,1,10,30,1,0,0,29,0,0,5,40,0,1,27,31,0,0,56,41,0,43,144,93,94,22,13,8,2,4,1,0,0,10,0,7,2,53,79,15,57,111,97,13,2,2,19,0,0,0,0,2,0,0,5,4,0,0,31,0,0,0,26,19,3,7,73,61,32,0,18,1,4,0,0,0,10,30,13,4,36,13,90,99,96,25,54,116,139,48,44,80,60,95,134,16,52,101,82,2,115,113,46,0,21,15,15,88,14,0,38,51,112,20,0,0,20,0,0,0,11,4,0,5,94,21,0,44,1,3,3,3,2,19,2,14,1,0,2,14,19,8,82,145,74,61,0,60,76,29,62,0,0,0,0,6,7,84,50,34,0,0,68,24,0,24,139,5,0,57,82,29,32,11,95,39,37,60,24,90,65,86,0,57,73,73,50,40,0,55,100,12,6,144,146,17,46,83,0,30,0,0,0,0,0,0,8,37,104,30,28,140,43,89,0,35,115,11,86,61,83,29,8,62,52,0,11,31,0,0,0,30,0,0,6,40,0,0,27,31,0,0,69,52,0,34,149,88,96,20,13,9,2,5,1,0,0,10,0,5,2,53,79,13,51,107,77,10,1,2,18,0,0,0,0,2,0,0,5,5,2,0,31,0,0,0,23,18,1,6,79,52,29,0,18,1,4,0,0,0,10,30,34,4,43,10,93,85,90,26,42,121,134,48,45,75,76,98,124,24,60,99,120,6,130,104,59,0,27,16,16,88,17,0,39,49,116,18,0,0,18,0,0,0,10,4,1,6,95,20,0,41,1,2,3,3,2,19,2,14,1,1,2,14,22,9,83

CATH classification: 3.40.50.720

Nearest PDB structures (foldseek):
  7b73-assembly1_A  TM=1.004E+00  e=2.825E-48  gamma proteobacterium HTCC2207
  7b73-assembly1_D  TM=1.004E+00  e=3.368E-44  gamma proteobacterium HTCC2207
  8xxb-assembly1_A  TM=9.691E-01  e=1.410E-30  Thauera aminoaromatica S2
  4zd6-assembly1_A  TM=9.675E-01  e=5.089E-26  Corynebacterium sp.
  6a41-assembly1_A  TM=9.255E-01  e=1.333E-20  Rhodospirillaceae

B-factor: mean 28.12, std 12.48, range [13.7, 239.45]

Radius of gyration: 26.92 Å; Cα contacts (8 Å, |Δi|>4): 2191; chains: 4; bounding box: 82×64×77 Å